Protein AF-0000000070465920 (afdb_homodimer)

Solvent-accessible surface area (backbone atoms only — not comparable to full-atom values): 48368 Å² total; per-residue (Å²): 123,70,72,67,62,61,62,69,61,55,63,65,66,55,58,71,64,56,70,72,64,65,82,73,83,68,74,84,71,83,68,69,75,75,63,54,55,57,53,50,48,50,48,44,53,50,44,48,49,46,46,50,45,48,51,51,52,63,69,51,70,62,89,83,77,76,64,77,73,64,72,62,62,68,59,92,45,66,49,61,52,51,49,51,47,52,38,44,65,49,42,73,95,63,70,63,31,35,47,26,53,76,46,50,41,84,77,50,50,75,38,32,69,42,65,46,66,41,79,79,36,54,31,22,36,35,24,14,28,65,79,48,97,87,43,76,57,43,77,27,31,27,45,20,44,36,60,85,85,54,52,51,36,46,60,76,36,43,46,56,40,62,24,45,25,28,62,83,78,45,44,22,26,38,48,75,17,23,47,77,42,46,81,85,53,91,66,81,74,55,63,53,38,48,44,95,57,24,28,50,46,43,60,64,50,79,55,96,59,25,32,32,34,56,46,38,89,82,67,58,76,82,89,66,78,78,90,81,51,75,75,70,70,50,56,80,88,71,36,57,55,42,81,71,50,76,49,78,47,74,73,42,48,28,39,65,60,54,58,54,47,51,65,31,31,56,53,38,43,58,67,59,47,25,56,37,49,43,53,58,24,7,60,89,30,96,75,47,39,68,43,71,39,84,63,32,32,40,48,77,48,71,50,73,46,69,46,90,84,43,87,54,32,39,38,32,38,36,40,36,30,38,23,49,79,84,41,76,38,73,86,56,38,34,42,34,41,36,38,30,52,41,61,39,17,35,26,38,36,38,39,40,40,92,73,43,48,36,41,36,37,41,29,38,30,43,48,42,68,43,20,20,33,36,37,37,43,34,33,30,33,66,86,42,56,68,67,58,51,50,46,56,55,20,30,50,52,16,49,51,38,54,49,45,63,46,45,54,44,39,35,57,49,92,77,45,56,76,58,90,71,42,49,55,43,67,59,48,52,61,62,54,50,73,30,48,69,70,86,71,68,71,115,124,71,72,67,63,59,63,67,64,56,64,66,69,57,56,70,65,55,70,73,64,65,82,71,84,66,74,84,71,82,65,71,72,75,64,54,54,58,54,47,47,51,48,45,52,50,44,48,51,49,47,51,49,49,51,53,57,60,63,61,63,63,88,73,75,76,65,70,77,69,72,62,53,71,62,91,49,67,67,60,52,51,52,51,49,54,37,44,65,48,40,73,94,63,70,61,30,34,46,26,52,77,46,50,42,83,78,51,49,75,38,30,68,42,63,47,66,42,79,75,38,55,32,19,37,36,25,14,27,66,79,47,98,86,43,76,56,42,76,25,34,28,45,20,46,36,41,44,71,11,39,31,36,44,58,74,35,44,45,56,40,62,24,45,25,28,52,57,67,45,43,23,25,38,48,74,16,23,47,77,44,47,82,81,52,90,62,81,72,55,61,54,36,48,47,92,57,24,29,48,45,44,61,65,48,79,55,96,60,26,34,32,34,56,46,37,90,81,70,58,76,82,90,66,78,77,90,80,51,74,75,70,70,50,55,80,88,72,37,57,55,40,80,72,50,76,49,78,47,74,72,42,46,27,40,65,61,53,60,55,46,52,66,34,31,56,62,54,43,58,85,62,46,24,57,38,49,42,52,58,23,8,60,91,30,97,74,46,39,68,42,72,40,85,63,34,32,40,46,78,48,70,49,73,46,69,46,90,84,42,88,55,33,36,38,33,39,35,40,36,31,38,24,49,79,86,39,73,38,75,83,54,38,33,42,33,41,34,37,30,51,40,62,37,18,36,26,40,36,37,40,39,40,90,73,41,49,36,41,36,38,41,28,40,29,42,28,42,68,43,20,19,34,35,38,37,42,33,32,30,32,66,84,43,56,66,69,58,50,51,44,56,55,19,29,50,52,16,47,51,39,55,49,45,64,52,45,55,71,55,66,55,62,92,77,65,90,77,59,88,77,44,48,55,43,68,60,49,51,62,62,54,51,73,31,48,71,69,87,73,65,70,114

pLDDT: mean 81.42, std 23.12, range [23.77, 98.75]

Organism: Naegleria fowleri (NCBI:txid5763)

Foldseek 3Di:
DVVVVVVVVVPVVPVVPPPVPPDPDPPPPVPDPPVVVLVVVVVVVVVVLVVVVVVVVVVPCPDPDPDPPPPPPPDPPVVVVVVLVVQLVLDQQFDFWDKFFQWFLVVADAWAKAWGFFRNFIKIWHWFHPPDPPAHIDIAIFGQFWLPPGAGQNPPWTHDGQWIFRPPQGFIAHRQQAGDDGPPDPDDDDPCRRPPSGTHTWDWDHDLRTIMTTDDPVPDDDPDDPDDDPLRPDDPVNRQKDWLDKDKDFWQQFALLLVLLVLQQPVVCCVQPFFFWNFQDACRGPNNHTHTDPQKTKDKDKDKDADPPDLQKIKIKIWIWIGGNNRTDCQRIKIWIWMGRHLAQWIWIWIQHPQGIKIKIWGWTHSGRRTTMIMIIMMTGPSHDSVVVSRVVRRVVSSVNSVSVVRNVDHDDPDDDDDPNRGDSVVSVVSNCVRDDPVPSPD/DVVVVVVPVPPVVPVVPPPVPPDPDPPPPVPDPPVVVLVVVVVVVVVVLVVVVVVVVVVVPPDPDDPPPPPDPPPPPVVVVVVLVVQLVLDQQFDFWDKFFQWFLVVADAWAKAWDFFRNFIKIWHWFDPPDPPAHIDIAIFGQFWLPPTAGQNPPWTHDGQWIFRPPQGFIAHRQQAGDDGPPDPDDDDVCRGPDSGTHTWDWDHDLRTIMTTDDPVPDDDPDDPDDDPLRPDDPVNRQKDWLDKDKDFWQQFALLVVLLVLQQPVVCCVQPFFFWFFQDACRGPNNHTHTDPQKTKDKDKDKDDDPPDLQKIKIKIWIWIGGNNRTDCQRIKIWIWMGRHLAQWIWIWIQHPLGIKIKIWGWTHSGRRTTMIMIIIMTGPSHDSVVVSGVVRRVVSSVNSVSVVRNPDHDDPDDDDDPNRGDSVVSVVSNCVRDDDVPSPD

Structure (mmCIF, N/CA/C/O backbone):
data_AF-0000000070465920-model_v1
#
loop_
_entity.id
_entity.type
_entity.pdbx_description
1 polymer 'cholesterol 7-desaturase'
#
loop_
_atom_site.group_PDB
_atom_site.id
_atom_site.type_symbol
_atom_site.label_atom_id
_atom_site.label_alt_id
_atom_site.label_comp_id
_atom_site.label_asym_id
_atom_site.label_entity_id
_atom_site.label_seq_id
_atom_site.pdbx_PDB_ins_code
_atom_site.Cartn_x
_atom_site.Cartn_y
_atom_site.Cartn_z
_atom_site.occupancy
_atom_site.B_iso_or_equiv
_atom_site.auth_seq_id
_atom_site.auth_comp_id
_atom_site.auth_asym_id
_atom_site.auth_atom_id
_atom_site.pdbx_PDB_model_num
ATOM 1 N N . MET A 1 1 ? 2.375 -25.516 38.906 1 25.67 1 MET A N 1
ATOM 2 C CA . MET A 1 1 ? 1.902 -26.562 38 1 25.67 1 MET A CA 1
ATOM 3 C C . MET A 1 1 ? 2.9 -26.812 36.875 1 25.67 1 MET A C 1
ATOM 5 O O . MET A 1 1 ? 2.65 -27.609 35.969 1 25.67 1 MET A O 1
ATOM 9 N N . LEU A 1 2 ? 3.91 -25.859 36.812 1 30.25 2 LEU A N 1
ATOM 10 C CA . LEU A 1 2 ? 5 -25.75 35.844 1 30.25 2 LEU A CA 1
ATOM 11 C C . LEU A 1 2 ? 5.957 -26.922 35.969 1 30.25 2 LEU A C 1
ATOM 13 O O . LEU A 1 2 ? 6.469 -27.422 34.969 1 30.25 2 LEU A O 1
ATOM 17 N N . ASN A 1 3 ? 6.184 -27.328 37.219 1 32.72 3 ASN A N 1
ATOM 18 C CA . ASN A 1 3 ? 7.184 -28.344 37.531 1 32.72 3 ASN A CA 1
ATOM 19 C C . ASN A 1 3 ? 6.789 -29.719 36.969 1 32.72 3 ASN A C 1
ATOM 21 O O . ASN A 1 3 ? 7.652 -30.531 36.625 1 32.72 3 ASN A O 1
ATOM 25 N N . SER A 1 4 ? 5.438 -30 37.094 1 34.16 4 SER A N 1
ATOM 26 C CA . SER A 1 4 ? 5.02 -31.375 36.812 1 34.16 4 SER A CA 1
ATOM 27 C C . SER A 1 4 ? 5.078 -31.672 35.312 1 34.16 4 SER A C 1
ATOM 29 O O . SER A 1 4 ? 5.07 -32.844 34.906 1 34.16 4 SER A O 1
ATOM 31 N N . LEU A 1 5 ? 4.891 -30.531 34.531 1 29.47 5 LEU A N 1
ATOM 32 C CA . LEU A 1 5 ? 4.789 -30.812 33.094 1 29.47 5 LEU A CA 1
ATOM 33 C C . LEU A 1 5 ? 6.156 -31.156 32.5 1 29.47 5 LEU A C 1
ATOM 35 O O . LEU A 1 5 ? 6.246 -31.734 31.438 1 29.47 5 LEU A O 1
ATOM 39 N N . LEU A 1 6 ? 7.262 -30.75 33.188 1 30.34 6 LEU A N 1
ATOM 40 C CA . LEU A 1 6 ? 8.609 -31.031 32.719 1 30.34 6 LEU A CA 1
ATOM 41 C C . LEU A 1 6 ? 8.93 -32.5 32.812 1 30.34 6 LEU A C 1
ATOM 43 O O . LEU A 1 6 ? 9.844 -33 32.156 1 30.34 6 LEU A O 1
ATOM 47 N N . SER A 1 7 ? 8.328 -33.188 33.812 1 34.69 7 SER A N 1
ATOM 48 C CA . SER A 1 7 ? 8.742 -34.531 34.125 1 34.69 7 SER A CA 1
ATOM 49 C C . SER A 1 7 ? 8.352 -35.5 33.031 1 34.69 7 SER A C 1
ATOM 51 O O . SER A 1 7 ? 8.93 -36.594 32.906 1 34.69 7 SER A O 1
ATOM 53 N N . SER A 1 8 ? 7.16 -35.219 32.344 1 33.12 8 SER A N 1
ATOM 54 C CA . SER A 1 8 ? 6.652 -36.281 31.484 1 33.12 8 SER A CA 1
ATOM 55 C C . SER A 1 8 ? 7.375 -36.281 30.141 1 33.12 8 SER A C 1
ATOM 57 O O . SER A 1 8 ? 7.121 -37.156 29.312 1 33.12 8 SER A O 1
ATOM 59 N N . LEU A 1 9 ? 8.023 -35.125 29.766 1 31.69 9 LEU A N 1
ATOM 60 C CA . LEU A 1 9 ? 8.586 -35.062 28.422 1 31.69 9 LEU A CA 1
ATOM 61 C C . LEU A 1 9 ? 9.891 -35.844 28.344 1 31.69 9 LEU A C 1
ATOM 63 O O . LEU A 1 9 ? 10.5 -35.938 27.281 1 31.69 9 LEU A O 1
ATOM 67 N N . THR A 1 10 ? 10.445 -36.312 29.484 1 31.53 10 THR A N 1
ATOM 68 C CA . THR A 1 10 ? 11.75 -36.938 29.547 1 31.53 10 THR A CA 1
ATOM 69 C C . THR A 1 10 ? 11.734 -38.281 28.781 1 31.53 10 THR A C 1
ATOM 71 O O . THR A 1 10 ? 12.688 -38.594 28.078 1 31.53 10 THR A O 1
ATOM 74 N N . PRO A 1 11 ? 10.602 -39.062 29 1 34.66 11 PRO A N 1
ATOM 75 C CA . PRO A 1 11 ? 10.758 -40.438 28.516 1 34.66 11 PRO A CA 1
ATOM 76 C C . PRO A 1 11 ? 10.758 -40.531 27 1 34.66 11 PRO A C 1
ATOM 78 O O . PRO A 1 11 ? 11.273 -41.5 26.438 1 34.66 11 PRO A O 1
ATOM 81 N N . PHE A 1 12 ? 10.086 -39.531 26.375 1 30.48 12 PHE A N 1
ATOM 82 C CA . PHE A 1 12 ? 9.875 -39.75 24.953 1 30.48 12 PHE A CA 1
ATOM 83 C C . PHE A 1 12 ? 11.172 -39.562 24.188 1 30.48 12 PHE A C 1
ATOM 85 O O . PHE A 1 12 ? 11.406 -40.25 23.172 1 30.48 12 PHE A O 1
ATOM 92 N N . LEU A 1 13 ? 12.062 -38.719 24.641 1 30.28 13 LEU A N 1
ATOM 93 C CA . LEU A 1 13 ? 13.305 -38.5 23.906 1 30.28 13 LEU A CA 1
ATOM 94 C C . LEU A 1 13 ? 14.203 -39.719 23.984 1 30.28 13 LEU A C 1
ATOM 96 O O . LEU A 1 13 ? 15.008 -39.969 23.094 1 30.28 13 LEU A O 1
ATOM 100 N N . THR A 1 14 ? 14.086 -40.438 25.047 1 31.86 14 THR A N 1
ATOM 101 C CA . THR A 1 14 ? 15.047 -41.531 25.234 1 31.86 14 THR A CA 1
ATOM 102 C C . THR A 1 14 ? 14.75 -42.688 24.297 1 31.86 14 THR A C 1
ATOM 104 O O . THR A 1 14 ? 15.648 -43.469 23.938 1 31.86 14 THR A O 1
ATOM 107 N N . SER A 1 15 ? 13.453 -42.875 23.938 1 31.95 15 SER A N 1
ATOM 108 C CA . SER A 1 15 ? 13.148 -44.156 23.281 1 31.95 15 SER A CA 1
ATOM 109 C C . SER A 1 15 ? 13.625 -44.156 21.844 1 31.95 15 SER A C 1
ATOM 111 O O . SER A 1 15 ? 13.75 -45.219 21.219 1 31.95 15 SER A O 1
ATOM 113 N N . VAL A 1 16 ? 13.672 -42.938 21.203 1 29.55 16 VAL A N 1
ATOM 114 C CA . VAL A 1 16 ? 13.984 -43 19.781 1 29.55 16 VAL A CA 1
ATOM 115 C C . VAL A 1 16 ? 15.438 -43.469 19.594 1 29.55 16 VAL A C 1
ATOM 117 O O . VAL A 1 16 ? 15.766 -44.094 18.594 1 29.55 16 VAL A O 1
ATOM 120 N N . VAL A 1 17 ? 16.266 -43.219 20.641 1 29.45 17 VAL A N 1
ATOM 121 C CA . VAL A 1 17 ? 17.672 -43.531 20.438 1 29.45 17 VAL A CA 1
ATOM 122 C C . VAL A 1 17 ? 17.875 -45.031 20.578 1 29.45 17 VAL A C 1
ATOM 124 O O . VAL A 1 17 ? 18.844 -45.594 20.031 1 29.45 17 VAL A O 1
ATOM 127 N N . SER A 1 18 ? 16.984 -45.625 21.375 1 29.33 18 SER A N 1
ATOM 128 C CA . SER A 1 18 ? 17.406 -46.969 21.766 1 29.33 18 SER A CA 1
ATOM 129 C C . SER A 1 18 ? 17.312 -47.938 20.594 1 29.33 18 SER A C 1
ATOM 131 O O . SER A 1 18 ? 17.969 -49 20.578 1 29.33 18 SER A O 1
ATOM 133 N N . THR A 1 19 ? 16.281 -47.781 19.812 1 30.09 19 THR A N 1
ATOM 134 C CA . THR A 1 19 ? 15.984 -48.969 19.016 1 30.09 19 THR A CA 1
ATOM 135 C C . THR A 1 19 ? 17.031 -49.156 17.922 1 30.09 19 THR A C 1
ATOM 137 O O . THR A 1 19 ? 16.969 -50.125 17.156 1 30.09 19 THR A O 1
ATOM 140 N N . ALA A 1 20 ? 17.828 -48.125 17.625 1 29.16 20 ALA A N 1
ATOM 141 C CA . ALA A 1 20 ? 18.703 -48.281 16.469 1 29.16 20 ALA A CA 1
ATOM 142 C C . ALA A 1 20 ? 19.828 -49.281 16.766 1 29.16 20 ALA A C 1
ATOM 144 O O . ALA A 1 20 ? 20.625 -49.594 15.883 1 29.16 20 ALA A O 1
ATOM 145 N N . THR A 1 21 ? 19.938 -49.594 18.078 1 27.8 21 THR A N 1
ATOM 146 C CA . THR A 1 21 ? 21.219 -50.25 18.344 1 27.8 21 THR A CA 1
ATOM 147 C C . THR A 1 21 ? 21.172 -51.719 17.891 1 27.8 21 THR A C 1
ATOM 149 O O . THR A 1 21 ? 22.203 -52.406 17.875 1 27.8 21 THR A O 1
ATOM 152 N N . GLU A 1 22 ? 20.047 -52.344 17.766 1 27.7 22 GLU A N 1
ATOM 153 C CA . GLU A 1 22 ? 20.328 -53.781 17.953 1 27.7 22 GLU A CA 1
ATOM 154 C C . GLU A 1 22 ? 20.969 -54.375 16.703 1 27.7 22 GLU A C 1
ATOM 156 O O . GLU A 1 22 ? 21.469 -55.5 16.734 1 27.7 22 GLU A O 1
ATOM 161 N N . ASP A 1 23 ? 20.5 -54 15.477 1 26.88 23 ASP A N 1
ATOM 162 C CA . ASP A 1 23 ? 20.781 -55.062 14.508 1 26.88 23 ASP A CA 1
ATOM 163 C C . ASP A 1 23 ? 22.25 -55.031 14.102 1 26.88 23 ASP A C 1
ATOM 165 O O . ASP A 1 23 ? 22.797 -54 13.758 1 26.88 23 ASP A O 1
ATOM 169 N N . SER A 1 24 ? 23.141 -56 14.484 1 27.7 24 SER A N 1
ATOM 170 C CA . SER A 1 24 ? 24.547 -56.344 14.617 1 27.7 24 SER A CA 1
ATOM 171 C C . SER A 1 24 ? 25.266 -56.281 13.273 1 27.7 24 SER A C 1
ATOM 173 O O . SER A 1 24 ? 26.469 -56 13.219 1 27.7 24 SER A O 1
ATOM 175 N N . SER A 1 25 ? 24.734 -56.906 12.203 1 29.08 25 SER A N 1
ATOM 176 C CA . SER A 1 25 ? 25.656 -57.469 11.219 1 29.08 25 SER A CA 1
ATOM 177 C C . SER A 1 25 ? 26.188 -56.375 10.297 1 29.08 25 SER A C 1
ATOM 179 O O . SER A 1 25 ? 26.188 -56.531 9.078 1 29.08 25 SER A O 1
ATOM 181 N N . PHE A 1 26 ? 26.203 -55.094 10.719 1 26.06 26 PHE A N 1
ATOM 182 C CA . PHE A 1 26 ? 26.516 -54.094 9.688 1 26.06 26 PHE A CA 1
ATOM 183 C C . PHE A 1 26 ? 27.969 -54.25 9.219 1 26.06 26 PHE A C 1
ATOM 185 O O . PHE A 1 26 ? 28.875 -54.375 10.039 1 26.06 26 PHE A O 1
ATOM 192 N N . PRO A 1 27 ? 28.172 -54.688 7.922 1 30.31 27 PRO A N 1
ATOM 193 C CA . PRO A 1 27 ? 29.547 -54.844 7.438 1 30.31 27 PRO A CA 1
ATOM 194 C C . PRO A 1 27 ? 30.406 -53.625 7.688 1 30.31 27 PRO A C 1
ATOM 196 O O . PRO A 1 27 ? 29.891 -52.5 7.875 1 30.31 27 PRO A O 1
ATOM 199 N N . SER A 1 28 ? 31.656 -53.75 8.148 1 27.48 28 SER A N 1
ATOM 200 C CA . SER A 1 28 ? 32.719 -52.812 8.492 1 27.48 28 SER A CA 1
ATOM 201 C C . SER A 1 28 ? 32.938 -51.781 7.371 1 27.48 28 SER A C 1
ATOM 203 O O . SER A 1 28 ? 33.5 -52.125 6.324 1 27.48 28 SER A O 1
ATOM 205 N N . ILE A 1 29 ? 31.922 -51.031 6.926 1 27.66 29 ILE A N 1
ATOM 206 C CA . ILE A 1 29 ? 32.281 -50.031 5.93 1 27.66 29 ILE A CA 1
ATOM 207 C C . ILE A 1 29 ? 33.375 -49.094 6.488 1 27.66 29 ILE A C 1
ATOM 209 O O . ILE A 1 29 ? 33.188 -48.469 7.539 1 27.66 29 ILE A O 1
ATOM 213 N N . THR A 1 30 ? 34.656 -49.375 6.242 1 28.39 30 THR A N 1
ATOM 214 C CA . THR A 1 30 ? 35.812 -48.531 6.461 1 28.39 30 THR A CA 1
ATOM 215 C C . THR A 1 30 ? 35.531 -47.125 5.934 1 28.39 30 THR A C 1
ATOM 217 O O . THR A 1 30 ? 35.594 -46.875 4.727 1 28.39 30 THR A O 1
ATOM 220 N N . THR A 1 31 ? 34.312 -46.531 6.293 1 29.25 31 THR A N 1
ATOM 221 C CA . THR A 1 31 ? 34.031 -45.188 5.84 1 29.25 31 THR A CA 1
ATOM 222 C C . THR A 1 31 ? 35.094 -44.219 6.309 1 29.25 31 THR A C 1
ATOM 224 O O . THR A 1 31 ? 35.469 -44.188 7.492 1 29.25 31 THR A O 1
ATOM 227 N N . SER A 1 32 ? 35.969 -43.75 5.41 1 32.5 32 SER A N 1
ATOM 228 C CA . SER A 1 32 ? 36.938 -42.688 5.617 1 32.5 32 SER A CA 1
ATOM 229 C C . SER A 1 32 ? 36.344 -41.531 6.387 1 32.5 32 SER A C 1
ATOM 231 O O . SER A 1 32 ? 35.125 -41.281 6.312 1 32.5 32 SER A O 1
ATOM 233 N N . SER A 1 33 ? 37.031 -40.938 7.469 1 36.5 33 SER A N 1
ATOM 234 C CA . SER A 1 33 ? 36.844 -40 8.562 1 36.5 33 SER A CA 1
ATOM 235 C C . SER A 1 33 ? 36.156 -38.719 8.078 1 36.5 33 SER A C 1
ATOM 237 O O . SER A 1 33 ? 35.469 -38.031 8.852 1 36.5 33 SER A O 1
ATOM 239 N N . SER A 1 34 ? 36.469 -38.281 6.867 1 38.56 34 SER A N 1
ATOM 240 C CA . SER A 1 34 ? 36.156 -36.906 6.547 1 38.56 34 SER A CA 1
ATOM 241 C C . SER A 1 34 ? 34.656 -36.719 6.344 1 38.56 34 SER A C 1
ATOM 243 O O . SER A 1 34 ? 34.125 -35.594 6.406 1 38.56 34 SER A O 1
ATOM 245 N N . SER A 1 35 ? 33.938 -37.75 5.879 1 41.38 35 SER A N 1
ATOM 246 C CA . SER A 1 35 ? 32.531 -37.594 5.484 1 41.38 35 SER A CA 1
ATOM 247 C C . SER A 1 35 ? 31.625 -37.531 6.703 1 41.38 35 SER A C 1
ATOM 249 O O . SER A 1 35 ? 30.453 -37.125 6.586 1 41.38 35 SER A O 1
ATOM 251 N N . SER A 1 36 ? 32.125 -37.969 7.887 1 45.56 36 SER A N 1
ATOM 252 C CA . SER A 1 36 ? 31.25 -38.094 9.055 1 45.56 36 SER A CA 1
ATOM 253 C C . SER A 1 36 ? 30.953 -36.75 9.672 1 45.56 36 SER A C 1
ATOM 255 O O . SER A 1 36 ? 29.844 -36.5 10.156 1 45.56 36 SER A O 1
ATOM 257 N N . THR A 1 37 ? 31.953 -35.875 9.531 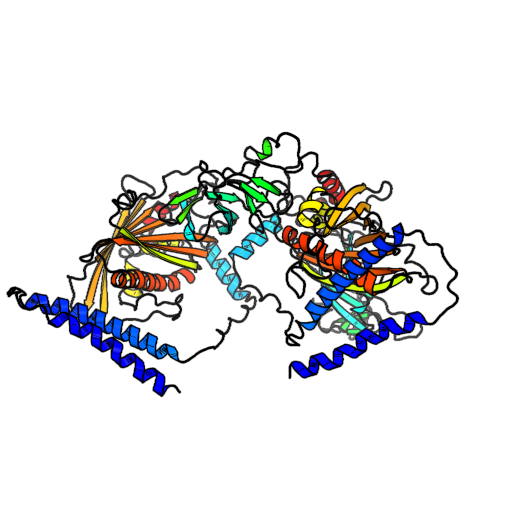1 45.5 37 THR A N 1
ATOM 258 C CA . THR A 1 37 ? 31.781 -34.625 10.211 1 45.5 37 THR A CA 1
ATOM 259 C C . THR A 1 37 ? 30.734 -33.75 9.5 1 45.5 37 THR A C 1
ATOM 261 O O . THR A 1 37 ? 29.969 -33.031 10.148 1 45.5 37 THR A O 1
ATOM 264 N N . SER A 1 38 ? 30.75 -33.875 8.172 1 43.72 38 SER A N 1
ATOM 265 C CA . SER A 1 38 ? 29.797 -33.062 7.434 1 43.72 38 SER A CA 1
ATOM 266 C C . SER A 1 38 ? 28.359 -33.531 7.668 1 43.72 38 SER A C 1
ATOM 268 O O . SER A 1 38 ? 27.438 -32.688 7.762 1 43.72 38 SER A O 1
ATOM 270 N N . SER A 1 39 ? 28.203 -34.844 7.793 1 46.47 39 SER A N 1
ATOM 271 C CA . SER A 1 39 ? 26.875 -35.375 8.094 1 46.47 39 SER A CA 1
ATOM 272 C C . SER A 1 39 ? 26.438 -34.969 9.5 1 46.47 39 SER A C 1
ATOM 274 O O . SER A 1 39 ? 25.266 -34.656 9.719 1 46.47 39 SER A O 1
ATOM 276 N N . LEU A 1 40 ? 27.359 -34.906 10.422 1 45.81 40 LEU A N 1
ATOM 277 C CA . LEU A 1 40 ? 27.062 -34.562 11.805 1 45.81 40 LEU A CA 1
ATOM 278 C C . LEU A 1 40 ? 26.719 -33.062 11.914 1 45.81 40 LEU A C 1
ATOM 280 O O . LEU A 1 40 ? 25.797 -32.688 12.633 1 45.81 40 LEU A O 1
ATOM 284 N N . LEU A 1 41 ? 27.391 -32.312 11.125 1 43.84 41 LEU A N 1
ATOM 285 C CA . LEU A 1 41 ? 27.125 -30.891 11.164 1 43.84 41 LEU A CA 1
ATOM 286 C C . LEU A 1 41 ? 25.766 -30.578 10.531 1 43.84 41 LEU A C 1
ATOM 288 O O . LEU A 1 41 ? 25.031 -29.703 11.016 1 43.84 41 LEU A O 1
ATOM 292 N N . LEU A 1 42 ? 25.453 -31.266 9.523 1 44.94 42 LEU A N 1
ATOM 293 C CA . LEU A 1 42 ? 24.125 -31.156 8.938 1 44.94 42 LEU A CA 1
ATOM 294 C C . LEU A 1 42 ? 23.062 -31.625 9.914 1 44.94 42 LEU A C 1
ATOM 296 O O . LEU A 1 42 ? 22.016 -30.984 10.07 1 44.94 42 LEU A O 1
ATOM 300 N N . LEU A 1 43 ? 23.359 -32.688 10.586 1 46.03 43 LEU A N 1
ATOM 301 C CA . LEU A 1 43 ? 22.438 -33.188 11.609 1 46.03 43 LEU A CA 1
ATOM 302 C C . LEU A 1 43 ? 22.359 -32.219 12.781 1 46.03 43 LEU A C 1
ATOM 304 O O . LEU A 1 43 ? 21.281 -32 13.328 1 46.03 43 LEU A O 1
ATOM 308 N N . LEU A 1 44 ? 23.438 -31.625 13.039 1 44.53 44 LEU A N 1
ATOM 309 C CA . LEU A 1 44 ? 23.453 -30.641 14.117 1 44.53 44 LEU A CA 1
ATOM 310 C C . LEU A 1 44 ? 22.703 -29.375 13.719 1 44.53 44 LEU A C 1
ATOM 312 O O . LEU A 1 44 ? 21.953 -28.812 14.516 1 44.53 44 LEU A O 1
ATOM 316 N N . SER A 1 45 ? 22.891 -28.953 12.523 1 45.84 45 SER A N 1
ATOM 317 C CA . SER A 1 45 ? 22.141 -27.781 12.062 1 45.84 45 SER A CA 1
ATOM 318 C C . SER A 1 45 ? 20.656 -28.094 11.961 1 45.84 45 SER A C 1
ATOM 320 O O . SER A 1 45 ? 19.812 -27.266 12.344 1 45.84 45 SER A O 1
ATOM 322 N N . LEU A 1 46 ? 20.359 -29.281 11.531 1 48.56 46 LEU A N 1
ATOM 323 C CA . LEU A 1 46 ? 18.984 -29.719 11.547 1 48.56 46 LEU A CA 1
ATOM 324 C C . LEU A 1 46 ? 18.469 -29.891 12.977 1 48.56 46 LEU A C 1
ATOM 326 O O . LEU A 1 46 ? 17.344 -29.516 13.281 1 48.56 46 LEU A O 1
ATOM 330 N N . SER A 1 47 ? 19.359 -30.391 13.773 1 46.81 47 SER A N 1
ATOM 331 C CA . SER A 1 47 ? 19 -30.562 15.172 1 46.81 47 SER A CA 1
ATOM 332 C C . SER A 1 47 ? 18.828 -29.219 15.875 1 46.81 47 SER A C 1
ATOM 334 O O . SER A 1 47 ? 17.906 -29.047 16.672 1 46.81 47 SER A O 1
ATOM 336 N N . ILE A 1 48 ? 19.656 -28.328 15.539 1 49.62 48 ILE A N 1
ATOM 337 C CA . ILE A 1 48 ? 19.531 -27.016 16.156 1 49.62 48 ILE A CA 1
ATOM 338 C C . ILE A 1 48 ? 18.266 -26.328 15.641 1 49.62 48 ILE A C 1
ATOM 340 O O . ILE A 1 48 ? 17.531 -25.703 16.406 1 49.62 48 ILE A O 1
ATOM 344 N N . ASN A 1 49 ? 18 -26.469 14.453 1 47.16 49 ASN A N 1
ATOM 345 C CA . ASN A 1 49 ? 16.766 -25.922 13.898 1 47.16 49 ASN A CA 1
ATOM 346 C C . ASN A 1 49 ? 15.539 -26.641 14.477 1 47.16 49 ASN A C 1
ATOM 348 O O . ASN A 1 49 ? 14.531 -26 14.781 1 47.16 49 ASN A O 1
ATOM 352 N N . ILE A 1 50 ? 15.68 -27.938 14.594 1 48.47 50 ILE A N 1
ATOM 353 C CA . ILE A 1 50 ? 14.625 -28.703 15.258 1 48.47 50 ILE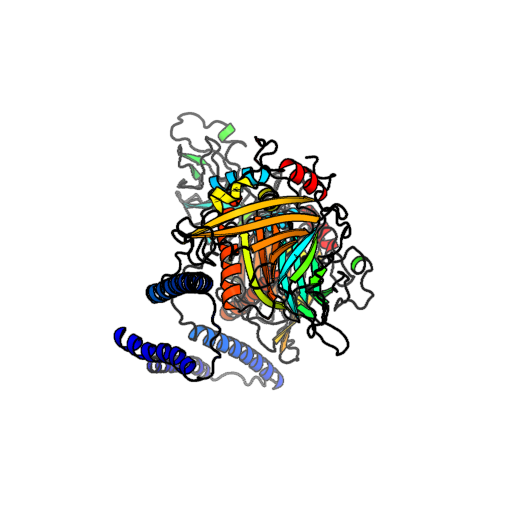 A CA 1
ATOM 354 C C . ILE A 1 50 ? 14.531 -28.281 16.719 1 48.47 50 ILE A C 1
ATOM 356 O O . ILE A 1 50 ? 13.438 -28.078 17.25 1 48.47 50 ILE A O 1
ATOM 360 N N . LEU A 1 51 ? 15.641 -28.094 17.312 1 45.69 51 LEU A N 1
ATOM 361 C CA . LEU A 1 51 ? 15.641 -27.641 18.703 1 45.69 51 LEU A CA 1
ATOM 362 C C . LEU A 1 51 ? 15.086 -26.219 18.797 1 45.69 51 LEU A C 1
ATOM 364 O O . LEU A 1 51 ? 14.281 -25.922 19.688 1 45.69 51 LEU A O 1
ATOM 368 N N . LEU A 1 52 ? 15.43 -25.438 17.922 1 46.97 52 LEU A N 1
ATOM 369 C CA . LEU A 1 52 ? 14.891 -24.094 17.969 1 46.97 52 LEU A CA 1
ATOM 370 C C . LEU A 1 52 ? 13.406 -24.078 17.641 1 46.97 52 LEU A C 1
ATOM 372 O O . LEU A 1 52 ? 12.633 -23.344 18.25 1 46.97 52 LEU A O 1
ATOM 376 N N . LEU A 1 53 ? 13.062 -24.953 16.797 1 45.34 53 LEU A N 1
ATOM 377 C CA . LEU A 1 53 ? 11.648 -25.141 16.484 1 45.34 53 LEU A CA 1
ATOM 378 C C . LEU A 1 53 ? 10.914 -25.75 17.688 1 45.34 53 LEU A C 1
ATOM 380 O O . LEU A 1 53 ? 9.805 -25.344 18.016 1 45.34 53 LEU A O 1
ATOM 384 N N . THR A 1 54 ? 11.484 -26.781 18.297 1 44.81 54 THR A N 1
ATOM 385 C CA . THR A 1 54 ? 10.867 -27.375 19.469 1 44.81 54 THR A CA 1
ATOM 386 C C . THR A 1 54 ? 10.781 -26.359 20.609 1 44.81 54 THR A C 1
ATOM 388 O O . THR A 1 54 ? 9.766 -26.281 21.297 1 44.81 54 THR A O 1
ATOM 391 N N . VAL A 1 55 ? 11.773 -25.641 20.812 1 44.25 55 VAL A N 1
ATOM 392 C CA . VAL A 1 55 ? 11.719 -24.625 21.875 1 44.25 55 VAL A CA 1
ATOM 393 C C . VAL A 1 55 ? 10.68 -23.562 21.516 1 44.25 55 VAL A C 1
ATOM 395 O O . VAL A 1 55 ? 9.938 -23.109 22.391 1 44.25 55 VAL A O 1
ATOM 398 N N . PHE A 1 56 ? 10.656 -23.172 20.297 1 39.88 56 PHE A N 1
ATOM 399 C CA . PHE A 1 56 ? 9.641 -22.219 19.844 1 39.88 56 PHE A CA 1
ATOM 400 C C . PHE A 1 56 ? 8.25 -22.828 19.953 1 39.88 56 PHE A C 1
ATOM 402 O O . PHE A 1 56 ? 7.305 -22.172 20.391 1 39.88 56 PHE A O 1
ATOM 409 N N . LEU A 1 57 ? 8.07 -24.047 19.562 1 40.78 57 LEU A N 1
ATOM 410 C CA . LEU A 1 57 ? 6.777 -24.719 19.703 1 40.78 57 LEU A CA 1
ATOM 411 C C . LEU A 1 57 ? 6.418 -24.891 21.188 1 40.78 57 LEU A C 1
ATOM 413 O O . LEU A 1 57 ? 5.246 -24.812 21.547 1 40.78 57 LEU A O 1
ATOM 417 N N . LEU A 1 58 ? 7.305 -25.312 22.016 1 39.06 58 LEU A N 1
ATOM 418 C CA . LEU A 1 58 ? 7.004 -25.516 23.438 1 39.06 58 LEU A CA 1
ATOM 419 C C . LEU A 1 58 ? 6.703 -24.172 24.109 1 39.06 58 LEU A C 1
ATOM 421 O O . LEU A 1 58 ? 5.969 -24.125 25.094 1 39.06 58 LEU A O 1
ATOM 425 N N . SER A 1 59 ? 7.438 -23.172 23.812 1 32.44 59 SER A N 1
ATOM 426 C CA . SER A 1 59 ? 7.074 -21.922 24.484 1 32.44 59 SER A CA 1
ATOM 427 C C . SER A 1 59 ? 5.707 -21.438 24.016 1 32.44 59 SER A C 1
ATOM 429 O O . SER A 1 59 ? 5.051 -20.656 24.719 1 32.44 59 SER A O 1
ATOM 431 N N . ARG A 1 60 ? 5.371 -21.641 22.781 1 34.31 60 ARG A N 1
ATOM 432 C CA . ARG A 1 60 ? 4.051 -21.156 22.391 1 34.31 60 ARG A CA 1
ATOM 433 C C . ARG A 1 60 ? 2.959 -22.125 22.828 1 34.31 60 ARG A C 1
ATOM 435 O O . ARG A 1 60 ? 2.379 -22.828 22 1 34.31 60 ARG A O 1
ATOM 442 N N . SER A 1 61 ? 3.043 -23 23.75 1 29.95 61 SER A N 1
ATOM 443 C CA . SER A 1 61 ? 1.73 -23.5 24.141 1 29.95 61 SER A CA 1
ATOM 444 C C . SER A 1 61 ? 0.714 -22.375 24.234 1 29.95 61 SER A C 1
ATOM 446 O O . SER A 1 61 ? 0.167 -22.109 25.312 1 29.95 61 SER A O 1
ATOM 448 N N . CYS A 1 62 ? 1.096 -21.094 23.859 1 24.52 62 CYS A N 1
ATOM 449 C CA . CYS A 1 62 ? 0.066 -20.078 24.016 1 24.52 62 CYS A CA 1
ATOM 450 C C . CYS A 1 62 ? -1.289 -20.594 23.547 1 24.52 62 CYS A C 1
ATOM 452 O O . CYS A 1 62 ? -1.359 -21.531 22.75 1 24.52 62 CYS A O 1
ATOM 454 N N . SER A 1 63 ? -2.523 -19.859 23.922 1 25.41 63 SER A N 1
ATOM 455 C CA . SER A 1 63 ? -3.979 -19.797 23.859 1 25.41 63 SER A CA 1
ATOM 456 C C . SER A 1 63 ? -4.48 -20.109 22.438 1 25.41 63 SER A C 1
ATOM 458 O O . SER A 1 63 ? -3.826 -19.766 21.453 1 25.41 63 SER A O 1
ATOM 460 N N . SER A 1 64 ? -5.324 -21.141 22.297 1 24.39 64 SER A N 1
ATOM 461 C CA . SER A 1 64 ? -6.098 -21.828 21.266 1 24.39 64 SER A CA 1
ATOM 462 C C . SER A 1 64 ? -6.441 -20.891 20.109 1 24.39 64 SER A C 1
ATOM 464 O O . SER A 1 64 ? -6.152 -21.203 18.953 1 24.39 64 SER A O 1
ATOM 466 N N . GLN A 1 65 ? -7.84 -20.562 20.016 1 23.86 65 GLN A N 1
ATOM 467 C CA . GLN A 1 65 ? -8.875 -20.359 19.016 1 23.86 65 GLN A CA 1
ATOM 468 C C . GLN A 1 65 ? -8.695 -19.031 18.297 1 23.86 65 GLN A C 1
ATOM 470 O O . GLN A 1 65 ? -9.656 -18.453 17.781 1 23.86 65 GLN A O 1
ATOM 475 N N . GLY A 1 66 ? -7.77 -18.266 18.609 1 23.77 66 GLY A N 1
ATOM 476 C CA . GLY A 1 66 ? -7.98 -16.906 18.125 1 23.77 66 GLY A CA 1
ATOM 477 C C . GLY A 1 66 ? -7.988 -16.812 16.609 1 23.77 66 GLY A C 1
ATOM 478 O O . GLY A 1 66 ? -7.141 -17.406 15.938 1 23.77 66 GLY A O 1
ATOM 479 N N . GLN A 1 67 ? -9.219 -16.688 16.031 1 25.09 67 GLN A N 1
ATOM 480 C CA . GLN A 1 67 ? -9.578 -16.453 14.633 1 25.09 67 GLN A CA 1
ATOM 481 C C . GLN A 1 67 ? -8.539 -15.586 13.938 1 25.09 67 GLN A C 1
ATOM 483 O O . GLN A 1 67 ? -7.984 -14.672 14.539 1 25.09 67 GLN A O 1
ATOM 488 N N . PRO A 1 68 ? -7.867 -16.234 12.969 1 29.3 68 PRO A N 1
ATOM 489 C CA . PRO A 1 68 ? -6.949 -15.406 12.18 1 29.3 68 PRO A CA 1
ATOM 490 C C . PRO A 1 68 ? -7.406 -13.953 12.086 1 29.3 68 PRO A C 1
ATOM 492 O O . PRO A 1 68 ? -8.602 -13.688 11.922 1 29.3 68 PRO A O 1
ATOM 495 N N . HIS A 1 69 ? -6.898 -13.195 12.938 1 25.98 69 HIS A N 1
ATOM 496 C CA . HIS A 1 69 ? -7.234 -11.781 12.859 1 25.98 69 HIS A CA 1
ATOM 497 C C . HIS A 1 69 ? -7.363 -11.312 11.414 1 25.98 69 HIS A C 1
ATOM 499 O O . HIS A 1 69 ? -6.383 -11.305 10.672 1 25.98 69 HIS A O 1
ATOM 505 N N . ARG A 1 70 ? -8.383 -11.703 10.711 1 27.06 70 ARG A N 1
ATOM 506 C CA . ARG A 1 70 ? -8.68 -10.93 9.508 1 27.06 70 ARG A CA 1
ATOM 507 C C . ARG A 1 70 ? -8.242 -9.477 9.672 1 27.06 70 ARG A C 1
ATOM 509 O O . ARG A 1 70 ? -8.555 -8.844 10.688 1 27.06 70 ARG A O 1
ATOM 516 N N . ALA A 1 71 ? -7.16 -9.148 9.023 1 32.22 71 ALA A N 1
ATOM 517 C CA . ALA A 1 71 ? -6.762 -7.746 8.938 1 32.22 71 ALA A CA 1
ATOM 518 C C . ALA A 1 71 ? -7.969 -6.824 9.086 1 32.22 71 ALA A C 1
ATOM 520 O O . ALA A 1 71 ? -9.008 -7.039 8.453 1 32.22 71 ALA A O 1
ATOM 521 N N . SER A 1 72 ? -8.289 -6.41 10.211 1 31.06 72 SER A N 1
ATOM 522 C CA . SER A 1 72 ? -9.352 -5.426 10.398 1 31.06 72 SER A CA 1
ATOM 523 C C . SER A 1 72 ? -9.609 -4.637 9.117 1 31.06 72 SER A C 1
ATOM 525 O O . SER A 1 72 ? -8.664 -4.215 8.445 1 31.06 72 SER A O 1
ATOM 527 N N . PRO A 1 73 ? -10.664 -4.961 8.375 1 33.81 73 PRO A N 1
ATOM 528 C CA . PRO A 1 73 ? -10.922 -4.027 7.273 1 33.81 73 PRO A CA 1
ATOM 529 C C . PRO A 1 73 ? -10.461 -2.605 7.586 1 33.81 73 PRO A C 1
ATOM 531 O O . PRO A 1 73 ? -10.859 -2.033 8.602 1 33.81 73 PRO A O 1
ATOM 534 N N . SER A 1 74 ? -9.227 -2.33 7.434 1 37.88 74 SER A N 1
ATOM 535 C CA . SER A 1 74 ? -8.664 -0.999 7.637 1 37.88 74 SER A CA 1
ATOM 536 C C . SER A 1 74 ? -9.703 0.087 7.379 1 37.88 74 SER A C 1
ATOM 538 O O . SER A 1 74 ? -10.469 0.005 6.414 1 37.88 74 SER A O 1
ATOM 540 N N . SER A 1 75 ? -10.18 0.685 8.352 1 42.72 75 SER A N 1
ATOM 541 C CA . SER A 1 75 ? -10.938 1.928 8.258 1 42.72 75 SER A CA 1
ATOM 542 C C . SER A 1 75 ? -10.609 2.676 6.969 1 42.72 75 SER A C 1
ATOM 544 O O . SER A 1 75 ? -9.484 2.594 6.469 1 42.72 75 SER A O 1
ATOM 546 N N . PHE A 1 76 ? -11.695 2.912 6.199 1 48.38 76 PHE A N 1
ATOM 547 C CA . PHE A 1 76 ? -11.586 3.727 4.992 1 48.38 76 PHE A CA 1
ATOM 548 C C . PHE A 1 76 ? -10.617 4.879 5.199 1 48.38 76 PHE A C 1
ATOM 550 O O . PHE A 1 76 ? -10.867 5.773 6.008 1 48.38 76 PHE A O 1
ATOM 557 N N . ASN A 1 77 ? -9.375 4.574 5.008 1 63.22 77 ASN A N 1
ATOM 558 C CA . ASN A 1 77 ? -8.383 5.641 4.949 1 63.22 77 ASN A CA 1
ATOM 559 C C . ASN A 1 77 ? -8.188 6.148 3.521 1 63.22 77 ASN A C 1
ATOM 561 O O . ASN A 1 77 ? -7.527 5.492 2.711 1 63.22 77 ASN A O 1
ATOM 565 N N . PRO A 1 78 ? -8.922 7.129 3.197 1 61.66 78 PRO A N 1
ATOM 566 C CA . PRO A 1 78 ? -8.906 7.656 1.831 1 61.66 78 PRO A CA 1
ATOM 567 C C . PRO A 1 78 ? -7.496 7.785 1.26 1 61.66 78 PRO A C 1
ATOM 569 O O . PRO A 1 78 ? -7.281 7.527 0.073 1 61.66 78 PRO A O 1
ATOM 572 N N . SER A 1 79 ? -6.59 8.18 2.084 1 69.44 79 SER A N 1
ATOM 573 C CA . SER A 1 79 ? -5.227 8.359 1.6 1 69.44 79 SER A CA 1
ATOM 574 C C . SER A 1 79 ? -4.621 7.035 1.154 1 69.44 79 SER A C 1
ATOM 576 O O . SER A 1 79 ? -3.965 6.961 0.113 1 69.44 79 SER A O 1
ATOM 578 N N . LYS A 1 80 ? -4.902 6.039 1.879 1 74.75 80 LYS A N 1
ATOM 579 C CA . LYS A 1 80 ? -4.387 4.719 1.53 1 74.75 80 LYS A CA 1
ATOM 580 C C . LYS A 1 80 ? -5.02 4.203 0.241 1 74.75 80 LYS A C 1
ATOM 582 O O . LYS A 1 80 ? -4.352 3.561 -0.572 1 74.75 80 LYS A O 1
ATOM 587 N N . GLN A 1 81 ? -6.242 4.582 0.014 1 78.31 81 GLN A N 1
ATOM 588 C CA . GLN A 1 81 ? -6.945 4.16 -1.192 1 78.31 81 GLN A CA 1
ATOM 589 C C . GLN A 1 81 ? -6.375 4.844 -2.43 1 78.31 81 GLN A C 1
ATOM 591 O O . GLN A 1 81 ? -6.25 4.223 -3.488 1 78.31 81 GLN A O 1
ATOM 596 N N . GLN A 1 82 ? -6.043 6.047 -2.242 1 80.62 82 GLN A N 1
ATOM 597 C CA . GLN A 1 82 ? -5.477 6.785 -3.365 1 80.62 82 GLN A CA 1
ATOM 598 C C . GLN A 1 82 ? -4.117 6.223 -3.768 1 80.62 82 GLN A C 1
ATOM 600 O O . GLN A 1 82 ? -3.818 6.102 -4.957 1 80.62 82 GLN A O 1
ATOM 605 N N . VAL A 1 83 ? -3.357 5.852 -2.812 1 82.62 83 VAL A N 1
ATOM 606 C CA . VAL A 1 83 ? -2.035 5.289 -3.066 1 82.62 83 VAL A CA 1
ATOM 607 C C . VAL A 1 83 ? -2.172 3.961 -3.807 1 82.62 83 VAL A C 1
ATOM 609 O O . VAL A 1 83 ? -1.457 3.707 -4.777 1 82.62 83 VAL A O 1
ATOM 612 N N . GLU A 1 84 ? -3.059 3.207 -3.391 1 87.94 84 GLU A N 1
ATOM 613 C CA . GLU A 1 84 ? -3.277 1.912 -4.027 1 87.94 84 GLU A CA 1
ATOM 614 C C . GLU A 1 84 ? -3.775 2.078 -5.461 1 87.94 84 GLU A C 1
ATOM 616 O O . GLU A 1 84 ? -3.4 1.31 -6.348 1 87.94 84 GLU A O 1
ATOM 621 N N . LYS A 1 85 ? -4.59 3.072 -5.59 1 87.31 85 LYS A N 1
ATOM 622 C CA . LYS A 1 85 ? -5.074 3.348 -6.941 1 87.31 85 LYS A CA 1
ATOM 623 C C . LYS A 1 85 ? -3.928 3.764 -7.859 1 87.31 85 LYS A C 1
ATOM 625 O O . LYS A 1 85 ? -3.848 3.311 -9 1 87.31 85 LYS A O 1
ATOM 630 N N . GLU A 1 86 ? -3.09 4.566 -7.383 1 86.25 86 GLU A N 1
ATOM 631 C CA . GLU A 1 86 ? -1.939 5 -8.172 1 86.25 86 GLU A CA 1
ATOM 632 C C . GLU A 1 86 ? -1.031 3.826 -8.516 1 86.25 86 GLU A C 1
ATOM 634 O O . GLU A 1 86 ? -0.534 3.73 -9.641 1 86.25 86 GLU A O 1
ATOM 639 N N . ARG A 1 87 ? -0.864 3.041 -7.562 1 91.38 87 ARG A N 1
ATOM 640 C CA . ARG A 1 87 ? -0.076 1.834 -7.789 1 91.38 87 ARG A CA 1
ATOM 641 C C . ARG A 1 87 ? -0.709 0.961 -8.867 1 91.38 87 ARG A C 1
ATOM 643 O O . ARG A 1 87 ? -0.035 0.544 -9.812 1 91.38 87 ARG A O 1
ATOM 650 N N . ALA A 1 88 ? -1.959 0.736 -8.766 1 93.5 88 ALA A N 1
ATOM 651 C CA . ALA A 1 88 ? -2.676 -0.097 -9.727 1 93.5 88 ALA A CA 1
ATOM 652 C C . ALA A 1 88 ? -2.615 0.505 -11.125 1 93.5 88 ALA A C 1
ATOM 654 O O . ALA A 1 88 ? -2.426 -0.214 -12.109 1 93.5 88 ALA A O 1
ATOM 655 N N . ASP A 1 89 ? -2.691 1.809 -11.172 1 92.81 89 ASP A N 1
ATOM 656 C CA . ASP A 1 89 ? -2.719 2.514 -12.453 1 92.81 89 ASP A CA 1
ATOM 657 C C . ASP A 1 89 ? -1.373 2.408 -13.164 1 92.81 89 ASP A C 1
ATOM 659 O O . ASP A 1 89 ? -1.29 2.615 -14.375 1 92.81 89 ASP A O 1
ATOM 663 N N . SER A 1 90 ? -0.34 2.129 -12.422 1 93.88 90 SER A N 1
ATOM 664 C CA . SER A 1 90 ? 0.986 2.049 -13.023 1 93.88 90 SER A CA 1
ATOM 665 C C . SER A 1 90 ? 1.149 0.764 -13.828 1 93.88 90 SER A C 1
ATOM 667 O O . SER A 1 90 ? 2.047 0.662 -14.672 1 93.88 90 SER A O 1
ATOM 669 N N . TYR A 1 91 ? 0.319 -0.208 -13.648 1 95.5 91 TYR A N 1
ATOM 670 C CA . TYR A 1 91 ? 0.424 -1.5 -14.312 1 95.5 91 TYR A CA 1
ATOM 671 C C . TYR A 1 91 ? -0.503 -1.565 -15.523 1 95.5 91 TYR A C 1
ATOM 673 O O . TYR A 1 91 ? -1.371 -0.707 -15.695 1 95.5 91 TYR A O 1
ATOM 681 N N . ILE A 1 92 ? -0.224 -2.541 -16.375 1 93.69 92 ILE A N 1
ATOM 682 C CA . ILE A 1 92 ? -1.126 -2.818 -17.484 1 93.69 92 ILE A CA 1
ATOM 683 C C . ILE A 1 92 ? -2.496 -3.229 -16.953 1 93.69 92 ILE A C 1
ATOM 685 O O . ILE A 1 92 ? -2.594 -4.09 -16.078 1 93.69 92 ILE A O 1
ATOM 689 N N . GLN A 1 93 ? -3.568 -2.551 -17.406 1 93.81 93 GLN A N 1
ATOM 690 C CA . GLN A 1 93 ? -4.918 -2.779 -16.906 1 93.81 93 GLN A CA 1
ATOM 691 C C . GLN A 1 93 ? -5.566 -3.975 -17.594 1 93.81 93 GLN A C 1
ATOM 693 O O . GLN A 1 93 ? -6.645 -3.852 -18.188 1 93.81 93 GLN A O 1
ATOM 698 N N . GLN A 1 94 ? -4.867 -5.07 -17.672 1 94.94 94 GLN A N 1
ATOM 699 C CA . GLN A 1 94 ? -5.32 -6.34 -18.234 1 94.94 94 GLN A CA 1
ATOM 700 C C . GLN A 1 94 ? -4.777 -7.52 -17.438 1 94.94 94 GLN A C 1
ATOM 702 O O . GLN A 1 94 ? -3.697 -7.438 -16.844 1 94.94 94 GLN A O 1
ATOM 707 N N . TYR A 1 95 ? -5.559 -8.555 -17.406 1 97.25 95 TYR A N 1
ATOM 708 C CA . TYR A 1 95 ? -5.023 -9.82 -16.922 1 97.25 95 TYR A CA 1
ATOM 709 C C . TYR A 1 95 ? -4.359 -10.602 -18.062 1 97.25 95 TYR A C 1
ATOM 711 O O . TYR A 1 95 ? -4.875 -10.648 -19.172 1 97.25 95 TYR A O 1
ATOM 719 N N . PRO A 1 96 ? -3.217 -11.141 -17.797 1 98 96 PRO A N 1
ATOM 720 C CA . PRO A 1 96 ? -2.557 -11.883 -18.875 1 98 96 PRO A CA 1
ATOM 721 C C . PRO A 1 96 ? -3.297 -13.172 -19.234 1 98 96 PRO A C 1
ATOM 723 O O . PRO A 1 96 ? -3.844 -13.844 -18.359 1 98 96 PRO A O 1
ATOM 726 N N . ASN A 1 97 ? -3.264 -13.484 -20.5 1 98.06 97 ASN A N 1
ATOM 727 C CA . ASN A 1 97 ? -3.904 -14.688 -21.016 1 98.06 97 ASN A CA 1
ATOM 728 C C . ASN A 1 97 ? -3.107 -15.938 -20.656 1 98.06 97 ASN A C 1
ATOM 730 O O . ASN A 1 97 ? -1.882 -15.953 -20.781 1 98.06 97 ASN A O 1
ATOM 734 N N . GLY A 1 98 ? -3.822 -16.953 -20.188 1 98.31 98 GLY A N 1
ATOM 735 C CA . GLY A 1 98 ? -3.131 -18.188 -19.859 1 98.31 98 GLY A CA 1
ATOM 736 C C . GLY A 1 98 ? -3.938 -19.094 -18.953 1 98.31 98 GLY A C 1
ATOM 737 O O . GLY A 1 98 ? -5.137 -18.891 -18.766 1 98.31 98 GLY A O 1
ATOM 738 N N . TRP A 1 99 ? -3.305 -20.188 -18.484 1 98.69 99 TRP A N 1
ATOM 739 C CA . TRP A 1 99 ? -3.895 -21.141 -17.547 1 98.69 99 TRP A CA 1
ATOM 740 C C . TRP A 1 99 ? -3.697 -20.672 -16.109 1 98.69 99 TRP A C 1
ATOM 742 O O . TRP A 1 99 ? -2.617 -20.203 -15.742 1 98.69 99 TRP A O 1
ATOM 752 N N . TYR A 1 100 ? -4.742 -20.766 -15.32 1 98.75 100 TYR A N 1
ATOM 753 C CA . TYR A 1 100 ? -4.73 -20.359 -13.922 1 98.75 100 TYR A CA 1
ATOM 754 C C . TYR A 1 100 ? -5.402 -21.406 -13.047 1 98.75 100 TYR A C 1
ATOM 756 O O . TYR A 1 100 ? -6.219 -22.203 -13.523 1 98.75 100 TYR A O 1
ATOM 764 N N . ARG A 1 101 ? -5.059 -21.453 -11.836 1 98.5 101 ARG A N 1
ATOM 765 C CA . ARG A 1 101 ? -5.707 -22.297 -10.844 1 98.5 101 ARG A CA 1
ATOM 766 C C . ARG A 1 101 ? -6.883 -21.594 -10.188 1 98.5 101 ARG A C 1
ATOM 768 O O . ARG A 1 101 ? -6.754 -20.453 -9.742 1 98.5 101 ARG A O 1
ATOM 775 N N . LEU A 1 102 ? -7.992 -22.234 -10.109 1 98.19 102 LEU A N 1
ATOM 776 C CA . LEU A 1 102 ? -9.133 -21.656 -9.414 1 98.19 102 LEU A CA 1
ATOM 777 C C . LEU A 1 102 ? -9.172 -22.094 -7.961 1 98.19 102 LEU A C 1
ATOM 779 O O . LEU A 1 102 ? -9.43 -21.297 -7.062 1 98.19 102 LEU A O 1
ATOM 783 N N . CYS A 1 103 ? -8.938 -23.344 -7.73 1 97.56 103 CYS A N 1
ATOM 784 C CA . CYS A 1 103 ? -8.922 -23.922 -6.391 1 97.56 103 CYS A CA 1
ATOM 785 C C . CYS A 1 103 ? -8.312 -25.312 -6.402 1 97.56 103 CYS A C 1
ATOM 787 O O . CYS A 1 103 ? -7.91 -25.812 -7.457 1 97.56 103 CYS A O 1
ATOM 789 N N . ASN A 1 104 ? -8.078 -25.828 -5.246 1 97.81 104 ASN A N 1
ATOM 790 C CA . ASN A 1 104 ? -7.668 -27.219 -5.16 1 97.81 104 ASN A CA 1
ATOM 791 C C . ASN A 1 104 ? -8.828 -28.156 -5.453 1 97.81 104 ASN A C 1
ATOM 793 O O . ASN A 1 104 ? -9.977 -27.859 -5.133 1 97.81 104 ASN A O 1
ATOM 797 N N . SER A 1 105 ? -8.477 -29.312 -6.051 1 97.06 105 SER A N 1
ATOM 798 C CA . SER A 1 105 ? -9.5 -30.328 -6.305 1 97.06 105 SER A CA 1
ATOM 799 C C . SER A 1 105 ? -10.242 -30.703 -5.023 1 97.06 105 SER A C 1
ATOM 801 O O . SER A 1 105 ? -11.453 -30.922 -5.043 1 97.06 105 SER A O 1
ATOM 803 N N . SER A 1 106 ? -9.547 -30.719 -3.945 1 95.75 106 SER A N 1
ATOM 804 C CA . SER A 1 106 ? -10.102 -31.156 -2.666 1 95.75 106 SER A CA 1
ATOM 805 C C . SER A 1 106 ? -11.062 -30.109 -2.092 1 95.75 106 SER A C 1
ATOM 807 O O . SER A 1 106 ? -11.812 -30.406 -1.163 1 95.75 106 SER A O 1
ATOM 809 N N . ASP A 1 107 ? -11.039 -28.922 -2.598 1 95.56 107 ASP A N 1
ATOM 810 C CA . ASP A 1 107 ? -11.922 -27.875 -2.119 1 95.56 107 ASP A CA 1
ATOM 811 C C . ASP A 1 107 ? -13.352 -28.078 -2.627 1 95.56 107 ASP A C 1
ATOM 813 O O . ASP A 1 107 ? -14.289 -27.438 -2.141 1 95.56 107 ASP A O 1
ATOM 817 N N . LEU A 1 108 ? -13.516 -28.922 -3.586 1 95.12 108 LEU A N 1
ATOM 818 C CA . LEU A 1 108 ? -14.797 -29.125 -4.25 1 95.12 108 LEU A CA 1
ATOM 819 C C . LEU A 1 108 ? -15.195 -30.594 -4.195 1 95.12 108 LEU A C 1
ATOM 821 O O . LEU A 1 108 ? -14.789 -31.391 -5.055 1 95.12 108 LEU A O 1
ATOM 825 N N . SER A 1 109 ? -16 -31.016 -3.264 1 94.5 109 SER A N 1
ATOM 826 C CA . SER A 1 109 ? -16.5 -32.375 -3.168 1 94.5 109 SER A CA 1
ATOM 827 C C . SER A 1 109 ? -17.562 -32.656 -4.227 1 94.5 109 SER A C 1
ATOM 829 O O . SER A 1 109 ? -18.156 -31.734 -4.785 1 94.5 109 SER A O 1
ATOM 831 N N . PRO A 1 110 ? -17.766 -34 -4.527 1 94.19 110 PRO A N 1
ATOM 832 C CA . PRO A 1 110 ? -18.859 -34.312 -5.453 1 94.19 110 PRO A CA 1
ATOM 833 C C . PRO A 1 110 ? -20.203 -33.719 -5.008 1 94.19 110 PRO A C 1
ATOM 835 O O . PRO A 1 110 ? -20.547 -33.781 -3.83 1 94.19 110 PRO A O 1
ATOM 838 N N . GLY A 1 111 ? -20.859 -33.031 -5.961 1 95.31 111 GLY A N 1
ATOM 839 C CA . GLY A 1 111 ? -22.156 -32.438 -5.668 1 95.31 111 GLY A CA 1
ATOM 840 C C . GLY A 1 111 ? -22.062 -31.016 -5.121 1 95.31 111 GLY A C 1
ATOM 841 O O . GLY A 1 111 ? -23.078 -30.406 -4.805 1 95.31 111 GLY A O 1
ATOM 842 N N . GLN A 1 112 ? -20.891 -30.5 -5.059 1 95.81 112 GLN A N 1
ATOM 843 C CA . GLN A 1 112 ? -20.688 -29.172 -4.484 1 95.81 112 GLN A CA 1
ATOM 844 C C . GLN A 1 112 ? -20.406 -28.141 -5.57 1 95.81 112 GLN A C 1
ATOM 846 O O . GLN A 1 112 ? -19.922 -28.484 -6.648 1 95.81 112 GLN A O 1
ATOM 851 N N . SER A 1 113 ? -20.797 -26.953 -5.293 1 96.75 113 SER A N 1
ATOM 852 C CA . SER A 1 113 ? -20.391 -25.797 -6.098 1 96.75 113 SER A CA 1
ATOM 853 C C . SER A 1 113 ? -19.688 -24.75 -5.246 1 96.75 113 SER A C 1
ATOM 855 O O . SER A 1 113 ? -19.797 -24.75 -4.02 1 96.75 113 SER A O 1
ATOM 857 N N . LYS A 1 114 ? -18.891 -23.953 -5.871 1 96.62 114 LYS A N 1
ATOM 858 C CA . LYS A 1 114 ? -18.125 -22.906 -5.199 1 96.62 114 LYS A CA 1
ATOM 859 C C . LYS A 1 114 ? -18.078 -21.641 -6.035 1 96.62 114 LYS A C 1
ATOM 861 O O . LYS A 1 114 ? -17.844 -21.688 -7.246 1 96.62 114 LYS A O 1
ATOM 866 N N . LEU A 1 115 ? -18.453 -20.531 -5.371 1 96.56 115 LEU A N 1
ATOM 867 C CA . LEU A 1 115 ? -18.344 -19.219 -6.004 1 96.56 115 LEU A CA 1
ATOM 868 C C . LEU A 1 115 ? -16.953 -18.641 -5.824 1 96.56 115 LEU A C 1
ATOM 870 O O . LEU A 1 115 ? -16.391 -18.672 -4.723 1 96.56 115 LEU A O 1
ATOM 874 N N . VAL A 1 116 ? -16.297 -18.156 -6.875 1 96.62 116 VAL A N 1
ATOM 875 C CA . VAL A 1 116 ? -14.984 -17.547 -6.801 1 96.62 116 VAL A CA 1
ATOM 876 C C . VAL A 1 116 ? -14.977 -16.234 -7.598 1 96.62 116 VAL A C 1
ATOM 878 O O . VAL A 1 116 ? -15.812 -16.047 -8.484 1 96.62 116 VAL A O 1
ATOM 881 N N . ASN A 1 117 ? -14.148 -15.305 -7.27 1 96.38 117 ASN A N 1
ATOM 882 C CA . ASN A 1 117 ? -13.984 -14.016 -7.941 1 96.38 117 ASN A CA 1
ATOM 883 C C . ASN A 1 117 ? -12.57 -13.859 -8.508 1 96.38 117 ASN A C 1
ATOM 885 O O . ASN A 1 117 ? -11.625 -13.586 -7.766 1 96.38 117 ASN A O 1
ATOM 889 N N . TYR A 1 118 ? -12.398 -14.094 -9.781 1 97.69 118 TYR A N 1
ATOM 890 C CA . TYR A 1 118 ? -11.125 -13.961 -10.484 1 97.69 118 TYR A CA 1
ATOM 891 C C . TYR A 1 118 ? -11.312 -13.219 -11.805 1 97.69 118 TYR A C 1
ATOM 893 O O . TYR A 1 118 ? -12.398 -13.219 -12.383 1 97.69 118 TYR A O 1
ATOM 901 N N . PHE A 1 119 ? -10.32 -12.5 -12.25 1 96.94 119 PHE A N 1
ATOM 902 C CA . PHE A 1 119 ? -10.273 -11.82 -13.531 1 96.94 119 PHE A CA 1
ATOM 903 C C . PHE A 1 119 ? -11.383 -10.781 -13.648 1 96.94 119 PHE A C 1
ATOM 905 O O . PHE A 1 119 ? -11.953 -10.586 -14.719 1 96.94 119 PHE A O 1
ATOM 912 N N . GLY A 1 120 ? -11.812 -10.258 -12.516 1 93.56 120 GLY A N 1
ATOM 913 C CA . GLY A 1 120 ? -12.852 -9.242 -12.508 1 93.56 120 GLY A CA 1
ATOM 914 C C . GLY A 1 120 ? -14.242 -9.805 -12.695 1 93.56 120 GLY A C 1
ATOM 915 O O . GLY A 1 120 ? -15.188 -9.07 -12.984 1 93.56 120 GLY A O 1
ATOM 916 N N . LYS A 1 121 ? -14.367 -11.109 -12.555 1 93.31 121 LYS A N 1
ATOM 917 C CA . LYS A 1 121 ? -15.648 -11.781 -12.758 1 93.31 121 LYS A CA 1
ATOM 918 C C . LYS A 1 121 ? -15.977 -12.711 -11.594 1 93.31 121 LYS A C 1
ATOM 920 O O . LYS A 1 121 ? -15.07 -13.164 -10.883 1 93.31 121 LYS A O 1
ATOM 925 N N . GLU A 1 122 ? -17.25 -12.922 -11.477 1 94.62 122 GLU A N 1
ATOM 926 C CA . GLU A 1 122 ? -17.688 -13.992 -10.594 1 94.62 122 GLU A CA 1
ATOM 927 C C . GLU A 1 122 ? -17.922 -15.289 -11.367 1 94.62 122 GLU A C 1
ATOM 929 O O . GLU A 1 122 ? -18.625 -15.297 -12.367 1 94.62 122 GLU A O 1
ATOM 934 N N . LEU A 1 123 ? -17.234 -16.297 -10.898 1 96.75 123 LEU A N 1
ATOM 935 C CA . LEU A 1 123 ? -17.344 -17.609 -11.523 1 96.75 123 LEU A CA 1
ATOM 936 C C . LEU A 1 123 ? -17.906 -18.625 -10.539 1 96.75 123 LEU A C 1
ATOM 938 O O . LEU A 1 123 ? -17.719 -18.516 -9.328 1 96.75 123 LEU A O 1
ATOM 942 N N . VAL A 1 124 ? -18.594 -19.594 -11.07 1 97.31 124 VAL A N 1
ATOM 943 C CA . VAL A 1 124 ? -19.047 -20.719 -10.25 1 97.31 124 VAL A CA 1
ATOM 944 C C . VAL A 1 124 ? -18.406 -22.016 -10.742 1 97.31 124 VAL A C 1
ATOM 946 O O . VAL A 1 124 ? -18.422 -22.297 -11.945 1 97.31 124 VAL A O 1
ATOM 949 N N . ILE A 1 125 ? -17.781 -22.672 -9.859 1 98.25 125 ILE A N 1
ATOM 950 C CA . ILE A 1 125 ? -17.203 -23.984 -10.094 1 98.25 125 ILE A CA 1
ATOM 951 C C . ILE A 1 125 ? -18.109 -25.062 -9.492 1 98.25 125 ILE A C 1
ATOM 953 O O . ILE A 1 125 ? -18.609 -24.906 -8.383 1 98.25 125 ILE A O 1
ATOM 957 N N . PHE A 1 126 ? -18.344 -26.094 -10.227 1 97.69 126 PHE A N 1
ATOM 958 C CA . PHE A 1 126 ? -19.156 -27.156 -9.648 1 97.69 126 PHE A CA 1
ATOM 959 C C . PHE A 1 126 ? -18.641 -28.531 -10.047 1 97.69 126 PHE A C 1
ATOM 961 O O . PHE A 1 126 ? -18 -28.672 -11.094 1 97.69 126 PHE A O 1
ATOM 968 N N . ARG A 1 127 ? -18.797 -29.484 -9.18 1 97.06 127 ARG A N 1
ATOM 969 C CA . ARG A 1 127 ? -18.469 -30.891 -9.43 1 97.06 127 ARG A CA 1
ATOM 970 C C . ARG A 1 127 ? -19.719 -31.75 -9.414 1 97.06 127 ARG A C 1
ATOM 972 O O . ARG A 1 127 ? -20.453 -31.766 -8.43 1 97.06 127 ARG A O 1
ATOM 979 N N . GLY A 1 128 ? -19.844 -32.438 -10.539 1 95.31 128 GLY A N 1
ATOM 980 C CA . GLY A 1 128 ? -20.969 -33.344 -10.617 1 95.31 128 GLY A CA 1
ATOM 981 C C . GLY A 1 128 ? -20.906 -34.469 -9.578 1 95.31 128 GLY A C 1
ATOM 982 O O . GLY A 1 128 ? -19.891 -34.656 -8.93 1 95.31 128 GLY A O 1
ATOM 983 N N . GLN A 1 129 ? -22.062 -35.031 -9.43 1 91.44 129 GLN A N 1
ATOM 984 C CA . GLN A 1 129 ? -22.172 -36.188 -8.547 1 91.44 129 GLN A CA 1
ATOM 985 C C . GLN A 1 129 ? -22.672 -37.406 -9.305 1 91.44 129 GLN A C 1
ATOM 987 O O . GLN A 1 129 ? -23.516 -37.281 -10.203 1 91.44 129 GLN A O 1
ATOM 992 N N . GLN A 1 130 ? -21.969 -38.531 -9.062 1 79.62 130 GLN A N 1
ATOM 993 C CA . GLN A 1 130 ? -22.328 -39.75 -9.75 1 79.62 130 GLN A CA 1
ATOM 994 C C . GLN A 1 130 ? -23.75 -40.188 -9.398 1 79.62 130 GLN A C 1
ATOM 996 O O . GLN A 1 130 ? -24.062 -40.438 -8.234 1 79.62 130 GLN A O 1
ATOM 1001 N N . LEU A 1 131 ? -24.703 -40 -10.234 1 68.25 131 LEU A N 1
ATOM 1002 C CA . LEU A 1 131 ? -26.062 -40.5 -10.016 1 68.25 131 LEU A CA 1
ATOM 1003 C C . LEU A 1 131 ? -26.234 -41.875 -10.633 1 68.25 131 LEU A C 1
ATOM 1005 O O . LEU A 1 131 ? -27.031 -42.688 -10.133 1 68.25 131 LEU A O 1
ATOM 1009 N N . ARG A 1 132 ? -25.562 -42.188 -11.742 1 71.06 132 ARG A N 1
ATOM 1010 C CA . ARG A 1 132 ? -25.641 -43.469 -12.406 1 71.06 132 ARG A CA 1
ATOM 1011 C C . ARG A 1 132 ? -24.266 -44.094 -12.547 1 71.06 132 ARG A C 1
ATOM 1013 O O . ARG A 1 132 ? -23.25 -43.406 -12.562 1 71.06 132 ARG A O 1
ATOM 1020 N N . GLU A 1 133 ? -24.125 -45.375 -12.539 1 68.5 133 GLU A N 1
ATOM 1021 C CA . GLU A 1 133 ? -22.891 -46.156 -12.578 1 68.5 133 GLU A CA 1
ATOM 1022 C C . GLU A 1 133 ? -22.016 -45.75 -13.75 1 68.5 133 GLU A C 1
ATOM 1024 O O . GLU A 1 133 ? -20.781 -45.719 -13.641 1 68.5 133 GLU A O 1
ATOM 1029 N N . ASN A 1 134 ? -22.719 -45.25 -14.797 1 71.12 134 ASN A N 1
ATOM 1030 C CA . ASN A 1 134 ? -21.953 -45.031 -16.016 1 71.12 134 ASN A CA 1
ATOM 1031 C C . ASN A 1 134 ? -21.609 -43.531 -16.203 1 71.12 134 ASN A C 1
ATOM 1033 O O . ASN A 1 134 ? -21.078 -43.156 -17.25 1 71.12 134 ASN A O 1
ATOM 1037 N N . GLU A 1 135 ? -21.938 -42.719 -15.203 1 76.88 135 GLU A N 1
ATOM 1038 C CA . GLU A 1 135 ? -21.672 -41.281 -15.391 1 76.88 135 GLU A CA 1
ATOM 1039 C C . GLU A 1 135 ? -20.641 -40.781 -14.398 1 76.88 135 GLU A C 1
ATOM 1041 O O . GLU A 1 135 ? -20.859 -40.812 -13.188 1 76.88 135 GLU A O 1
ATOM 1046 N N . LYS A 1 136 ? -19.5 -40.406 -14.883 1 82.94 136 LYS A N 1
ATOM 1047 C CA . LYS A 1 136 ? -18.438 -39.875 -14.031 1 82.94 136 LYS A CA 1
ATOM 1048 C C . LYS A 1 136 ? -18.672 -38.406 -13.719 1 82.94 136 LYS A C 1
ATOM 1050 O O . LYS A 1 136 ? -19.078 -37.625 -14.594 1 82.94 136 LYS A O 1
ATOM 1055 N N . PRO A 1 137 ? -18.516 -38.062 -12.469 1 89.75 137 PRO A N 1
ATOM 1056 C CA . PRO A 1 137 ? -18.641 -36.625 -12.109 1 89.75 137 PRO A CA 1
ATOM 1057 C C . PRO A 1 137 ? -17.688 -35.75 -12.906 1 89.75 137 PRO A C 1
ATOM 1059 O O . PRO A 1 137 ? -16.531 -36.125 -13.156 1 89.75 137 PRO A O 1
ATOM 1062 N N . VAL A 1 138 ? -18.266 -34.719 -13.375 1 91.94 138 VAL A N 1
ATOM 1063 C CA . VAL A 1 138 ? -17.469 -33.781 -14.164 1 91.94 138 VAL A CA 1
ATOM 1064 C C . VAL A 1 138 ? -17.344 -32.469 -13.43 1 91.94 138 VAL A C 1
ATOM 1066 O O . VAL A 1 138 ? -18.234 -32.094 -12.656 1 91.94 138 VAL A O 1
ATOM 1069 N N . VAL A 1 139 ? -16.25 -31.812 -13.664 1 96.88 139 VAL A N 1
ATOM 1070 C CA . VAL A 1 139 ? -16.062 -30.469 -13.133 1 96.88 139 VAL A CA 1
ATOM 1071 C C . VAL A 1 139 ? -16.406 -29.438 -14.203 1 96.88 139 VAL A C 1
ATOM 1073 O O . VAL A 1 139 ? -16.047 -29.594 -15.367 1 96.88 139 VAL A O 1
ATOM 1076 N N . GLY A 1 140 ? -17.219 -28.422 -13.828 1 96.94 140 GLY A N 1
ATOM 1077 C CA . GLY A 1 140 ? -17.562 -27.328 -14.719 1 96.94 140 GLY A CA 1
ATOM 1078 C C . GLY A 1 140 ? -17.312 -25.969 -14.102 1 96.94 140 GLY A C 1
ATOM 1079 O O . GLY A 1 140 ? -17.344 -25.812 -12.883 1 96.94 140 GLY A O 1
ATOM 1080 N N . VAL A 1 141 ? -16.969 -25.016 -14.953 1 97.44 141 VAL A N 1
ATOM 1081 C CA . VAL A 1 141 ? -16.812 -23.609 -14.578 1 97.44 141 VAL A CA 1
ATOM 1082 C C . VAL A 1 141 ? -17.656 -22.734 -15.477 1 97.44 141 VAL A C 1
ATOM 1084 O O . VAL A 1 141 ? -17.562 -22.797 -16.703 1 97.44 141 VAL A O 1
ATOM 1087 N N . LEU A 1 142 ? -18.531 -21.906 -14.914 1 95.69 142 LEU A N 1
ATOM 1088 C CA . LEU A 1 142 ? -19.438 -21.016 -15.648 1 95.69 142 LEU A CA 1
ATOM 1089 C C . LEU A 1 142 ? -19.344 -19.594 -15.109 1 95.69 142 LEU A C 1
ATOM 1091 O O . LEU A 1 142 ? -18.922 -19.375 -13.969 1 95.69 142 LEU A O 1
ATOM 1095 N N . ASP A 1 143 ? -19.672 -18.625 -15.984 1 94.5 143 ASP A N 1
ATOM 1096 C CA . ASP A 1 143 ? -20 -17.328 -15.406 1 94.5 143 ASP A CA 1
ATOM 1097 C C . ASP A 1 143 ? -21.078 -17.469 -14.328 1 94.5 143 ASP A C 1
ATOM 1099 O O . ASP A 1 143 ? -22.031 -18.25 -14.484 1 94.5 143 ASP A O 1
ATOM 1103 N N . ALA A 1 144 ? -21.078 -16.656 -13.336 1 94.81 144 ALA A N 1
ATOM 1104 C CA . ALA A 1 144 ? -21.891 -16.906 -12.148 1 94.81 144 ALA A CA 1
ATOM 1105 C C . ALA A 1 144 ? -23.328 -16.469 -12.375 1 94.81 144 ALA A C 1
ATOM 1107 O O . ALA A 1 144 ? -24.234 -16.922 -11.656 1 94.81 144 ALA A O 1
ATOM 1108 N N . TYR A 1 145 ? -23.641 -15.672 -13.312 1 91.94 145 TYR A N 1
ATOM 1109 C CA . TYR A 1 145 ? -24.984 -15.094 -13.398 1 91.94 145 TYR A CA 1
ATOM 1110 C C . TYR A 1 145 ? -25.812 -15.805 -14.461 1 91.94 145 TYR A C 1
ATOM 1112 O O . TYR A 1 145 ? -25.391 -15.914 -15.617 1 91.94 145 TYR A O 1
ATOM 1120 N N . CYS A 1 146 ? -26.922 -16.219 -14.133 1 91.38 146 CYS A N 1
ATOM 1121 C CA . CYS A 1 146 ? -27.828 -16.984 -14.969 1 91.38 146 CYS A CA 1
ATOM 1122 C C . CYS A 1 146 ? -28.359 -16.141 -16.125 1 91.38 146 CYS A C 1
ATOM 1124 O O . CYS A 1 146 ? -28.859 -15.039 -15.906 1 91.38 146 CYS A O 1
ATOM 1126 N N . PRO A 1 147 ? -28.234 -16.578 -17.297 1 88.88 147 PRO A N 1
ATOM 1127 C CA . PRO A 1 147 ? -28.672 -15.805 -18.453 1 88.88 147 PRO A CA 1
ATOM 1128 C C . PRO A 1 147 ? -30.188 -15.586 -18.484 1 88.88 147 PRO A C 1
ATOM 1130 O O . PRO A 1 147 ? -30.672 -14.734 -19.219 1 88.88 147 PRO A O 1
ATOM 1133 N N . HIS A 1 148 ? -30.922 -16.328 -17.703 1 87.56 148 HIS A N 1
ATOM 1134 C CA . HIS A 1 148 ? -32.375 -16.188 -17.688 1 87.56 148 HIS A CA 1
ATOM 1135 C C . HIS A 1 148 ? -32.781 -14.844 -17.125 1 87.56 148 HIS A C 1
ATOM 1137 O O . HIS A 1 148 ? -33.344 -14.008 -17.844 1 87.56 148 HIS A O 1
ATOM 1143 N N . LEU A 1 149 ? -32.531 -14.508 -15.875 1 89.62 149 LEU A N 1
ATOM 1144 C CA . LEU A 1 149 ? -32.906 -13.242 -15.258 1 89.62 149 LEU A CA 1
ATOM 1145 C C . LEU A 1 149 ? -31.812 -12.727 -14.336 1 89.62 149 LEU A C 1
ATOM 1147 O O . LEU A 1 149 ? -32.062 -11.859 -13.492 1 89.62 149 LEU A O 1
ATOM 1151 N N . GLY A 1 150 ? -30.625 -13.352 -14.391 1 90.25 150 GLY A N 1
ATOM 1152 C CA . GLY A 1 150 ? -29.453 -12.703 -13.828 1 90.25 150 GLY A CA 1
ATOM 1153 C C . GLY A 1 150 ? -29.141 -13.164 -12.414 1 90.25 150 GLY A C 1
ATOM 1154 O O . GLY A 1 150 ? -28.25 -12.609 -11.758 1 90.25 150 GLY A O 1
ATOM 1155 N N . ALA A 1 151 ? -29.844 -14.141 -11.906 1 90.06 151 ALA A N 1
ATOM 1156 C CA . ALA A 1 151 ? -29.516 -14.641 -10.562 1 90.06 151 ALA A CA 1
ATOM 1157 C C . ALA A 1 151 ? -28.156 -15.32 -10.539 1 90.06 151 ALA A C 1
ATOM 1159 O O . ALA A 1 151 ? -27.719 -15.891 -11.539 1 90.06 151 ALA A O 1
ATOM 1160 N N . ASN A 1 152 ? -27.547 -15.242 -9.391 1 93.69 152 ASN A N 1
ATOM 1161 C CA . ASN A 1 152 ? -26.219 -15.836 -9.227 1 93.69 152 ASN A CA 1
ATOM 1162 C C . ASN A 1 152 ? -26.312 -17.344 -8.984 1 93.69 152 ASN A C 1
ATOM 1164 O O . ASN A 1 152 ? -26.828 -17.781 -7.953 1 93.69 152 ASN A O 1
ATOM 1168 N N . LEU A 1 153 ? -25.719 -18.109 -9.883 1 94.88 153 LEU A N 1
ATOM 1169 C CA . LEU A 1 153 ? -25.797 -19.578 -9.859 1 94.88 153 LEU A CA 1
ATOM 1170 C C . LEU A 1 153 ? -25.031 -20.141 -8.672 1 94.88 153 LEU A C 1
ATOM 1172 O O . LEU A 1 153 ? -25.297 -21.266 -8.234 1 94.88 153 LEU A O 1
ATOM 1176 N N . GLY A 1 154 ? -24.047 -19.469 -8.195 1 94.31 154 GLY A N 1
ATOM 1177 C CA . GLY A 1 154 ? -23.188 -19.953 -7.129 1 94.31 154 GLY A CA 1
ATOM 1178 C C . GLY A 1 154 ? -23.75 -19.703 -5.746 1 94.31 154 GLY A C 1
ATOM 1179 O O . GLY A 1 154 ? -23.219 -20.203 -4.754 1 94.31 154 GLY A O 1
ATOM 1180 N N . ILE A 1 155 ? -24.734 -18.922 -5.621 1 93.25 155 ILE A N 1
ATOM 1181 C CA . ILE A 1 155 ? -25.375 -18.641 -4.344 1 93.25 155 ILE A CA 1
ATOM 1182 C C . ILE A 1 155 ? -26.609 -19.516 -4.18 1 93.25 155 ILE A C 1
ATOM 1184 O O . ILE A 1 155 ? -27.641 -19.281 -4.824 1 93.25 155 ILE A O 1
ATOM 1188 N N . GLN A 1 156 ? -26.578 -20.422 -3.402 1 89.69 156 GLN A N 1
ATOM 1189 C CA . GLN A 1 156 ? -27.625 -21.391 -3.076 1 89.69 156 GLN A CA 1
ATOM 1190 C C . GLN A 1 156 ? -27.984 -22.234 -4.289 1 89.69 156 GLN A C 1
ATOM 1192 O O . GLN A 1 156 ? -29.094 -22.781 -4.363 1 89.69 156 GLN A O 1
ATOM 1197 N N . GLY A 1 157 ? -27.125 -22.25 -5.312 1 92.94 157 GLY A N 1
ATOM 1198 C CA . GLY A 1 157 ? -27.297 -23.203 -6.398 1 92.94 157 GLY A CA 1
ATOM 1199 C C . GLY A 1 157 ? -27.109 -24.641 -5.973 1 92.94 157 GLY A C 1
ATOM 1200 O O . GLY A 1 157 ? -26.406 -24.906 -4.992 1 92.94 157 GLY A O 1
ATOM 1201 N N . LYS A 1 158 ? -27.734 -25.547 -6.75 1 95.25 158 LYS A N 1
ATOM 1202 C CA . LYS A 1 158 ? -27.625 -26.953 -6.402 1 95.25 158 LYS A CA 1
ATOM 1203 C C . LYS A 1 158 ? -27.094 -27.781 -7.574 1 95.25 158 LYS A C 1
ATOM 1205 O O . LYS A 1 158 ? -27.5 -27.547 -8.719 1 95.25 158 LYS A O 1
ATOM 1210 N N . VAL A 1 159 ? -26.203 -28.719 -7.258 1 96.75 159 VAL A N 1
ATOM 1211 C CA . VAL A 1 159 ? -25.688 -29.625 -8.281 1 96.75 159 VAL A CA 1
ATOM 1212 C C . VAL A 1 159 ? -26.594 -30.859 -8.359 1 96.75 159 VAL A C 1
ATOM 1214 O O . VAL A 1 159 ? -26.812 -31.547 -7.355 1 96.75 159 VAL A O 1
ATOM 1217 N N . ILE A 1 160 ? -27.172 -31.078 -9.484 1 93.5 160 ILE A N 1
ATOM 1218 C CA . ILE A 1 160 ? -28.016 -32.25 -9.773 1 93.5 160 ILE A CA 1
ATOM 1219 C C . ILE A 1 160 ? -27.359 -33.094 -10.875 1 93.5 160 ILE A C 1
ATOM 1221 O O . ILE A 1 160 ? -27.406 -32.719 -12.047 1 93.5 160 ILE A O 1
ATOM 1225 N N . GLY A 1 161 ? -26.844 -34.312 -10.43 1 93.62 161 GLY A N 1
ATOM 1226 C CA . GLY A 1 161 ? -26.016 -35.031 -11.398 1 93.62 161 GLY A CA 1
ATOM 1227 C C . GLY A 1 161 ? -24.797 -34.25 -11.836 1 93.62 161 GLY A C 1
ATOM 1228 O O . GLY A 1 161 ? -23.984 -33.812 -11 1 93.62 161 GLY A O 1
ATOM 1229 N N . ASN A 1 162 ? -24.766 -34.031 -13.141 1 95 162 ASN A N 1
ATOM 1230 C CA . ASN A 1 162 ? -23.672 -33.25 -13.68 1 95 162 ASN A CA 1
ATOM 1231 C C . ASN A 1 162 ? -24.125 -31.859 -14.125 1 95 162 ASN A C 1
ATOM 1233 O O . ASN A 1 162 ? -23.516 -31.234 -15 1 95 162 ASN A O 1
ATOM 1237 N N . HIS A 1 163 ? -25.266 -31.359 -13.469 1 93.81 163 HIS A N 1
ATOM 1238 C CA . HIS A 1 163 ? -25.812 -30.062 -13.828 1 93.81 163 HIS A CA 1
ATOM 1239 C C . HIS A 1 163 ? -25.859 -29.125 -12.625 1 93.81 163 HIS A C 1
ATOM 1241 O O . HIS A 1 163 ? -25.922 -29.578 -11.484 1 93.81 163 HIS A O 1
ATOM 1247 N N . LEU A 1 164 ? -25.812 -27.859 -12.914 1 95.69 164 LEU A N 1
ATOM 1248 C CA . LEU A 1 164 ? -25.969 -26.828 -11.898 1 95.69 164 LEU A CA 1
ATOM 1249 C C . LEU A 1 164 ? -27.328 -26.156 -12.023 1 95.69 164 LEU A C 1
ATOM 1251 O O . LEU A 1 164 ? -27.672 -25.609 -13.078 1 95.69 164 LEU A O 1
ATOM 1255 N N . ARG A 1 165 ? -28.062 -26.188 -10.984 1 95.81 165 ARG A N 1
ATOM 1256 C CA . ARG A 1 165 ? -29.422 -25.656 -10.969 1 95.81 165 ARG A CA 1
ATOM 1257 C C . ARG A 1 165 ? -29.484 -24.312 -10.25 1 95.81 165 ARG A C 1
ATOM 1259 O O . ARG A 1 165 ? -29.016 -24.188 -9.117 1 95.81 165 ARG A O 1
ATOM 1266 N N . CYS A 1 166 ? -30.078 -23.328 -10.945 1 94.75 166 CYS A N 1
ATOM 1267 C CA . CYS A 1 166 ? -30.234 -22 -10.383 1 94.75 166 CYS A CA 1
ATOM 1268 C C . CYS A 1 166 ? -31.312 -21.984 -9.297 1 94.75 166 CYS A C 1
ATOM 1270 O O . CYS A 1 166 ? -32.344 -22.625 -9.453 1 94.75 166 CYS A O 1
ATOM 1272 N N . VAL A 1 167 ? -31.188 -21.234 -8.25 1 93.12 167 VAL A N 1
ATOM 1273 C CA . VAL A 1 167 ? -32.062 -21.203 -7.094 1 93.12 167 VAL A CA 1
ATOM 1274 C C . VAL A 1 167 ? -33.344 -20.438 -7.445 1 93.12 167 VAL A C 1
ATOM 1276 O O . VAL A 1 167 ? -34.406 -20.656 -6.832 1 93.12 167 VAL A O 1
ATOM 1279 N N . PHE A 1 168 ? -33.281 -19.562 -8.453 1 92.88 168 PHE A N 1
ATOM 1280 C CA . PHE A 1 168 ? -34.344 -18.641 -8.766 1 92.88 168 PHE A CA 1
ATOM 1281 C C . PHE A 1 168 ? -35.531 -19.359 -9.43 1 92.88 168 PHE A C 1
ATOM 1283 O O . PHE A 1 168 ? -36.562 -19.578 -8.812 1 92.88 168 PHE A O 1
ATOM 1290 N N . HIS A 1 169 ? -35.344 -19.891 -10.719 1 91.5 169 HIS A N 1
ATOM 1291 C CA . HIS A 1 169 ? -36.406 -20.562 -11.445 1 91.5 169 HIS A CA 1
ATOM 1292 C C . HIS A 1 169 ? -36.031 -22 -11.805 1 91.5 169 HIS A C 1
ATOM 1294 O O . HIS A 1 169 ? -36.656 -22.625 -12.664 1 91.5 169 HIS A O 1
ATOM 1300 N N . HIS A 1 170 ? -34.875 -22.5 -11.25 1 94.44 170 HIS A N 1
ATOM 1301 C CA . HIS A 1 170 ? -34.406 -23.875 -11.312 1 94.44 170 HIS A CA 1
ATOM 1302 C C . HIS A 1 170 ? -34.031 -24.266 -12.734 1 94.44 170 HIS A C 1
ATOM 1304 O O . HIS A 1 170 ? -34.156 -25.422 -13.125 1 94.44 170 HIS A O 1
ATOM 1310 N N . TRP A 1 171 ? -33.562 -23.25 -13.539 1 91.69 171 TRP A N 1
ATOM 1311 C CA . TRP A 1 171 ? -32.906 -23.609 -14.781 1 91.69 171 TRP A CA 1
ATOM 1312 C C . TRP A 1 171 ? -31.625 -24.391 -14.5 1 91.69 171 TRP A C 1
ATOM 1314 O O . TRP A 1 171 ? -30.859 -24.031 -13.602 1 91.69 171 TRP A O 1
ATOM 1324 N N . GLU A 1 172 ? -31.422 -25.5 -15.273 1 93.25 172 GLU A N 1
ATOM 1325 C CA . GLU A 1 172 ? -30.234 -26.328 -15.086 1 93.25 172 GLU A CA 1
ATOM 1326 C C . GLU A 1 172 ? -29.281 -26.203 -16.266 1 93.25 172 GLU A C 1
ATOM 1328 O O . GLU A 1 172 ? -29.703 -26.219 -17.422 1 93.25 172 GLU A O 1
ATOM 1333 N N . PHE A 1 173 ? -28.031 -26.078 -15.875 1 93.5 173 PHE A N 1
ATOM 1334 C CA . PHE A 1 173 ? -27 -25.906 -16.906 1 93.5 173 PHE A CA 1
ATOM 1335 C C . PHE A 1 173 ? -25.922 -26.984 -16.781 1 93.5 173 PHE A C 1
ATOM 1337 O O . PHE A 1 173 ? -25.531 -27.359 -15.672 1 93.5 173 PHE A O 1
ATOM 1344 N N . ASP A 1 174 ? -25.406 -27.484 -17.891 1 92.94 174 ASP A N 1
ATOM 1345 C CA . ASP A 1 174 ? -24.281 -28.422 -17.859 1 92.94 174 ASP A CA 1
ATOM 1346 C C . ASP A 1 174 ? -22.953 -27.703 -17.906 1 92.94 174 ASP A C 1
ATOM 1348 O O . ASP A 1 174 ? -22.891 -26.469 -17.844 1 92.94 174 ASP A O 1
ATOM 1352 N N . LYS A 1 175 ? -21.859 -28.453 -17.938 1 93.38 175 LYS A N 1
ATOM 1353 C CA . LYS A 1 175 ? -20.516 -27.891 -17.844 1 93.38 175 LYS A CA 1
ATOM 1354 C C . LYS A 1 175 ? -20.203 -27 -19.031 1 93.38 175 LYS A C 1
ATOM 1356 O O . LYS A 1 175 ? -19.281 -26.188 -18.984 1 93.38 175 LYS A O 1
ATOM 1361 N N . ASP A 1 176 ? -20.938 -27.172 -20.141 1 91.81 176 ASP A N 1
ATOM 1362 C CA . ASP A 1 176 ? -20.703 -26.375 -21.344 1 91.81 176 ASP A CA 1
ATOM 1363 C C . ASP A 1 176 ? -21.594 -25.141 -21.375 1 91.81 176 ASP A C 1
ATOM 1365 O O . ASP A 1 176 ? -21.609 -24.406 -22.375 1 91.81 176 ASP A O 1
ATOM 1369 N N . GLY A 1 177 ? -22.375 -24.922 -20.312 1 91.69 177 GLY A N 1
ATOM 1370 C CA . GLY A 1 177 ? -23.203 -23.734 -20.188 1 91.69 177 GLY A CA 1
ATOM 1371 C C . GLY A 1 177 ? -24.547 -23.875 -20.875 1 91.69 177 GLY A C 1
ATOM 1372 O O . GLY A 1 177 ? -25.312 -22.922 -20.953 1 91.69 177 GLY A O 1
ATOM 1373 N N . GLN A 1 178 ? -24.844 -25 -21.312 1 89.69 178 GLN A N 1
ATOM 1374 C CA . GLN A 1 178 ? -26.125 -25.234 -21.984 1 89.69 178 GLN A CA 1
ATOM 1375 C C . GLN A 1 178 ? -27.234 -25.5 -20.969 1 89.69 178 GLN A C 1
ATOM 1377 O O . GLN A 1 178 ? -27.047 -26.234 -20 1 89.69 178 GLN A O 1
ATOM 1382 N N . CYS A 1 179 ? -28.328 -24.812 -21.219 1 90.81 179 CYS A N 1
ATOM 1383 C CA . CYS A 1 179 ? -29.5 -25.109 -20.391 1 90.81 179 CYS A CA 1
ATOM 1384 C C . CYS A 1 179 ? -30.078 -26.469 -20.734 1 90.81 179 CYS A C 1
ATOM 1386 O O . CYS A 1 179 ? -30.469 -26.703 -21.891 1 90.81 179 CYS A O 1
ATOM 1388 N N . VAL A 1 180 ? -30.219 -27.328 -19.875 1 90.06 180 VAL A N 1
ATOM 1389 C CA . VAL A 1 180 ? -30.594 -28.703 -20.188 1 90.06 180 VAL A CA 1
ATOM 1390 C C . VAL A 1 180 ? -31.984 -29.016 -19.609 1 90.06 180 VAL A C 1
ATOM 1392 O O . VAL A 1 180 ? -32.625 -30 -19.984 1 90.06 180 VAL A O 1
ATOM 1395 N N . ASN A 1 181 ? -32.406 -28.156 -18.719 1 90.25 181 ASN A N 1
ATOM 1396 C CA . ASN A 1 181 ? -33.719 -28.406 -18.125 1 90.25 181 ASN A CA 1
ATOM 1397 C C . ASN A 1 181 ? -34.375 -27.109 -17.625 1 90.25 181 ASN A C 1
ATOM 1399 O O . ASN A 1 181 ? -33.688 -26.25 -17.047 1 90.25 181 ASN A O 1
ATOM 1403 N N . ILE A 1 182 ? -35.594 -26.922 -17.938 1 90.5 182 ILE A N 1
ATOM 1404 C CA . ILE A 1 182 ? -36.5 -25.906 -17.391 1 90.5 182 ILE A CA 1
ATOM 1405 C C . ILE A 1 182 ? -37.75 -26.562 -16.812 1 90.5 182 ILE A C 1
ATOM 1407 O O . ILE A 1 182 ? -38.594 -27.047 -17.562 1 90.5 182 ILE A O 1
ATOM 1411 N N . PRO A 1 183 ? -37.906 -26.547 -15.594 1 88.94 183 PRO A N 1
ATOM 1412 C CA . PRO A 1 183 ? -38.906 -27.391 -14.969 1 88.94 183 PRO A CA 1
ATOM 1413 C C . PRO A 1 183 ? -40.312 -27.078 -15.43 1 88.94 183 PRO A C 1
ATOM 1415 O O . PRO A 1 183 ? -41.188 -27.953 -15.484 1 88.94 183 PRO A O 1
ATOM 1418 N N . TYR A 1 184 ? -40.625 -25.938 -15.742 1 86.12 184 TYR A N 1
ATOM 1419 C CA . TYR A 1 184 ? -42 -25.531 -16.031 1 86.12 184 TYR A CA 1
ATOM 1420 C C . TYR A 1 184 ? -42.219 -25.391 -17.531 1 86.12 184 TYR A C 1
ATOM 1422 O O . TYR A 1 184 ? -43.281 -24.922 -17.953 1 86.12 184 TYR A O 1
ATOM 1430 N N . SER A 1 185 ? -41.219 -25.594 -18.203 1 82 185 SER A N 1
ATOM 1431 C CA . SER A 1 185 ? -41.375 -25.5 -19.656 1 82 185 SER A CA 1
ATOM 1432 C C . SER A 1 185 ? -41.531 -26.875 -20.281 1 82 185 SER A C 1
ATOM 1434 O O . SER A 1 185 ? -40.688 -27.766 -20.047 1 82 185 SER A O 1
ATOM 1436 N N . GLU A 1 186 ? -42.719 -27.219 -20.828 1 77.69 186 GLU A N 1
ATOM 1437 C CA . GLU A 1 186 ? -42.969 -28.5 -21.484 1 77.69 186 GLU A CA 1
ATOM 1438 C C . GLU A 1 186 ? -42.312 -28.531 -22.875 1 77.69 186 GLU A C 1
ATOM 1440 O O . GLU A 1 186 ? -42.031 -29.609 -23.391 1 77.69 186 GLU A O 1
ATOM 1445 N N . GLY A 1 187 ? -42.031 -27.328 -23.422 1 69 187 GLY A N 1
ATOM 1446 C CA . GLY A 1 187 ? -41.5 -27.312 -24.781 1 69 187 GLY A CA 1
ATOM 1447 C C . GLY A 1 187 ? -40 -27.391 -24.828 1 69 187 GLY A C 1
ATOM 1448 O O . GLY A 1 187 ? -39.344 -27.719 -23.828 1 69 187 GLY A O 1
ATOM 1449 N N . SER A 1 188 ? -39.438 -27.281 -26.047 1 74 188 SER A N 1
ATOM 1450 C CA . SER A 1 188 ? -38 -27.344 -26.312 1 74 188 SER A CA 1
ATOM 1451 C C . SER A 1 188 ? -37.281 -26.141 -25.719 1 74 188 SER A C 1
ATOM 1453 O O . SER A 1 188 ? -37.812 -25.047 -25.688 1 74 188 SER A O 1
ATOM 1455 N N . ILE A 1 189 ? -36.281 -26.359 -24.859 1 75.44 189 ILE A N 1
ATOM 1456 C CA . ILE A 1 189 ? -35.406 -25.312 -24.375 1 75.44 189 ILE A CA 1
ATOM 1457 C C . ILE A 1 189 ? -34.938 -24.453 -25.547 1 75.44 189 ILE A C 1
ATOM 1459 O O . ILE A 1 189 ? -34.469 -24.984 -26.562 1 75.44 189 ILE A O 1
ATOM 1463 N N . PRO A 1 190 ? -35.281 -23.141 -25.484 1 70.75 190 PRO A N 1
ATOM 1464 C CA . PRO A 1 190 ? -34.844 -22.266 -26.594 1 70.75 190 PRO A CA 1
ATOM 1465 C C . PRO A 1 190 ? -33.406 -22.469 -26.984 1 70.75 190 PRO A C 1
ATOM 1467 O O . PRO A 1 190 ? -32.562 -22.734 -26.125 1 70.75 190 PRO A O 1
ATOM 1470 N N . SER A 1 191 ? -33.125 -22.453 -28.312 1 66.75 191 SER A N 1
ATOM 1471 C CA . SER A 1 191 ? -31.812 -22.672 -28.859 1 66.75 191 SER A CA 1
ATOM 1472 C C . SER A 1 191 ? -30.797 -21.7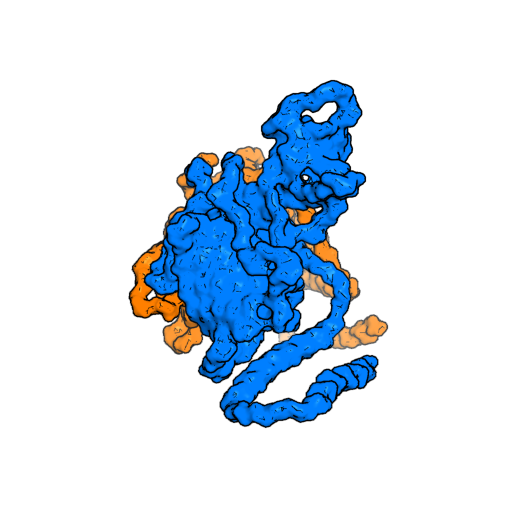03 -28.281 1 66.75 191 SER A C 1
ATOM 1474 O O . SER A 1 191 ? -29.625 -22.047 -28.094 1 66.75 191 SER A O 1
ATOM 1476 N N . CYS A 1 192 ? -31.297 -20.453 -27.984 1 60.28 192 CYS A N 1
ATOM 1477 C CA . CYS A 1 192 ? -30.406 -19.438 -27.453 1 60.28 192 CYS A CA 1
ATOM 1478 C C . CYS A 1 192 ? -29.906 -19.812 -26.062 1 60.28 192 CYS A C 1
ATOM 1480 O O . CYS A 1 192 ? -28.812 -19.406 -25.656 1 60.28 192 CYS A O 1
ATOM 1482 N N . ALA A 1 193 ? -30.703 -20.531 -25.359 1 64.12 193 ALA A N 1
ATOM 1483 C CA . ALA A 1 193 ? -30.312 -20.938 -24.016 1 64.12 193 ALA A CA 1
ATOM 1484 C C . ALA A 1 193 ? -29.359 -22.125 -24.062 1 64.12 193 ALA A C 1
ATOM 1486 O O . ALA A 1 193 ? -28.641 -22.391 -23.109 1 64.12 193 ALA A O 1
ATOM 1487 N N . LYS A 1 194 ? -29.453 -22.844 -25.172 1 56.75 194 LYS A N 1
ATOM 1488 C CA . LYS A 1 194 ? -28.594 -24 -25.344 1 56.75 194 LYS A CA 1
ATOM 1489 C C . LYS A 1 194 ? -27.25 -23.609 -25.938 1 56.75 194 LYS A C 1
ATOM 1491 O O . LYS A 1 194 ? -26.234 -24.25 -25.656 1 56.75 194 LYS A O 1
ATOM 1496 N N . THR A 1 195 ? -27.406 -22.484 -26.891 1 54.59 195 THR A N 1
ATOM 1497 C CA . THR A 1 195 ? -26.203 -22.141 -27.656 1 54.59 195 THR A CA 1
ATOM 1498 C C . THR A 1 195 ? -25.734 -20.734 -27.328 1 54.59 195 THR A C 1
ATOM 1500 O O . THR A 1 195 ? -26.516 -19.797 -27.328 1 54.59 195 THR A O 1
ATOM 1503 N N . GLY A 1 196 ? -24.453 -20.406 -27 1 55.38 196 GLY A N 1
ATOM 1504 C CA . GLY A 1 196 ? -23.672 -19.188 -27.031 1 55.38 196 GLY A CA 1
ATOM 1505 C C . GLY A 1 196 ? -24.125 -18.172 -25.984 1 55.38 196 GLY A C 1
ATOM 1506 O O . GLY A 1 196 ? -23.312 -17.359 -25.516 1 55.38 196 GLY A O 1
ATOM 1507 N N . ASN A 1 197 ? -25.672 -18.109 -25.844 1 57.47 197 ASN A N 1
ATOM 1508 C CA . ASN A 1 197 ? -26.156 -17.062 -24.953 1 57.47 197 ASN A CA 1
ATOM 1509 C C . ASN A 1 197 ? -26.438 -17.609 -23.562 1 57.47 197 ASN A C 1
ATOM 1511 O O . ASN A 1 197 ? -27.141 -16.969 -22.766 1 57.47 197 ASN A O 1
ATOM 1515 N N . GLY A 1 198 ? -26.219 -18.875 -23.359 1 59.78 198 GLY A N 1
ATOM 1516 C CA . GLY A 1 198 ? -26.281 -19.359 -21.984 1 59.78 198 GLY A CA 1
ATOM 1517 C C . GLY A 1 198 ? -25.234 -18.75 -21.078 1 59.78 198 GLY A C 1
ATOM 1518 O O . GLY A 1 198 ? -24.766 -17.625 -21.312 1 59.78 198 GLY A O 1
ATOM 1519 N N . SER A 1 199 ? -25.156 -19.531 -19.891 1 73.44 199 SER A N 1
ATOM 1520 C CA . SER A 1 199 ? -24.031 -19.094 -19.062 1 73.44 199 SER A CA 1
ATOM 1521 C C . SER A 1 199 ? -22.703 -19.391 -19.75 1 73.44 199 SER A C 1
ATOM 1523 O O . SER A 1 199 ? -22.516 -20.453 -20.328 1 73.44 199 SER A O 1
ATOM 1525 N N . THR A 1 200 ? -21.906 -18.5 -19.844 1 84.06 200 THR A N 1
ATOM 1526 C CA . THR A 1 200 ? -20.625 -18.641 -20.531 1 84.06 200 THR A CA 1
ATOM 1527 C C . THR A 1 200 ? -19.734 -19.656 -19.812 1 84.06 200 THR A C 1
ATOM 1529 O O . THR A 1 200 ? -19.375 -19.453 -18.641 1 84.06 200 THR A O 1
ATOM 1532 N N . PRO A 1 201 ? -19.516 -20.828 -20.484 1 92.44 201 PRO A N 1
ATOM 1533 C CA . PRO A 1 201 ? -18.594 -21.797 -19.875 1 92.44 201 PRO A CA 1
ATOM 1534 C C . PRO A 1 201 ? -17.125 -21.391 -20.016 1 92.44 201 PRO A C 1
ATOM 1536 O O . PRO A 1 201 ? -16.781 -20.641 -20.938 1 92.44 201 PRO A O 1
ATOM 1539 N N . TRP A 1 202 ? -16.359 -21.859 -19.125 1 95.44 202 TRP A N 1
ATOM 1540 C CA . TRP A 1 202 ? -14.906 -21.688 -19.188 1 95.44 202 TRP A CA 1
ATOM 1541 C C . TRP A 1 202 ? -14.211 -23.016 -19.422 1 95.44 202 TRP A C 1
ATOM 1543 O O . TRP A 1 202 ? -14.602 -24.047 -18.844 1 95.44 202 TRP A O 1
ATOM 1553 N N . ILE A 1 203 ? -13.227 -23.016 -20.312 1 96.62 203 ILE A N 1
ATOM 1554 C CA . ILE A 1 203 ? -12.43 -24.219 -20.531 1 96.62 203 ILE A CA 1
ATOM 1555 C C . ILE A 1 203 ? -11.648 -24.547 -19.25 1 96.62 203 ILE A C 1
ATOM 1557 O O . ILE A 1 203 ? -10.891 -23.719 -18.75 1 96.62 203 ILE A O 1
ATOM 1561 N N . CYS A 1 204 ? -11.852 -25.766 -18.703 1 97.12 204 CYS A N 1
ATOM 1562 C CA . CYS A 1 204 ? -11.195 -26.125 -17.453 1 97.12 204 CYS A CA 1
ATOM 1563 C C . CYS A 1 204 ? -10.68 -27.562 -17.5 1 97.12 204 CYS A C 1
ATOM 1565 O O . CYS A 1 204 ? -11.148 -28.359 -18.312 1 97.12 204 CYS A O 1
ATOM 1567 N N . VAL A 1 205 ? -9.68 -27.828 -16.781 1 96.81 205 VAL A N 1
ATOM 1568 C CA . VAL A 1 205 ? -9.117 -29.172 -16.625 1 96.81 205 VAL A CA 1
ATOM 1569 C C . VAL A 1 205 ? -8.758 -29.406 -15.156 1 96.81 205 VAL A C 1
ATOM 1571 O O . VAL A 1 205 ? -8.406 -28.484 -14.438 1 96.81 205 VAL A O 1
ATOM 1574 N N . GLU A 1 206 ? -8.953 -30.594 -14.688 1 96.31 206 GLU A N 1
ATOM 1575 C CA . GLU A 1 206 ? -8.516 -31.016 -13.359 1 96.31 206 GLU A CA 1
ATOM 1576 C C . GLU A 1 206 ? -7.223 -31.828 -13.438 1 96.31 206 GLU A C 1
ATOM 1578 O O . GLU A 1 206 ? -7.199 -32.906 -14.023 1 96.31 206 GLU A O 1
ATOM 1583 N N . LYS A 1 207 ? -6.156 -31.219 -12.93 1 95.88 207 LYS A N 1
ATOM 1584 C CA . LYS A 1 207 ? -4.848 -31.859 -12.984 1 95.88 207 LYS A CA 1
ATOM 1585 C C . LYS A 1 207 ? -4.043 -31.578 -11.719 1 95.88 207 LYS A C 1
ATOM 1587 O O . LYS A 1 207 ? -4.086 -30.469 -11.18 1 95.88 207 LYS A O 1
ATOM 1592 N N . TYR A 1 208 ? -3.303 -32.594 -11.219 1 97 208 TYR A N 1
ATOM 1593 C CA . TYR A 1 208 ? -2.357 -32.531 -10.117 1 97 208 TYR A CA 1
ATOM 1594 C C . TYR A 1 208 ? -3.027 -31.953 -8.867 1 97 208 TYR A C 1
ATOM 1596 O O . TYR A 1 208 ? -2.422 -31.188 -8.117 1 97 208 TYR A O 1
ATOM 1604 N N . GLY A 1 209 ? -4.273 -32.25 -8.719 1 96.44 209 GLY A N 1
ATOM 1605 C CA . GLY A 1 209 ? -5 -31.828 -7.527 1 96.44 209 GLY A CA 1
ATOM 1606 C C . GLY A 1 209 ? -5.496 -30.406 -7.602 1 96.44 209 GLY A C 1
ATOM 1607 O O . GLY A 1 209 ? -5.84 -29.812 -6.578 1 96.44 209 GLY A O 1
ATOM 1608 N N . MET A 1 210 ? -5.531 -29.891 -8.797 1 97.88 210 MET A N 1
ATOM 1609 C CA . MET A 1 210 ? -5.969 -28.5 -9 1 97.88 210 MET A CA 1
ATOM 1610 C C . MET A 1 210 ? -7.047 -28.438 -10.078 1 97.88 210 MET A C 1
ATOM 1612 O O . MET A 1 210 ? -7.066 -29.25 -11 1 97.88 210 MET A O 1
ATOM 1616 N N . ILE A 1 211 ? -7.945 -27.5 -9.922 1 98.12 211 ILE A N 1
ATOM 1617 C CA . ILE A 1 211 ? -8.859 -27.125 -11 1 98.12 211 ILE A CA 1
ATOM 1618 C C . ILE A 1 211 ? -8.305 -25.922 -11.75 1 98.12 211 ILE A C 1
ATOM 1620 O O . ILE A 1 211 ? -8.227 -24.812 -11.195 1 98.12 211 ILE A O 1
ATOM 1624 N N . LEU A 1 212 ? -7.945 -26.172 -12.992 1 98.44 212 LEU A N 1
ATOM 1625 C CA . LEU A 1 212 ? -7.32 -25.156 -13.836 1 98.44 212 LEU A CA 1
ATOM 1626 C C . LEU A 1 212 ? -8.312 -24.594 -14.852 1 98.44 212 LEU A C 1
ATOM 1628 O O . LEU A 1 212 ? -9.188 -25.328 -15.336 1 98.44 212 LEU A O 1
ATOM 1632 N N . VAL A 1 213 ? -8.148 -23.328 -15.148 1 98.19 213 VAL A N 1
ATOM 1633 C CA . VAL A 1 213 ? -9.016 -22.688 -16.141 1 98.19 213 VAL A CA 1
ATOM 1634 C C . VAL A 1 213 ? -8.172 -21.891 -17.125 1 98.19 213 VAL A C 1
ATOM 1636 O O . VAL A 1 213 ? -7.094 -21.406 -16.781 1 98.19 213 VAL A O 1
ATOM 1639 N N . TRP A 1 214 ? -8.688 -21.797 -18.344 1 98.25 214 TRP A N 1
ATOM 1640 C CA . TRP A 1 214 ? -8.078 -20.953 -19.359 1 98.25 214 TRP A CA 1
ATOM 1641 C C . TRP A 1 214 ? -8.734 -19.578 -19.391 1 98.25 214 TRP A C 1
ATOM 1643 O O . TRP A 1 214 ? -9.953 -19.469 -19.562 1 98.25 214 TRP A O 1
ATOM 1653 N N . TYR A 1 215 ? -7.957 -18.609 -19.172 1 97.88 215 TYR A N 1
ATOM 1654 C CA . TYR A 1 215 ? -8.438 -17.234 -19.312 1 97.88 215 TYR A CA 1
ATOM 1655 C C . TYR A 1 215 ? -7.891 -16.594 -20.578 1 97.88 215 TYR A C 1
ATOM 1657 O O . TYR A 1 215 ? -6.703 -16.719 -20.891 1 97.88 215 TYR A O 1
ATOM 1665 N N . HIS A 1 216 ? -8.719 -15.875 -21.203 1 96.44 216 HIS A N 1
ATOM 1666 C CA . HIS A 1 216 ? -8.359 -15 -22.312 1 96.44 216 HIS A CA 1
ATOM 1667 C C . HIS A 1 216 ? -9.242 -13.758 -22.344 1 96.44 216 HIS A C 1
ATOM 1669 O O . HIS A 1 216 ? -10.469 -13.859 -22.266 1 96.44 216 HIS A O 1
ATOM 1675 N N . SER A 1 217 ? -8.586 -12.648 -22.516 1 93.88 217 SER A N 1
ATOM 1676 C CA . SER A 1 217 ? -9.312 -11.383 -22.453 1 93.88 217 SER A CA 1
ATOM 1677 C C . SER A 1 217 ? -10.344 -11.273 -23.562 1 93.88 217 SER A C 1
ATOM 1679 O O . SER A 1 217 ? -11.383 -10.633 -23.391 1 93.88 217 SER A O 1
ATOM 1681 N N . GLU A 1 218 ? -10.086 -11.875 -24.656 1 91.62 218 GLU A N 1
ATOM 1682 C CA . GLU A 1 218 ? -10.992 -11.836 -25.797 1 91.62 218 GLU A CA 1
ATOM 1683 C C . GLU A 1 218 ? -11.719 -13.164 -25.984 1 91.62 218 GLU A C 1
ATOM 1685 O O . GLU A 1 218 ? -12.281 -13.438 -27.047 1 91.62 218 GLU A O 1
ATOM 1690 N N . ARG A 1 219 ? -11.57 -14.078 -25.062 1 90.44 219 ARG A N 1
ATOM 1691 C CA . ARG A 1 219 ? -12.258 -15.359 -25.016 1 90.44 219 ARG A CA 1
ATOM 1692 C C . ARG A 1 219 ? -11.789 -16.266 -26.156 1 90.44 219 ARG A C 1
ATOM 1694 O O . ARG A 1 219 ? -12.586 -17.016 -26.719 1 90.44 219 ARG A O 1
ATOM 1701 N N . GLU A 1 220 ? -10.547 -16.109 -26.547 1 94.56 220 GLU A N 1
ATOM 1702 C CA . GLU A 1 220 ? -9.953 -17.031 -27.5 1 94.56 220 GLU A CA 1
ATOM 1703 C C . GLU A 1 220 ? -9.641 -18.375 -26.859 1 94.56 220 GLU A C 1
ATOM 1705 O O . GLU A 1 220 ? -9.391 -18.453 -25.641 1 94.56 220 GLU A O 1
ATOM 1710 N N . PRO A 1 221 ? -9.68 -19.469 -27.656 1 95.62 221 PRO A N 1
ATOM 1711 C CA . PRO A 1 221 ? -9.312 -20.766 -27.109 1 95.62 221 PRO A CA 1
ATOM 1712 C C . PRO A 1 221 ? -7.84 -20.844 -26.703 1 95.62 221 PRO A C 1
ATOM 1714 O O . PRO A 1 221 ? -7.051 -19.969 -27.062 1 95.62 221 PRO A O 1
ATOM 1717 N N . PRO A 1 222 ? -7.5 -21.891 -25.953 1 97.31 222 PRO A N 1
ATOM 1718 C CA . PRO A 1 222 ? -6.113 -22 -25.484 1 97.31 222 PRO A CA 1
ATOM 1719 C C . PRO A 1 222 ? -5.113 -22.094 -26.641 1 97.31 222 PRO A C 1
ATOM 1721 O O . PRO A 1 222 ? -5.32 -22.844 -27.594 1 97.31 222 PRO A O 1
ATOM 1724 N N . SER A 1 223 ? -4.078 -21.328 -26.516 1 95.94 223 SER A N 1
ATOM 1725 C CA . SER A 1 223 ? -3.012 -21.328 -27.516 1 95.94 223 SER A CA 1
ATOM 1726 C C . SER A 1 223 ? -1.926 -22.344 -27.156 1 95.94 223 SER A C 1
ATOM 1728 O O . SER A 1 223 ? -1.036 -22.609 -27.969 1 95.94 223 SER A O 1
ATOM 1730 N N . TYR A 1 224 ? -1.913 -22.875 -26.031 1 96.5 224 TYR A N 1
ATOM 1731 C CA . TYR A 1 224 ? -1.012 -23.922 -25.562 1 96.5 224 TYR A CA 1
ATOM 1732 C C . TYR A 1 224 ? -1.705 -24.828 -24.547 1 96.5 224 TYR A C 1
ATOM 1734 O O . TYR A 1 224 ? -2.707 -24.453 -23.938 1 96.5 224 TYR A O 1
ATOM 1742 N N . ASP A 1 225 ? -1.222 -26.031 -24.328 1 95.44 225 ASP A N 1
ATOM 1743 C CA . ASP A 1 225 ? -1.835 -27.047 -23.484 1 95.44 225 ASP A CA 1
ATOM 1744 C C . ASP A 1 225 ? -1.533 -26.781 -22.016 1 95.44 225 ASP A C 1
ATOM 1746 O O . ASP A 1 225 ? -0.562 -26.094 -21.688 1 95.44 225 ASP A O 1
ATOM 1750 N N . PRO A 1 226 ? -2.451 -27.281 -21.156 1 94.38 226 PRO A N 1
ATOM 1751 C CA . PRO A 1 226 ? -2.121 -27.203 -19.719 1 94.38 226 PRO A CA 1
ATOM 1752 C C . PRO A 1 226 ? -0.819 -27.922 -19.391 1 94.38 226 PRO A C 1
ATOM 1754 O O . PRO A 1 226 ? -0.374 -28.797 -20.141 1 94.38 226 PRO A O 1
ATOM 1757 N N . ILE A 1 227 ? -0.266 -27.609 -18.328 1 93.69 227 ILE A N 1
ATOM 1758 C CA . ILE A 1 227 ? 1.019 -28.125 -17.875 1 93.69 227 ILE A CA 1
ATOM 1759 C C . ILE A 1 227 ? 0.968 -29.656 -17.812 1 93.69 227 ILE A C 1
ATOM 1761 O O . ILE A 1 227 ? -0.05 -30.234 -17.422 1 93.69 227 ILE A O 1
ATOM 1765 N N . SER A 1 228 ? 2.021 -30.266 -18.219 1 94.75 228 SER A N 1
ATOM 1766 C CA . SER A 1 228 ? 2.184 -31.719 -18.156 1 94.75 228 SER A CA 1
ATOM 1767 C C . SER A 1 228 ? 3.549 -32.094 -17.594 1 94.75 228 SER A C 1
ATOM 1769 O O . SER A 1 228 ? 4.578 -31.609 -18.062 1 94.75 228 SER A O 1
ATOM 1771 N N . ILE A 1 229 ? 3.568 -32.875 -16.594 1 96.56 229 ILE A N 1
ATOM 1772 C CA . ILE A 1 229 ? 4.785 -33.344 -15.945 1 96.56 229 ILE A CA 1
ATOM 1773 C C . ILE A 1 229 ? 4.891 -34.875 -16.094 1 96.56 229 ILE A C 1
ATOM 1775 O O . ILE A 1 229 ? 4.199 -35.625 -15.398 1 96.56 229 ILE A O 1
ATOM 1779 N N . PRO A 1 230 ? 5.793 -35.344 -16.906 1 95.19 230 PRO A N 1
ATOM 1780 C CA . PRO A 1 230 ? 5.879 -36.781 -17.188 1 95.19 230 PRO A CA 1
ATOM 1781 C C . PRO A 1 230 ? 5.984 -37.625 -15.922 1 95.19 230 PRO A C 1
ATOM 1783 O O . PRO A 1 230 ? 5.367 -38.688 -15.828 1 95.19 230 PRO A O 1
ATOM 1786 N N . ASP A 1 231 ? 6.703 -37.156 -14.938 1 95.88 231 ASP A N 1
ATOM 1787 C CA . ASP A 1 231 ? 6.898 -37.906 -13.695 1 95.88 231 ASP A CA 1
ATOM 1788 C C . ASP A 1 231 ? 5.574 -38.094 -12.953 1 95.88 231 ASP A C 1
ATOM 1790 O O . ASP A 1 231 ? 5.406 -39.062 -12.219 1 95.88 231 ASP A O 1
ATOM 1794 N N . LEU A 1 232 ? 4.695 -37.156 -13.18 1 96.75 232 LEU A N 1
ATOM 1795 C CA . LEU A 1 232 ? 3.455 -37.156 -12.406 1 96.75 232 LEU A CA 1
ATOM 1796 C C . LEU A 1 232 ? 2.297 -37.688 -13.25 1 96.75 232 LEU A C 1
ATOM 1798 O O . LEU A 1 232 ? 1.257 -38.094 -12.703 1 96.75 232 LEU A O 1
ATOM 1802 N N . ASP A 1 233 ? 2.547 -37.656 -14.562 1 95.81 233 ASP A N 1
ATOM 1803 C CA . ASP A 1 233 ? 1.511 -38.125 -15.477 1 95.81 233 ASP A CA 1
ATOM 1804 C C . ASP A 1 233 ? 1.623 -39.656 -15.703 1 95.81 233 ASP A C 1
ATOM 1806 O O . ASP A 1 233 ? 1.839 -40.094 -16.828 1 95.81 233 ASP A O 1
ATOM 1810 N N . VAL A 1 234 ? 1.621 -40.438 -14.672 1 94 234 VAL A N 1
ATOM 1811 C CA . VAL A 1 234 ? 1.697 -41.875 -14.719 1 94 234 VAL A CA 1
ATOM 1812 C C . VAL A 1 234 ? 0.617 -42.5 -13.82 1 94 234 VAL A C 1
ATOM 1814 O O . VAL A 1 234 ? -0.048 -41.781 -13.07 1 94 234 VAL A O 1
ATOM 1817 N N . SER A 1 235 ? 0.401 -43.781 -13.977 1 91.88 235 SER A N 1
ATOM 1818 C CA . SER A 1 235 ? -0.574 -44.469 -13.141 1 91.88 235 SER A CA 1
ATOM 1819 C C . SER A 1 235 ? -0.158 -44.438 -11.672 1 91.88 235 SER A C 1
ATOM 1821 O O . SER A 1 235 ? 1.029 -44.312 -11.359 1 91.88 235 SER A O 1
ATOM 1823 N N . PRO A 1 236 ? -1.151 -44.406 -10.828 1 88.69 236 PRO A N 1
ATOM 1824 C CA . PRO A 1 236 ? -0.845 -44.375 -9.391 1 88.69 236 PRO A CA 1
ATOM 1825 C C . PRO A 1 236 ? 0.141 -45.469 -8.969 1 88.69 236 PRO A C 1
ATOM 1827 O O . PRO A 1 236 ? 0.957 -45.25 -8.07 1 88.69 236 PRO A O 1
ATOM 1830 N N . GLN A 1 237 ? 0.072 -46.594 -9.57 1 90.38 237 GLN A N 1
ATOM 1831 C CA . GLN A 1 237 ? 0.943 -47.688 -9.211 1 90.38 237 GLN A CA 1
ATOM 1832 C C . GLN A 1 237 ? 2.385 -47.406 -9.625 1 90.38 237 GLN A C 1
ATOM 1834 O O . GLN A 1 237 ? 3.324 -47.875 -8.977 1 90.38 237 GLN A O 1
ATOM 1839 N N . GLU A 1 238 ? 2.535 -46.656 -10.625 1 93.06 238 GLU A N 1
ATOM 1840 C CA . GLU A 1 238 ? 3.854 -46.406 -11.195 1 93.06 238 GLU A CA 1
ATOM 1841 C C . GLU A 1 238 ? 4.438 -45.094 -10.68 1 93.06 238 GLU A C 1
ATOM 1843 O O . GLU A 1 238 ? 5.625 -44.812 -10.867 1 93.06 238 GLU A O 1
ATOM 1848 N N . CYS A 1 239 ? 3.609 -44.344 -10.031 1 93 239 CYS A N 1
ATOM 1849 C CA . CYS A 1 239 ? 4.043 -43 -9.617 1 93 239 CYS A CA 1
ATOM 1850 C C . CYS A 1 239 ? 5.051 -43.094 -8.477 1 93 239 CYS A C 1
ATOM 1852 O O . CYS A 1 239 ? 4.785 -43.75 -7.461 1 93 239 CYS A O 1
ATOM 1854 N N . LYS A 1 240 ? 6.164 -42.469 -8.594 1 96.44 240 LYS A N 1
ATOM 1855 C CA . LYS A 1 240 ? 7.238 -42.469 -7.605 1 96.44 240 LYS A CA 1
ATOM 1856 C C . LYS A 1 240 ? 7.156 -41.25 -6.691 1 96.44 240 LYS A C 1
ATOM 1858 O O . LYS A 1 240 ? 8.078 -40.969 -5.926 1 96.44 240 LYS A O 1
ATOM 1863 N N . TYR A 1 241 ? 6.129 -40.531 -6.848 1 97.81 241 TYR A N 1
ATOM 1864 C CA . TYR A 1 241 ? 5.961 -39.312 -6.07 1 97.81 241 TYR A CA 1
ATOM 1865 C C . TYR A 1 241 ? 4.695 -39.344 -5.227 1 97.81 241 TYR A C 1
ATOM 1867 O O . TYR A 1 241 ? 3.691 -39.938 -5.645 1 97.81 241 TYR A O 1
ATOM 1875 N N . TYR A 1 242 ? 4.75 -38.812 -4.027 1 96.62 242 TYR A N 1
ATOM 1876 C CA . TYR A 1 242 ? 3.547 -38.625 -3.221 1 96.62 242 TYR A CA 1
ATOM 1877 C C . TYR A 1 242 ? 3.182 -37.156 -3.082 1 96.62 242 TYR A C 1
ATOM 1879 O O . TYR A 1 242 ? 4.055 -36.281 -3.141 1 96.62 242 TYR A O 1
ATOM 1887 N N . HIS A 1 243 ? 1.891 -36.906 -3.014 1 96.69 243 HIS A N 1
ATOM 1888 C CA . HIS A 1 243 ? 1.389 -35.562 -2.736 1 96.69 243 HIS A CA 1
ATOM 1889 C C . HIS A 1 243 ? 1.681 -35.156 -1.297 1 96.69 243 HIS A C 1
ATOM 1891 O O . HIS A 1 243 ? 1.235 -35.812 -0.355 1 96.69 243 HIS A O 1
ATOM 1897 N N . TYR A 1 244 ? 2.418 -34.156 -1.13 1 96.75 244 TYR A N 1
ATOM 1898 C CA . TYR A 1 244 ? 2.775 -33.719 0.215 1 96.75 244 TYR A CA 1
ATOM 1899 C C . TYR A 1 244 ? 1.688 -32.812 0.805 1 96.75 244 TYR A C 1
ATOM 1901 O O . TYR A 1 244 ? 1.268 -33 1.948 1 96.75 244 TYR A O 1
ATOM 1909 N N . GLY A 1 245 ? 1.315 -31.75 -0.02 1 95.44 245 GLY A N 1
ATOM 1910 C CA . GLY A 1 245 ? 0.292 -30.859 0.527 1 95.44 245 GLY A CA 1
ATOM 1911 C C . GLY A 1 245 ? 0.01 -29.656 -0.349 1 95.44 245 GLY A C 1
ATOM 1912 O O . GLY A 1 245 ? 0.678 -29.453 -1.364 1 95.44 245 GLY A O 1
ATOM 1913 N N . ASN A 1 246 ? -1.073 -28.969 0.074 1 95.94 246 ASN A N 1
ATOM 1914 C CA . ASN A 1 246 ? -1.503 -27.719 -0.551 1 95.94 246 ASN A CA 1
ATOM 1915 C C . ASN A 1 246 ? -1.435 -26.547 0.427 1 95.94 246 ASN A C 1
ATOM 1917 O O . ASN A 1 246 ? -1.76 -26.703 1.605 1 95.94 246 ASN A O 1
ATOM 1921 N N . PHE A 1 247 ? -0.975 -25.422 -0.085 1 95.06 247 PHE A N 1
ATOM 1922 C CA . PHE A 1 247 ? -0.929 -24.188 0.697 1 95.06 247 PHE A CA 1
ATOM 1923 C C . PHE A 1 247 ? -1.465 -23.016 -0.111 1 95.06 247 PHE A C 1
ATOM 1925 O O . PHE A 1 247 ? -1.179 -22.891 -1.304 1 95.06 247 PHE A O 1
ATOM 1932 N N . VAL A 1 248 ? -2.309 -22.172 0.544 1 95.5 248 VAL A N 1
ATOM 1933 C CA . VAL A 1 248 ? -2.926 -21.078 -0.186 1 95.5 248 VAL A CA 1
ATOM 1934 C C . VAL A 1 248 ? -2.721 -19.766 0.579 1 95.5 248 VAL A C 1
ATOM 1936 O O . VAL A 1 248 ? -2.867 -19.734 1.803 1 95.5 248 VAL A O 1
ATOM 1939 N N . TYR A 1 249 ? -2.34 -18.75 -0.101 1 95.5 249 TYR A N 1
ATOM 1940 C CA . TYR A 1 249 ? -2.252 -17.375 0.391 1 95.5 249 TYR A CA 1
ATOM 1941 C C . TYR A 1 249 ? -3.135 -16.453 -0.431 1 95.5 249 TYR A C 1
ATOM 1943 O O . TYR A 1 249 ? -2.879 -16.234 -1.616 1 95.5 249 TYR A O 1
ATOM 1951 N N . GLU A 1 250 ? -4.125 -15.82 0.238 1 95.31 250 GLU A N 1
ATOM 1952 C CA . GLU A 1 250 ? -5.117 -15.031 -0.485 1 95.31 250 GLU A CA 1
ATOM 1953 C C . GLU A 1 250 ? -4.797 -13.539 -0.413 1 95.31 250 GLU A C 1
ATOM 1955 O O . GLU A 1 250 ? -4.121 -13.086 0.515 1 95.31 250 GLU A O 1
ATOM 1960 N N . ASP A 1 251 ? -5.18 -12.828 -1.385 1 94.06 251 ASP A N 1
ATOM 1961 C CA . ASP A 1 251 ? -5.219 -11.367 -1.427 1 94.06 251 ASP A CA 1
ATOM 1962 C C . ASP A 1 251 ? -3.824 -10.773 -1.246 1 94.06 251 ASP A C 1
ATOM 1964 O O . ASP A 1 251 ? -3.625 -9.883 -0.418 1 94.06 251 ASP A O 1
ATOM 1968 N N . ILE A 1 252 ? -2.887 -11.43 -1.935 1 96.56 252 ILE A N 1
ATOM 1969 C CA . ILE A 1 252 ? -1.568 -10.812 -2.01 1 96.56 252 ILE A CA 1
ATOM 1970 C C . ILE A 1 252 ? -1.626 -9.586 -2.918 1 96.56 252 ILE A C 1
ATOM 1972 O O . ILE A 1 252 ? -2.072 -9.68 -4.062 1 96.56 252 ILE A O 1
ATOM 1976 N N . ARG A 1 253 ? -1.19 -8.375 -2.426 1 96.06 253 ARG A N 1
ATOM 1977 C CA . ARG A 1 253 ? -1.293 -7.113 -3.152 1 96.06 253 ARG A CA 1
ATOM 1978 C C . ARG A 1 253 ? -0.13 -6.945 -4.125 1 96.06 253 ARG A C 1
ATOM 1980 O O . ARG A 1 253 ? 0.786 -6.16 -3.875 1 96.06 253 ARG A O 1
ATOM 1987 N N . MET A 1 254 ? -0.195 -7.609 -5.215 1 96.75 254 MET A N 1
ATOM 1988 C CA . MET A 1 254 ? 0.846 -7.562 -6.234 1 96.75 254 MET A CA 1
ATOM 1989 C C . MET A 1 254 ? 0.255 -7.781 -7.625 1 96.75 254 MET A C 1
ATOM 1991 O O . MET A 1 254 ? -0.873 -8.258 -7.754 1 96.75 254 MET A O 1
ATOM 1995 N N . ASN A 1 255 ? 0.985 -7.309 -8.609 1 97.44 255 ASN A N 1
ATOM 1996 C CA . ASN A 1 255 ? 0.686 -7.676 -9.984 1 97.44 255 ASN A CA 1
ATOM 1997 C C . ASN A 1 255 ? 1.388 -8.969 -10.383 1 97.44 255 ASN A C 1
ATOM 1999 O O . ASN A 1 255 ? 2.553 -9.18 -10.039 1 97.44 255 ASN A O 1
ATOM 2003 N N . ILE A 1 256 ? 0.725 -9.828 -11.109 1 97.81 256 ILE A N 1
ATOM 2004 C CA . ILE A 1 256 ? 1.253 -11.141 -11.469 1 97.81 256 ILE A CA 1
ATOM 2005 C C . ILE A 1 256 ? 2.568 -10.977 -12.227 1 97.81 256 ILE A C 1
ATOM 2007 O O . ILE A 1 256 ? 3.469 -11.812 -12.109 1 97.81 256 ILE A O 1
ATOM 2011 N N . GLN A 1 257 ? 2.736 -9.945 -12.984 1 97.19 257 GLN A N 1
ATOM 2012 C CA . GLN A 1 257 ? 3.947 -9.727 -13.773 1 97.19 257 GLN A CA 1
ATOM 2013 C C . GLN A 1 257 ? 5.156 -9.5 -12.867 1 97.19 257 GLN A C 1
ATOM 2015 O O . GLN A 1 257 ? 6.293 -9.758 -13.266 1 97.19 257 GLN A O 1
ATOM 2020 N N . ASP A 1 258 ? 4.934 -8.984 -11.688 1 96.44 258 ASP A N 1
ATOM 2021 C CA . ASP A 1 258 ? 6.023 -8.781 -10.742 1 96.44 258 ASP A CA 1
ATOM 2022 C C . ASP A 1 258 ? 6.719 -10.094 -10.406 1 96.44 258 ASP A C 1
ATOM 2024 O O . ASP A 1 258 ? 7.938 -10.133 -10.227 1 96.44 258 ASP A O 1
ATOM 2028 N N . PHE A 1 259 ? 5.957 -11.164 -10.305 1 96.5 259 PHE A N 1
ATOM 2029 C CA . PHE A 1 259 ? 6.543 -12.469 -10.039 1 96.5 259 PHE A CA 1
ATOM 2030 C C . PHE A 1 259 ? 7.484 -12.883 -11.164 1 96.5 259 PHE A C 1
ATOM 2032 O O . PHE A 1 259 ? 8.594 -13.352 -10.914 1 96.5 259 PHE A O 1
ATOM 2039 N N . ALA A 1 260 ? 7.035 -12.688 -12.367 1 95.81 260 ALA A N 1
ATOM 2040 C CA . ALA A 1 260 ? 7.859 -13.023 -13.531 1 95.81 260 ALA A CA 1
ATOM 2041 C C . ALA A 1 260 ? 9.117 -12.164 -13.57 1 95.81 260 ALA A C 1
ATOM 2043 O O . ALA A 1 260 ? 10.227 -12.68 -13.766 1 95.81 260 ALA A O 1
ATOM 2044 N N . GLU A 1 261 ? 8.969 -10.891 -13.375 1 94.69 261 GLU A N 1
ATOM 2045 C CA . GLU A 1 261 ? 10.109 -9.984 -13.422 1 94.69 261 GLU A CA 1
ATOM 2046 C C . GLU A 1 261 ? 11.133 -10.328 -12.336 1 94.69 261 GLU A C 1
ATOM 2048 O O . GLU A 1 261 ? 12.336 -10.234 -12.562 1 94.69 261 GLU A O 1
ATOM 2053 N N . ASN A 1 262 ? 10.586 -10.656 -11.242 1 93.69 262 ASN A N 1
ATOM 2054 C CA . ASN A 1 262 ? 11.445 -11.039 -10.117 1 93.69 262 ASN A CA 1
ATOM 2055 C C . ASN A 1 262 ? 12.32 -12.242 -10.469 1 93.69 262 ASN A C 1
ATOM 2057 O O . ASN A 1 262 ? 13.445 -12.344 -9.992 1 93.69 262 ASN A O 1
ATOM 2061 N N . SER A 1 263 ? 11.789 -13.148 -11.234 1 91.25 263 SER A N 1
ATOM 2062 C CA . SER A 1 263 ? 12.539 -14.344 -11.617 1 91.25 263 SER A CA 1
ATOM 2063 C C . SER A 1 263 ? 13.719 -13.992 -12.531 1 91.25 263 SER A C 1
ATOM 2065 O O . SER A 1 263 ? 14.734 -14.688 -12.531 1 91.25 263 SER A O 1
ATOM 2067 N N . ALA A 1 264 ? 13.617 -12.914 -13.258 1 90.62 264 ALA A N 1
ATOM 2068 C CA . ALA A 1 264 ? 14.672 -12.492 -14.172 1 90.62 264 ALA A CA 1
ATOM 2069 C C . ALA A 1 264 ? 15.672 -11.57 -13.477 1 90.62 264 ALA A C 1
ATOM 2071 O O . ALA A 1 264 ? 16.797 -11.383 -13.953 1 90.62 264 ALA A O 1
ATOM 2072 N N . ASP A 1 265 ? 15.219 -10.984 -12.445 1 91.25 265 ASP A N 1
ATOM 2073 C CA . ASP A 1 265 ? 16.047 -10.07 -11.664 1 91.25 265 ASP A CA 1
ATOM 2074 C C . ASP A 1 265 ? 16.984 -10.836 -10.734 1 91.25 265 ASP A C 1
ATOM 2076 O O . ASP A 1 265 ? 16.641 -11.133 -9.594 1 91.25 265 ASP A O 1
ATOM 2080 N N . VAL A 1 266 ? 18.156 -11.031 -11.102 1 86.94 266 VAL A N 1
ATOM 2081 C CA . VAL A 1 266 ? 19.078 -11.922 -10.391 1 86.94 266 VAL A CA 1
ATOM 2082 C C . VAL A 1 266 ? 19.656 -11.195 -9.18 1 86.94 266 VAL A C 1
ATOM 2084 O O . VAL A 1 266 ? 20.047 -11.828 -8.195 1 86.94 266 VAL A O 1
ATOM 2087 N N . GLN A 1 267 ? 19.656 -9.898 -9.195 1 89.56 267 GLN A N 1
ATOM 2088 C CA . GLN A 1 267 ? 20.391 -9.148 -8.18 1 89.56 267 GLN A CA 1
ATOM 2089 C C . GLN A 1 267 ? 19.594 -9.07 -6.875 1 89.56 267 GLN A C 1
ATOM 2091 O O . GLN A 1 267 ? 20.156 -8.711 -5.832 1 89.56 267 GLN A O 1
ATOM 2096 N N . HIS A 1 268 ? 18.328 -9.43 -6.883 1 91.31 268 HIS A N 1
ATOM 2097 C CA . HIS A 1 268 ? 17.578 -9.32 -5.637 1 91.31 268 HIS A CA 1
ATOM 2098 C C . HIS A 1 268 ? 17.906 -10.469 -4.691 1 91.31 268 HIS A C 1
ATOM 2100 O O . HIS A 1 268 ? 17.578 -10.422 -3.506 1 91.31 268 HIS A O 1
ATOM 2106 N N . PHE A 1 269 ? 18.531 -11.531 -5.148 1 89.5 269 PHE A N 1
ATOM 2107 C CA . PHE A 1 269 ? 18.766 -12.734 -4.355 1 89.5 269 PHE A CA 1
ATOM 2108 C C . PHE A 1 269 ? 19.625 -12.414 -3.137 1 89.5 269 PHE A C 1
ATOM 2110 O O . PHE A 1 269 ? 19.328 -12.867 -2.029 1 89.5 269 PHE A O 1
ATOM 2117 N N . GLN A 1 270 ? 20.641 -11.648 -3.354 1 85.69 270 GLN A N 1
ATOM 2118 C CA . GLN A 1 270 ? 21.562 -11.391 -2.246 1 85.69 270 GLN A CA 1
ATOM 2119 C C . GLN A 1 270 ? 20.875 -10.578 -1.146 1 85.69 270 GLN A C 1
ATOM 2121 O O . GLN A 1 270 ? 20.875 -10.977 0.02 1 85.69 270 GLN A O 1
ATOM 2126 N N . PRO A 1 271 ? 20.297 -9.508 -1.464 1 90.12 271 PRO A N 1
ATOM 2127 C CA . PRO A 1 271 ? 19.688 -8.711 -0.393 1 90.12 271 PRO A CA 1
ATOM 2128 C C . PRO A 1 271 ? 18.5 -9.414 0.266 1 90.12 271 PRO A C 1
ATOM 2130 O O . PRO A 1 271 ? 18.312 -9.312 1.482 1 90.12 271 PRO A O 1
ATOM 2133 N N . LEU A 1 272 ? 17.688 -10.141 -0.49 1 91.44 272 LEU A N 1
ATOM 2134 C CA . LEU A 1 272 ? 16.438 -10.633 0.057 1 91.44 272 LEU A CA 1
ATOM 2135 C C . LEU A 1 272 ? 16.547 -12.109 0.421 1 91.44 272 LEU A C 1
ATOM 2137 O O . LEU A 1 272 ? 15.758 -12.617 1.23 1 91.44 272 LEU A O 1
ATOM 2141 N N . HIS A 1 273 ? 17.438 -12.867 -0.239 1 91.5 273 HIS A N 1
ATOM 2142 C CA . HIS A 1 273 ? 17.453 -14.32 -0.085 1 91.5 273 HIS A CA 1
ATOM 2143 C C . HIS A 1 273 ? 18.844 -14.812 0.341 1 91.5 273 HIS A C 1
ATOM 2145 O O . HIS A 1 273 ? 19.125 -16.016 0.283 1 91.5 273 HIS A O 1
ATOM 2151 N N . GLY A 1 274 ? 19.703 -13.953 0.792 1 91.19 274 GLY A N 1
ATOM 2152 C CA . GLY A 1 274 ? 21.047 -14.328 1.163 1 91.19 274 GLY A CA 1
ATOM 2153 C C . GLY A 1 274 ? 21.141 -14.961 2.541 1 91.19 274 GLY A C 1
ATOM 2154 O O . GLY A 1 274 ? 22.141 -15.594 2.875 1 91.19 274 GLY A O 1
ATOM 2155 N N . GLU A 1 275 ? 20.172 -14.742 3.281 1 91.5 275 GLU A N 1
ATOM 2156 C CA . GLU A 1 275 ? 20.141 -15.297 4.633 1 91.5 275 GLU A CA 1
ATOM 2157 C C . GLU A 1 275 ? 19.078 -16.391 4.758 1 91.5 275 GLU A C 1
ATOM 2159 O O . GLU A 1 275 ? 17.984 -16.25 4.219 1 91.5 275 GLU A O 1
ATOM 2164 N N . MET A 1 276 ? 19.5 -17.422 5.449 1 91.69 276 MET A N 1
ATOM 2165 C CA . MET A 1 276 ? 18.531 -18.484 5.715 1 91.69 276 MET A CA 1
ATOM 2166 C C . MET A 1 276 ? 17.469 -18.016 6.707 1 91.69 276 MET A C 1
ATOM 2168 O O . MET A 1 276 ? 17.75 -17.219 7.605 1 91.69 276 MET A O 1
ATOM 2172 N N . ALA A 1 277 ? 16.281 -18.516 6.504 1 91.62 277 ALA A N 1
ATOM 2173 C CA . ALA A 1 277 ? 15.172 -18.219 7.41 1 91.62 277 ALA A CA 1
ATOM 2174 C C . ALA A 1 277 ? 14.562 -19.516 7.961 1 91.62 277 ALA A C 1
ATOM 2176 O O . ALA A 1 277 ? 14.648 -20.562 7.324 1 91.62 277 ALA A O 1
ATOM 2177 N N . LEU A 1 278 ? 13.977 -19.406 9.133 1 91.44 278 LEU A N 1
ATOM 2178 C CA . LEU A 1 278 ? 13.219 -20.531 9.664 1 91.44 278 LEU A CA 1
ATOM 2179 C C . LEU A 1 278 ? 12.047 -20.875 8.75 1 91.44 278 LEU A C 1
ATOM 2181 O O . LEU A 1 278 ? 11.336 -19.984 8.273 1 91.44 278 LEU A O 1
ATOM 2185 N N . PRO A 1 279 ? 11.867 -22.172 8.484 1 92.75 279 PRO A N 1
ATOM 2186 C CA . PRO A 1 279 ? 10.781 -22.578 7.594 1 92.75 279 PRO A CA 1
ATOM 2187 C C . PRO A 1 279 ? 9.414 -22.078 8.047 1 92.75 279 PRO A C 1
ATOM 2189 O O . PRO A 1 279 ? 9.156 -21.984 9.25 1 92.75 279 PRO A O 1
ATOM 2192 N N . TRP A 1 280 ? 8.578 -21.703 7.113 1 93.12 280 TRP A N 1
ATOM 2193 C CA . TRP A 1 280 ? 7.164 -21.375 7.293 1 93.12 280 TRP A CA 1
ATOM 2194 C C . TRP A 1 280 ? 6.996 -20.094 8.109 1 93.12 280 TRP A C 1
ATOM 2196 O O . TRP A 1 280 ? 5.922 -19.844 8.664 1 93.12 280 TRP A O 1
ATOM 2206 N N . THR A 1 281 ? 8.055 -19.328 8.234 1 92.31 281 THR A N 1
ATOM 2207 C CA . THR A 1 281 ? 7.938 -18.016 8.867 1 92.31 281 THR A CA 1
ATOM 2208 C C . THR A 1 281 ? 7.84 -16.922 7.816 1 92.31 281 THR A C 1
ATOM 2210 O O . THR A 1 281 ? 8.125 -17.156 6.641 1 92.31 281 THR A O 1
ATOM 2213 N N . GLY A 1 282 ? 7.312 -15.758 8.164 1 91.5 282 GLY A N 1
ATOM 2214 C CA . GLY A 1 282 ? 7.148 -14.633 7.262 1 91.5 282 GLY A CA 1
ATOM 2215 C C . GLY A 1 282 ? 6 -13.719 7.641 1 91.5 282 GLY A C 1
ATOM 2216 O O . GLY A 1 282 ? 5.281 -13.984 8.602 1 91.5 282 GLY A O 1
ATOM 2217 N N . PRO A 1 283 ? 5.895 -12.68 6.918 1 90 283 PRO A N 1
ATOM 2218 C CA . PRO A 1 283 ? 4.859 -11.695 7.254 1 90 283 PRO A CA 1
ATOM 2219 C C . PRO A 1 283 ? 3.449 -12.273 7.176 1 90 283 PRO A C 1
ATOM 2221 O O . PRO A 1 283 ? 2.545 -11.805 7.867 1 90 283 PRO A O 1
ATOM 2224 N N . ARG A 1 284 ? 3.244 -13.258 6.332 1 90.25 284 ARG A N 1
ATOM 2225 C CA . ARG A 1 284 ? 1.914 -13.836 6.16 1 90.25 284 ARG A CA 1
ATOM 2226 C C . ARG A 1 284 ? 1.773 -15.125 6.957 1 90.25 284 ARG A C 1
ATOM 2228 O O . ARG A 1 284 ? 0.811 -15.875 6.773 1 90.25 284 ARG A O 1
ATOM 2235 N N . SER A 1 285 ? 2.73 -15.359 7.785 1 88.81 285 SER A N 1
ATOM 2236 C CA . SER A 1 285 ? 2.676 -16.531 8.648 1 88.81 285 SER A CA 1
ATOM 2237 C C . SER A 1 285 ? 2.053 -16.188 10 1 88.81 285 SER A C 1
ATOM 2239 O O . SER A 1 285 ? 1.739 -15.023 10.273 1 88.81 285 SER A O 1
ATOM 2241 N N . CYS A 1 286 ? 1.865 -17.266 10.773 1 82.06 286 CYS A N 1
ATOM 2242 C CA . CYS A 1 286 ? 1.329 -17.078 12.117 1 82.06 286 CYS A CA 1
ATOM 2243 C C . CYS A 1 286 ? 2.293 -16.266 12.984 1 82.06 286 CYS A C 1
ATOM 2245 O O . CYS A 1 286 ? 1.874 -15.594 13.922 1 82.06 286 CYS A O 1
ATOM 2247 N N . ILE A 1 287 ? 3.557 -16.312 12.633 1 84.88 287 ILE A N 1
ATOM 2248 C CA . ILE A 1 287 ? 4.578 -15.602 13.391 1 84.88 287 ILE A CA 1
ATOM 2249 C C . ILE A 1 287 ? 4.602 -14.133 12.969 1 84.88 287 ILE A C 1
ATOM 2251 O O . ILE A 1 287 ? 5.008 -13.266 13.742 1 84.88 287 ILE A O 1
ATOM 2255 N N . GLY A 1 288 ? 4.254 -13.859 11.758 1 88 288 GLY A N 1
ATOM 2256 C CA . GLY A 1 288 ? 4.074 -12.492 11.289 1 88 288 GLY A CA 1
ATOM 2257 C C . GLY A 1 288 ? 5.367 -11.852 10.828 1 88 288 GLY A C 1
ATOM 2258 O O . GLY A 1 288 ? 5.391 -10.664 10.484 1 88 288 GLY A O 1
ATOM 2259 N N . ARG A 1 289 ? 6.457 -12.57 10.961 1 89.69 289 ARG A N 1
ATOM 2260 C CA . ARG A 1 289 ? 7.742 -12.055 10.492 1 89.69 289 ARG A CA 1
ATOM 2261 C C . ARG A 1 289 ? 8.688 -13.195 10.133 1 89.69 289 ARG A C 1
ATOM 2263 O O . ARG A 1 289 ? 8.492 -14.336 10.57 1 89.69 289 ARG A O 1
ATOM 2270 N N . SER A 1 290 ? 9.625 -12.859 9.281 1 90 290 SER A N 1
ATOM 2271 C CA . SER A 1 290 ? 10.688 -13.812 8.977 1 90 290 SER A CA 1
ATOM 2272 C C . SER A 1 290 ? 11.688 -13.898 10.125 1 90 290 SER A C 1
ATOM 2274 O O . SER A 1 290 ? 12.039 -12.883 10.727 1 90 290 SER A O 1
ATOM 2276 N N . ILE A 1 291 ? 12.102 -15.07 10.43 1 90.75 291 ILE A N 1
ATOM 2277 C CA . ILE A 1 291 ? 13.109 -15.273 11.453 1 90.75 291 ILE A CA 1
ATOM 2278 C C . ILE A 1 291 ? 14.398 -15.789 10.812 1 90.75 291 ILE A C 1
ATOM 2280 O O . ILE A 1 291 ? 14.453 -16.938 10.352 1 90.75 291 ILE A O 1
ATOM 2284 N N . PRO A 1 292 ? 15.344 -14.953 10.859 1 90.56 292 PRO A N 1
ATOM 2285 C CA . PRO A 1 292 ? 16.609 -15.391 10.258 1 90.56 292 PRO A CA 1
ATOM 2286 C C . PRO A 1 292 ? 17.312 -16.453 11.094 1 90.56 292 PRO A C 1
ATOM 2288 O O . PRO A 1 292 ? 17.156 -16.484 12.32 1 90.56 292 PRO A O 1
ATOM 2291 N N . VAL A 1 293 ? 17.984 -17.328 10.453 1 90.31 293 VAL A N 1
ATOM 2292 C CA . VAL A 1 293 ? 18.875 -18.297 11.102 1 90.31 293 VAL A CA 1
ATOM 2293 C C . VAL A 1 293 ? 20.297 -17.75 11.117 1 90.31 293 VAL A C 1
ATOM 2295 O O . VAL A 1 293 ? 20.953 -17.672 10.07 1 90.31 293 VAL A O 1
ATOM 2298 N N . PRO A 1 294 ? 20.766 -17.469 12.273 1 89.5 294 PRO A N 1
ATOM 2299 C CA . PRO A 1 294 ? 22.062 -16.797 12.344 1 89.5 294 PRO A CA 1
ATOM 2300 C C . PRO A 1 294 ? 23.188 -17.656 11.75 1 89.5 294 PRO A C 1
ATOM 2302 O O . PRO A 1 294 ? 23.141 -18.891 11.844 1 89.5 294 PRO A O 1
ATOM 2305 N N . PHE A 1 295 ? 24.141 -17.047 11.07 1 89.56 295 PHE A N 1
ATOM 2306 C CA . PHE A 1 295 ? 25.406 -17.578 10.594 1 89.56 295 PHE A CA 1
ATOM 2307 C C . PHE A 1 295 ? 25.203 -18.547 9.438 1 89.56 295 PHE A C 1
ATOM 2309 O O . PHE A 1 295 ? 26.109 -19.297 9.07 1 89.56 295 PHE A O 1
ATOM 2316 N N . VAL A 1 296 ? 24.047 -18.688 9.008 1 91 296 VAL A N 1
ATOM 2317 C CA . VAL A 1 296 ? 23.781 -19.531 7.84 1 91 296 VAL A CA 1
ATOM 2318 C C . VAL A 1 296 ? 23.391 -18.641 6.656 1 91 296 VAL A C 1
ATOM 2320 O O . VAL A 1 296 ? 22.375 -17.938 6.707 1 91 296 VAL A O 1
ATOM 2323 N N . LYS A 1 297 ? 24.141 -18.625 5.664 1 92.75 297 LYS A N 1
ATOM 2324 C CA . LYS A 1 297 ? 23.891 -17.875 4.445 1 92.75 297 LYS A CA 1
ATOM 2325 C C . LYS A 1 297 ? 23.609 -18.797 3.266 1 92.75 297 LYS A C 1
ATOM 2327 O O . LYS A 1 297 ? 23.922 -19.984 3.312 1 92.75 297 LYS A O 1
ATOM 2332 N N . ILE A 1 298 ? 22.984 -18.297 2.295 1 92.88 298 ILE A N 1
ATOM 2333 C CA . ILE A 1 298 ? 22.688 -19.047 1.075 1 92.88 298 ILE A CA 1
ATOM 2334 C C . ILE A 1 298 ? 23.344 -18.359 -0.12 1 92.88 298 ILE A C 1
ATOM 2336 O O . ILE A 1 298 ? 23.141 -17.156 -0.339 1 92.88 298 ILE A O 1
ATOM 2340 N N . ILE A 1 299 ? 24.078 -19.062 -0.832 1 91.69 299 ILE A N 1
ATOM 2341 C CA . ILE A 1 299 ? 24.719 -18.547 -2.041 1 91.69 299 ILE A CA 1
ATOM 2342 C C . ILE A 1 299 ? 23.922 -19 -3.27 1 91.69 299 ILE A C 1
ATOM 2344 O O . ILE A 1 299 ? 23.641 -20.188 -3.43 1 91.69 299 ILE A O 1
ATOM 2348 N N . HIS A 1 300 ? 23.625 -18.062 -4.156 1 92.44 300 HIS A N 1
ATOM 2349 C CA . HIS A 1 300 ? 22.781 -18.359 -5.312 1 92.44 300 HIS A CA 1
ATOM 2350 C C . HIS A 1 300 ? 23.531 -18.094 -6.617 1 92.44 300 HIS A C 1
ATOM 2352 O O . HIS A 1 300 ? 24.297 -17.141 -6.711 1 92.44 300 HIS A O 1
ATOM 2358 N N . LYS A 1 301 ? 23.375 -18.938 -7.539 1 90.31 301 LYS A N 1
ATOM 2359 C CA . LYS A 1 301 ? 23.719 -18.719 -8.938 1 90.31 301 LYS A CA 1
ATOM 2360 C C . LYS A 1 301 ? 22.5 -18.938 -9.844 1 90.31 301 LYS A C 1
ATOM 2362 O O . LYS A 1 301 ? 21.969 -20.047 -9.914 1 90.31 301 LYS A O 1
ATOM 2367 N N . ALA A 1 302 ? 22.078 -17.859 -10.492 1 90.44 302 ALA A N 1
ATOM 2368 C CA . ALA A 1 302 ? 20.812 -17.906 -11.211 1 90.44 302 ALA A CA 1
ATOM 2369 C C . ALA A 1 302 ? 21.016 -17.609 -12.695 1 90.44 302 ALA A C 1
ATOM 2371 O O . ALA A 1 302 ? 22 -16.953 -13.07 1 90.44 302 ALA A O 1
ATOM 2372 N N . SER A 1 303 ? 20.156 -18.141 -13.5 1 90.75 303 SER A N 1
ATOM 2373 C CA . SER A 1 303 ? 20.141 -17.875 -14.938 1 90.75 303 SER A CA 1
ATOM 2374 C C . SER A 1 303 ? 18.719 -17.906 -15.492 1 90.75 303 SER A C 1
ATOM 2376 O O . SER A 1 303 ? 17.812 -18.453 -14.859 1 90.75 303 SER A O 1
ATOM 2378 N N . PHE A 1 304 ? 18.531 -17.234 -16.641 1 92.25 304 PHE A N 1
ATOM 2379 C CA . PHE A 1 304 ? 17.266 -17.109 -17.328 1 92.25 304 PHE A CA 1
ATOM 2380 C C . PHE A 1 304 ? 17.406 -17.547 -18.781 1 92.25 304 PHE A C 1
ATOM 2382 O O . PHE A 1 304 ? 18.391 -17.234 -19.453 1 92.25 304 PHE A O 1
ATOM 2389 N N . GLU A 1 305 ? 16.453 -18.344 -19.188 1 94.5 305 GLU A N 1
ATOM 2390 C CA . GLU A 1 305 ? 16.438 -18.797 -20.578 1 94.5 305 GLU A CA 1
ATOM 2391 C C . GLU A 1 305 ? 15.008 -18.953 -21.078 1 94.5 305 GLU A C 1
ATOM 2393 O O . GLU A 1 305 ? 14.133 -19.406 -20.344 1 94.5 305 GLU A O 1
ATOM 2398 N N . LEU A 1 306 ? 14.828 -18.547 -22.297 1 95.44 306 LEU A N 1
ATOM 2399 C CA . LEU A 1 306 ? 13.539 -18.781 -22.953 1 95.44 306 LEU A CA 1
ATOM 2400 C C . LEU A 1 306 ? 13.547 -20.094 -23.719 1 95.44 306 LEU A C 1
ATOM 2402 O O . LEU A 1 306 ? 14.562 -20.469 -24.312 1 95.44 306 LEU A O 1
ATOM 2406 N N . SER A 1 307 ? 12.453 -20.781 -23.656 1 95.88 307 SER A N 1
ATOM 2407 C CA . SER A 1 307 ? 12.359 -22.016 -24.438 1 95.88 307 SER A CA 1
ATOM 2408 C C . SER A 1 307 ? 12.531 -21.734 -25.938 1 95.88 307 SER A C 1
ATOM 2410 O O . SER A 1 307 ? 11.914 -20.812 -26.469 1 95.88 307 SER A O 1
ATOM 2412 N N . PRO A 1 308 ? 13.344 -22.484 -26.531 1 93.38 308 PRO A N 1
ATOM 2413 C CA . PRO A 1 308 ? 13.539 -22.297 -27.969 1 93.38 308 PRO A CA 1
ATOM 2414 C C . PRO A 1 308 ? 12.375 -22.828 -28.812 1 93.38 308 PRO A C 1
ATOM 2416 O O . PRO A 1 308 ? 12.195 -22.406 -29.953 1 93.38 308 PRO A O 1
ATOM 2419 N N . THR A 1 309 ? 11.609 -23.703 -28.297 1 93.44 309 THR A N 1
ATOM 2420 C CA . THR A 1 309 ? 10.602 -24.406 -29.078 1 93.44 309 THR A CA 1
ATOM 2421 C C . THR A 1 309 ? 9.195 -23.938 -28.703 1 93.44 309 THR A C 1
ATOM 2423 O O . THR A 1 309 ? 8.312 -23.844 -29.547 1 93.44 309 THR A O 1
ATOM 2426 N N . GLU A 1 310 ? 9 -23.672 -27.453 1 95.88 310 GLU A N 1
ATOM 2427 C CA . GLU A 1 310 ? 7.684 -23.266 -26.969 1 95.88 310 GLU A CA 1
ATOM 2428 C C . GLU A 1 310 ? 7.684 -21.781 -26.562 1 95.88 310 GLU A C 1
ATOM 2430 O O . GLU A 1 310 ? 8.242 -21.422 -25.531 1 95.88 310 GLU A O 1
ATOM 2435 N N . LYS A 1 311 ? 6.938 -21 -27.188 1 95.94 311 LYS A N 1
ATOM 2436 C CA . LYS A 1 311 ? 6.973 -19.547 -27.031 1 95.94 311 LYS A CA 1
ATOM 2437 C C . LYS A 1 311 ? 6.422 -19.141 -25.672 1 95.94 311 LYS A C 1
ATOM 2439 O O . LYS A 1 311 ? 6.766 -18.078 -25.156 1 95.94 311 LYS A O 1
ATOM 2444 N N . HIS A 1 312 ? 5.551 -19.969 -25.156 1 97.31 312 HIS A N 1
ATOM 2445 C CA . HIS A 1 312 ? 4.887 -19.578 -23.906 1 97.31 312 HIS A CA 1
ATOM 2446 C C . HIS A 1 312 ? 5.684 -20.031 -22.688 1 97.31 312 HIS A C 1
ATOM 2448 O O . HIS A 1 312 ? 5.281 -19.797 -21.547 1 97.31 312 HIS A O 1
ATOM 2454 N N . ILE A 1 313 ? 6.863 -20.688 -22.859 1 97.81 313 ILE A N 1
ATOM 2455 C CA . ILE A 1 313 ? 7.602 -21.281 -21.75 1 97.81 313 ILE A CA 1
ATOM 2456 C C . ILE A 1 313 ? 8.898 -20.516 -21.516 1 97.81 313 ILE A C 1
ATOM 2458 O O . ILE A 1 313 ? 9.586 -20.141 -22.469 1 97.81 313 ILE A O 1
ATOM 2462 N N . ALA A 1 314 ? 9.219 -20.203 -20.328 1 97.19 314 ALA A N 1
ATOM 2463 C CA . ALA A 1 314 ? 10.492 -19.641 -19.875 1 97.19 314 ALA A CA 1
ATOM 2464 C C . ALA A 1 314 ? 11.078 -20.453 -18.734 1 97.19 314 ALA A C 1
ATOM 2466 O O . ALA A 1 314 ? 10.344 -21.062 -17.953 1 97.19 314 ALA A O 1
ATOM 2467 N N . TYR A 1 315 ? 12.391 -20.516 -18.641 1 96.5 315 TYR A N 1
ATOM 2468 C CA . TYR A 1 315 ? 13.109 -21.266 -17.609 1 96.5 315 TYR A CA 1
ATOM 2469 C C . TYR A 1 315 ? 13.969 -20.328 -16.766 1 96.5 315 TYR A C 1
ATOM 2471 O O . TYR A 1 315 ? 14.664 -19.453 -17.297 1 96.5 315 TYR A O 1
ATOM 2479 N N . PHE A 1 316 ? 13.867 -20.531 -15.508 1 94.75 316 PHE A N 1
ATOM 2480 C CA . PHE A 1 316 ? 14.766 -19.906 -14.539 1 94.75 316 PHE A CA 1
ATOM 2481 C C . PHE A 1 316 ? 15.5 -20.969 -13.719 1 94.75 316 PHE A C 1
ATOM 2483 O O . PHE A 1 316 ? 14.867 -21.828 -13.102 1 94.75 316 PHE A O 1
ATOM 2490 N N . LYS A 1 317 ? 16.766 -20.938 -13.797 1 94.81 317 LYS A N 1
ATOM 2491 C CA . LYS A 1 317 ? 17.578 -21.922 -13.078 1 94.81 317 LYS A CA 1
ATOM 2492 C C . LYS A 1 317 ? 18.344 -21.266 -11.938 1 94.81 317 LYS A C 1
ATOM 2494 O O . LYS A 1 317 ? 18.797 -20.109 -12.055 1 94.81 317 LYS A O 1
ATOM 2499 N N . ASN A 1 318 ? 18.391 -21.969 -10.883 1 93.88 318 ASN A N 1
ATOM 2500 C CA . ASN A 1 318 ? 19.109 -21.5 -9.703 1 93.88 318 ASN A CA 1
ATOM 2501 C C . ASN A 1 318 ? 19.844 -22.641 -9.008 1 93.88 318 ASN A C 1
ATOM 2503 O O . ASN A 1 318 ? 19.281 -23.719 -8.805 1 93.88 318 ASN A O 1
ATOM 2507 N N . GLN A 1 319 ? 21.094 -22.422 -8.797 1 94.38 319 GLN A N 1
ATOM 2508 C CA . GLN A 1 319 ? 21.875 -23.312 -7.938 1 94.38 319 GLN A CA 1
ATOM 2509 C C . GLN A 1 319 ? 22.172 -22.656 -6.594 1 94.38 319 GLN A C 1
ATOM 2511 O O . GLN A 1 319 ? 22.719 -21.547 -6.547 1 94.38 319 GLN A O 1
ATOM 2516 N N . ALA A 1 320 ? 21.797 -23.297 -5.559 1 91.81 320 ALA A N 1
ATOM 2517 C CA . ALA A 1 320 ? 21.984 -22.75 -4.223 1 91.81 320 ALA A CA 1
ATOM 2518 C C . ALA A 1 320 ? 22.859 -23.656 -3.369 1 91.81 320 ALA A C 1
ATOM 2520 O O . ALA A 1 320 ? 22.844 -24.891 -3.535 1 91.81 320 ALA A O 1
ATOM 2521 N N . CYS A 1 321 ? 23.625 -23.031 -2.539 1 92.81 321 CYS A N 1
ATOM 2522 C CA . CYS A 1 321 ? 24.484 -23.734 -1.586 1 92.81 321 CYS A CA 1
ATOM 2523 C C . CYS A 1 321 ? 24.531 -22.984 -0.253 1 92.81 321 CYS A C 1
ATOM 2525 O O . CYS A 1 321 ? 24.469 -21.766 -0.216 1 92.81 321 CYS A O 1
ATOM 2527 N N . LEU A 1 322 ? 24.641 -23.734 0.819 1 91.38 322 LEU A N 1
ATOM 2528 C CA . LEU A 1 322 ? 24.688 -23.125 2.141 1 91.38 322 LEU A CA 1
ATOM 2529 C C . LEU A 1 322 ? 26.125 -22.766 2.525 1 91.38 322 LEU A C 1
ATOM 2531 O O . LEU A 1 322 ? 27.062 -23.484 2.178 1 91.38 322 LEU A O 1
ATOM 2535 N N . GLU A 1 323 ? 26.219 -21.672 3.156 1 92.94 323 GLU A N 1
ATOM 2536 C CA . GLU A 1 323 ? 27.438 -21.25 3.824 1 92.94 323 GLU A CA 1
ATOM 2537 C C . GLU A 1 323 ? 27.234 -21.109 5.328 1 92.94 323 GLU A C 1
ATOM 2539 O O . GLU A 1 323 ? 26.391 -20.312 5.766 1 92.94 323 GLU A O 1
ATOM 2544 N N . VAL A 1 324 ? 27.906 -21.875 6.125 1 90.81 324 VAL A N 1
ATOM 2545 C CA . VAL A 1 324 ? 27.781 -21.844 7.578 1 90.81 324 VAL A CA 1
ATOM 2546 C C . VAL A 1 324 ? 29.078 -21.328 8.203 1 90.81 324 VAL A C 1
ATOM 2548 O O . VAL A 1 324 ? 30.141 -21.891 7.98 1 90.81 324 VAL A O 1
ATOM 2551 N N . PHE A 1 325 ? 28.953 -20.266 8.969 1 90.62 325 PHE A N 1
ATOM 2552 C CA . PHE A 1 325 ? 30.094 -19.625 9.617 1 90.62 325 PHE A CA 1
ATOM 2553 C C . PHE A 1 325 ? 31.188 -19.328 8.609 1 90.62 325 PHE A C 1
ATOM 2555 O O . PHE A 1 325 ? 32.375 -19.578 8.867 1 90.62 325 PHE A O 1
ATOM 2562 N N . GLY A 1 326 ? 30.797 -19.016 7.441 1 88.19 326 GLY A N 1
ATOM 2563 C CA . GLY A 1 326 ? 31.734 -18.562 6.43 1 88.19 326 GLY A CA 1
ATOM 2564 C C . GLY A 1 326 ? 32.281 -19.703 5.582 1 88.19 326 GLY A C 1
ATOM 2565 O O . GLY A 1 326 ? 33.094 -19.469 4.691 1 88.19 326 GLY A O 1
ATOM 2566 N N . ARG A 1 327 ? 31.906 -20.922 5.875 1 91.5 327 ARG A N 1
ATOM 2567 C CA . ARG A 1 327 ? 32.375 -22.062 5.113 1 91.5 327 ARG A CA 1
ATOM 2568 C C . ARG A 1 327 ? 31.281 -22.609 4.215 1 91.5 327 ARG A C 1
ATOM 2570 O O . ARG A 1 327 ? 30.188 -22.953 4.691 1 91.5 327 ARG A O 1
ATOM 2577 N N . LYS A 1 328 ? 31.609 -22.75 2.979 1 91.81 328 LYS A N 1
ATOM 2578 C CA . LYS A 1 328 ? 30.656 -23.281 2.008 1 91.81 328 LYS A CA 1
ATOM 2579 C C . LYS A 1 328 ? 30.5 -24.797 2.154 1 91.81 328 LYS A C 1
ATOM 2581 O O . LYS A 1 328 ? 31.484 -25.516 2.236 1 91.81 328 LYS A O 1
ATOM 2586 N N . LEU A 1 329 ? 29.312 -25.234 2.197 1 90.88 329 LEU A N 1
ATOM 2587 C CA . LEU A 1 329 ? 29 -26.656 2.295 1 90.88 329 LEU A CA 1
ATOM 2588 C C . LEU A 1 329 ? 28.484 -27.188 0.963 1 90.88 329 LEU A C 1
ATOM 2590 O O . LEU A 1 329 ? 27.281 -27.156 0.693 1 90.88 329 LEU A O 1
ATOM 2594 N N . THR A 1 330 ? 29.297 -27.766 0.185 1 87.75 330 THR A N 1
ATOM 2595 C CA . THR A 1 330 ? 28.984 -28.188 -1.179 1 87.75 330 THR A CA 1
ATOM 2596 C C . THR A 1 330 ? 28 -29.344 -1.179 1 87.75 330 THR A C 1
ATOM 2598 O O . THR A 1 330 ? 27.281 -29.547 -2.162 1 87.75 330 THR A O 1
ATOM 2601 N N . SER A 1 331 ? 27.922 -30.078 -0.131 1 86.75 331 SER A N 1
ATOM 2602 C CA . SER A 1 331 ? 27 -31.219 -0.028 1 86.75 331 SER A CA 1
ATOM 2603 C C . SER A 1 331 ? 25.562 -30.75 0.053 1 86.75 331 SER A C 1
ATOM 2605 O O . SER A 1 331 ? 24.641 -31.547 -0.131 1 86.75 331 SER A O 1
ATOM 2607 N N . THR A 1 332 ? 25.391 -29.516 0.293 1 87.81 332 THR A N 1
ATOM 2608 C CA . THR A 1 332 ? 24.047 -29 0.446 1 87.81 332 THR A CA 1
ATOM 2609 C C . THR A 1 332 ? 23.547 -28.391 -0.867 1 87.81 332 THR A C 1
ATOM 2611 O O . THR A 1 332 ? 22.516 -27.719 -0.894 1 87.81 332 THR A O 1
ATOM 2614 N N . LYS A 1 333 ? 24.219 -28.672 -1.859 1 92 333 LYS A N 1
ATOM 2615 C CA . LYS A 1 333 ? 23.891 -28.094 -3.158 1 92 333 LYS A CA 1
ATOM 2616 C C . LYS A 1 333 ? 22.5 -28.547 -3.619 1 92 333 LYS A C 1
ATOM 2618 O O . LYS A 1 333 ? 22.188 -29.734 -3.551 1 92 333 LYS A O 1
ATOM 2623 N N . VAL A 1 334 ? 21.688 -27.641 -4.027 1 93.44 334 VAL A N 1
ATOM 2624 C CA . VAL A 1 334 ? 20.359 -27.891 -4.578 1 93.44 334 VAL A CA 1
ATOM 2625 C C . VAL A 1 334 ? 20.203 -27.156 -5.914 1 93.44 334 VAL A C 1
ATOM 2627 O O . VAL A 1 334 ? 20.5 -25.969 -6.016 1 93.44 334 VAL A O 1
ATOM 2630 N N . ASP A 1 335 ? 19.828 -27.875 -6.898 1 95.81 335 ASP A N 1
ATOM 2631 C CA . ASP A 1 335 ? 19.516 -27.297 -8.195 1 95.81 335 ASP A CA 1
ATOM 2632 C C . ASP A 1 335 ? 18 -27.078 -8.352 1 95.81 335 ASP A C 1
ATOM 2634 O O . ASP A 1 335 ? 17.219 -28.016 -8.219 1 95.81 335 ASP A O 1
ATOM 2638 N N . ALA A 1 336 ? 17.672 -25.875 -8.586 1 95.69 336 ALA A N 1
ATOM 2639 C CA . ALA A 1 336 ? 16.266 -25.547 -8.797 1 95.69 336 ALA A CA 1
ATOM 2640 C C . ALA A 1 336 ? 16.016 -25.078 -10.227 1 95.69 336 ALA A C 1
ATOM 2642 O O . ALA A 1 336 ? 16.766 -24.266 -10.766 1 95.69 336 ALA A O 1
ATOM 2643 N N . GLN A 1 337 ? 15.039 -25.656 -10.859 1 96.75 337 GLN A N 1
ATOM 2644 C CA . GLN A 1 337 ? 14.562 -25.203 -12.156 1 96.75 337 GLN A CA 1
ATOM 2645 C C . GLN A 1 337 ? 13.117 -24.734 -12.078 1 96.75 337 GLN A C 1
ATOM 2647 O O . GLN A 1 337 ? 12.219 -25.516 -11.734 1 96.75 337 GLN A O 1
ATOM 2652 N N . ILE A 1 338 ? 12.945 -23.516 -12.336 1 96.62 338 ILE A N 1
ATOM 2653 C CA . ILE A 1 338 ? 11.602 -22.938 -12.367 1 96.62 338 ILE A CA 1
ATOM 2654 C C . ILE A 1 338 ? 11.125 -22.828 -13.812 1 96.62 338 ILE A C 1
ATOM 2656 O O . ILE A 1 338 ? 11.789 -22.219 -14.648 1 96.62 338 ILE A O 1
ATOM 2660 N N . THR A 1 339 ? 10.07 -23.453 -14.102 1 97.62 339 THR A N 1
ATOM 2661 C CA . THR A 1 339 ? 9.477 -23.406 -15.438 1 97.62 339 THR A CA 1
ATOM 2662 C C . THR A 1 339 ? 8.172 -22.609 -15.43 1 97.62 339 THR A C 1
ATOM 2664 O O . THR A 1 339 ? 7.23 -22.984 -14.727 1 97.62 339 THR A O 1
ATOM 2667 N N . PHE A 1 340 ? 8.156 -21.547 -16.141 1 97.69 340 PHE A N 1
ATOM 2668 C CA . PHE A 1 340 ? 6.926 -20.797 -16.375 1 97.69 340 PHE A CA 1
ATOM 2669 C C . PHE A 1 340 ? 6.109 -21.406 -17.5 1 97.69 340 PHE A C 1
ATOM 2671 O O . PHE A 1 340 ? 6.609 -21.594 -18.609 1 97.69 340 PHE A O 1
ATOM 2678 N N . TYR A 1 341 ? 4.938 -21.828 -17.219 1 97.31 341 TYR A N 1
ATOM 2679 C CA . TYR A 1 341 ? 3.98 -22.234 -18.25 1 97.31 341 TYR A CA 1
ATOM 2680 C C . TYR A 1 341 ? 2.977 -21.125 -18.516 1 97.31 341 TYR A C 1
ATOM 2682 O O . TYR A 1 341 ? 1.862 -21.141 -18 1 97.31 341 TYR A O 1
ATOM 2690 N N . GLY A 1 342 ? 3.295 -20.203 -19.391 1 97.38 342 GLY A N 1
ATOM 2691 C CA . GLY A 1 342 ? 2.496 -19.016 -19.609 1 97.38 342 GLY A CA 1
ATOM 2692 C C . GLY A 1 342 ? 2.924 -17.844 -18.734 1 97.38 342 GLY A C 1
ATOM 2693 O O . GLY A 1 342 ? 4.109 -17.672 -18.453 1 97.38 342 GLY A O 1
ATOM 2694 N N . PRO A 1 343 ? 1.989 -16.984 -18.344 1 97.19 343 PRO A N 1
ATOM 2695 C CA . PRO A 1 343 ? 2.348 -15.703 -17.719 1 97.19 343 PRO A CA 1
ATOM 2696 C C . PRO A 1 343 ? 2.652 -15.844 -16.234 1 97.19 343 PRO A C 1
ATOM 2698 O O . PRO A 1 343 ? 2.949 -14.852 -15.562 1 97.19 343 PRO A O 1
ATOM 2701 N N . GLY A 1 344 ? 2.543 -16.922 -15.703 1 94.31 344 GLY A N 1
ATOM 2702 C CA . GLY A 1 344 ? 2.816 -17.109 -14.289 1 94.31 344 GLY A CA 1
ATOM 2703 C C . GLY A 1 344 ? 1.627 -17.641 -13.508 1 94.31 344 GLY A C 1
ATOM 2704 O O . GLY A 1 344 ? 1.7 -17.812 -12.289 1 94.31 344 GLY A O 1
ATOM 2705 N N . GLY A 1 345 ? 0.546 -17.875 -14.172 1 96.62 345 GLY A N 1
ATOM 2706 C CA . GLY A 1 345 ? -0.571 -18.547 -13.523 1 96.62 345 GLY A CA 1
ATOM 2707 C C . GLY A 1 345 ? -0.211 -19.906 -12.969 1 96.62 345 GLY A C 1
ATOM 2708 O O . GLY A 1 345 ? -0.688 -20.297 -11.898 1 96.62 345 GLY A O 1
ATOM 2709 N N . LEU A 1 346 ? 0.607 -20.578 -13.758 1 97.69 346 LEU A N 1
ATOM 2710 C CA . LEU A 1 346 ? 1.164 -21.875 -13.352 1 97.69 346 LEU A CA 1
ATOM 2711 C C . LEU A 1 346 ? 2.678 -21.891 -13.539 1 97.69 346 LEU A C 1
ATOM 2713 O O . LEU A 1 346 ? 3.176 -21.688 -14.648 1 97.69 346 LEU A O 1
ATOM 2717 N N . THR A 1 347 ? 3.346 -22.047 -12.492 1 97.94 347 THR A N 1
ATOM 2718 C CA . THR A 1 347 ? 4.797 -22.203 -12.508 1 97.94 347 THR A CA 1
ATOM 2719 C C . THR A 1 347 ? 5.211 -23.453 -11.734 1 97.94 347 THR A C 1
ATOM 2721 O O . THR A 1 347 ? 4.617 -23.781 -10.703 1 97.94 347 THR A O 1
ATOM 2724 N N . LEU A 1 348 ? 6.195 -24.141 -12.258 1 98.19 348 LEU A N 1
ATOM 2725 C CA . LEU A 1 348 ? 6.668 -25.359 -11.609 1 98.19 348 LEU A CA 1
ATOM 2726 C C . LEU A 1 348 ? 8.102 -25.188 -11.109 1 98.19 348 LEU A C 1
ATOM 2728 O O . LEU A 1 348 ? 9 -24.891 -11.898 1 98.19 348 LEU A O 1
ATOM 2732 N N . PHE A 1 349 ? 8.266 -25.359 -9.906 1 97.88 349 PHE A N 1
ATOM 2733 C CA . PHE A 1 349 ? 9.594 -25.438 -9.297 1 97.88 349 PHE A CA 1
ATOM 2734 C C . PHE A 1 349 ? 10.039 -26.891 -9.156 1 97.88 349 PHE A C 1
ATOM 2736 O O . PHE A 1 349 ? 9.328 -27.703 -8.562 1 97.88 349 PHE A O 1
ATOM 2743 N N . GLN A 1 350 ? 11.109 -27.203 -9.75 1 97.88 350 GLN A N 1
ATOM 2744 C CA . GLN A 1 350 ? 11.75 -28.5 -9.594 1 97.88 350 GLN A CA 1
ATOM 2745 C C . GLN A 1 350 ? 13.023 -28.391 -8.766 1 97.88 350 GLN A C 1
ATOM 2747 O O . GLN A 1 350 ? 13.977 -27.719 -9.164 1 97.88 350 GLN A O 1
ATOM 2752 N N . PHE A 1 351 ? 13.023 -29.016 -7.605 1 97.38 351 PHE A N 1
ATOM 2753 C CA . PHE A 1 351 ? 14.203 -29.031 -6.742 1 97.38 351 PHE A CA 1
ATOM 2754 C C . PHE A 1 351 ? 14.891 -30.391 -6.812 1 97.38 351 PHE A C 1
ATOM 2756 O O . PHE A 1 351 ? 14.281 -31.422 -6.523 1 97.38 351 PHE A O 1
ATOM 2763 N N . ASP A 1 352 ? 16.109 -30.359 -7.18 1 97.06 352 ASP A N 1
ATOM 2764 C CA . ASP A 1 352 ? 16.922 -31.578 -7.234 1 97.06 352 ASP A CA 1
ATOM 2765 C C . ASP A 1 352 ? 18.109 -31.5 -6.281 1 97.06 352 ASP A C 1
ATOM 2767 O O . ASP A 1 352 ? 18.875 -30.531 -6.32 1 97.06 352 ASP A O 1
ATOM 2771 N N . GLY A 1 353 ? 18.219 -32.438 -5.434 1 93.69 353 GLY A N 1
ATOM 2772 C CA . GLY A 1 353 ? 19.359 -32.562 -4.531 1 93.69 353 GLY A CA 1
ATOM 2773 C C . GLY A 1 353 ? 19.672 -34 -4.203 1 93.69 353 GLY A C 1
ATOM 2774 O O . GLY A 1 353 ? 19.094 -34.938 -4.781 1 93.69 353 GLY A O 1
ATOM 2775 N N . ASN A 1 354 ? 20.672 -34.125 -3.291 1 91.44 354 ASN A N 1
ATOM 2776 C CA . ASN A 1 354 ? 21.031 -35.469 -2.852 1 91.44 354 ASN A CA 1
ATOM 2777 C C . ASN A 1 354 ? 19.844 -36.188 -2.229 1 91.44 354 ASN A C 1
ATOM 2779 O O . ASN A 1 354 ? 19.781 -37.438 -2.248 1 91.44 354 ASN A O 1
ATOM 2783 N N . PHE A 1 355 ? 18.875 -35.469 -1.837 1 91.94 355 PHE A N 1
ATOM 2784 C CA . PHE A 1 355 ? 17.703 -36.031 -1.174 1 91.94 355 PHE A CA 1
ATOM 2785 C C . PHE A 1 355 ? 16.703 -36.562 -2.195 1 91.94 355 PHE A C 1
ATOM 2787 O O . PHE A 1 355 ? 15.781 -37.312 -1.844 1 91.94 355 PHE A O 1
ATOM 2794 N N . GLY A 1 356 ? 16.844 -36.219 -3.416 1 96.44 356 GLY A N 1
ATOM 2795 C CA . GLY A 1 356 ? 15.883 -36.562 -4.445 1 96.44 356 GLY A CA 1
ATOM 2796 C C . GLY A 1 356 ? 15.258 -35.344 -5.102 1 96.44 356 GLY A C 1
ATOM 2797 O O . GLY A 1 356 ? 15.898 -34.312 -5.23 1 96.44 356 GLY A O 1
ATOM 2798 N N . ARG A 1 357 ? 14.031 -35.594 -5.617 1 98.06 357 ARG A N 1
ATOM 2799 C CA . ARG A 1 357 ? 13.383 -34.531 -6.371 1 98.06 357 ARG A CA 1
ATOM 2800 C C . ARG A 1 357 ? 12.062 -34.125 -5.719 1 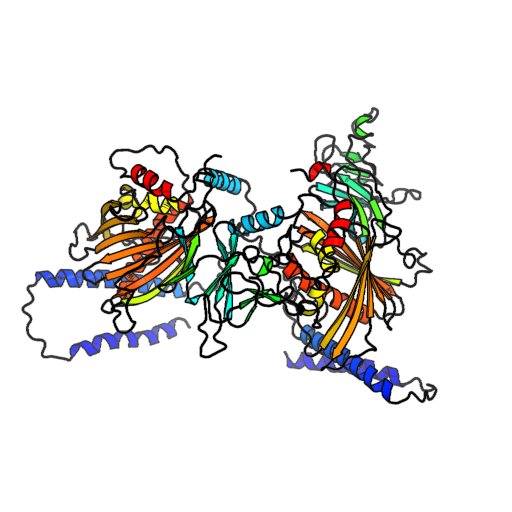98.06 357 ARG A C 1
ATOM 2802 O O . ARG A 1 357 ? 11.297 -34.969 -5.27 1 98.06 357 ARG A O 1
ATOM 2809 N N . ILE A 1 358 ? 11.836 -32.844 -5.617 1 98.12 358 ILE A N 1
ATOM 2810 C CA . ILE A 1 358 ? 10.578 -32.25 -5.156 1 98.12 358 ILE A CA 1
ATOM 2811 C C . ILE A 1 358 ? 10.008 -31.359 -6.238 1 98.12 358 ILE A C 1
ATOM 2813 O O . ILE A 1 358 ? 10.734 -30.562 -6.84 1 98.12 358 ILE A O 1
ATOM 2817 N N . TYR A 1 359 ? 8.75 -31.547 -6.547 1 98.44 359 TYR A N 1
ATOM 2818 C CA . TYR A 1 359 ? 8 -30.625 -7.402 1 98.44 359 TYR A CA 1
ATOM 2819 C C . TYR A 1 359 ? 7.117 -29.703 -6.57 1 98.44 359 TYR A C 1
ATOM 2821 O O . TYR A 1 359 ? 6.402 -30.156 -5.676 1 98.44 359 TYR A O 1
ATOM 2829 N N . LEU A 1 360 ? 7.223 -28.453 -6.797 1 98.25 360 LEU A N 1
ATOM 2830 C CA . LEU A 1 360 ? 6.359 -27.469 -6.152 1 98.25 360 LEU A CA 1
ATOM 2831 C C . LEU A 1 360 ? 5.656 -26.594 -7.191 1 98.25 360 LEU A C 1
ATOM 2833 O O . LEU A 1 360 ? 6.293 -25.766 -7.844 1 98.25 360 LEU A O 1
ATOM 2837 N N . PHE A 1 361 ? 4.355 -26.812 -7.348 1 98.44 361 PHE A N 1
ATOM 2838 C CA . PHE A 1 361 ? 3.559 -25.906 -8.172 1 98.44 361 PHE A CA 1
ATOM 2839 C C . PHE A 1 361 ? 3.338 -24.578 -7.469 1 98.44 361 PHE A C 1
ATOM 2841 O O . PHE A 1 361 ? 2.965 -24.547 -6.297 1 98.44 361 PHE A O 1
ATOM 2848 N N . HIS A 1 362 ? 3.643 -23.531 -8.117 1 98 362 HIS A N 1
ATOM 2849 C CA . HIS A 1 362 ? 3.395 -22.156 -7.684 1 98 362 HIS A CA 1
ATOM 2850 C C . HIS A 1 362 ? 2.383 -21.469 -8.594 1 98 362 HIS A C 1
ATOM 2852 O O . HIS A 1 362 ? 2.664 -21.219 -9.766 1 98 362 HIS A O 1
ATOM 2858 N N . THR A 1 363 ? 1.2 -21.125 -8.062 1 98.5 363 THR A N 1
ATOM 2859 C CA . THR A 1 363 ? 0.125 -20.609 -8.898 1 98.5 363 THR A CA 1
ATOM 2860 C C . THR A 1 363 ? -0.267 -19.203 -8.477 1 98.5 363 THR A C 1
ATOM 2862 O O . THR A 1 363 ? -0.229 -18.875 -7.285 1 98.5 363 THR A O 1
ATOM 2865 N N . HIS A 1 364 ? -0.563 -18.406 -9.391 1 98.5 364 HIS A N 1
ATOM 2866 C CA . HIS A 1 364 ? -1.016 -17.031 -9.195 1 98.5 364 HIS A CA 1
ATOM 2867 C C . HIS A 1 364 ? -2.303 -16.766 -9.961 1 98.5 364 HIS A C 1
ATOM 2869 O O . HIS A 1 364 ? -2.322 -16.828 -11.195 1 98.5 364 HIS A O 1
ATOM 2875 N N . THR A 1 365 ? -3.355 -16.484 -9.328 1 98.75 365 THR A N 1
ATOM 2876 C CA . THR A 1 365 ? -4.617 -16.172 -9.992 1 98.75 365 THR A CA 1
ATOM 2877 C C . THR A 1 365 ? -5.102 -14.773 -9.625 1 98.75 365 THR A C 1
ATOM 2879 O O . THR A 1 365 ? -5.41 -14.5 -8.469 1 98.75 365 THR A O 1
ATOM 2882 N N . PRO A 1 366 ? -5.27 -13.93 -10.586 1 98.31 366 PRO A N 1
ATOM 2883 C CA . PRO A 1 366 ? -5.582 -12.523 -10.312 1 98.31 366 PRO A CA 1
ATOM 2884 C C . PRO A 1 366 ? -7.004 -12.32 -9.797 1 98.31 366 PRO A C 1
ATOM 2886 O O . PRO A 1 366 ? -7.957 -12.844 -10.383 1 98.31 366 PRO A O 1
ATOM 2889 N N . THR A 1 367 ? -7.168 -11.617 -8.719 1 97.88 367 THR A N 1
ATOM 2890 C CA . THR A 1 367 ? -8.445 -11.133 -8.203 1 97.88 367 THR A CA 1
ATOM 2891 C C . THR A 1 367 ? -8.664 -9.672 -8.586 1 97.88 367 THR A C 1
ATOM 2893 O O . THR A 1 367 ? -9.789 -9.172 -8.508 1 97.88 367 THR A O 1
ATOM 2896 N N . GLY A 1 368 ? -7.672 -9.031 -8.961 1 96.38 368 GLY A N 1
ATOM 2897 C CA . GLY A 1 368 ? -7.574 -7.672 -9.469 1 96.38 368 GLY A CA 1
ATOM 2898 C C . GLY A 1 368 ? -6.254 -7.387 -10.156 1 96.38 368 GLY A C 1
ATOM 2899 O O . GLY A 1 368 ? -5.387 -8.258 -10.242 1 96.38 368 GLY A O 1
ATOM 2900 N N . VAL A 1 369 ? -6.051 -6.16 -10.547 1 95.62 369 VAL A N 1
ATOM 2901 C CA . VAL A 1 369 ? -4.832 -5.785 -11.258 1 95.62 369 VAL A CA 1
ATOM 2902 C C . VAL A 1 369 ? -3.631 -5.902 -10.32 1 95.62 369 VAL A C 1
ATOM 2904 O O . VAL A 1 369 ? -2.57 -6.387 -10.719 1 95.62 369 VAL A O 1
ATOM 2907 N N . THR A 1 370 ? -3.84 -5.414 -9.07 1 96.75 370 THR A N 1
ATOM 2908 C CA . THR A 1 370 ? -2.754 -5.48 -8.094 1 96.75 370 THR A CA 1
ATOM 2909 C C . THR A 1 370 ? -3.133 -6.371 -6.918 1 96.75 370 THR A C 1
ATOM 2911 O O . THR A 1 370 ? -2.834 -6.051 -5.766 1 96.75 370 THR A O 1
ATOM 2914 N N . SER A 1 371 ? -3.832 -7.391 -7.168 1 97.12 371 SER A N 1
ATOM 2915 C CA . SER A 1 371 ? -4.176 -8.383 -6.152 1 97.12 371 SER A CA 1
ATOM 2916 C C . SER A 1 371 ? -4.348 -9.766 -6.766 1 97.12 371 SER A C 1
ATOM 2918 O O . SER A 1 371 ? -4.852 -9.898 -7.883 1 97.12 371 SER A O 1
ATOM 2920 N N . LEU A 1 372 ? -3.883 -10.758 -6.039 1 98 372 LEU A N 1
ATOM 2921 C CA . LEU A 1 372 ? -4.035 -12.117 -6.543 1 98 372 LEU A CA 1
ATOM 2922 C C . LEU A 1 372 ? -3.955 -13.133 -5.41 1 98 372 LEU A C 1
ATOM 2924 O O . LEU A 1 372 ? -3.566 -12.789 -4.289 1 98 372 LEU A O 1
ATOM 2928 N N . ASP A 1 373 ? -4.457 -14.32 -5.68 1 98.19 373 ASP A N 1
ATOM 2929 C CA . ASP A 1 373 ? -4.312 -15.469 -4.789 1 98.19 373 ASP A CA 1
ATOM 2930 C C . ASP A 1 373 ? -3.148 -16.359 -5.227 1 98.19 373 ASP A C 1
ATOM 2932 O O . ASP A 1 373 ? -2.959 -16.609 -6.418 1 98.19 373 ASP A O 1
ATOM 2936 N N . VAL A 1 374 ? -2.363 -16.781 -4.242 1 98.06 374 VAL A N 1
ATOM 2937 C CA . VAL A 1 374 ? -1.219 -17.641 -4.504 1 98.06 374 VAL A CA 1
ATOM 2938 C C . VAL A 1 374 ? -1.479 -19.031 -3.922 1 98.06 374 VAL A C 1
ATOM 2940 O O . VAL A 1 374 ? -2.02 -19.156 -2.82 1 98.06 374 VAL A O 1
ATOM 2943 N N . GLY A 1 375 ? -1.204 -20.047 -4.684 1 97.25 375 GLY A N 1
ATOM 2944 C CA . GLY A 1 375 ? -1.296 -21.422 -4.227 1 97.25 375 GLY A CA 1
ATOM 2945 C C . GLY A 1 375 ? -0.024 -22.219 -4.457 1 97.25 375 GLY A C 1
ATOM 2946 O O . GLY A 1 375 ? 0.689 -21.984 -5.438 1 97.25 375 GLY A O 1
ATOM 2947 N N . PHE A 1 376 ? 0.24 -23.156 -3.557 1 97.75 376 PHE A N 1
ATOM 2948 C CA . PHE A 1 376 ? 1.335 -24.109 -3.682 1 97.75 376 PHE A CA 1
ATOM 2949 C C . PHE A 1 376 ? 0.817 -25.531 -3.613 1 97.75 376 PHE A C 1
ATOM 2951 O O . PHE A 1 376 ? -0.066 -25.844 -2.811 1 97.75 376 PHE A O 1
ATOM 2958 N N . VAL A 1 377 ? 1.254 -26.359 -4.488 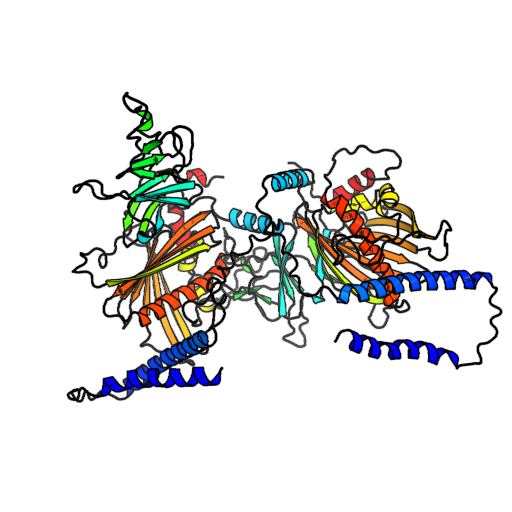1 98.12 377 VAL A N 1
ATOM 2959 C CA . VAL A 1 377 ? 1.02 -27.797 -4.434 1 98.12 377 VAL A CA 1
ATOM 2960 C C . VAL A 1 377 ? 2.348 -28.547 -4.547 1 98.12 377 VAL A C 1
ATOM 2962 O O . VAL A 1 377 ? 3.064 -28.391 -5.539 1 98.12 377 VAL A O 1
ATOM 2965 N N . ALA A 1 378 ? 2.641 -29.391 -3.566 1 98.38 378 ALA A N 1
ATOM 2966 C CA . ALA A 1 378 ? 3.957 -30.031 -3.504 1 98.38 378 ALA A CA 1
ATOM 2967 C C . ALA A 1 378 ? 3.852 -31.531 -3.691 1 98.38 378 ALA A C 1
ATOM 2969 O O . ALA A 1 378 ? 2.943 -32.188 -3.152 1 98.38 378 ALA A O 1
ATOM 2970 N N . PHE A 1 379 ? 4.703 -32.094 -4.516 1 98.5 379 PHE A N 1
ATOM 2971 C CA . PHE A 1 379 ? 4.938 -33.531 -4.676 1 98.5 379 PHE A CA 1
ATOM 2972 C C . PHE A 1 379 ? 6.391 -33.875 -4.379 1 98.5 379 PHE A C 1
ATOM 2974 O O . PHE A 1 379 ? 7.301 -33.156 -4.754 1 98.5 379 PHE A O 1
ATOM 2981 N N . ALA A 1 380 ? 6.602 -34.938 -3.719 1 98.5 380 ALA A N 1
ATOM 2982 C CA . ALA A 1 380 ? 7.961 -35.375 -3.396 1 98.5 380 ALA A CA 1
ATOM 2983 C C . ALA A 1 380 ? 8.164 -36.844 -3.74 1 98.5 380 ALA A C 1
ATOM 2985 O O . ALA A 1 380 ? 7.219 -37.656 -3.689 1 98.5 380 ALA A O 1
ATOM 2986 N N . GLU A 1 381 ? 9.383 -37.188 -4.137 1 98.06 381 GLU A N 1
ATOM 2987 C CA . GLU A 1 381 ? 9.695 -38.594 -4.328 1 98.06 381 GLU A CA 1
ATOM 2988 C C . GLU A 1 381 ? 9.43 -39.375 -3.057 1 98.06 381 GLU A C 1
ATOM 2990 O O . GLU A 1 381 ? 9.711 -38.906 -1.95 1 98.06 381 GLU A O 1
ATOM 2995 N N . ASN A 1 382 ? 9.031 -40.594 -3.225 1 96.62 382 ASN A N 1
ATOM 2996 C CA . ASN A 1 382 ? 8.609 -41.438 -2.117 1 96.62 382 ASN A CA 1
ATOM 2997 C C . ASN A 1 382 ? 9.742 -41.688 -1.12 1 96.62 382 ASN A C 1
ATOM 2999 O O . ASN A 1 382 ? 9.5 -41.844 0.077 1 96.62 382 ASN A O 1
ATOM 3003 N N . LYS A 1 383 ? 10.945 -41.656 -1.563 1 95.94 383 LYS A N 1
ATOM 3004 C CA . LYS A 1 383 ? 12.086 -41.969 -0.712 1 95.94 383 LYS A CA 1
ATOM 3005 C C . LYS A 1 383 ? 12.414 -40.781 0.218 1 95.94 383 LYS A C 1
ATOM 3007 O O . LYS A 1 383 ? 13.18 -40.938 1.169 1 95.94 383 LYS A O 1
ATOM 3012 N N . ILE A 1 384 ? 11.953 -39.594 -0.019 1 96.69 384 ILE A N 1
ATOM 3013 C CA . ILE A 1 384 ? 12.242 -38.406 0.804 1 96.69 384 ILE A CA 1
ATOM 3014 C C . ILE A 1 384 ? 11.352 -38.406 2.039 1 96.69 384 ILE A C 1
ATOM 3016 O O . ILE A 1 384 ? 10.125 -38.406 1.924 1 96.69 384 ILE A O 1
ATOM 3020 N N . PRO A 1 385 ? 11.906 -38.344 3.23 1 95.81 385 PRO A N 1
ATOM 3021 C CA . PRO A 1 385 ? 11.086 -38.281 4.441 1 95.81 385 PRO A CA 1
ATOM 3022 C C . PRO A 1 385 ? 10.234 -37 4.508 1 95.81 385 PRO A C 1
ATOM 3024 O O . PRO A 1 385 ? 10.688 -35.938 4.094 1 95.81 385 PRO A O 1
ATOM 3027 N N . ARG A 1 386 ? 9.039 -37.094 5.012 1 95.31 386 ARG A N 1
ATOM 3028 C CA . ARG A 1 386 ? 8.07 -36 5.055 1 95.31 386 ARG A CA 1
ATOM 3029 C C . ARG A 1 386 ? 8.625 -34.812 5.812 1 95.31 386 ARG A C 1
ATOM 3031 O O . ARG A 1 386 ? 8.359 -33.656 5.453 1 95.31 386 ARG A O 1
ATOM 3038 N N . MET A 1 387 ? 9.383 -35.062 6.863 1 94.31 387 MET A N 1
ATOM 3039 C CA . MET A 1 387 ? 9.938 -33.969 7.66 1 94.31 387 MET A CA 1
ATOM 3040 C C . MET A 1 387 ? 10.914 -33.156 6.84 1 94.31 387 MET A C 1
ATOM 3042 O O . MET A 1 387 ? 11 -31.922 7.016 1 94.31 387 MET A O 1
ATOM 3046 N N . LEU A 1 388 ? 11.672 -33.812 6.051 1 93.56 388 LEU A N 1
ATOM 3047 C CA . LEU A 1 388 ? 12.617 -33.094 5.199 1 93.56 388 LEU A CA 1
ATOM 3048 C C . LEU A 1 388 ? 11.883 -32.25 4.152 1 93.56 388 LEU A C 1
ATOM 3050 O O . LEU A 1 388 ? 12.273 -31.125 3.857 1 93.56 388 LEU A O 1
ATOM 3054 N N . VAL A 1 389 ? 10.812 -32.812 3.572 1 95.75 389 VAL A N 1
ATOM 3055 C CA . VAL A 1 389 ? 9.992 -32.062 2.627 1 95.75 389 VAL A CA 1
ATOM 3056 C C . VAL A 1 389 ? 9.414 -30.828 3.312 1 95.75 389 VAL A C 1
ATOM 3058 O O . VAL A 1 389 ? 9.438 -29.719 2.744 1 95.75 389 VAL A O 1
ATOM 3061 N N . 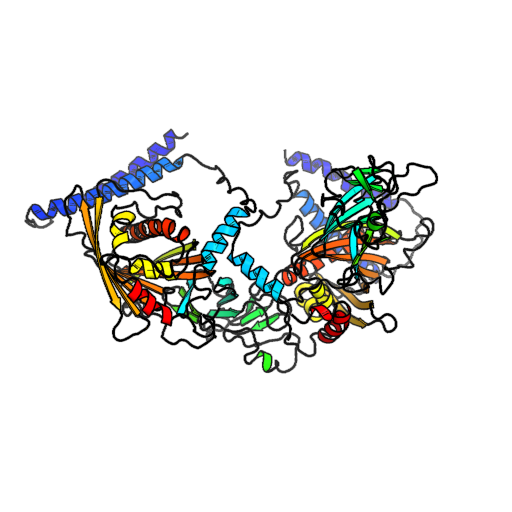TRP A 1 390 ? 8.961 -31 4.559 1 95.56 390 TRP A N 1
ATOM 3062 C CA . TRP A 1 390 ? 8.445 -29.906 5.359 1 95.56 390 TRP A CA 1
ATOM 3063 C C . TRP A 1 390 ? 9.477 -28.781 5.473 1 95.56 390 TRP A C 1
ATOM 3065 O O . TRP A 1 390 ? 9.141 -27.609 5.309 1 95.56 390 TRP A O 1
ATOM 3075 N N . TYR A 1 391 ? 10.625 -29.172 5.695 1 93.19 391 TYR A N 1
ATOM 3076 C CA . TYR A 1 391 ? 11.711 -28.219 5.898 1 93.19 391 TYR A CA 1
ATOM 3077 C C . TYR A 1 391 ? 12.039 -27.484 4.602 1 93.19 391 TYR A C 1
ATOM 3079 O O . TYR A 1 391 ? 12.125 -26.25 4.582 1 93.19 391 TYR A O 1
ATOM 3087 N N . ILE A 1 392 ? 12.227 -28.203 3.518 1 93.31 392 ILE A N 1
ATOM 3088 C CA . ILE A 1 392 ? 12.656 -27.625 2.248 1 93.31 392 ILE A CA 1
ATOM 3089 C C . ILE A 1 392 ? 11.562 -26.719 1.687 1 93.31 392 ILE A C 1
ATOM 3091 O O . ILE A 1 392 ? 11.828 -25.578 1.335 1 93.31 392 ILE A O 1
ATOM 3095 N N . VAL A 1 393 ? 10.32 -27.219 1.652 1 95.44 393 VAL A N 1
ATOM 3096 C CA . VAL A 1 393 ? 9.195 -26.453 1.141 1 95.44 393 VAL A CA 1
ATOM 3097 C C . VAL A 1 393 ? 8.93 -25.25 2.055 1 95.44 393 VAL A C 1
ATOM 3099 O O . VAL A 1 393 ? 8.703 -24.141 1.577 1 95.44 393 VAL A O 1
ATOM 3102 N N . GLY A 1 394 ? 9.016 -25.469 3.316 1 94.62 394 GLY A N 1
ATOM 3103 C CA . GLY A 1 394 ? 8.812 -24.406 4.277 1 94.62 394 GLY A CA 1
ATOM 3104 C C . GLY A 1 394 ? 9.828 -23.281 4.148 1 94.62 394 GLY A C 1
ATOM 3105 O O . GLY A 1 394 ? 9.492 -22.109 4.312 1 94.62 394 GLY A O 1
ATOM 3106 N N . ASN A 1 395 ? 11.047 -23.656 3.912 1 93.25 395 ASN A N 1
ATOM 3107 C CA . ASN A 1 395 ? 12.078 -22.641 3.693 1 93.25 395 ASN A CA 1
ATOM 3108 C C . ASN A 1 395 ? 11.82 -21.828 2.428 1 93.25 395 ASN A C 1
ATOM 3110 O O . ASN A 1 395 ? 11.992 -20.609 2.416 1 93.25 395 ASN A O 1
ATOM 3114 N N . TRP A 1 396 ? 11.422 -22.562 1.417 1 93.81 396 TRP A N 1
ATOM 3115 C CA . TRP A 1 396 ? 11.102 -21.859 0.175 1 93.81 396 TRP A CA 1
ATOM 3116 C C . TRP A 1 396 ? 9.969 -20.859 0.389 1 93.81 396 TRP A C 1
ATOM 3118 O O . TRP A 1 396 ? 10.055 -19.719 -0.062 1 93.81 396 TRP A O 1
ATOM 3128 N N . VAL A 1 397 ? 8.961 -21.297 1.068 1 94.5 397 VAL A N 1
ATOM 3129 C CA . VAL A 1 397 ? 7.805 -20.438 1.304 1 94.5 397 VAL A CA 1
ATOM 3130 C C . VAL A 1 397 ? 8.203 -19.25 2.164 1 94.5 397 VAL A C 1
ATOM 3132 O O . VAL A 1 397 ? 7.75 -18.125 1.933 1 94.5 397 VAL A O 1
ATOM 3135 N N . ALA A 1 398 ? 9.055 -19.469 3.105 1 94.06 398 ALA A N 1
ATOM 3136 C CA . ALA A 1 398 ? 9.555 -18.375 3.941 1 94.06 398 ALA A CA 1
ATOM 3137 C C . ALA A 1 398 ? 10.305 -17.344 3.105 1 94.06 398 ALA A C 1
ATOM 3139 O O . ALA A 1 398 ? 10.094 -16.141 3.254 1 94.06 398 ALA A O 1
ATOM 3140 N N . GLN A 1 399 ? 11.164 -17.859 2.268 1 93.81 399 GLN A N 1
ATOM 3141 C CA . GLN A 1 399 ? 11.945 -16.984 1.406 1 93.81 399 GLN A CA 1
ATOM 3142 C C . GLN A 1 399 ? 11.055 -16.219 0.441 1 93.81 399 GLN A C 1
ATOM 3144 O O . GLN A 1 399 ? 11.266 -15.031 0.197 1 93.81 399 GLN A O 1
ATOM 3149 N N . TRP A 1 400 ? 10.055 -16.891 -0.086 1 95.06 400 TRP A N 1
ATOM 3150 C CA . TRP A 1 400 ? 9.078 -16.266 -0.969 1 95.06 400 TRP A CA 1
ATOM 3151 C C . TRP A 1 400 ? 8.383 -15.102 -0.27 1 95.06 400 TRP A C 1
ATOM 3153 O O . TRP A 1 400 ? 8.133 -14.055 -0.88 1 95.06 400 TRP A O 1
ATOM 3163 N N . GLN A 1 401 ? 8.141 -15.219 0.952 1 94.56 401 GLN A N 1
ATOM 3164 C CA . GLN A 1 401 ? 7.422 -14.18 1.685 1 94.56 401 GLN A CA 1
ATOM 3165 C C . GLN A 1 401 ? 8.281 -12.922 1.842 1 94.56 401 GLN A C 1
ATOM 3167 O O . GLN A 1 401 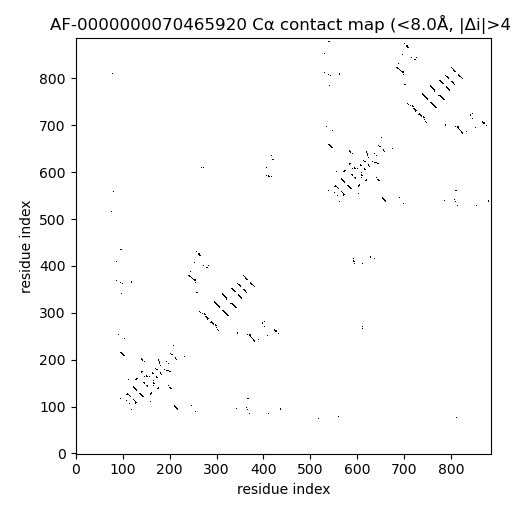? 7.75 -11.828 2.027 1 94.56 401 GLN A O 1
ATOM 3172 N N . ASN A 1 402 ? 9.547 -13.055 1.807 1 92.19 402 ASN A N 1
ATOM 3173 C CA . ASN A 1 402 ? 10.422 -11.891 1.804 1 92.19 402 ASN A CA 1
ATOM 3174 C C . ASN A 1 402 ? 10.195 -11.023 0.566 1 92.19 402 ASN A C 1
ATOM 3176 O O . ASN A 1 402 ? 10.352 -9.805 0.619 1 92.19 402 ASN A O 1
ATOM 3180 N N . ASP A 1 403 ? 9.859 -11.695 -0.529 1 95.06 403 ASP A N 1
ATOM 3181 C CA . ASP A 1 403 ? 9.578 -10.969 -1.765 1 95.06 403 ASP A CA 1
ATOM 3182 C C . ASP A 1 403 ? 8.266 -10.203 -1.662 1 95.06 403 ASP A C 1
ATOM 3184 O O . ASP A 1 403 ? 8.102 -9.156 -2.291 1 95.06 403 ASP A O 1
ATOM 3188 N N . ILE A 1 404 ? 7.34 -10.727 -0.931 1 93.81 404 ILE A N 1
ATOM 3189 C CA . ILE A 1 404 ? 5.992 -10.172 -0.844 1 93.81 404 ILE A CA 1
ATOM 3190 C C . ILE A 1 404 ? 6.059 -8.734 -0.321 1 93.81 404 ILE A C 1
ATOM 3192 O O . ILE A 1 404 ? 5.328 -7.863 -0.792 1 93.81 404 ILE A O 1
ATOM 3196 N N . LEU A 1 405 ? 6.93 -8.523 0.643 1 89.88 405 LEU A N 1
ATOM 3197 C CA . LEU A 1 405 ? 7.07 -7.184 1.211 1 89.88 405 LEU A CA 1
ATOM 3198 C C . LEU A 1 405 ? 7.414 -6.168 0.128 1 89.88 405 LEU A C 1
ATOM 3200 O O . LEU A 1 405 ? 6.887 -5.051 0.128 1 89.88 405 LEU A O 1
ATOM 3204 N N . VAL A 1 406 ? 8.273 -6.578 -0.78 1 94.44 406 VAL A N 1
ATOM 3205 C CA . VAL A 1 406 ? 8.688 -5.699 -1.869 1 94.44 406 VAL A CA 1
ATOM 3206 C C . VAL A 1 406 ? 7.551 -5.562 -2.883 1 94.44 406 VAL A C 1
ATOM 3208 O O . VAL A 1 406 ? 7.188 -4.449 -3.27 1 94.44 406 VAL A O 1
ATOM 3211 N N . TRP A 1 407 ? 6.977 -6.672 -3.232 1 95.75 407 TRP A N 1
ATOM 3212 C CA . TRP A 1 407 ? 5.965 -6.695 -4.285 1 95.75 407 TRP A CA 1
ATOM 3213 C C . TRP A 1 407 ? 4.727 -5.906 -3.869 1 95.75 407 TRP A C 1
ATOM 3215 O O . TRP A 1 407 ? 4.105 -5.238 -4.699 1 95.75 407 TRP A O 1
ATOM 3225 N N . GLU A 1 408 ? 4.375 -5.93 -2.609 1 94.81 408 GLU A N 1
ATOM 3226 C CA . GLU A 1 408 ? 3.176 -5.254 -2.121 1 94.81 408 GLU A CA 1
ATOM 3227 C C . GLU A 1 408 ? 3.383 -3.742 -2.059 1 94.81 408 GLU A C 1
ATOM 3229 O O . GLU A 1 408 ? 2.422 -2.984 -1.905 1 94.81 408 GLU A O 1
ATOM 3234 N N . ASN A 1 409 ? 4.59 -3.35 -2.15 1 94.12 409 ASN A N 1
ATOM 3235 C CA . ASN A 1 409 ? 4.918 -1.934 -2.027 1 94.12 409 ASN A CA 1
ATOM 3236 C C . ASN A 1 409 ? 5.758 -1.449 -3.205 1 94.12 409 ASN A C 1
ATOM 3238 O O . ASN A 1 409 ? 6.672 -0.641 -3.029 1 94.12 409 ASN A O 1
ATOM 3242 N N . LYS A 1 410 ? 5.438 -1.971 -4.34 1 94.88 410 LYS A N 1
ATOM 3243 C CA . LYS A 1 410 ? 6.168 -1.667 -5.566 1 94.88 410 LYS A CA 1
ATOM 3244 C C . LYS A 1 410 ? 5.242 -1.081 -6.629 1 94.88 410 LYS A C 1
ATOM 3246 O O . LYS A 1 410 ? 4.051 -1.387 -6.656 1 94.88 410 LYS A O 1
ATOM 3251 N N . MET A 1 411 ? 5.77 -0.166 -7.371 1 93.75 411 MET A N 1
ATOM 3252 C CA . MET A 1 411 ? 5.082 0.327 -8.562 1 93.75 411 MET A CA 1
ATOM 3253 C C . MET A 1 411 ? 5.777 -0.15 -9.828 1 93.75 411 MET A C 1
ATOM 3255 O O . MET A 1 411 ? 6.973 -0.436 -9.812 1 93.75 411 MET A O 1
ATOM 3259 N N . TYR A 1 412 ? 5.004 -0.271 -10.852 1 95.06 412 TYR A N 1
ATOM 3260 C CA . TYR A 1 412 ? 5.57 -0.66 -12.141 1 95.06 412 TYR A CA 1
ATOM 3261 C C . TYR A 1 412 ? 6.281 0.515 -12.797 1 95.06 412 TYR A C 1
ATOM 3263 O O . TYR A 1 412 ? 5.688 1.576 -13 1 95.06 412 TYR A O 1
ATOM 3271 N N . MET A 1 413 ? 7.555 0.287 -12.984 1 92.81 413 MET A N 1
ATOM 3272 C CA . MET A 1 413 ? 8.336 1.288 -13.711 1 92.81 413 MET A CA 1
ATOM 3273 C C . MET A 1 413 ? 8.367 0.975 -15.203 1 92.81 413 MET A C 1
ATOM 3275 O O . MET A 1 413 ? 9.055 0.048 -15.625 1 92.81 413 MET A O 1
ATOM 3279 N N . LYS A 1 414 ? 7.691 1.802 -15.961 1 89.81 414 LYS A N 1
ATOM 3280 C CA . LYS A 1 414 ? 7.637 1.574 -17.406 1 89.81 414 LYS A CA 1
ATOM 3281 C C . LYS A 1 414 ? 9.031 1.642 -18.016 1 89.81 414 LYS A C 1
ATOM 3283 O O . LYS A 1 414 ? 9.375 0.836 -18.891 1 89.81 414 LYS A O 1
ATOM 3288 N N . LYS A 1 415 ? 9.797 2.645 -17.516 1 88.5 415 LYS A N 1
ATOM 3289 C CA . LYS A 1 415 ? 11.18 2.812 -17.938 1 88.5 415 LYS A CA 1
ATOM 3290 C C . LYS A 1 415 ? 12.133 2.717 -16.75 1 88.5 415 LYS A C 1
ATOM 3292 O O . LYS A 1 415 ? 12.695 3.725 -16.328 1 88.5 415 LYS A O 1
ATOM 3297 N N . PRO A 1 416 ? 12.359 1.435 -16.344 1 90.12 416 PRO A N 1
ATOM 3298 C CA . PRO A 1 416 ? 13.242 1.267 -15.18 1 90.12 416 PRO A CA 1
ATOM 3299 C C . PRO A 1 416 ? 14.688 1.645 -15.484 1 90.12 416 PRO A C 1
ATOM 3301 O O . PRO A 1 416 ? 15.141 1.514 -16.625 1 90.12 416 PRO A O 1
ATOM 3304 N N . LEU A 1 417 ? 15.344 2.191 -14.484 1 88.75 417 LEU A N 1
ATOM 3305 C CA . LEU A 1 417 ? 16.766 2.445 -14.586 1 88.75 417 LEU A CA 1
ATOM 3306 C C . LEU A 1 417 ? 17.578 1.181 -14.297 1 88.75 417 LEU A C 1
ATOM 3308 O O . LEU A 1 417 ? 17.625 0.724 -13.148 1 88.75 417 LEU A O 1
ATOM 3312 N N . LEU A 1 418 ? 18.141 0.618 -15.344 1 88.69 418 LEU A N 1
ATOM 3313 C CA . LEU A 1 418 ? 18.844 -0.653 -15.211 1 88.69 418 LEU A CA 1
ATOM 3314 C C . LEU A 1 418 ? 20.328 -0.486 -15.492 1 88.69 418 LEU A C 1
ATOM 3316 O O . LEU A 1 418 ? 20.734 0.415 -16.234 1 88.69 418 LEU A O 1
ATOM 3320 N N . VAL A 1 419 ? 21.094 -1.274 -14.867 1 88.5 419 VAL A N 1
ATOM 3321 C CA . VAL A 1 419 ? 22.516 -1.365 -15.148 1 88.5 419 VAL A CA 1
ATOM 3322 C C . VAL A 1 419 ? 22.844 -2.754 -15.688 1 88.5 419 VAL A C 1
ATOM 3324 O O . VAL A 1 419 ? 22 -3.654 -15.664 1 88.5 419 VAL A O 1
ATOM 3327 N N . LYS A 1 420 ? 24 -2.967 -16.203 1 82.69 420 LYS A N 1
ATOM 3328 C CA . LYS A 1 420 ? 24.406 -4.16 -16.922 1 82.69 420 LYS A CA 1
ATOM 3329 C C . LYS A 1 420 ? 24.188 -5.422 -16.094 1 82.69 420 LYS A C 1
ATOM 3331 O O . LYS A 1 420 ? 23.703 -6.434 -16.625 1 82.69 420 LYS A O 1
ATOM 3336 N N . ASN A 1 421 ? 24.312 -5.406 -14.852 1 85.62 421 ASN A N 1
ATOM 3337 C CA . ASN A 1 421 ? 24.281 -6.609 -14.023 1 85.62 421 ASN A CA 1
ATOM 3338 C C . ASN A 1 421 ? 22.875 -6.875 -13.477 1 85.62 421 ASN A C 1
ATOM 3340 O O . ASN A 1 421 ? 22.672 -7.836 -12.727 1 85.62 421 ASN A O 1
ATOM 3344 N N . ASP A 1 422 ? 21.875 -6.148 -13.859 1 87.81 422 ASP A N 1
ATOM 3345 C CA . ASP A 1 422 ? 20.531 -6.305 -13.32 1 87.81 422 ASP A CA 1
ATOM 3346 C C . ASP A 1 422 ? 19.844 -7.543 -13.891 1 87.81 422 ASP A C 1
ATOM 3348 O O . ASP A 1 422 ? 18.812 -7.973 -13.398 1 87.81 422 ASP A O 1
ATOM 3352 N N . GLY A 1 423 ? 20.406 -8.242 -14.82 1 84.38 423 GLY A N 1
ATOM 3353 C CA . GLY A 1 423 ? 19.75 -9.367 -15.469 1 84.38 423 GLY A CA 1
ATOM 3354 C C . GLY A 1 423 ? 18.922 -8.961 -16.672 1 84.38 423 GLY A C 1
ATOM 3355 O O . GLY A 1 423 ? 18.891 -7.789 -17.047 1 84.38 423 GLY A O 1
ATOM 3356 N N . PRO A 1 424 ? 18.281 -9.945 -17.266 1 92.19 424 PRO A N 1
ATOM 3357 C CA . PRO A 1 424 ? 17.562 -9.688 -18.5 1 92.19 424 PRO A CA 1
ATOM 3358 C C . PRO A 1 424 ? 16.094 -9.305 -18.266 1 92.19 424 PRO A C 1
ATOM 3360 O O . PRO A 1 424 ? 15.195 -9.922 -18.844 1 92.19 424 PRO A O 1
ATOM 3363 N N . VAL A 1 425 ? 15.906 -8.25 -17.516 1 92.38 425 VAL A N 1
ATOM 3364 C CA . VAL A 1 425 ? 14.578 -7.793 -17.141 1 92.38 425 VAL A CA 1
ATOM 3365 C C . VAL A 1 425 ? 13.805 -7.363 -18.391 1 92.38 425 VAL A C 1
ATOM 3367 O O . VAL A 1 425 ? 12.656 -7.766 -18.578 1 92.38 425 VAL A O 1
ATOM 3370 N N . MET A 1 426 ? 14.445 -6.637 -19.266 1 93.56 426 MET A N 1
ATOM 3371 C CA . MET A 1 426 ? 13.766 -6.129 -20.453 1 93.56 426 MET A CA 1
ATOM 3372 C C . MET A 1 426 ? 13.461 -7.262 -21.422 1 93.56 426 MET A C 1
ATOM 3374 O O . MET A 1 426 ? 12.438 -7.23 -22.125 1 93.56 426 MET A O 1
ATOM 3378 N N . LYS A 1 427 ? 14.352 -8.219 -21.547 1 94.69 427 LYS A N 1
ATOM 3379 C CA . LYS A 1 427 ? 14.086 -9.398 -22.359 1 94.69 427 LYS A CA 1
ATOM 3380 C C . LYS A 1 427 ? 12.844 -10.133 -21.859 1 94.69 427 LYS A C 1
ATOM 3382 O O . LYS A 1 427 ? 12 -10.547 -22.656 1 94.69 427 LYS A O 1
ATOM 3387 N N . LEU A 1 428 ? 12.773 -10.266 -20.609 1 96.12 428 LEU A N 1
ATOM 3388 C CA . LEU A 1 428 ? 11.602 -10.914 -20.031 1 96.12 428 LEU A CA 1
ATOM 3389 C C . LEU A 1 428 ? 10.336 -10.117 -20.312 1 96.12 428 LEU A C 1
ATOM 3391 O O . LEU A 1 428 ? 9.297 -10.688 -20.641 1 96.12 428 LEU A O 1
ATOM 3395 N N . ARG A 1 429 ? 10.383 -8.781 -20.156 1 95.75 429 ARG A N 1
ATOM 3396 C CA . ARG A 1 429 ? 9.219 -7.934 -20.406 1 95.75 429 ARG A CA 1
ATOM 3397 C C . ARG A 1 429 ? 8.734 -8.086 -21.844 1 95.75 429 ARG A C 1
ATOM 3399 O O . ARG A 1 429 ? 7.531 -8.117 -22.109 1 95.75 429 ARG A O 1
ATOM 3406 N N . ARG A 1 430 ? 9.672 -8.148 -22.766 1 96 430 ARG A N 1
ATOM 3407 C CA . ARG A 1 430 ? 9.312 -8.359 -24.156 1 96 430 ARG A CA 1
ATOM 3408 C C . ARG A 1 430 ? 8.625 -9.703 -24.359 1 96 430 ARG A C 1
ATOM 3410 O O . ARG A 1 430 ? 7.617 -9.805 -25.062 1 96 430 ARG A O 1
ATOM 3417 N N . TRP A 1 431 ? 9.203 -10.711 -23.766 1 97.12 431 TRP A N 1
ATOM 3418 C CA . TRP A 1 431 ? 8.609 -12.047 -23.812 1 97.12 431 TRP A CA 1
ATOM 3419 C C . TRP A 1 431 ? 7.215 -12.039 -23.188 1 97.12 431 TRP A C 1
ATOM 3421 O O . TRP A 1 431 ? 6.289 -12.648 -23.734 1 97.12 431 TRP A O 1
ATOM 3431 N N . TYR A 1 432 ? 7.031 -11.352 -22.125 1 97.38 432 TYR A N 1
ATOM 3432 C CA . TYR A 1 432 ? 5.805 -11.367 -21.328 1 97.38 432 TYR A CA 1
ATOM 3433 C C . TYR A 1 432 ? 4.672 -10.656 -22.047 1 97.38 432 TYR A C 1
ATOM 3435 O O . TYR A 1 432 ? 3.498 -10.961 -21.828 1 97.38 432 TYR A O 1
ATOM 3443 N N . LYS A 1 433 ? 4.973 -9.734 -22.938 1 95.81 433 LYS A N 1
ATOM 3444 C CA . LYS A 1 433 ? 3.986 -8.93 -23.656 1 95.81 433 LYS A CA 1
ATOM 3445 C C . LYS A 1 433 ? 3.035 -9.812 -24.453 1 95.81 433 LYS A C 1
ATOM 3447 O O . LYS A 1 433 ? 1.884 -9.438 -24.688 1 95.81 433 LYS A O 1
ATOM 3452 N N . GLN A 1 434 ? 3.439 -10.953 -24.828 1 96.25 434 GLN A N 1
ATOM 3453 C CA . GLN A 1 434 ? 2.646 -11.844 -25.672 1 96.25 434 GLN A CA 1
ATOM 3454 C C . GLN A 1 434 ? 1.378 -12.297 -24.953 1 96.25 434 GLN A C 1
ATOM 3456 O O . GLN A 1 434 ? 0.427 -12.75 -25.594 1 96.25 434 GLN A O 1
ATOM 3461 N N . PHE A 1 435 ? 1.397 -12.164 -23.688 1 97.56 435 PHE A N 1
ATOM 3462 C CA . PHE A 1 435 ? 0.27 -12.688 -22.922 1 97.56 435 PHE A CA 1
ATOM 3463 C C . PHE A 1 435 ? -0.808 -11.625 -22.766 1 97.56 435 PHE A C 1
ATOM 3465 O O . PHE A 1 435 ? -1.861 -11.891 -22.172 1 97.56 435 PHE A O 1
ATOM 3472 N N . TYR A 1 436 ? -0.534 -10.445 -23.203 1 95.94 436 TYR A N 1
ATOM 3473 C CA . TYR A 1 436 ? -1.545 -9.391 -23.219 1 95.94 436 TYR A CA 1
ATOM 3474 C C . TYR A 1 436 ? -2.146 -9.227 -24.609 1 95.94 436 TYR A C 1
ATOM 3476 O O . TYR A 1 436 ? -1.468 -9.453 -25.609 1 95.94 436 TYR A O 1
ATOM 3484 N N . SER A 1 437 ? -3.453 -8.836 -24.578 1 91.81 437 SER A N 1
ATOM 3485 C CA . SER A 1 437 ? -4.121 -8.609 -25.859 1 91.81 437 SER A CA 1
ATOM 3486 C C . SER A 1 437 ? -3.908 -7.176 -26.344 1 91.81 437 SER A C 1
ATOM 3488 O O . SER A 1 437 ? -3.867 -6.242 -25.547 1 91.81 437 SER A O 1
ATOM 3490 N N . THR A 1 438 ? -3.445 -6.863 -27.547 1 75.12 438 THR A N 1
ATOM 3491 C CA . THR A 1 438 ? -3.09 -5.586 -28.156 1 75.12 438 THR A CA 1
ATOM 3492 C C . THR A 1 438 ? -4.305 -4.668 -28.234 1 75.12 438 THR A C 1
ATOM 3494 O O . THR A 1 438 ? -4.168 -3.445 -28.172 1 75.12 438 THR A O 1
ATOM 3497 N N . GLN A 1 439 ? -5.445 -5.078 -28.609 1 56.5 439 GLN A N 1
ATOM 3498 C CA . GLN A 1 439 ? -6.57 -4.172 -28.812 1 56.5 439 GLN A CA 1
ATOM 3499 C C . GLN A 1 439 ? -6.781 -3.273 -27.594 1 56.5 439 GLN A C 1
ATOM 3501 O O . GLN A 1 439 ? -7.152 -2.107 -27.734 1 56.5 439 GLN A O 1
ATOM 3506 N N . GLU A 1 440 ? -6.625 -3.727 -26.453 1 50.5 440 GLU A N 1
ATOM 3507 C CA . GLU A 1 440 ? -6.969 -2.982 -25.234 1 50.5 440 GLU A CA 1
ATOM 3508 C C . GLU A 1 440 ? -5.762 -2.225 -24.688 1 50.5 440 GLU A C 1
ATOM 3510 O O . GLU A 1 440 ? -5.875 -1.502 -23.703 1 50.5 440 GLU A O 1
ATOM 3515 N N . LEU A 1 441 ? -4.566 -2.426 -25.047 1 47.59 441 LEU A N 1
ATOM 3516 C CA . LEU A 1 441 ? -3.402 -1.711 -24.531 1 47.59 441 LEU A CA 1
ATOM 3517 C C . LEU A 1 441 ? -3.432 -0.247 -24.953 1 47.59 441 LEU A C 1
ATOM 3519 O O . LEU A 1 441 ? -2.555 0.532 -24.578 1 47.59 441 LEU A O 1
ATOM 3523 N N . SER A 1 442 ? -4.32 0.171 -25.875 1 35.5 442 SER A N 1
ATOM 3524 C CA . SER A 1 442 ? -4.359 1.534 -26.406 1 35.5 442 SER A CA 1
ATOM 3525 C C . SER A 1 442 ? -5 2.49 -25.391 1 35.5 442 SER A C 1
ATOM 3527 O O . SER A 1 442 ? -5.199 3.67 -25.703 1 35.5 442 SER A O 1
ATOM 3529 N N . TYR A 1 443 ? -5.504 2.131 -24.297 1 30.16 443 TYR A N 1
ATOM 3530 C CA . TYR A 1 443 ? -6 3.365 -23.703 1 30.16 443 TYR A CA 1
ATOM 3531 C C . TYR A 1 443 ? -4.859 4.168 -23.078 1 30.16 443 TYR A C 1
ATOM 3533 O O . TYR A 1 443 ? -3.902 3.592 -22.562 1 30.16 443 TYR A O 1
ATOM 3541 N N . MET B 1 1 ? -10.18 -1.802 49.125 1 26.27 1 MET B N 1
ATOM 3542 C CA . MET B 1 1 ? -8.797 -1.389 49.312 1 26.27 1 MET B CA 1
ATOM 3543 C C . MET B 1 1 ? -8.586 0.056 48.844 1 26.27 1 MET B C 1
ATOM 3545 O O . MET B 1 1 ? -7.453 0.524 48.75 1 26.27 1 MET B O 1
ATOM 3549 N N . LEU B 1 2 ? -9.781 0.65 48.344 1 30.03 2 LEU B N 1
ATOM 3550 C CA . LEU B 1 2 ? -10.055 1.974 47.812 1 30.03 2 LEU B CA 1
ATOM 3551 C C . LEU B 1 2 ? -9.82 3.057 48.844 1 30.03 2 LEU B C 1
ATOM 3553 O O . LEU B 1 2 ? -9.312 4.133 48.531 1 30.03 2 LEU B O 1
ATOM 3557 N N . ASN B 1 3 ? -10.188 2.707 50.125 1 31.27 3 ASN B N 1
ATOM 3558 C CA . ASN B 1 3 ? -10.203 3.67 51.219 1 31.27 3 ASN B CA 1
ATOM 3559 C C . ASN B 1 3 ? -8.789 4.113 51.594 1 31.27 3 ASN B C 1
ATOM 3561 O O . ASN B 1 3 ? -8.594 5.227 52.094 1 31.27 3 ASN B O 1
ATOM 3565 N N . SER B 1 4 ? -7.871 3.098 51.562 1 34.41 4 SER B N 1
ATOM 3566 C CA . SER B 1 4 ? -6.582 3.395 52.188 1 34.41 4 SER B CA 1
ATOM 3567 C C . SER B 1 4 ? -5.766 4.355 51.312 1 34.41 4 SER B C 1
ATOM 3569 O O . SER B 1 4 ? -4.805 4.961 51.812 1 34.41 4 SER B O 1
ATOM 3571 N N . LEU B 1 5 ? -6.062 4.262 49.969 1 28.84 5 LEU B N 1
ATOM 3572 C CA . LEU B 1 5 ? -5.207 5.074 49.094 1 28.84 5 LEU B CA 1
ATOM 3573 C C . LEU B 1 5 ? -5.562 6.551 49.219 1 28.84 5 LEU B C 1
ATOM 3575 O O . LEU B 1 5 ? -4.773 7.418 48.812 1 28.84 5 LEU B O 1
ATOM 3579 N N . LEU B 1 6 ? -6.824 6.867 49.688 1 29.97 6 LEU B N 1
ATOM 3580 C CA . LEU B 1 6 ? -7.258 8.258 49.812 1 29.97 6 LEU B CA 1
ATOM 3581 C C . LEU B 1 6 ? -6.492 8.969 50.906 1 29.97 6 LEU B C 1
ATOM 3583 O O . LEU B 1 6 ? -6.449 10.203 50.938 1 29.97 6 LEU B O 1
ATOM 3587 N N . SER B 1 7 ? -6.082 8.203 51.938 1 33.5 7 SER B N 1
ATOM 3588 C CA . SER B 1 7 ? -5.562 8.844 53.156 1 33.5 7 SER B CA 1
ATOM 3589 C C . SER B 1 7 ? -4.223 9.523 52.875 1 33.5 7 SER B C 1
ATOM 3591 O O . SER B 1 7 ? -3.809 10.414 53.625 1 33.5 7 SER B O 1
ATOM 3593 N N . SER B 1 8 ? -3.422 8.906 51.938 1 32.84 8 SER B N 1
ATOM 3594 C CA . SER B 1 8 ? -2.047 9.398 51.906 1 32.84 8 SER B CA 1
ATOM 3595 C C . SER B 1 8 ? -1.934 10.703 51.125 1 32.84 8 SER B C 1
ATOM 3597 O O . SER B 1 8 ? -0.852 11.281 51.031 1 32.84 8 SER B O 1
ATOM 3599 N N . LEU B 1 9 ? -2.971 10.992 50.25 1 30.73 9 LEU B N 1
ATOM 3600 C CA . LEU B 1 9 ? -2.803 12.164 49.406 1 30.73 9 LEU B CA 1
ATOM 3601 C C . LEU B 1 9 ? -3.041 13.453 50.188 1 30.73 9 LEU B C 1
ATOM 3603 O O . LEU B 1 9 ? -2.943 14.547 49.625 1 30.73 9 LEU B O 1
ATOM 3607 N N . THR B 1 10 ? -3.51 13.352 51.469 1 30.34 10 THR B N 1
ATOM 3608 C CA . THR B 1 10 ? -3.912 14.531 52.219 1 30.34 10 THR B CA 1
ATOM 3609 C C . THR B 1 10 ? -2.711 15.43 52.5 1 30.34 10 THR B C 1
ATOM 3611 O O . THR B 1 10 ? -2.805 16.656 52.406 1 30.34 10 THR B O 1
ATOM 3614 N N . PRO B 1 11 ? -1.542 14.773 52.844 1 33.38 11 PRO B N 1
ATOM 3615 C CA . PRO B 1 11 ? -0.541 15.656 53.438 1 33.38 11 PRO B CA 1
ATOM 3616 C C . PRO B 1 11 ? 0.111 16.578 52.438 1 33.38 11 PRO B C 1
ATOM 3618 O O . PRO B 1 11 ? 0.691 17.609 52.812 1 33.38 11 PRO B O 1
ATOM 3621 N N . PHE B 1 12 ? 0.114 16.125 51.188 1 29.41 12 PHE B N 1
ATOM 3622 C CA . PHE B 1 12 ? 0.965 16.891 50.281 1 29.41 12 PHE B CA 1
ATOM 3623 C C . PHE B 1 12 ? 0.328 18.234 49.938 1 29.41 12 PHE B C 1
ATOM 3625 O O . PHE B 1 12 ? 1.031 19.219 49.688 1 29.41 12 PHE B O 1
ATOM 3632 N N . LEU B 1 13 ? -1.017 18.297 49.938 1 28.95 13 LEU B N 1
ATOM 3633 C CA . LEU B 1 13 ? -1.633 19.562 49.562 1 28.95 13 LEU B CA 1
ATOM 3634 C C . LEU B 1 13 ? -1.383 20.625 50.625 1 28.95 13 LEU B C 1
ATOM 3636 O O . LEU B 1 13 ? -1.445 21.828 50.344 1 28.95 13 LEU B O 1
ATOM 3640 N N . THR B 1 14 ? -1.183 20.188 51.844 1 30.69 14 THR B N 1
ATOM 3641 C CA . THR B 1 14 ? -1.135 21.203 52.906 1 30.69 14 THR B CA 1
ATOM 3642 C C . THR B 1 14 ? 0.188 21.953 52.875 1 30.69 14 THR B C 1
ATOM 3644 O O . THR B 1 14 ? 0.273 23.094 53.344 1 30.69 14 THR B O 1
ATOM 3647 N N . SER B 1 15 ? 1.267 21.297 52.375 1 30.97 15 SER B N 1
ATOM 3648 C CA . SER B 1 15 ? 2.553 21.922 52.656 1 30.97 15 SER B CA 1
ATOM 3649 C C . SER B 1 15 ? 2.785 23.125 51.75 1 30.97 15 SER B C 1
ATOM 3651 O O . SER B 1 15 ? 3.668 23.953 52 1 30.97 15 SER B O 1
ATOM 3653 N N . VAL B 1 16 ? 2.15 23.094 50.562 1 28.28 16 VAL B N 1
ATOM 3654 C CA . VAL B 1 16 ? 2.535 24.172 49.656 1 28.28 16 VAL B CA 1
ATOM 3655 C C . VAL B 1 16 ? 2.029 25.5 50.219 1 28.28 16 VAL B C 1
ATOM 3657 O O . VAL B 1 16 ? 2.643 26.547 49.969 1 28.28 16 VAL B O 1
ATOM 3660 N N . VAL B 1 17 ? 0.953 25.422 51.031 1 29.27 17 VAL B N 1
ATOM 3661 C CA . VAL B 1 17 ? 0.37 26.688 51.469 1 29.27 17 VAL B CA 1
ATOM 3662 C C . VAL B 1 17 ? 1.234 27.312 52.562 1 29.27 17 VAL B C 1
ATOM 3664 O O . VAL B 1 17 ? 1.205 28.531 52.75 1 29.27 17 VAL B O 1
ATOM 3667 N N . SER B 1 18 ? 1.964 26.422 53.25 1 28.84 18 SER B N 1
ATOM 3668 C CA . SER B 1 18 ? 2.473 27.016 54.469 1 28.84 18 SER B CA 1
ATOM 3669 C C . SER B 1 18 ? 3.619 27.984 54.219 1 28.84 18 SER B C 1
ATOM 3671 O O . SER B 1 18 ? 3.918 28.844 55.031 1 28.84 18 SER B O 1
ATOM 3673 N N . THR B 1 19 ? 4.426 27.625 53.25 1 29.39 19 THR B N 1
ATOM 3674 C CA . THR B 1 19 ? 5.711 28.312 53.375 1 29.39 19 THR B CA 1
ATOM 3675 C C . THR B 1 19 ? 5.578 29.781 52.969 1 29.39 19 THR B C 1
ATOM 3677 O O . THR B 1 19 ? 6.555 30.531 53.031 1 29.39 19 THR B O 1
ATOM 3680 N N . ALA B 1 20 ? 4.461 30.141 52.344 1 29.36 20 ALA B N 1
ATOM 3681 C CA . ALA B 1 20 ? 4.457 31.5 51.812 1 29.36 20 ALA B CA 1
ATOM 3682 C C . ALA B 1 20 ? 4.355 32.531 52.969 1 29.36 20 ALA B C 1
ATOM 3684 O O . ALA B 1 20 ? 4.41 33.719 52.719 1 29.36 20 ALA B O 1
ATOM 3685 N N . THR B 1 21 ? 4.055 31.953 54.156 1 27.44 21 THR B N 1
ATOM 3686 C CA . THR B 1 21 ? 3.623 33 55.094 1 27.44 21 THR B CA 1
ATOM 3687 C C . THR B 1 21 ? 4.824 33.781 55.625 1 27.44 21 THR B C 1
ATOM 3689 O O . THR B 1 21 ? 4.664 34.812 56.281 1 27.44 21 THR B O 1
ATOM 3692 N N . GLU B 1 22 ? 6.012 33.219 55.656 1 27.17 22 GLU B N 1
ATOM 3693 C CA . GLU B 1 22 ? 6.75 33.812 56.75 1 27.17 22 GLU B CA 1
ATOM 3694 C C . GLU B 1 22 ? 7.266 35.219 56.344 1 27.17 22 GLU B C 1
ATOM 3696 O O . GLU B 1 22 ? 7.754 35.969 57.219 1 27.17 22 GLU B O 1
ATOM 3701 N N . ASP B 1 23 ? 7.723 35.375 55.094 1 26.36 23 ASP B N 1
ATOM 3702 C CA . ASP B 1 23 ? 8.648 36.5 55.094 1 26.36 23 ASP B CA 1
ATOM 3703 C C . ASP B 1 23 ? 7.902 37.844 55.188 1 26.36 23 ASP B C 1
ATOM 3705 O O . ASP B 1 23 ? 6.969 38.094 54.438 1 26.36 23 ASP B O 1
ATOM 3709 N N . SER B 1 24 ? 7.934 38.594 56.312 1 26.88 24 SER B N 1
ATOM 3710 C CA . SER B 1 24 ? 7.262 39.688 57 1 26.88 24 SER B CA 1
ATOM 3711 C C . SER B 1 24 ? 7.305 40.969 56.156 1 26.88 24 SER B C 1
ATOM 3713 O O . SER B 1 24 ? 6.406 41.812 56.25 1 26.88 24 SER B O 1
ATOM 3715 N N . SER B 1 25 ? 8.492 41.406 55.688 1 28.73 25 SER B N 1
ATOM 3716 C CA . SER B 1 25 ? 8.695 42.844 55.625 1 28.73 25 SER B CA 1
ATOM 3717 C C . SER B 1 25 ? 7.984 43.438 54.406 1 28.73 25 SER B C 1
ATOM 3719 O O . SER B 1 25 ? 8.625 43.969 53.5 1 28.73 25 SER B O 1
ATOM 3721 N N . PHE B 1 26 ? 6.906 42.812 53.875 1 25.66 26 PHE B N 1
ATOM 3722 C CA . PHE B 1 26 ? 6.43 43.344 52.625 1 25.66 26 PHE B CA 1
ATOM 3723 C C . PHE B 1 26 ? 5.922 44.781 52.781 1 25.66 26 PHE B C 1
ATOM 3725 O O . PHE B 1 26 ? 5.199 45.094 53.75 1 25.66 26 PHE B O 1
ATOM 3732 N N . PRO B 1 27 ? 6.668 45.812 52.188 1 29.78 27 PRO B N 1
ATOM 3733 C CA . PRO B 1 27 ? 6.23 47.188 52.344 1 29.78 27 PRO B CA 1
ATOM 3734 C C . PRO B 1 27 ? 4.754 47.375 52 1 29.78 27 PRO B C 1
ATOM 3736 O O . PRO B 1 27 ? 4.172 46.562 51.281 1 29.78 27 PRO B O 1
ATOM 3739 N N . SER B 1 28 ? 3.98 48.125 52.781 1 26.47 28 SER B N 1
ATOM 3740 C CA . SER B 1 28 ? 2.566 48.469 52.75 1 26.47 28 SER B CA 1
ATOM 3741 C C . SER B 1 28 ? 2.17 49.031 51.406 1 26.47 28 SER B C 1
ATOM 3743 O O . SER B 1 28 ? 2.555 50.156 51.031 1 26.47 28 SER B O 1
ATOM 3745 N N . ILE B 1 29 ? 2.363 48.281 50.281 1 26.94 29 ILE B N 1
ATOM 3746 C CA . ILE B 1 29 ? 1.828 48.844 49.062 1 26.94 29 ILE B CA 1
ATOM 3747 C C . ILE B 1 29 ? 0.344 49.156 49.219 1 26.94 29 ILE B C 1
ATOM 3749 O O . ILE B 1 29 ? -0.45 48.281 49.562 1 26.94 29 ILE B O 1
ATOM 3753 N N . THR B 1 30 ? 0.02 50.406 49.688 1 27.38 30 THR B N 1
ATOM 3754 C CA . THR B 1 30 ? -1.325 50.969 49.688 1 27.38 30 THR B CA 1
ATOM 3755 C C . THR B 1 30 ? -2.01 50.719 48.344 1 27.38 30 THR B C 1
ATOM 3757 O O . THR B 1 30 ? -1.753 51.438 47.375 1 27.38 30 THR B O 1
ATOM 3760 N N . THR B 1 31 ? -1.882 49.469 47.781 1 28.2 31 THR B N 1
ATOM 3761 C CA . THR B 1 31 ? -2.578 49.219 46.531 1 28.2 31 THR B CA 1
ATOM 3762 C C . THR B 1 31 ? -4.07 49.5 46.688 1 28.2 31 THR B C 1
ATOM 3764 O O . THR B 1 31 ? -4.691 49.094 47.656 1 28.2 31 THR B O 1
ATOM 3767 N N . SER B 1 32 ? -4.562 50.562 46.062 1 31.58 32 SER B N 1
ATOM 3768 C CA . SER B 1 32 ? -5.977 50.906 45.938 1 31.58 32 SER B CA 1
ATOM 3769 C C . SER B 1 32 ? -6.812 49.656 45.625 1 31.58 32 SER B C 1
ATOM 3771 O O . SER B 1 32 ? -6.309 48.719 45.031 1 31.58 32 SER B O 1
ATOM 3773 N N . SER B 1 33 ? -7.973 49.406 46.344 1 35.16 33 SER B N 1
ATOM 3774 C CA . SER B 1 33 ? -8.945 48.344 46.562 1 35.16 33 SER B CA 1
ATOM 3775 C C . SER B 1 33 ? -9.398 47.719 45.25 1 35.16 33 SER B C 1
ATOM 3777 O O . SER B 1 33 ? -9.836 46.562 45.188 1 35.16 33 SER B O 1
ATOM 3779 N N . SER B 1 34 ? -9.539 48.562 44.188 1 37.19 34 SER B N 1
ATOM 3780 C CA . SER B 1 34 ? -10.344 48.094 43.094 1 37.19 34 SER B CA 1
ATOM 3781 C C . SER B 1 34 ? -9.602 47.031 42.281 1 37.19 34 SER B C 1
ATOM 3783 O O . SER B 1 34 ? -10.211 46.25 41.531 1 37.19 34 SER B O 1
ATOM 3785 N N . SER B 1 35 ? -8.258 47.094 42.25 1 40.41 35 SER B N 1
ATOM 3786 C CA . SER B 1 35 ? -7.492 46.219 41.375 1 40.41 35 SER B CA 1
ATOM 3787 C C . SER B 1 35 ? -7.414 44.812 41.906 1 40.41 35 SER B C 1
ATOM 3789 O O . SER B 1 35 ? -7 43.875 41.219 1 40.41 35 SER B O 1
ATOM 3791 N N . SER B 1 36 ? -7.664 44.656 43.25 1 43.91 36 SER B N 1
ATOM 3792 C CA . SER B 1 36 ? -7.441 43.375 43.906 1 43.91 36 SER B CA 1
ATOM 3793 C C . SER B 1 36 ? -8.539 42.375 43.562 1 43.91 36 SER B C 1
ATOM 3795 O O . SER B 1 36 ? -8.281 41.156 43.438 1 43.91 36 SER B O 1
ATOM 3797 N N . THR B 1 37 ? -9.711 42.969 43.375 1 43.31 37 THR B N 1
ATOM 3798 C CA . THR B 1 37 ? -10.828 42.062 43.156 1 43.31 37 THR B CA 1
ATOM 3799 C C . THR B 1 37 ? -10.711 41.375 41.781 1 43.31 37 THR B C 1
ATOM 3801 O O . THR B 1 37 ? -11.062 40.188 41.656 1 43.31 37 THR B O 1
ATOM 3804 N N . SER B 1 38 ? -10.195 42.188 40.844 1 42.31 38 SER B N 1
ATOM 3805 C CA . SER B 1 38 ? -10.125 41.594 39.5 1 42.31 38 SER B CA 1
ATOM 3806 C C . SER B 1 38 ? -9.078 40.5 39.438 1 42.31 38 SER B C 1
ATOM 3808 O O . SER B 1 38 ? -9.266 39.5 38.719 1 42.31 38 SER B O 1
ATOM 3810 N N . SER B 1 39 ? -7.984 40.688 40.188 1 45.03 39 SER B N 1
ATOM 3811 C CA . SER B 1 39 ? -6.969 39.656 40.219 1 45.03 39 SER B CA 1
ATOM 3812 C C . SER B 1 39 ? -7.473 38.406 40.938 1 45.03 39 SER B C 1
ATOM 3814 O O . SER B 1 39 ? -7.188 37.281 40.531 1 45.03 39 SER B O 1
ATOM 3816 N N . LEU B 1 40 ? -8.281 38.594 42 1 44.44 40 LEU B N 1
ATOM 3817 C CA . LEU B 1 40 ? -8.836 37.5 42.75 1 44.44 40 LEU B CA 1
ATOM 3818 C C . LEU B 1 40 ? -9.867 36.719 41.969 1 44.44 40 LEU B C 1
ATOM 3820 O O . LEU B 1 40 ? -9.898 35.5 42 1 44.44 40 LEU B O 1
ATOM 3824 N N . LEU B 1 41 ? -10.586 37.438 41.188 1 41.47 41 LEU B N 1
ATOM 3825 C CA . LEU B 1 41 ? -11.594 36.781 40.375 1 41.47 41 LEU B CA 1
ATOM 3826 C C . LEU B 1 41 ? -10.953 36 39.25 1 41.47 41 LEU B C 1
ATOM 3828 O O . LEU B 1 41 ? -11.406 34.875 38.906 1 41.47 41 LEU B O 1
ATOM 3832 N N . LEU B 1 42 ? -9.922 36.5 38.688 1 43.84 42 LEU B N 1
ATOM 3833 C CA . LEU B 1 42 ? -9.164 35.719 37.719 1 43.84 42 LEU B CA 1
ATOM 3834 C C . LEU B 1 42 ? -8.516 34.5 38.375 1 43.84 42 LEU B C 1
ATOM 3836 O O . LEU B 1 42 ? -8.539 33.406 37.781 1 43.84 42 LEU B O 1
ATOM 3840 N N . LEU B 1 43 ? -8.055 34.688 39.562 1 45.19 43 LEU B N 1
ATOM 3841 C CA . LEU B 1 43 ? -7.5 33.562 40.312 1 45.19 43 LEU B CA 1
ATOM 3842 C C . LEU B 1 43 ? -8.602 32.562 40.688 1 45.19 43 LEU B C 1
ATOM 3844 O O . LEU B 1 43 ? -8.398 31.359 40.656 1 45.19 43 LEU B O 1
ATOM 3848 N N . LEU B 1 44 ? -9.727 33.094 40.969 1 43.34 44 LEU B N 1
ATOM 3849 C CA . LEU B 1 44 ? -10.844 32.219 41.312 1 43.34 44 LEU B CA 1
ATOM 3850 C C . LEU B 1 44 ? -11.375 31.5 40.094 1 43.34 44 LEU B C 1
ATOM 3852 O O . LEU B 1 44 ? -11.672 30.297 40.156 1 43.34 44 LEU B O 1
ATOM 3856 N N . SER B 1 45 ? -11.453 32.156 38.969 1 43.81 45 SER B N 1
ATOM 3857 C CA . SER B 1 45 ? -11.867 31.484 37.75 1 43.81 45 SER B CA 1
ATOM 3858 C C . SER B 1 45 ? -10.828 30.469 37.312 1 43.81 45 SER B C 1
ATOM 3860 O O . SER B 1 45 ? -11.172 29.359 36.875 1 43.81 45 SER B O 1
ATOM 3862 N N . LEU B 1 46 ? -9.609 30.812 37.469 1 47.47 46 LEU B N 1
ATOM 3863 C CA . LEU B 1 46 ? -8.539 29.844 37.219 1 47.47 46 LEU B CA 1
ATOM 3864 C C . LEU B 1 46 ? -8.586 28.703 38.25 1 47.47 46 LEU B C 1
ATOM 3866 O O . LEU B 1 46 ? -8.383 27.547 37.875 1 47.47 46 LEU B O 1
ATOM 3870 N N . SER B 1 47 ? -8.922 29.094 39.438 1 45.06 47 SER B N 1
ATOM 3871 C CA . SER B 1 47 ? -9.039 28.078 40.5 1 45.06 47 SER B CA 1
ATOM 3872 C C . SER B 1 47 ? -10.258 27.188 40.281 1 45.06 47 SER B C 1
ATOM 3874 O O . SER B 1 47 ? -10.188 25.984 40.5 1 45.06 47 SER B O 1
ATOM 3876 N N . ILE B 1 48 ? -11.305 27.75 39.844 1 47 48 ILE B N 1
ATOM 3877 C CA . ILE B 1 48 ? -12.484 26.938 39.562 1 47 48 ILE B CA 1
ATOM 3878 C C . ILE B 1 48 ? -12.219 26.031 38.375 1 47 48 ILE B C 1
ATOM 3880 O O . ILE B 1 48 ? -12.578 24.844 38.375 1 47 48 ILE B O 1
ATOM 3884 N N . ASN B 1 49 ? -11.578 26.5 37.438 1 45.12 49 ASN B N 1
ATOM 3885 C CA . ASN B 1 49 ? -11.227 25.688 36.25 1 45.12 49 ASN B CA 1
ATOM 3886 C C . ASN B 1 49 ? -10.203 24.625 36.625 1 45.12 49 ASN B C 1
ATOM 3888 O O . ASN B 1 49 ? -10.297 23.484 36.156 1 45.12 49 ASN B O 1
ATOM 3892 N N . ILE B 1 50 ? -9.289 25 37.469 1 47.53 50 ILE B N 1
ATOM 3893 C CA . ILE B 1 50 ? -8.359 24.016 38 1 47.53 50 ILE B CA 1
ATOM 3894 C C . ILE B 1 50 ? -9.117 23.031 38.906 1 47.53 50 ILE B C 1
ATOM 3896 O O . ILE B 1 50 ? -8.875 21.812 38.812 1 47.53 50 ILE B O 1
ATOM 3900 N N . LEU B 1 51 ? -10.039 23.5 39.656 1 44.47 51 LEU B N 1
ATOM 3901 C CA . LEU B 1 51 ? -10.859 22.609 40.469 1 44.47 51 LEU B CA 1
ATOM 3902 C C . LEU B 1 51 ? -11.734 21.719 39.625 1 44.47 51 LEU B C 1
ATOM 3904 O O . LEU B 1 51 ? -11.844 20.516 39.875 1 44.47 51 LEU B O 1
ATOM 3908 N N . LEU B 1 52 ? -12.266 22.203 38.625 1 43.81 52 LEU B N 1
ATOM 3909 C CA . LEU B 1 52 ? -13.078 21.359 37.75 1 43.81 52 LEU B CA 1
ATOM 3910 C C . LEU B 1 52 ? -12.211 20.375 37 1 43.81 52 LEU B C 1
ATOM 3912 O O . LEU B 1 52 ? -12.602 19.219 36.781 1 43.81 52 LEU B O 1
ATOM 3916 N N . LEU B 1 53 ? -11.062 20.797 36.688 1 44.22 53 LEU B N 1
ATOM 3917 C CA . LEU B 1 53 ? -10.109 19.891 36.062 1 44.22 53 LEU B CA 1
ATOM 3918 C C . LEU B 1 53 ? -9.648 18.828 37.031 1 44.22 53 LEU B C 1
ATOM 3920 O O . LEU B 1 53 ? -9.539 17.656 36.688 1 44.22 53 LEU B O 1
ATOM 3924 N N . THR B 1 54 ? -9.414 19.203 38.281 1 43.69 54 THR B N 1
ATOM 3925 C CA . THR B 1 54 ? -9.039 18.234 39.281 1 43.69 54 THR B CA 1
ATOM 3926 C C . THR B 1 54 ? -10.195 17.266 39.562 1 43.69 54 THR B C 1
ATOM 3928 O O . THR B 1 54 ? -9.992 16.062 39.719 1 43.69 54 THR B O 1
ATOM 3931 N N . VAL B 1 55 ? -11.398 17.75 39.656 1 42.69 55 VAL B N 1
ATOM 3932 C CA . VAL B 1 55 ? -12.531 16.859 39.906 1 42.69 55 VAL B CA 1
ATOM 3933 C C . VAL B 1 55 ? -12.734 15.93 38.688 1 42.69 55 VAL B C 1
ATOM 3935 O O . VAL B 1 55 ? -13.023 14.742 38.875 1 42.69 55 VAL B O 1
ATOM 3938 N N . PHE B 1 56 ? -12.617 16.453 37.531 1 38.34 56 PHE B N 1
ATOM 3939 C CA . PHE B 1 56 ? -12.734 15.625 36.344 1 38.34 56 PHE B CA 1
ATOM 3940 C C . PHE B 1 56 ? -11.609 14.594 36.281 1 38.34 56 PHE B C 1
ATOM 3942 O O . PHE B 1 56 ? -11.844 13.438 35.938 1 38.34 56 PHE B O 1
ATOM 3949 N N . LEU B 1 57 ? -10.438 14.961 36.625 1 40.44 57 LEU B N 1
ATOM 3950 C CA . LEU B 1 57 ? -9.344 13.992 36.656 1 40.44 57 LEU B CA 1
ATOM 3951 C C . LEU B 1 57 ? -9.578 12.945 37.75 1 40.44 57 LEU B C 1
ATOM 3953 O O . LEU B 1 57 ? -9.211 11.781 37.594 1 40.44 57 LEU B O 1
ATOM 3957 N N . LEU B 1 58 ? -10.031 13.375 38.875 1 39.16 58 LEU B N 1
ATOM 3958 C CA . LEU B 1 58 ? -10.266 12.422 39.969 1 39.16 58 LEU B CA 1
ATOM 3959 C C . LEU B 1 58 ? -11.43 11.5 39.625 1 39.16 58 LEU B C 1
ATOM 3961 O O . LEU B 1 58 ? -11.477 10.367 40.125 1 39.16 58 LEU B O 1
ATOM 3965 N N . SER B 1 59 ? -12.484 12.055 39.031 1 33.94 59 SER B N 1
ATOM 3966 C CA . SER B 1 59 ? -13.57 11.125 38.719 1 33.94 59 SER B CA 1
ATOM 3967 C C . SER B 1 59 ? -13.141 10.094 37.688 1 33.94 59 SER B C 1
ATOM 3969 O O . SER B 1 59 ? -13.805 9.07 37.5 1 33.94 59 SER B O 1
ATOM 3971 N N . ARG B 1 60 ? -12.289 10.477 36.781 1 35.47 60 ARG B N 1
ATOM 3972 C CA . ARG B 1 60 ? -11.961 9.469 35.75 1 35.47 60 ARG B CA 1
ATOM 3973 C C . ARG B 1 60 ? -11.055 8.391 36.344 1 35.47 60 ARG B C 1
ATOM 3975 O O . ARG B 1 60 ? -10.484 7.59 35.594 1 35.47 60 ARG B O 1
ATOM 3982 N N . SER B 1 61 ? -10.789 8.406 37.625 1 30.78 61 SER B N 1
ATOM 3983 C CA . SER B 1 61 ? -9.969 7.25 37.969 1 30.78 61 SER B CA 1
ATOM 3984 C C . SER B 1 61 ? -10.656 5.945 37.594 1 30.78 61 SER B C 1
ATOM 3986 O O . SER B 1 61 ? -10.102 4.863 37.781 1 30.78 61 SER B O 1
ATOM 3988 N N . CYS B 1 62 ? -12.031 5.844 37.969 1 25.86 62 CYS B N 1
ATOM 3989 C CA . CYS B 1 62 ? -12.5 4.465 38.062 1 25.86 62 CYS B CA 1
ATOM 3990 C C . CYS B 1 62 ? -12.32 3.73 36.719 1 25.86 62 CYS B C 1
ATOM 3992 O O . CYS B 1 62 ? -12.055 2.527 36.719 1 25.86 62 CYS B O 1
ATOM 3994 N N . SER B 1 63 ? -13.281 4.035 35.781 1 26.41 63 SER B N 1
ATOM 3995 C CA . SER B 1 63 ? -13.703 2.979 34.875 1 26.41 63 SER B CA 1
ATOM 3996 C C . SER B 1 63 ? -12.562 2.588 33.938 1 26.41 63 SER B C 1
ATOM 3998 O O . SER B 1 63 ? -12.07 3.42 33.156 1 26.41 63 SER B O 1
ATOM 4000 N N . SER B 1 64 ? -11.703 1.685 34.406 1 24.7 64 SER B N 1
ATOM 4001 C CA . SER B 1 64 ? -10.562 0.971 33.844 1 24.7 64 SER B CA 1
ATOM 4002 C C . SER B 1 64 ? -10.711 0.773 32.344 1 24.7 64 SER B C 1
ATOM 4004 O O . SER B 1 64 ? -9.836 1.179 31.578 1 24.7 64 SER B O 1
ATOM 4006 N N . GLN B 1 65 ? -10.641 -0.612 31.984 1 23.95 65 GLN B N 1
ATOM 4007 C CA . GLN B 1 65 ? -10.094 -1.479 30.938 1 23.95 65 GLN B CA 1
ATOM 4008 C C . GLN B 1 65 ? -10.984 -1.473 29.703 1 23.95 65 GLN B C 1
ATOM 4010 O O . GLN B 1 65 ? -10.938 -2.402 28.891 1 23.95 65 GLN B O 1
ATOM 4015 N N . GLY B 1 66 ? -12.148 -0.873 29.797 1 24.48 66 GLY B N 1
ATOM 4016 C CA . GLY B 1 66 ? -12.992 -1.23 28.672 1 24.48 66 GLY B CA 1
ATOM 4017 C C . GLY B 1 66 ? -12.398 -0.848 27.328 1 24.48 66 GLY B C 1
ATOM 4018 O O . GLY B 1 66 ? -11.93 0.278 27.156 1 24.48 66 GLY B O 1
ATOM 4019 N N . GLN B 1 67 ? -11.781 -1.905 26.703 1 25.02 67 GLN B N 1
ATOM 4020 C CA . GLN B 1 67 ? -11.211 -1.82 25.359 1 25.02 67 GLN B CA 1
ATOM 4021 C C . GLN B 1 67 ? -12.062 -0.942 24.453 1 25.02 67 GLN B C 1
ATOM 4023 O O . GLN B 1 67 ? -13.289 -1.091 24.406 1 25.02 67 GLN B O 1
ATOM 4028 N N . PRO B 1 68 ? -11.664 0.351 24.359 1 28.11 68 PRO B N 1
ATOM 4029 C CA . PRO B 1 68 ? -12.508 1.147 23.469 1 28.11 68 PRO B CA 1
ATOM 4030 C C . PRO B 1 68 ? -13.156 0.312 22.375 1 28.11 68 PRO B C 1
ATOM 4032 O O . PRO B 1 68 ? -12.57 -0.668 21.906 1 28.11 68 PRO B O 1
ATOM 4035 N N . HIS B 1 69 ? -14.453 0.057 22.562 1 26.34 69 HIS B N 1
ATOM 4036 C CA . HIS B 1 69 ? -15.203 -0.572 21.484 1 26.34 69 HIS B CA 1
ATOM 4037 C C . HIS B 1 69 ? -14.664 -0.136 20.125 1 26.34 69 HIS B C 1
ATOM 4039 O O . HIS B 1 69 ? -14.688 1.053 19.797 1 26.34 69 HIS B O 1
ATOM 4045 N N . ARG B 1 70 ? -13.477 -0.623 19.734 1 27.34 70 ARG B N 1
ATOM 4046 C CA . ARG B 1 70 ? -13.047 -0.508 18.344 1 27.34 70 ARG B CA 1
ATOM 4047 C C . ARG B 1 70 ? -14.242 -0.513 17.391 1 27.34 70 ARG B C 1
ATOM 4049 O O . ARG B 1 70 ? -15.039 -1.451 17.406 1 27.34 70 ARG B O 1
ATOM 4056 N N . ALA B 1 71 ? -14.711 0.747 17.047 1 30.75 71 ALA B N 1
ATOM 4057 C CA . ALA B 1 71 ? -15.719 0.88 16 1 30.75 71 ALA B CA 1
ATOM 4058 C C . ALA B 1 71 ? -15.625 -0.266 14.992 1 30.75 71 ALA B C 1
ATOM 4060 O O . ALA B 1 71 ? -14.523 -0.705 14.648 1 30.75 71 ALA B O 1
ATOM 4061 N N . SER B 1 72 ? -16.516 -1.112 14.977 1 32.06 72 SER B N 1
ATOM 4062 C CA . SER B 1 72 ? -16.672 -2.162 13.977 1 32.06 72 SER B CA 1
ATOM 4063 C C . SER B 1 72 ? -16.016 -1.775 12.656 1 32.06 72 SER B C 1
ATOM 4065 O O . SER B 1 72 ? -15.961 -0.594 12.312 1 32.06 72 SER B O 1
ATOM 4067 N N . PRO B 1 73 ? -15.023 -2.4 12.18 1 36.62 73 PRO B N 1
ATOM 4068 C CA . PRO B 1 73 ? -14.555 -2.102 10.82 1 36.62 73 PRO B CA 1
ATOM 4069 C C . PRO B 1 73 ? -15.641 -1.473 9.953 1 36.62 73 PRO B C 1
ATOM 4071 O O . PRO B 1 73 ? -16.75 -2.01 9.852 1 36.62 73 PRO B O 1
ATOM 4074 N N . SER B 1 74 ? -15.859 -0.211 10.039 1 40.12 74 SER B N 1
ATOM 4075 C CA . SER B 1 74 ? -16.922 0.394 9.234 1 40.12 74 SER B CA 1
ATOM 4076 C C . SER B 1 74 ? -17.188 -0.416 7.973 1 40.12 74 SER B C 1
ATOM 4078 O O . SER B 1 74 ? -16.281 -0.672 7.188 1 40.12 74 SER B O 1
ATOM 4080 N N . SER B 1 75 ? -18 -1.327 7.977 1 45.97 75 SER B N 1
ATOM 4081 C CA . SER B 1 75 ? -18.688 -1.964 6.855 1 45.97 75 SER B CA 1
ATOM 4082 C C . SER B 1 75 ? -18.719 -1.052 5.637 1 45.97 75 SER B C 1
ATOM 4084 O O . SER B 1 75 ? -18.891 0.161 5.766 1 45.97 75 SER B O 1
ATOM 4086 N N . PHE B 1 76 ? -18 -1.378 4.637 1 54.66 76 PHE B N 1
ATOM 4087 C CA . PHE B 1 76 ? -18.234 -0.731 3.35 1 54.66 76 PHE B CA 1
ATOM 4088 C C . PHE B 1 76 ? -19.688 -0.281 3.229 1 54.66 76 PHE B C 1
ATOM 4090 O O . PHE B 1 76 ? -20.594 -1.11 3.176 1 54.66 76 PHE B O 1
ATOM 4097 N N . ASN B 1 77 ? -19.953 0.958 3.764 1 67.06 77 ASN B N 1
ATOM 4098 C CA . ASN B 1 77 ? -21.25 1.559 3.52 1 67.06 77 ASN B CA 1
ATOM 4099 C C . ASN B 1 77 ? -21.281 2.352 2.217 1 67.06 77 ASN B C 1
ATOM 4101 O O . ASN B 1 77 ? -20.828 3.5 2.178 1 67.06 77 ASN B O 1
ATOM 4105 N N . PRO B 1 78 ? -21.656 1.714 1.206 1 62.31 78 PRO B N 1
ATOM 4106 C CA . PRO B 1 78 ? -21.641 2.328 -0.124 1 62.31 78 PRO B CA 1
ATOM 4107 C C . PRO B 1 78 ? -22.297 3.707 -0.145 1 62.31 78 PRO B C 1
ATOM 4109 O O . PRO B 1 78 ? -21.844 4.598 -0.865 1 62.31 78 PRO B O 1
ATOM 4112 N N . SER B 1 79 ? -23.328 3.867 0.656 1 65.62 79 SER B N 1
ATOM 4113 C CA . SER B 1 79 ? -24.016 5.156 0.654 1 65.62 79 SER B CA 1
ATOM 4114 C C . SER B 1 79 ? -23.109 6.258 1.209 1 65.62 79 SER B C 1
ATOM 4116 O O . SER B 1 79 ? -23.062 7.359 0.659 1 65.62 79 SER B O 1
ATOM 4118 N N . LYS B 1 80 ? -22.469 5.949 2.188 1 73.75 80 LYS B N 1
ATOM 4119 C CA . LYS B 1 80 ? -21.578 6.934 2.793 1 73.75 80 LYS B CA 1
ATOM 4120 C C . LYS B 1 80 ? -20.438 7.285 1.855 1 73.75 80 LYS B C 1
ATOM 4122 O O . LYS B 1 80 ? -20.016 8.445 1.789 1 73.75 80 LYS B O 1
ATOM 4127 N N . GLN B 1 81 ? -19.984 6.32 1.139 1 79.62 81 GLN B N 1
ATOM 4128 C CA . GLN B 1 81 ? -18.906 6.547 0.191 1 79.62 81 GLN B CA 1
ATOM 4129 C C . GLN B 1 81 ? -19.344 7.457 -0.95 1 79.62 81 GLN B C 1
ATOM 4131 O O . GLN B 1 81 ? -18.594 8.32 -1.399 1 79.62 81 GLN B O 1
ATOM 4136 N N . GLN B 1 82 ? -20.547 7.293 -1.35 1 81.56 82 GLN B N 1
ATOM 4137 C CA . GLN B 1 82 ? -21.047 8.125 -2.432 1 81.56 82 GLN B CA 1
ATOM 4138 C C . GLN B 1 82 ? -21.188 9.578 -1.988 1 81.56 82 GLN B C 1
ATOM 4140 O O . GLN B 1 82 ? -20.891 10.5 -2.754 1 81.56 82 GLN B O 1
ATOM 4145 N N . VAL B 1 83 ? -21.609 9.836 -0.835 1 81.44 83 VAL B N 1
ATOM 4146 C CA . VAL B 1 83 ? -21.766 11.18 -0.301 1 81.44 83 VAL B CA 1
ATOM 4147 C C . VAL B 1 83 ? -20.406 11.859 -0.195 1 81.44 83 VAL B C 1
ATOM 4149 O O . VAL B 1 83 ? -20.25 13.023 -0.562 1 81.44 83 VAL B O 1
ATOM 4152 N N . GLU B 1 84 ? -19.5 11.133 0.265 1 86.94 84 GLU B N 1
ATOM 4153 C CA . GLU B 1 84 ? -18.156 11.695 0.396 1 86.94 84 GLU B CA 1
ATOM 4154 C C . GLU B 1 84 ? -17.562 12.039 -0.968 1 86.94 84 GLU B C 1
ATOM 4156 O O . GLU B 1 84 ? -16.859 13.031 -1.11 1 86.94 84 GLU B O 1
ATOM 4161 N N . LYS B 1 85 ? -17.875 11.164 -1.851 1 87.5 85 LYS B N 1
ATOM 4162 C CA . LYS B 1 85 ? -17.406 11.453 -3.205 1 87.5 85 LYS B CA 1
ATOM 4163 C C . LYS B 1 85 ? -18.031 12.734 -3.744 1 87.5 85 LYS B C 1
ATOM 4165 O O . LYS B 1 85 ? -17.359 13.555 -4.359 1 87.5 85 LYS B O 1
ATOM 4170 N N . GLU B 1 86 ? -19.281 12.898 -3.533 1 86.56 86 GLU B N 1
ATOM 4171 C CA . GLU B 1 86 ? -19.969 14.109 -3.967 1 86.56 86 GLU B CA 1
ATOM 4172 C C . GLU B 1 86 ? -19.391 15.352 -3.291 1 86.56 86 GLU B C 1
ATOM 4174 O O . GLU B 1 86 ? -19.203 16.391 -3.934 1 86.56 86 GLU B O 1
ATOM 4179 N N . ARG B 1 87 ? -19.125 15.172 -2.09 1 90.62 87 ARG B N 1
ATOM 4180 C CA . ARG B 1 87 ? -18.5 16.25 -1.337 1 90.62 87 ARG B CA 1
ATOM 4181 C C . ARG B 1 87 ? -17.141 16.609 -1.913 1 90.62 87 ARG B C 1
ATOM 4183 O O . ARG B 1 87 ? -16.844 17.781 -2.174 1 90.62 87 ARG B O 1
ATOM 4190 N N . ALA B 1 88 ? -16.359 15.664 -2.146 1 91.56 88 ALA B N 1
ATOM 4191 C CA . ALA B 1 88 ? -15.023 15.875 -2.686 1 91.56 88 ALA B CA 1
ATOM 4192 C C . ALA B 1 88 ? -15.078 16.516 -4.07 1 91.56 88 ALA B C 1
ATOM 4194 O O . ALA B 1 88 ? -14.281 17.391 -4.387 1 91.56 88 ALA B O 1
ATOM 4195 N N . ASP B 1 89 ? -16.062 16.125 -4.809 1 91.62 89 ASP B N 1
ATOM 4196 C CA . ASP B 1 89 ? -16.188 16.609 -6.184 1 91.62 89 ASP B CA 1
ATOM 4197 C C . ASP B 1 89 ? -16.562 18.078 -6.223 1 91.62 89 ASP B C 1
ATOM 4199 O O . ASP B 1 89 ? -16.406 18.75 -7.254 1 91.62 89 ASP B O 1
ATOM 4203 N N . SER B 1 90 ? -17.094 18.578 -5.148 1 93 90 SER B N 1
ATOM 4204 C CA . SER B 1 90 ? -17.531 19.969 -5.117 1 93 90 SER B CA 1
ATOM 4205 C C . SER B 1 90 ? -16.328 20.922 -5.004 1 93 90 SER B C 1
ATOM 4207 O O . SER B 1 90 ? -16.453 22.109 -5.289 1 93 90 SER B O 1
ATOM 4209 N N . TYR B 1 91 ? -15.188 20.406 -4.629 1 94.75 91 TYR B N 1
ATOM 4210 C CA . TYR B 1 91 ? -14.008 21.25 -4.422 1 94.75 91 TYR B CA 1
ATOM 4211 C C . TYR B 1 91 ? -13.094 21.203 -5.641 1 94.75 91 TYR B C 1
ATOM 4213 O O . TYR B 1 91 ? -13.273 20.375 -6.539 1 94.75 91 TYR B O 1
ATOM 4221 N N . ILE B 1 92 ? -12.203 22.188 -5.703 1 92.69 92 ILE B N 1
ATOM 4222 C CA . ILE B 1 92 ? -11.172 22.172 -6.73 1 92.69 92 ILE B CA 1
ATOM 4223 C C . ILE B 1 92 ? -10.312 20.906 -6.57 1 92.69 92 ILE B C 1
ATOM 4225 O O . ILE B 1 92 ? -9.852 20.609 -5.469 1 92.69 92 ILE B O 1
ATOM 4229 N N . GLN B 1 93 ? -10.133 20.141 -7.656 1 92.31 93 GLN B N 1
ATOM 4230 C CA . GLN B 1 93 ? -9.414 18.875 -7.613 1 92.31 93 GLN B CA 1
ATOM 4231 C C . GLN B 1 93 ? -7.914 19.078 -7.758 1 92.31 93 GLN B C 1
ATOM 4233 O O . GLN B 1 93 ? -7.281 18.516 -8.648 1 92.31 93 GLN B O 1
ATOM 4238 N N . GLN B 1 94 ? -7.375 19.984 -7 1 93.94 94 GLN B N 1
ATOM 4239 C CA . GLN B 1 94 ? -5.953 20.297 -6.93 1 93.94 94 GLN B CA 1
ATOM 4240 C C . GLN B 1 94 ? -5.535 20.641 -5.504 1 93.94 94 GLN B C 1
ATOM 4242 O O . GLN B 1 94 ? -6.34 21.141 -4.719 1 93.94 94 GLN B O 1
ATOM 4247 N N . TYR B 1 95 ? -4.348 20.297 -5.207 1 96.38 95 TYR B N 1
ATOM 4248 C CA . TYR B 1 95 ? -3.762 20.828 -3.975 1 96.38 95 TYR B CA 1
ATOM 4249 C C . TYR B 1 95 ? -3.109 22.188 -4.211 1 96.38 95 TYR B C 1
ATOM 4251 O O . TYR B 1 95 ? -2.457 22.391 -5.238 1 96.38 95 TYR B O 1
ATOM 4259 N N . PRO B 1 96 ? -3.369 23.094 -3.348 1 97.88 96 PRO B N 1
ATOM 4260 C CA . PRO B 1 96 ? -2.768 24.406 -3.562 1 97.88 96 PRO B CA 1
ATOM 4261 C C . PRO B 1 96 ? -1.247 24.391 -3.422 1 97.88 96 PRO B C 1
ATOM 4263 O O . PRO B 1 96 ? -0.71 23.688 -2.57 1 97.88 96 PRO B O 1
ATOM 4266 N N . ASN B 1 97 ? -0.583 25.203 -4.242 1 97.88 97 ASN B N 1
ATOM 4267 C CA . ASN B 1 97 ? 0.872 25.312 -4.227 1 97.88 97 ASN B CA 1
ATOM 4268 C C . ASN B 1 97 ? 1.361 26.094 -3.016 1 97.88 97 ASN B C 1
ATOM 4270 O O . ASN B 1 97 ? 0.785 27.141 -2.668 1 97.88 97 ASN B O 1
ATOM 4274 N N . GLY B 1 98 ? 2.398 25.594 -2.344 1 98.25 98 GLY B N 1
ATOM 4275 C CA . GLY B 1 98 ? 2.938 26.312 -1.201 1 98.25 98 GLY B CA 1
ATOM 4276 C C . GLY B 1 98 ? 3.793 25.438 -0.299 1 98.25 98 GLY B C 1
ATOM 4277 O O . GLY B 1 98 ? 4.176 24.328 -0.677 1 98.25 98 GLY B O 1
ATOM 4278 N N . TRP B 1 99 ? 4.168 25.984 0.842 1 98.56 99 TRP B N 1
ATOM 4279 C CA . TRP B 1 99 ? 4.934 25.281 1.864 1 98.56 99 TRP B CA 1
ATOM 4280 C C . TRP B 1 99 ? 4.008 24.516 2.807 1 98.56 99 TRP B C 1
ATOM 4282 O O . TRP B 1 99 ? 2.963 25.031 3.213 1 98.56 99 TRP B O 1
ATOM 4292 N N . TYR B 1 100 ? 4.379 23.297 3.109 1 98.69 100 TYR B N 1
ATOM 4293 C CA . TYR B 1 100 ? 3.607 22.422 3.988 1 98.69 100 TYR B CA 1
ATOM 4294 C C . TYR B 1 100 ? 4.516 21.719 4.988 1 98.69 100 TYR B C 1
ATOM 4296 O O . TYR B 1 100 ? 5.715 21.562 4.746 1 98.69 100 TYR B O 1
ATOM 4304 N N . ARG B 1 101 ? 3.984 21.328 6.074 1 98.5 101 ARG B N 1
ATOM 4305 C CA . ARG B 1 101 ? 4.691 20.531 7.066 1 98.5 101 ARG B CA 1
ATOM 4306 C C . ARG B 1 101 ? 4.504 19.047 6.793 1 98.5 101 ARG B C 1
ATOM 4308 O O . ARG B 1 101 ? 3.383 18.578 6.594 1 98.5 101 ARG B O 1
ATOM 4315 N N . LEU B 1 102 ? 5.574 18.344 6.816 1 98.06 102 LEU B N 1
ATOM 4316 C CA . LEU B 1 102 ? 5.469 16.891 6.652 1 98.06 102 LEU B CA 1
ATOM 4317 C C . LEU B 1 102 ? 5.387 16.203 8.008 1 98.06 102 LEU B C 1
ATOM 4319 O O . LEU B 1 102 ? 4.586 15.281 8.195 1 98.06 102 LEU B O 1
ATOM 4323 N N . CYS B 1 103 ? 6.176 16.594 8.914 1 97.62 103 CYS B N 1
ATOM 4324 C CA . CYS B 1 103 ? 6.215 16.031 10.258 1 97.62 103 CYS B CA 1
ATOM 4325 C C . CYS B 1 103 ? 7.031 16.922 11.195 1 97.62 103 CYS B C 1
ATOM 4327 O O . CYS B 1 103 ? 7.559 17.953 10.773 1 97.62 103 CYS B O 1
ATOM 4329 N N . ASN B 1 104 ? 6.93 16.578 12.461 1 97.81 104 ASN B N 1
ATOM 4330 C CA . ASN B 1 104 ? 7.816 17.266 13.406 1 97.81 104 ASN B CA 1
ATOM 4331 C C . ASN B 1 104 ? 9.258 16.766 13.273 1 97.81 104 ASN B C 1
ATOM 4333 O O . ASN B 1 104 ? 9.492 15.602 12.969 1 97.81 104 ASN B O 1
ATOM 4337 N N . SER B 1 105 ? 10.203 17.688 13.547 1 97 105 SER B N 1
ATOM 4338 C CA . SER B 1 105 ? 11.609 17.312 13.523 1 97 105 SER B CA 1
ATOM 4339 C C . SER B 1 105 ? 11.883 16.141 14.461 1 97 105 SER B C 1
ATOM 4341 O O . SER B 1 105 ? 12.68 15.258 14.148 1 97 105 SER B O 1
ATOM 4343 N N . SER B 1 106 ? 11.203 16.094 15.539 1 95.94 106 SER B N 1
ATOM 4344 C CA . SER B 1 106 ? 11.43 15.094 16.578 1 95.94 106 SER B CA 1
ATOM 4345 C C . SER B 1 106 ? 10.898 13.727 16.141 1 95.94 106 SER B C 1
ATOM 4347 O O . SER B 1 106 ? 11.227 12.711 16.766 1 95.94 106 SER B O 1
ATOM 4349 N N . ASP B 1 107 ? 10.086 13.703 15.148 1 95.62 107 ASP B N 1
ATOM 4350 C CA . ASP B 1 107 ? 9.539 12.445 14.656 1 95.62 107 ASP B CA 1
ATOM 4351 C C . ASP B 1 107 ? 10.594 11.648 13.891 1 95.62 107 ASP B C 1
ATOM 4353 O O . ASP B 1 107 ? 10.406 10.461 13.617 1 95.62 107 ASP B O 1
ATOM 4357 N N . LEU B 1 108 ? 11.617 12.258 13.523 1 95.38 108 LEU B N 1
ATOM 4358 C CA . LEU B 1 108 ? 12.648 11.664 12.68 1 95.38 108 LEU B CA 1
ATOM 4359 C C . LEU B 1 108 ? 14.008 11.734 13.367 1 95.38 108 LEU B C 1
ATOM 4361 O O . LEU B 1 108 ? 14.703 12.75 13.266 1 95.38 108 LEU B O 1
ATOM 4365 N N . SER B 1 109 ? 14.445 10.68 14.023 1 94.81 109 SER B N 1
ATOM 4366 C CA . SER B 1 109 ? 15.766 10.617 14.641 1 94.81 109 SER B CA 1
ATOM 4367 C C . SER B 1 109 ? 16.859 10.422 13.602 1 94.81 109 SER B C 1
ATOM 4369 O O . SER B 1 109 ? 16.578 10.016 12.477 1 94.81 109 SER B O 1
ATOM 4371 N N . PRO B 1 110 ? 18.125 10.781 14.008 1 94.31 110 PRO B N 1
ATOM 4372 C CA . PRO B 1 110 ? 19.203 10.492 13.07 1 94.31 110 PRO B CA 1
ATOM 4373 C C . PRO B 1 110 ? 19.25 9.031 12.641 1 94.31 110 PRO B C 1
ATOM 4375 O O . PRO B 1 110 ? 19.109 8.133 13.469 1 94.31 110 PRO B O 1
ATOM 4378 N N . GLY B 1 111 ? 19.344 8.828 11.297 1 95.88 111 GLY B N 1
ATOM 4379 C CA . GLY B 1 111 ? 19.422 7.48 10.758 1 95.88 111 GLY B CA 1
ATOM 4380 C C . GLY B 1 111 ? 18.062 6.863 10.484 1 95.88 111 GLY B C 1
ATOM 4381 O O . GLY B 1 111 ? 17.984 5.703 10.07 1 95.88 111 GLY B O 1
ATOM 4382 N N . GLN B 1 112 ? 17.031 7.633 10.648 1 96.44 112 GLN B N 1
ATOM 4383 C CA . GLN B 1 112 ? 15.688 7.102 10.469 1 96.44 112 GLN B CA 1
ATOM 4384 C C . GLN B 1 112 ? 15.062 7.625 9.18 1 96.44 112 GLN B C 1
ATOM 4386 O O . GLN B 1 112 ? 15.445 8.688 8.68 1 96.44 112 GLN B O 1
ATOM 4391 N N . SER B 1 113 ? 14.234 6.855 8.633 1 97.12 113 SER B N 1
ATOM 4392 C CA . SER B 1 113 ? 13.367 7.281 7.543 1 97.12 113 SER B CA 1
ATOM 4393 C C . SER B 1 113 ? 11.898 7.086 7.898 1 97.12 113 SER B C 1
ATOM 4395 O O . SER B 1 113 ? 11.57 6.336 8.82 1 97.12 113 SER B O 1
ATOM 4397 N N . LYS B 1 114 ? 11.055 7.859 7.266 1 96.75 114 LYS B N 1
ATOM 4398 C CA . LYS B 1 114 ? 9.617 7.82 7.508 1 96.75 114 LYS B CA 1
ATOM 4399 C C . LYS B 1 114 ? 8.836 7.938 6.203 1 96.75 114 LYS B C 1
ATOM 4401 O O . LYS B 1 114 ? 9.148 8.781 5.359 1 96.75 114 LYS B O 1
ATOM 4406 N N . LEU B 1 115 ? 7.934 6.969 6.027 1 95.69 115 LEU B N 1
ATOM 4407 C CA . LEU B 1 115 ? 7.027 7.02 4.883 1 95.69 115 LEU B CA 1
ATOM 4408 C C . LEU B 1 115 ? 5.797 7.863 5.199 1 95.69 115 LEU B C 1
ATOM 4410 O O . LEU B 1 115 ? 5.199 7.719 6.27 1 95.69 115 LEU B O 1
ATOM 4414 N N . VAL B 1 116 ? 5.426 8.805 4.332 1 95.31 116 VAL B N 1
ATOM 4415 C CA . VAL B 1 116 ? 4.242 9.633 4.516 1 95.31 116 VAL B CA 1
ATOM 4416 C C . VAL B 1 116 ? 3.447 9.703 3.213 1 95.31 116 VAL B C 1
ATOM 4418 O O . VAL B 1 116 ? 3.994 9.461 2.135 1 95.31 116 VAL B O 1
ATOM 4421 N N . ASN B 1 117 ? 2.176 9.945 3.311 1 93.62 117 ASN B N 1
ATOM 4422 C CA . ASN B 1 117 ? 1.277 10.094 2.17 1 93.62 117 ASN B CA 1
ATOM 4423 C C . ASN B 1 117 ? 0.631 11.469 2.135 1 93.62 117 ASN B C 1
ATOM 4425 O O . ASN B 1 117 ? -0.284 11.758 2.908 1 93.62 117 ASN B O 1
ATOM 4429 N N . TYR B 1 118 ? 1.133 12.344 1.306 1 95.5 118 TYR B N 1
ATOM 4430 C CA . TYR B 1 118 ? 0.616 13.695 1.137 1 95.5 118 TYR B CA 1
ATOM 4431 C C . TYR B 1 118 ? 0.536 14.07 -0.338 1 95.5 118 TYR B C 1
ATOM 4433 O O . TYR B 1 118 ? 1.277 13.531 -1.163 1 95.5 118 TYR B O 1
ATOM 4441 N N . PHE B 1 119 ? -0.441 14.945 -0.733 1 94.12 119 PHE B N 1
ATOM 4442 C CA . PHE B 1 119 ? -0.602 15.508 -2.07 1 94.12 119 PHE B CA 1
ATOM 4443 C C . PHE B 1 119 ? -0.836 14.398 -3.094 1 94.12 119 PHE B C 1
ATOM 4445 O O . PHE B 1 119 ? -0.358 14.484 -4.227 1 94.12 119 PHE B O 1
ATOM 4452 N N . GLY B 1 120 ? -1.383 13.297 -2.631 1 88.75 120 GLY B N 1
ATOM 4453 C CA . GLY B 1 120 ? -1.687 12.195 -3.523 1 88.75 120 GLY B CA 1
ATOM 4454 C C . GLY B 1 120 ? -0.474 11.344 -3.855 1 88.75 120 GLY B C 1
ATOM 4455 O O . GLY B 1 120 ? -0.506 10.547 -4.793 1 88.75 120 GLY B O 1
ATOM 4456 N N . LYS B 1 121 ? 0.618 11.523 -3.123 1 90.06 121 LYS B N 1
ATOM 4457 C CA . LYS B 1 121 ? 1.864 10.812 -3.377 1 90.06 121 LYS B CA 1
ATOM 4458 C C . LYS B 1 121 ? 2.412 10.195 -2.094 1 90.06 121 LYS B C 1
ATOM 4460 O O . LYS B 1 121 ? 2.137 10.68 -0.996 1 90.06 121 LYS B O 1
ATOM 4465 N N . GLU B 1 122 ? 3.16 9.133 -2.324 1 93 122 GLU B N 1
ATOM 4466 C CA . GLU B 1 122 ? 3.957 8.609 -1.218 1 93 122 GLU B CA 1
ATOM 4467 C C . GLU B 1 122 ? 5.363 9.203 -1.221 1 93 122 GLU B C 1
ATOM 4469 O O . GLU B 1 122 ? 6.043 9.195 -2.248 1 93 122 GLU B O 1
ATOM 4474 N N . LEU B 1 123 ? 5.695 9.773 -0.094 1 95.56 123 LEU B N 1
ATOM 4475 C CA . LEU B 1 123 ? 7.008 10.391 0.078 1 95.56 123 LEU B CA 1
ATOM 4476 C C . LEU B 1 123 ? 7.793 9.695 1.182 1 95.56 123 LEU B C 1
ATOM 4478 O O . LEU B 1 123 ? 7.207 9.156 2.123 1 95.56 123 LEU B O 1
ATOM 4482 N N . VAL B 1 124 ? 9.086 9.68 1 1 97.5 124 VAL B N 1
ATOM 4483 C CA . VAL B 1 124 ? 9.945 9.195 2.068 1 97.5 124 VAL B CA 1
ATOM 4484 C C . VAL B 1 124 ? 10.82 10.336 2.59 1 97.5 124 VAL B C 1
ATOM 4486 O O . VAL B 1 124 ? 11.438 11.055 1.808 1 97.5 124 VAL B O 1
ATOM 4489 N N . ILE B 1 125 ? 10.727 10.539 3.879 1 98.25 125 ILE B N 1
ATOM 4490 C CA . ILE B 1 125 ? 11.562 11.5 4.59 1 98.25 125 ILE B CA 1
ATOM 4491 C C . ILE B 1 125 ? 12.688 10.758 5.316 1 98.25 125 ILE B C 1
ATOM 4493 O O . ILE B 1 125 ? 12.453 9.711 5.926 1 98.25 125 ILE B O 1
ATOM 4497 N N . PHE B 1 126 ? 13.883 11.219 5.164 1 98 126 PHE B N 1
ATOM 4498 C CA . PHE B 1 126 ? 14.953 10.555 5.898 1 98 126 PHE B CA 1
ATOM 4499 C C . PHE B 1 126 ? 15.922 11.578 6.484 1 98 126 PHE B C 1
ATOM 4501 O O . PHE B 1 126 ? 16.062 12.688 5.961 1 98 126 PHE B O 1
ATOM 4508 N N . ARG B 1 127 ? 16.5 11.281 7.641 1 97.19 127 ARG B N 1
ATOM 4509 C CA . ARG B 1 127 ? 17.547 12.078 8.289 1 97.19 127 ARG B CA 1
ATOM 4510 C C . ARG B 1 127 ? 18.875 11.328 8.336 1 97.19 127 ARG B C 1
ATOM 4512 O O . ARG B 1 127 ? 18.938 10.219 8.859 1 97.19 127 ARG B O 1
ATOM 4519 N N . GLY B 1 128 ? 19.844 11.984 7.75 1 95.44 128 GLY B N 1
ATOM 4520 C CA . GLY B 1 128 ? 21.156 11.391 7.785 1 95.44 128 GLY B CA 1
ATOM 4521 C C . GLY B 1 128 ? 21.688 11.195 9.195 1 95.44 128 GLY B C 1
ATOM 4522 O O . GLY B 1 128 ? 21.109 11.695 10.156 1 95.44 128 GLY B O 1
ATOM 4523 N N . GLN B 1 129 ? 22.703 10.352 9.203 1 91.69 129 GLN B N 1
ATOM 4524 C CA . GLN B 1 129 ? 23.406 10.117 10.461 1 91.69 129 GLN B CA 1
ATOM 4525 C C . GLN B 1 129 ? 24.875 10.484 10.352 1 91.69 129 GLN B C 1
ATOM 4527 O O . GLN B 1 129 ? 25.5 10.289 9.305 1 91.69 129 GLN B O 1
ATOM 4532 N N . GLN B 1 130 ? 25.312 11.219 11.359 1 80.06 130 GLN B N 1
ATOM 4533 C CA . GLN B 1 130 ? 26.703 11.664 11.367 1 80.06 130 GLN B CA 1
ATOM 4534 C C . GLN B 1 130 ? 27.672 10.484 11.383 1 80.06 130 GLN B C 1
ATOM 4536 O O . GLN B 1 130 ? 27.672 9.68 12.32 1 80.06 130 GLN B O 1
ATOM 4541 N N . LEU B 1 131 ? 28.281 10.164 10.273 1 68.44 131 LEU B N 1
ATOM 4542 C CA . LEU B 1 131 ? 29.297 9.117 10.242 1 68.44 131 LEU B CA 1
ATOM 4543 C C . LEU B 1 131 ? 30.688 9.703 10.469 1 68.44 131 LEU B C 1
ATOM 4545 O O . LEU B 1 131 ? 31.578 9.031 11.008 1 68.44 131 LEU B O 1
ATOM 4549 N N . ARG B 1 132 ? 30.781 10.953 9.969 1 67.75 132 ARG B N 1
ATOM 4550 C CA . ARG B 1 132 ? 32.062 11.633 10.133 1 67.75 132 ARG B CA 1
ATOM 4551 C C . ARG B 1 132 ? 31.891 12.969 10.836 1 67.75 132 ARG B C 1
ATOM 4553 O O . ARG B 1 132 ? 30.812 13.578 10.781 1 67.75 132 ARG B O 1
ATOM 4560 N N . GLU B 1 133 ? 32.844 13.422 11.594 1 68.69 133 GLU B N 1
ATOM 4561 C CA . GLU B 1 133 ? 32.812 14.641 12.398 1 68.69 133 GLU B CA 1
ATOM 4562 C C . GLU B 1 133 ? 32.406 15.844 11.555 1 68.69 133 GLU B C 1
ATOM 4564 O O . GLU B 1 133 ? 31.703 16.734 12.031 1 68.69 133 GLU B O 1
ATOM 4569 N N . ASN B 1 134 ? 32.75 15.703 10.281 1 71.19 134 ASN B N 1
ATOM 4570 C CA . ASN B 1 134 ? 32.594 16.906 9.477 1 71.19 134 ASN B CA 1
ATOM 4571 C C . ASN B 1 134 ? 31.312 16.828 8.633 1 71.19 134 ASN B C 1
ATOM 4573 O O . ASN B 1 134 ? 31.062 17.703 7.801 1 71.19 134 ASN B O 1
ATOM 4577 N N . GLU B 1 135 ? 30.547 15.836 8.805 1 77.31 135 GLU B N 1
ATOM 4578 C CA . GLU B 1 135 ? 29.344 15.719 7.992 1 77.31 135 GLU B CA 1
ATOM 4579 C C . GLU B 1 135 ? 28.094 15.812 8.844 1 77.31 135 GLU B C 1
ATOM 4581 O O . GLU B 1 135 ? 27.859 14.969 9.711 1 77.31 135 GLU B O 1
ATOM 4586 N N . LYS B 1 136 ? 27.422 16.922 8.695 1 82.56 136 LYS B N 1
ATOM 4587 C CA . LYS B 1 136 ? 26.172 17.109 9.445 1 82.56 136 LYS B CA 1
ATOM 4588 C C . LYS B 1 136 ? 25.031 16.312 8.836 1 82.56 136 LYS B C 1
ATOM 4590 O O . LYS B 1 136 ? 24.906 16.25 7.609 1 82.56 136 LYS B O 1
ATOM 4595 N N . PRO B 1 137 ? 24.25 15.688 9.68 1 90 137 PRO B N 1
ATOM 4596 C CA . PRO B 1 137 ? 23.078 14.992 9.156 1 90 137 PRO B CA 1
ATOM 4597 C C . PRO B 1 137 ? 22.141 15.914 8.391 1 90 137 PRO B C 1
ATOM 4599 O O . PRO B 1 137 ? 21.938 17.062 8.789 1 90 137 PRO B O 1
ATOM 4602 N N . VAL B 1 138 ? 21.797 15.438 7.312 1 92.12 138 VAL B N 1
ATOM 4603 C CA . VAL B 1 138 ? 20.906 16.219 6.469 1 92.12 138 VAL B CA 1
ATOM 4604 C C . VAL B 1 138 ? 19.547 15.531 6.379 1 92.12 138 VAL B C 1
ATOM 4606 O O . VAL B 1 138 ? 19.453 14.305 6.496 1 92.12 138 VAL B O 1
ATOM 4609 N N . VAL B 1 139 ? 18.516 16.375 6.254 1 97 139 VAL B N 1
ATOM 4610 C CA . VAL B 1 139 ? 17.172 15.844 6.02 1 97 139 VAL B CA 1
ATOM 4611 C C . VAL B 1 139 ? 16.859 15.852 4.523 1 97 139 VAL B C 1
ATOM 4613 O O . VAL B 1 139 ? 17.172 16.828 3.828 1 97 139 VAL B O 1
ATOM 4616 N N . GLY B 1 140 ? 16.391 14.719 4.008 1 96.94 140 GLY B N 1
ATOM 4617 C CA . GLY B 1 140 ? 15.953 14.617 2.623 1 96.94 140 GLY B CA 1
ATOM 4618 C C . GLY B 1 140 ? 14.539 14.102 2.473 1 96.94 140 GLY B C 1
ATOM 4619 O O . GLY B 1 140 ? 14.039 13.375 3.336 1 96.94 140 GLY B O 1
ATOM 4620 N N . VAL B 1 141 ? 13.859 14.617 1.456 1 97.44 141 VAL B N 1
ATOM 4621 C CA . VAL B 1 141 ? 12.539 14.141 1.07 1 97.44 141 VAL B CA 1
ATOM 4622 C C . VAL B 1 141 ? 12.547 13.703 -0.392 1 97.44 141 VAL B C 1
ATOM 4624 O O . VAL B 1 141 ? 12.945 14.469 -1.273 1 97.44 141 VAL B O 1
ATOM 4627 N N . LEU B 1 142 ? 12.148 12.469 -0.671 1 95.88 142 LEU B N 1
ATOM 4628 C CA . LEU B 1 142 ? 12.117 11.898 -2.014 1 95.88 142 LEU B CA 1
ATOM 4629 C C . LEU B 1 142 ? 10.758 11.289 -2.314 1 95.88 142 LEU B C 1
ATOM 4631 O O . LEU B 1 142 ? 10.008 10.938 -1.396 1 95.88 142 LEU B O 1
ATOM 4635 N N . ASP B 1 143 ? 10.438 11.242 -3.635 1 93.75 143 ASP B N 1
ATOM 4636 C CA . ASP B 1 143 ? 9.391 10.289 -3.988 1 93.75 143 ASP B CA 1
ATOM 4637 C C . ASP B 1 143 ? 9.711 8.898 -3.445 1 93.75 143 ASP B C 1
ATOM 4639 O O . ASP B 1 143 ? 10.859 8.461 -3.482 1 93.75 143 ASP B O 1
ATOM 4643 N N . ALA B 1 144 ? 8.727 8.18 -3.07 1 94.88 144 ALA B N 1
ATOM 4644 C CA . ALA B 1 144 ? 8.945 6.961 -2.295 1 94.88 144 ALA B CA 1
ATOM 4645 C C . ALA B 1 144 ? 9.391 5.812 -3.195 1 94.88 144 ALA B C 1
ATOM 4647 O O . ALA B 1 144 ? 10 4.844 -2.725 1 94.88 144 ALA B O 1
ATOM 4648 N N . TYR B 1 145 ? 9.125 5.789 -4.426 1 93.44 145 TYR B N 1
ATOM 4649 C CA . TYR B 1 145 ? 9.344 4.602 -5.246 1 93.44 145 TYR B CA 1
ATOM 4650 C C . TYR B 1 145 ? 10.664 4.707 -6.008 1 93.44 145 TYR B C 1
ATOM 4652 O O . TYR B 1 145 ? 10.898 5.684 -6.723 1 93.44 145 TYR B O 1
ATOM 4660 N N . CYS B 1 146 ? 11.477 3.756 -5.895 1 94.38 146 CYS B N 1
ATOM 4661 C CA . CYS B 1 146 ? 12.82 3.699 -6.457 1 94.38 146 CYS B CA 1
ATOM 4662 C C . CYS B 1 146 ? 12.773 3.646 -7.98 1 94.38 146 CYS B C 1
ATOM 4664 O O . CYS B 1 146 ? 12.07 2.814 -8.555 1 94.38 146 CYS B O 1
ATOM 4666 N N . PRO B 1 147 ? 13.492 4.5 -8.617 1 91.69 147 PRO B N 1
ATOM 4667 C CA . PRO B 1 147 ? 13.469 4.547 -10.078 1 91.69 147 PRO B CA 1
ATOM 4668 C C . PRO B 1 147 ? 14.062 3.299 -10.719 1 91.69 147 PRO B C 1
ATOM 4670 O O . PRO B 1 147 ? 13.906 3.082 -11.922 1 91.69 147 PRO B O 1
ATOM 4673 N N . HIS B 1 148 ? 14.773 2.447 -10.008 1 92.19 148 HIS B N 1
ATOM 4674 C CA . HIS B 1 148 ? 15.383 1.233 -10.531 1 92.19 148 HIS B CA 1
ATOM 4675 C C . HIS B 1 148 ? 14.328 0.214 -10.945 1 92.19 148 HIS B C 1
ATOM 4677 O O . HIS B 1 148 ? 14.109 -0.015 -12.133 1 92.19 148 HIS B O 1
ATOM 4683 N N . LEU B 1 149 ? 13.547 -0.279 -10.016 1 93.31 149 LEU B N 1
ATOM 4684 C CA . LEU B 1 149 ? 12.523 -1.267 -10.336 1 93.31 149 LEU B CA 1
ATOM 4685 C C . LEU B 1 149 ? 11.281 -1.059 -9.477 1 93.31 149 LEU B C 1
ATOM 4687 O O . LEU B 1 149 ? 10.492 -1.984 -9.281 1 93.31 149 LEU B O 1
ATOM 4691 N N . GLY B 1 150 ? 11.203 0.136 -8.859 1 93.69 150 GLY B N 1
ATOM 4692 C CA . GLY B 1 150 ? 9.914 0.597 -8.359 1 93.69 150 GLY B CA 1
ATOM 4693 C C . GLY B 1 150 ? 9.68 0.236 -6.906 1 93.69 150 GLY B C 1
ATOM 4694 O O . GLY B 1 150 ? 8.602 0.5 -6.363 1 93.69 150 GLY B O 1
ATOM 4695 N N . ALA B 1 151 ? 10.609 -0.392 -6.242 1 95.38 151 ALA B N 1
ATOM 4696 C CA . ALA B 1 151 ? 10.414 -0.703 -4.828 1 95.38 151 ALA B CA 1
ATOM 4697 C C . ALA B 1 151 ? 10.266 0.571 -4 1 95.38 151 ALA B C 1
ATOM 4699 O O . ALA B 1 151 ? 10.852 1.604 -4.332 1 95.38 151 ALA B O 1
ATOM 4700 N N . ASN B 1 152 ? 9.516 0.503 -2.957 1 95.88 152 ASN B N 1
ATOM 4701 C CA . ASN B 1 152 ? 9.289 1.645 -2.076 1 95.88 152 ASN B CA 1
ATOM 4702 C C . ASN B 1 152 ? 10.469 1.867 -1.136 1 95.88 152 ASN B C 1
ATOM 4704 O O . ASN B 1 152 ? 10.766 1.021 -0.288 1 95.88 152 ASN B O 1
ATOM 4708 N N . LEU B 1 153 ? 11.062 2.965 -1.202 1 96.31 153 LEU B N 1
ATOM 4709 C CA . LEU B 1 153 ? 12.266 3.305 -0.441 1 96.31 153 LEU B CA 1
ATOM 4710 C C . LEU B 1 153 ? 11.945 3.441 1.043 1 96.31 153 LEU B C 1
ATOM 4712 O O . LEU B 1 153 ? 12.836 3.338 1.887 1 96.31 153 LEU B O 1
ATOM 4716 N N . GLY B 1 154 ? 10.766 3.762 1.344 1 95.31 154 GLY B N 1
ATOM 4717 C CA . GLY B 1 154 ? 10.383 4.004 2.725 1 95.31 154 GLY B CA 1
ATOM 4718 C C . GLY B 1 154 ? 10.016 2.736 3.475 1 95.31 154 GLY B C 1
ATOM 4719 O O . GLY B 1 154 ? 9.82 2.764 4.691 1 95.31 154 GLY B O 1
ATOM 4720 N N . ILE B 1 155 ? 9.867 1.693 2.789 1 93.75 155 ILE B N 1
ATOM 4721 C CA . ILE B 1 155 ? 9.555 0.407 3.402 1 93.75 155 ILE B CA 1
ATOM 4722 C C . ILE B 1 155 ? 10.836 -0.401 3.59 1 93.75 155 ILE B C 1
ATOM 4724 O O . ILE B 1 155 ? 11.375 -0.946 2.627 1 93.75 155 ILE B O 1
ATOM 4728 N N . GLN B 1 156 ? 11.281 -0.487 4.801 1 91.31 156 GLN B N 1
ATOM 4729 C CA . GLN B 1 156 ? 12.469 -1.218 5.219 1 91.31 156 GLN B CA 1
ATOM 4730 C C . GLN B 1 156 ? 13.727 -0.621 4.598 1 91.31 156 GLN B C 1
ATOM 4732 O O . GLN B 1 156 ? 14.742 -1.308 4.453 1 91.31 156 GLN B O 1
ATOM 4737 N N . GLY B 1 157 ? 13.609 0.568 4.07 1 93.62 157 GLY B N 1
ATOM 4738 C CA . GLY B 1 157 ? 14.805 1.286 3.666 1 93.62 157 GLY B CA 1
ATOM 4739 C C . GLY B 1 157 ? 15.727 1.609 4.828 1 93.62 157 GLY B C 1
ATOM 4740 O O . GLY B 1 157 ? 15.281 1.731 5.969 1 93.62 157 GLY B O 1
ATOM 4741 N N . LYS B 1 158 ? 17.016 1.707 4.484 1 96.06 158 LYS B N 1
ATOM 4742 C CA . LYS B 1 158 ? 18 1.993 5.527 1 96.06 158 LYS B CA 1
ATOM 4743 C C . LYS B 1 158 ? 18.766 3.273 5.223 1 96.06 158 LYS B C 1
ATOM 4745 O O . LYS B 1 158 ? 19.156 3.512 4.078 1 96.06 158 LYS B O 1
ATOM 4750 N N . VAL B 1 159 ? 18.922 4.078 6.262 1 97.06 159 VAL B N 1
ATOM 4751 C CA . VAL B 1 159 ? 19.734 5.281 6.121 1 97.06 159 VAL B CA 1
ATOM 4752 C C . VAL B 1 159 ? 21.203 4.953 6.398 1 97.06 159 VAL B C 1
ATOM 4754 O O . VAL B 1 159 ? 21.531 4.434 7.465 1 97.06 159 VAL B O 1
ATOM 4757 N N . ILE B 1 160 ? 22.047 5.125 5.43 1 94.5 160 ILE B N 1
ATOM 4758 C CA . ILE B 1 160 ? 23.5 4.941 5.527 1 94.5 160 ILE B CA 1
ATOM 4759 C C . ILE B 1 160 ? 24.203 6.285 5.328 1 94.5 160 ILE B C 1
ATOM 4761 O O . ILE B 1 160 ? 24.297 6.781 4.203 1 94.5 160 ILE B O 1
ATOM 4765 N N . GLY B 1 161 ? 24.797 6.816 6.484 1 94.12 161 GLY B N 1
ATOM 4766 C CA . GLY B 1 161 ? 25.266 8.188 6.383 1 94.12 161 GLY B CA 1
ATOM 4767 C C . GLY B 1 161 ? 24.156 9.164 6.027 1 94.12 161 GLY B C 1
ATOM 4768 O O . GLY B 1 161 ? 23.141 9.242 6.723 1 94.12 161 GLY B O 1
ATOM 4769 N N . ASN B 1 162 ? 24.375 9.891 4.918 1 94.88 162 ASN B N 1
ATOM 4770 C CA . ASN B 1 162 ? 23.375 10.836 4.453 1 94.88 162 ASN B CA 1
ATOM 4771 C C . ASN B 1 162 ? 22.641 10.312 3.217 1 94.88 162 ASN B C 1
ATOM 4773 O O . ASN B 1 162 ? 22.141 11.102 2.412 1 94.88 162 ASN B O 1
ATOM 4777 N N . HIS B 1 163 ? 22.625 8.938 3.084 1 94.56 163 HIS B N 1
ATOM 4778 C CA . HIS B 1 163 ? 21.984 8.32 1.934 1 94.56 163 HIS B CA 1
ATOM 4779 C C . HIS B 1 163 ? 20.859 7.375 2.373 1 94.56 163 HIS B C 1
ATOM 4781 O O . HIS B 1 163 ? 20.906 6.844 3.484 1 94.56 163 HIS B O 1
ATOM 4787 N N . LEU B 1 164 ? 19.906 7.277 1.505 1 96.31 164 LEU B N 1
ATOM 4788 C CA . LEU B 1 164 ? 18.828 6.309 1.697 1 96.31 164 LEU B CA 1
ATOM 4789 C C . LEU B 1 164 ? 19.016 5.098 0.789 1 96.31 164 LEU B C 1
ATOM 4791 O O . LEU B 1 164 ? 19.094 5.242 -0.433 1 96.31 164 LEU B O 1
ATOM 4795 N N . ARG B 1 165 ? 19.094 3.936 1.377 1 96.5 165 ARG B N 1
ATOM 4796 C CA . ARG B 1 165 ? 19.328 2.695 0.646 1 96.5 165 ARG B CA 1
ATOM 4797 C C . ARG B 1 165 ? 18.047 1.895 0.485 1 96.5 165 ARG B C 1
ATOM 4799 O O . ARG B 1 165 ? 17.344 1.629 1.465 1 96.5 165 ARG B O 1
ATOM 4806 N N . CYS B 1 166 ? 17.766 1.502 -0.735 1 96.06 166 CYS B N 1
ATOM 4807 C CA . CYS B 1 166 ? 16.594 0.696 -1.056 1 96.06 166 CYS B CA 1
ATOM 4808 C C . CYS B 1 166 ? 16.781 -0.738 -0.572 1 96.06 166 CYS B C 1
ATOM 4810 O O . CYS B 1 166 ? 17.844 -1.319 -0.714 1 96.06 166 CYS B O 1
ATOM 4812 N N . VAL B 1 167 ? 15.766 -1.402 -0.033 1 94.25 167 VAL B N 1
ATOM 4813 C CA . VAL B 1 167 ? 15.812 -2.736 0.558 1 94.25 167 VAL B CA 1
ATOM 4814 C C . VAL B 1 167 ? 15.969 -3.783 -0.542 1 94.25 167 VAL B C 1
ATOM 4816 O O . VAL B 1 167 ? 16.453 -4.891 -0.289 1 94.25 167 VAL B O 1
ATOM 4819 N N . PHE B 1 168 ? 15.555 -3.5 -1.778 1 94.69 168 PHE B N 1
ATOM 4820 C CA . PHE B 1 168 ? 15.438 -4.461 -2.869 1 94.69 168 PHE B CA 1
ATOM 4821 C C . PHE B 1 168 ? 16.812 -4.812 -3.436 1 94.69 168 PHE B C 1
ATOM 4823 O O . PHE B 1 168 ? 17.344 -5.887 -3.158 1 94.69 168 PHE B O 1
ATOM 4830 N N . HIS B 1 169 ? 17.531 -3.809 -4.086 1 94.94 169 HIS B N 1
ATOM 4831 C CA . HIS B 1 169 ? 18.844 -4.055 -4.68 1 94.94 169 HIS B CA 1
ATOM 4832 C C . HIS B 1 169 ? 19.906 -3.172 -4.047 1 94.94 169 HIS B C 1
ATOM 4834 O O . HIS B 1 169 ? 21 -3.021 -4.598 1 94.94 169 HIS B O 1
ATOM 4840 N N . HIS B 1 170 ? 19.562 -2.395 -3.047 1 95.19 170 HIS B N 1
ATOM 4841 C CA . HIS B 1 170 ? 20.453 -1.604 -2.215 1 95.19 170 HIS B CA 1
ATOM 4842 C C . HIS B 1 170 ? 21.016 -0.415 -2.984 1 95.19 170 HIS B C 1
ATOM 4844 O O . HIS B 1 170 ? 22.156 -0.001 -2.752 1 95.19 170 HIS B O 1
ATOM 4850 N N . TRP B 1 171 ? 20.266 0.018 -3.982 1 93.25 171 TRP B N 1
ATOM 4851 C CA . TRP B 1 171 ? 20.625 1.319 -4.535 1 93.25 171 TRP B CA 1
ATOM 4852 C C . TRP B 1 171 ? 20.516 2.41 -3.477 1 93.25 171 TRP B C 1
ATOM 4854 O O . TRP B 1 171 ? 19.562 2.436 -2.693 1 93.25 171 TRP B O 1
ATOM 4864 N N . GLU B 1 172 ? 21.516 3.338 -3.463 1 94.19 172 GLU B N 1
ATOM 4865 C CA . GLU B 1 172 ? 21.531 4.41 -2.475 1 94.19 172 GLU B CA 1
ATOM 4866 C C . GLU B 1 172 ? 21.312 5.773 -3.133 1 94.19 172 GLU B C 1
ATOM 4868 O O . GLU B 1 172 ? 21.891 6.051 -4.188 1 94.19 172 GLU B O 1
ATOM 4873 N N . PHE B 1 173 ? 20.531 6.566 -2.506 1 94.62 173 PHE B N 1
ATOM 4874 C CA . PHE B 1 173 ? 20.203 7.883 -3.035 1 94.62 173 PHE B CA 1
ATOM 4875 C C . PHE B 1 173 ? 20.5 8.969 -2.008 1 94.62 173 PHE B C 1
ATOM 4877 O O . PHE B 1 173 ? 20.266 8.781 -0.811 1 94.62 173 PHE B O 1
ATOM 4884 N N . ASP B 1 174 ? 20.969 10.133 -2.465 1 93.75 174 ASP B N 1
ATOM 4885 C CA . ASP B 1 174 ? 21.188 11.266 -1.569 1 93.75 174 ASP B CA 1
ATOM 4886 C C . ASP B 1 174 ? 19.938 12.164 -1.52 1 93.75 174 ASP B C 1
ATOM 4888 O O . ASP B 1 174 ? 18.906 11.828 -2.1 1 93.75 174 ASP B O 1
ATOM 4892 N N . LYS B 1 175 ? 20.047 13.234 -0.758 1 93.44 175 LYS B N 1
ATOM 4893 C CA . LYS B 1 175 ? 18.891 14.094 -0.509 1 93.44 175 LYS B CA 1
ATOM 4894 C C . LYS B 1 175 ? 18.406 14.734 -1.802 1 93.44 175 LYS B C 1
ATOM 4896 O O . LYS B 1 175 ? 17.266 15.227 -1.864 1 93.44 175 LYS B O 1
ATOM 4901 N N . ASP B 1 176 ? 19.25 14.812 -2.812 1 92.38 176 ASP B N 1
ATOM 4902 C CA . ASP B 1 176 ? 18.891 15.438 -4.082 1 92.38 176 ASP B CA 1
ATOM 4903 C C . ASP B 1 176 ? 18.344 14.398 -5.062 1 92.38 176 ASP B C 1
ATOM 4905 O O . ASP B 1 176 ? 18.062 14.711 -6.223 1 92.38 176 ASP B O 1
ATOM 4909 N N . GLY B 1 177 ? 18.219 13.133 -4.602 1 92.19 177 GLY B N 1
ATOM 4910 C CA . GLY B 1 177 ? 17.625 12.086 -5.422 1 92.19 177 GLY B CA 1
ATOM 4911 C C . GLY B 1 177 ? 18.625 11.422 -6.348 1 92.19 177 GLY B C 1
ATOM 4912 O O . GLY B 1 177 ? 18.266 10.602 -7.188 1 92.19 177 GLY B O 1
ATOM 4913 N N . GLN B 1 178 ? 19.828 11.758 -6.23 1 90.94 178 GLN B N 1
ATOM 4914 C CA . GLN B 1 178 ? 20.875 11.164 -7.066 1 90.94 178 GLN B CA 1
ATOM 4915 C C . GLN B 1 178 ? 21.297 9.805 -6.523 1 90.94 178 GLN B C 1
ATOM 4917 O O . GLN B 1 178 ? 21.5 9.648 -5.316 1 90.94 178 GLN B O 1
ATOM 4922 N N . CYS B 1 179 ? 21.344 8.828 -7.469 1 92 179 CYS B N 1
ATOM 4923 C CA . CYS B 1 179 ? 21.906 7.543 -7.062 1 92 179 CYS B CA 1
ATOM 4924 C C . CYS B 1 179 ? 23.406 7.645 -6.828 1 92 179 CYS B C 1
ATOM 4926 O O . CYS B 1 179 ? 24.156 8.008 -7.73 1 92 179 CYS B O 1
ATOM 4928 N N . VAL B 1 180 ? 23.906 7.297 -5.719 1 91.25 180 VAL B N 1
ATOM 4929 C CA . VAL B 1 180 ? 25.297 7.551 -5.359 1 91.25 180 VAL B CA 1
ATOM 4930 C C . VAL B 1 180 ? 26.047 6.23 -5.227 1 91.25 180 VAL B C 1
ATOM 4932 O O . VAL B 1 180 ? 27.281 6.207 -5.203 1 91.25 180 VAL B O 1
ATOM 4935 N N . ASN B 1 181 ? 25.25 5.148 -5.137 1 91.69 181 ASN B N 1
ATOM 4936 C CA . ASN B 1 181 ? 25.906 3.855 -4.98 1 91.69 181 ASN B CA 1
ATOM 4937 C C . ASN B 1 181 ? 25.031 2.717 -5.492 1 91.69 181 ASN B C 1
ATOM 4939 O O . ASN B 1 181 ? 23.828 2.699 -5.254 1 91.69 181 ASN B O 1
ATOM 4943 N N . ILE B 1 182 ? 25.594 1.822 -6.215 1 91.75 182 ILE B N 1
ATOM 4944 C CA . ILE B 1 182 ? 25.047 0.535 -6.629 1 91.75 182 ILE B CA 1
ATOM 4945 C C . ILE B 1 182 ? 26.016 -0.581 -6.262 1 91.75 182 ILE B C 1
ATOM 4947 O O . ILE B 1 182 ? 27.078 -0.714 -6.871 1 91.75 182 ILE B O 1
ATOM 4951 N N . PRO B 1 183 ? 25.688 -1.411 -5.359 1 90.56 183 PRO B N 1
ATOM 4952 C CA . PRO B 1 183 ? 26.672 -2.33 -4.777 1 90.56 183 PRO B CA 1
ATOM 4953 C C . PRO B 1 183 ? 27.266 -3.285 -5.812 1 90.56 183 PRO B C 1
ATOM 4955 O O . PRO B 1 183 ? 28.406 -3.73 -5.66 1 90.56 183 PRO B O 1
ATOM 4958 N N . TYR B 1 184 ? 26.625 -3.689 -6.805 1 87 184 TYR B N 1
ATOM 4959 C CA . TYR B 1 184 ? 27.094 -4.723 -7.73 1 87 184 TYR B CA 1
ATOM 4960 C C . TYR B 1 184 ? 27.516 -4.113 -9.055 1 87 184 TYR B C 1
ATOM 4962 O O . TYR B 1 184 ? 27.703 -4.824 -10.047 1 87 184 TYR B O 1
ATOM 4970 N N . SER B 1 185 ? 27.516 -2.873 -9.086 1 84.94 185 SER B N 1
ATOM 4971 C CA . SER B 1 185 ? 27.953 -2.217 -10.312 1 84.94 185 SER B CA 1
ATOM 4972 C C . SER B 1 185 ? 29.344 -1.609 -10.156 1 84.94 185 SER B C 1
ATOM 4974 O O . SER B 1 185 ? 29.594 -0.877 -9.195 1 84.94 185 SER B O 1
ATOM 4976 N N . GLU B 1 186 ? 30.312 -2.207 -10.898 1 75.62 186 GLU B N 1
ATOM 4977 C CA . GLU B 1 186 ? 31.688 -1.684 -10.859 1 75.62 186 GLU B CA 1
ATOM 4978 C C . GLU B 1 186 ? 31.812 -0.426 -11.711 1 75.62 186 GLU B C 1
ATOM 4980 O O . GLU B 1 186 ? 32.688 0.405 -11.477 1 75.62 186 GLU B O 1
ATOM 4985 N N . GLY B 1 187 ? 30.922 -0.148 -12.516 1 66.75 187 GLY B N 1
ATOM 4986 C CA . GLY B 1 187 ? 31.047 0.995 -13.406 1 66.75 187 GLY B CA 1
ATOM 4987 C C . GLY B 1 187 ? 30.344 2.238 -12.883 1 66.75 187 GLY B C 1
ATOM 4988 O O . GLY B 1 187 ? 29.969 2.297 -11.711 1 66.75 187 GLY B O 1
ATOM 4989 N N . SER B 1 188 ? 30.453 3.275 -13.695 1 70.75 188 SER B N 1
ATOM 4990 C CA . SER B 1 188 ? 29.844 4.562 -13.375 1 70.75 188 SER B CA 1
ATOM 4991 C C . SER B 1 188 ? 28.312 4.445 -13.305 1 70.75 188 SER B C 1
ATOM 4993 O O . SER B 1 188 ? 27.719 3.65 -14.023 1 70.75 188 SER B O 1
ATOM 4995 N N . ILE B 1 189 ? 27.781 4.914 -12.227 1 77.19 189 ILE B N 1
ATOM 4996 C CA . ILE B 1 189 ? 26.328 5.051 -12.109 1 77.19 189 ILE B CA 1
ATOM 4997 C C . ILE B 1 189 ? 25.781 5.793 -13.336 1 77.19 189 ILE B C 1
ATOM 4999 O O . ILE B 1 189 ? 26.312 6.84 -13.711 1 77.19 189 ILE B O 1
ATOM 5003 N N . PRO B 1 190 ? 24.812 5.125 -13.961 1 73.81 190 PRO B N 1
ATOM 5004 C CA . PRO B 1 190 ? 24.25 5.789 -15.133 1 73.81 190 PRO B CA 1
ATOM 5005 C C . PRO B 1 190 ? 23.828 7.23 -14.859 1 73.81 190 PRO B C 1
ATOM 5007 O O . PRO B 1 190 ? 23.328 7.531 -13.766 1 73.81 190 PRO B O 1
ATOM 5010 N N . SER B 1 191 ? 24.125 8.094 -15.828 1 68.81 191 SER B N 1
ATOM 5011 C CA . SER B 1 191 ? 23.844 9.523 -15.695 1 68.81 191 SER B CA 1
ATOM 5012 C C . SER B 1 191 ? 22.375 9.773 -15.406 1 68.81 191 SER B C 1
ATOM 5014 O O . SER B 1 191 ? 22.031 10.688 -14.648 1 68.81 191 SER B O 1
ATOM 5016 N N . CYS B 1 192 ? 21.531 8.945 -16.016 1 63.44 192 CYS B N 1
ATOM 5017 C CA . CYS B 1 192 ? 20.094 9.117 -15.828 1 63.44 192 CYS B CA 1
ATOM 5018 C C . CYS B 1 192 ? 19.703 8.867 -14.375 1 63.44 192 CYS B C 1
ATOM 5020 O O . CYS B 1 192 ? 18.703 9.391 -13.898 1 63.44 192 CYS B O 1
ATOM 5022 N N . ALA B 1 193 ? 20.531 8.102 -13.727 1 67.44 193 ALA B N 1
ATOM 5023 C CA . ALA B 1 193 ? 20.25 7.812 -12.328 1 67.44 193 ALA B CA 1
ATOM 5024 C C . ALA B 1 193 ? 20.766 8.93 -11.422 1 67.44 193 ALA B C 1
ATOM 5026 O O . ALA B 1 193 ? 20.344 9.055 -10.273 1 67.44 193 ALA B O 1
ATOM 5027 N N . LYS B 1 194 ? 21.703 9.664 -11.984 1 58.03 194 LYS B N 1
ATOM 5028 C CA . LYS B 1 194 ? 22.281 10.766 -11.227 1 58.03 194 LYS B CA 1
ATOM 5029 C C . LYS B 1 194 ? 21.484 12.047 -11.414 1 58.03 194 LYS B C 1
ATOM 5031 O O . LYS B 1 194 ? 21.422 12.891 -10.516 1 58.03 194 LYS B O 1
ATOM 5036 N N . THR B 1 195 ? 20.984 12.141 -12.75 1 54.5 195 THR B N 1
ATOM 5037 C CA . THR B 1 195 ? 20.391 13.422 -13.109 1 54.5 195 THR B CA 1
ATOM 5038 C C . THR B 1 195 ? 18.891 13.258 -13.391 1 54.5 195 THR B C 1
ATOM 5040 O O . THR B 1 195 ? 18.516 12.453 -14.25 1 54.5 195 THR B O 1
ATOM 5043 N N . GLY B 1 196 ? 17.984 13.914 -12.742 1 54.22 196 GLY B N 1
ATOM 5044 C CA . GLY B 1 196 ? 16.594 14.227 -13.078 1 54.22 196 GLY B CA 1
ATOM 5045 C C . GLY B 1 196 ? 15.688 13.016 -13.031 1 54.22 196 GLY B C 1
ATOM 5046 O O . GLY B 1 196 ? 14.484 13.148 -12.797 1 54.22 196 GLY B O 1
ATOM 5047 N N . ASN B 1 197 ? 16.312 11.734 -13.523 1 56.88 197 ASN B N 1
ATOM 5048 C CA . ASN B 1 197 ? 15.398 10.594 -13.609 1 56.88 197 ASN B CA 1
ATOM 5049 C C . ASN B 1 197 ? 15.492 9.711 -12.367 1 56.88 197 ASN B C 1
ATOM 5051 O O . ASN B 1 197 ? 14.977 8.594 -12.359 1 56.88 197 ASN B O 1
ATOM 5055 N N . GLY B 1 198 ? 16.344 10.141 -11.438 1 59.97 198 GLY B N 1
ATOM 5056 C CA . GLY B 1 198 ? 16.312 9.438 -10.164 1 59.97 198 GLY B CA 1
ATOM 5057 C C . GLY B 1 198 ? 14.992 9.609 -9.422 1 59.97 198 GLY B C 1
ATOM 5058 O O . GLY B 1 198 ? 13.945 9.805 -10.031 1 59.97 198 GLY B O 1
ATOM 5059 N N . SER B 1 199 ? 15.203 9.195 -8.086 1 73.81 199 SER B N 1
ATOM 5060 C CA . SER B 1 199 ? 14.031 9.531 -7.285 1 73.81 199 SER B CA 1
ATOM 5061 C C . SER B 1 199 ? 13.828 11.039 -7.211 1 73.81 199 SER B C 1
ATOM 5063 O O . SER B 1 199 ? 14.781 11.797 -7.023 1 73.81 199 SER B O 1
ATOM 5065 N N . THR B 1 200 ? 12.734 11.5 -7.457 1 83.62 200 THR B N 1
ATOM 5066 C CA . THR B 1 200 ? 12.438 12.93 -7.477 1 83.62 200 THR B CA 1
ATOM 5067 C C . THR B 1 200 ? 12.578 13.531 -6.082 1 83.62 200 THR B C 1
ATOM 5069 O O . THR B 1 200 ? 11.867 13.133 -5.156 1 83.62 200 THR B O 1
ATOM 5072 N N . PRO B 1 201 ? 13.539 14.43 -5.953 1 92.44 201 PRO B N 1
ATOM 5073 C CA . PRO B 1 201 ? 13.672 15.109 -4.66 1 92.44 201 PRO B CA 1
ATOM 5074 C C . PRO B 1 201 ? 12.641 16.219 -4.473 1 92.44 201 PRO B C 1
ATOM 5076 O O . PRO B 1 201 ? 12.148 16.781 -5.453 1 92.44 201 PRO B O 1
ATOM 5079 N N . TRP B 1 202 ? 12.352 16.484 -3.287 1 95.44 202 TRP B N 1
ATOM 5080 C CA . TRP B 1 202 ? 11.5 17.625 -2.922 1 95.44 202 TRP B CA 1
ATOM 5081 C C . TRP B 1 202 ? 12.289 18.672 -2.158 1 95.44 202 TRP B C 1
ATOM 5083 O O . TRP B 1 202 ? 13.125 18.344 -1.315 1 95.44 202 TRP B O 1
ATOM 5093 N N . ILE B 1 203 ? 12.047 19.922 -2.514 1 96.56 203 ILE B N 1
ATOM 5094 C CA . ILE B 1 203 ? 12.672 21.016 -1.771 1 96.56 203 ILE B CA 1
ATOM 5095 C C . ILE B 1 203 ? 12.141 21.031 -0.339 1 96.56 203 ILE B C 1
ATOM 5097 O O . ILE B 1 203 ? 10.93 21.125 -0.119 1 96.56 203 ILE B O 1
ATOM 5101 N N . CYS B 1 204 ? 13.062 20.891 0.628 1 97.12 204 CYS B N 1
ATOM 5102 C CA . CYS B 1 204 ? 12.625 20.844 2.02 1 97.12 204 CYS B CA 1
ATOM 5103 C C . CYS B 1 204 ? 13.531 21.688 2.906 1 97.12 204 CYS B C 1
ATOM 5105 O O . CYS B 1 204 ? 14.672 21.984 2.537 1 97.12 204 CYS B O 1
ATOM 5107 N N . VAL B 1 205 ? 12.992 22.172 4.004 1 96.94 205 VAL B N 1
ATOM 5108 C CA . VAL B 1 205 ? 13.734 22.906 5.016 1 96.94 205 VAL B CA 1
ATOM 5109 C C . VAL B 1 205 ? 13.289 22.469 6.41 1 96.94 205 VAL B C 1
ATOM 5111 O O . VAL B 1 205 ? 12.133 22.094 6.605 1 96.94 205 VAL B O 1
ATOM 5114 N N . GLU B 1 206 ? 14.219 22.406 7.305 1 96.12 206 GLU B N 1
ATOM 5115 C CA . GLU B 1 206 ? 13.906 22.141 8.703 1 96.12 206 GLU B CA 1
ATOM 5116 C C . GLU B 1 206 ? 13.93 23.438 9.523 1 96.12 206 GLU B C 1
ATOM 5118 O O . GLU B 1 206 ? 14.969 24.078 9.641 1 96.12 206 GLU B O 1
ATOM 5123 N N . LYS B 1 207 ? 12.719 23.828 9.984 1 96 207 LYS B N 1
ATOM 5124 C CA . LYS B 1 207 ? 12.586 25.062 10.734 1 96 207 LYS B CA 1
ATOM 5125 C C . LYS B 1 207 ? 11.555 24.938 11.859 1 96 207 LYS B C 1
ATOM 5127 O O . LYS B 1 207 ? 10.523 24.281 11.68 1 96 207 LYS B O 1
ATOM 5132 N N . TYR B 1 208 ? 11.875 25.547 13.031 1 97.12 208 TYR B N 1
ATOM 5133 C CA . TYR B 1 208 ? 10.977 25.656 14.172 1 97.12 208 TYR B CA 1
ATOM 5134 C C . TYR B 1 208 ? 10.477 24.297 14.617 1 97.12 208 TYR B C 1
ATOM 5136 O O . TYR B 1 208 ? 9.32 24.141 15 1 97.12 208 TYR B O 1
ATOM 5144 N N . GLY B 1 209 ? 11.281 23.297 14.445 1 96.44 209 GLY B N 1
ATOM 5145 C CA . GLY B 1 209 ? 10.945 21.953 14.898 1 96.44 209 GLY B CA 1
ATOM 5146 C C . GLY B 1 209 ? 10.07 21.203 13.922 1 96.44 209 GLY B C 1
ATOM 5147 O O . GLY B 1 209 ? 9.453 20.203 14.281 1 96.44 209 GLY B O 1
ATOM 5148 N N . MET B 1 210 ? 10.039 21.688 12.727 1 97.88 210 MET B N 1
ATOM 5149 C CA . MET B 1 210 ? 9.219 21.062 11.695 1 97.88 210 MET B CA 1
ATOM 5150 C C . MET B 1 210 ? 10.039 20.766 10.445 1 97.88 210 MET B C 1
ATOM 5152 O O . MET B 1 210 ? 10.992 21.5 10.141 1 97.88 210 MET B O 1
ATOM 5156 N N . ILE B 1 211 ? 9.703 19.719 9.758 1 98.12 211 ILE B N 1
ATOM 5157 C CA . ILE B 1 211 ? 10.203 19.484 8.406 1 98.12 211 ILE B CA 1
ATOM 5158 C C . ILE B 1 211 ? 9.188 19.984 7.383 1 98.12 211 ILE B C 1
ATOM 5160 O O . ILE B 1 211 ? 8.086 19.438 7.273 1 98.12 211 ILE B O 1
ATOM 5164 N N . LEU B 1 212 ? 9.594 21.016 6.668 1 98.44 212 LEU B N 1
ATOM 5165 C CA . LEU B 1 212 ? 8.727 21.672 5.703 1 98.44 212 LEU B CA 1
ATOM 5166 C C . LEU B 1 212 ? 9.109 21.281 4.277 1 98.44 212 LEU B C 1
ATOM 5168 O O . LEU B 1 212 ? 10.289 21.078 3.98 1 98.44 212 LEU B O 1
ATOM 5172 N N . VAL B 1 213 ? 8.086 21.234 3.42 1 98.25 213 VAL B N 1
ATOM 5173 C CA . VAL B 1 213 ? 8.328 20.906 2.018 1 98.25 213 VAL B CA 1
ATOM 5174 C C . VAL B 1 213 ? 7.578 21.891 1.121 1 98.25 213 VAL B C 1
ATOM 5176 O O . VAL B 1 213 ? 6.535 22.422 1.511 1 98.25 213 VAL B O 1
ATOM 5179 N N . TRP B 1 214 ? 8.125 22.125 -0.038 1 98.25 214 TRP B N 1
ATOM 5180 C CA . TRP B 1 214 ? 7.461 22.922 -1.065 1 98.25 214 TRP B CA 1
ATOM 5181 C C . TRP B 1 214 ? 6.703 22.031 -2.041 1 98.25 214 TRP B C 1
ATOM 5183 O O . TRP B 1 214 ? 7.289 21.125 -2.654 1 98.25 214 TRP B O 1
ATOM 5193 N N . TYR B 1 215 ? 5.449 22.234 -2.129 1 97.69 215 TYR B N 1
ATOM 5194 C CA . TYR B 1 215 ? 4.641 21.547 -3.127 1 97.69 215 TYR B CA 1
ATOM 5195 C C . TYR B 1 215 ? 4.254 22.484 -4.262 1 97.69 215 TYR B C 1
ATOM 5197 O O . TYR B 1 215 ? 3.852 23.625 -4.023 1 97.69 215 TYR B O 1
ATOM 5205 N N . HIS B 1 216 ? 4.332 21.984 -5.402 1 96.25 216 HIS B N 1
ATOM 5206 C CA . HIS B 1 216 ? 3.803 22.625 -6.598 1 96.25 216 HIS B CA 1
ATOM 5207 C C . HIS B 1 216 ? 3.277 21.594 -7.59 1 96.25 216 HIS B C 1
ATOM 5209 O O . HIS B 1 216 ? 3.965 20.625 -7.902 1 96.25 216 HIS B O 1
ATOM 5215 N N . SER B 1 217 ? 2.092 21.828 -8.086 1 93.25 217 SER B N 1
ATOM 5216 C CA . SER B 1 217 ? 1.428 20.859 -8.953 1 93.25 217 SER B CA 1
ATOM 5217 C C . SER B 1 217 ? 2.215 20.641 -10.234 1 93.25 217 SER B C 1
ATOM 5219 O O . SER B 1 217 ? 2.172 19.547 -10.812 1 93.25 217 SER B O 1
ATOM 5221 N N . GLU B 1 218 ? 2.963 21.594 -10.68 1 91.31 218 GLU B N 1
ATOM 5222 C CA . GLU B 1 218 ? 3.748 21.484 -11.906 1 91.31 218 GLU B CA 1
ATOM 5223 C C . GLU B 1 218 ? 5.238 21.391 -11.602 1 91.31 218 GLU B C 1
ATOM 5225 O O . GLU B 1 218 ? 6.074 21.609 -12.484 1 91.31 218 GLU B O 1
ATOM 5230 N N . ARG B 1 219 ? 5.598 21.25 -10.359 1 89.75 219 ARG B N 1
ATOM 5231 C CA . ARG B 1 219 ? 6.965 21.047 -9.891 1 89.75 219 ARG B CA 1
ATOM 5232 C C . ARG B 1 219 ? 7.812 22.297 -10.125 1 89.75 219 ARG B C 1
ATOM 5234 O O . ARG B 1 219 ? 8.992 22.203 -10.461 1 89.75 219 ARG B O 1
ATOM 5241 N N . GLU B 1 220 ? 7.18 23.438 -10.086 1 94.38 220 GLU B N 1
ATOM 5242 C CA . GLU B 1 220 ? 7.922 24.688 -10.141 1 94.38 220 GLU B CA 1
ATOM 5243 C C . GLU B 1 220 ? 8.633 24.969 -8.812 1 94.38 220 GLU B C 1
ATOM 5245 O O . GLU B 1 220 ? 8.172 24.531 -7.758 1 94.38 220 GLU B O 1
ATOM 5250 N N . PRO B 1 221 ? 9.742 25.688 -8.891 1 95.31 221 PRO B N 1
ATOM 5251 C CA . PRO B 1 221 ? 10.43 26.047 -7.648 1 95.31 221 PRO B CA 1
ATOM 5252 C C . PRO B 1 221 ? 9.609 27.016 -6.785 1 95.31 221 PRO B C 1
ATOM 5254 O O . PRO B 1 221 ? 8.617 27.578 -7.25 1 95.31 221 PRO B O 1
ATOM 5257 N N . PRO B 1 222 ? 10.047 27.188 -5.535 1 97.19 222 PRO B N 1
ATOM 5258 C CA . PRO B 1 222 ? 9.289 28.062 -4.633 1 97.19 222 PRO B CA 1
ATOM 5259 C C . PRO B 1 222 ? 9.211 29.5 -5.137 1 97.19 222 PRO B C 1
ATOM 5261 O O . PRO B 1 222 ? 10.219 30.062 -5.566 1 97.19 222 PRO B O 1
ATOM 5264 N N . SER B 1 223 ? 8.039 30.031 -5.09 1 95.94 223 SER B N 1
ATOM 5265 C CA . SER B 1 223 ? 7.816 31.422 -5.488 1 95.94 223 SER B CA 1
ATOM 5266 C C . SER B 1 223 ? 7.965 32.375 -4.305 1 95.94 223 SER B C 1
ATOM 5268 O O . SER B 1 223 ? 7.992 33.594 -4.477 1 95.94 223 SER B O 1
ATOM 5270 N N . TYR B 1 224 ? 8.008 31.906 -3.156 1 96.44 224 TYR B N 1
ATOM 5271 C CA . TYR B 1 224 ? 8.25 32.656 -1.935 1 96.44 224 TYR B CA 1
ATOM 5272 C C . TYR B 1 224 ? 9.016 31.828 -0.915 1 96.44 224 TYR B C 1
ATOM 5274 O O . TYR B 1 224 ? 9.023 30.594 -0.996 1 96.44 224 TYR B O 1
ATOM 5282 N N . ASP B 1 225 ? 9.641 32.438 0.043 1 95.06 225 ASP B N 1
ATOM 5283 C CA . ASP B 1 225 ? 10.492 31.766 1.025 1 95.06 225 ASP B CA 1
ATOM 5284 C C . ASP B 1 225 ? 9.664 31.141 2.141 1 95.06 225 ASP B C 1
ATOM 5286 O O . ASP B 1 225 ? 8.516 31.547 2.371 1 95.06 225 ASP B O 1
ATOM 5290 N N . PRO B 1 226 ? 10.281 30.109 2.758 1 94.19 226 PRO B N 1
ATOM 5291 C CA . PRO B 1 226 ? 9.609 29.578 3.943 1 94.19 226 PRO B CA 1
ATOM 5292 C C . PRO B 1 226 ? 9.414 30.625 5.039 1 94.19 226 PRO B C 1
ATOM 5294 O O . PRO B 1 226 ? 10.133 31.625 5.062 1 94.19 226 PRO B O 1
ATOM 5297 N N . ILE B 1 227 ? 8.539 30.391 5.898 1 93.5 227 ILE B N 1
ATOM 5298 C CA . ILE B 1 227 ? 8.164 31.312 6.973 1 93.5 227 ILE B CA 1
ATOM 5299 C C . ILE B 1 227 ? 9.398 31.672 7.793 1 93.5 227 ILE B C 1
ATOM 5301 O O . ILE B 1 227 ? 10.258 30.828 8.039 1 93.5 227 ILE B O 1
ATOM 5305 N N . SER B 1 228 ? 9.469 32.906 8.164 1 94.44 228 SER B N 1
ATOM 5306 C CA . SER B 1 228 ? 10.523 33.438 9.031 1 94.44 228 SER B CA 1
ATOM 5307 C C . SER B 1 228 ? 9.961 34.312 10.141 1 94.44 228 SER B C 1
ATOM 5309 O O . SER B 1 228 ? 9.18 35.219 9.883 1 94.44 228 SER B O 1
ATOM 5311 N N . ILE B 1 229 ? 10.25 34 11.312 1 96.5 229 ILE B N 1
ATOM 5312 C CA . ILE B 1 229 ? 9.812 34.75 12.492 1 96.5 229 ILE B CA 1
ATOM 5313 C C . ILE B 1 229 ? 11.023 35.344 13.203 1 96.5 229 ILE B C 1
ATOM 5315 O O . ILE B 1 229 ? 11.742 34.656 13.922 1 96.5 229 ILE B O 1
ATOM 5319 N N . PRO B 1 230 ? 11.18 36.625 13.133 1 95 230 PRO B N 1
ATOM 5320 C CA . PRO B 1 230 ? 12.375 37.281 13.688 1 95 230 PRO B CA 1
ATOM 5321 C C . PRO B 1 230 ? 12.617 36.906 15.148 1 95 230 PRO B C 1
ATOM 5323 O O . PRO B 1 230 ? 13.758 36.688 15.555 1 95 230 PRO B O 1
ATOM 5326 N N . ASP B 1 231 ? 11.578 36.812 15.938 1 95.88 231 ASP B N 1
ATOM 5327 C CA . ASP B 1 231 ? 11.688 36.5 17.359 1 95.88 231 ASP B CA 1
ATOM 5328 C C . ASP B 1 231 ? 12.289 35.094 17.578 1 95.88 231 ASP B C 1
ATOM 5330 O O . ASP B 1 231 ? 12.93 34.844 18.594 1 95.88 231 ASP B O 1
ATOM 5334 N N . LEU B 1 232 ? 12.047 34.281 16.609 1 96.62 232 LEU B N 1
ATOM 5335 C CA . LEU B 1 232 ? 12.445 32.875 16.781 1 96.62 232 LEU B CA 1
ATOM 5336 C C . LEU B 1 232 ? 13.727 32.562 16.016 1 96.62 232 LEU B C 1
ATOM 5338 O O . LEU B 1 232 ? 14.391 31.562 16.266 1 96.62 232 LEU B O 1
ATOM 5342 N N . ASP B 1 233 ? 13.992 33.438 15.047 1 95.81 233 ASP B N 1
ATOM 5343 C CA . ASP B 1 233 ? 15.18 33.25 14.227 1 95.81 233 ASP B CA 1
ATOM 5344 C C . ASP B 1 233 ? 16.406 33.906 14.867 1 95.81 233 ASP B C 1
ATOM 5346 O O . ASP B 1 233 ? 17 34.812 14.297 1 95.81 233 ASP B O 1
ATOM 5350 N N . VAL B 1 234 ? 16.688 33.594 16.062 1 93.94 234 VAL B N 1
ATOM 5351 C CA . VAL B 1 234 ? 17.828 34.094 16.812 1 93.94 234 VAL B CA 1
ATOM 5352 C C . VAL B 1 234 ? 18.578 32.938 17.469 1 93.94 234 VAL B C 1
ATOM 5354 O O . VAL B 1 234 ? 18.109 31.797 17.438 1 93.94 234 VAL B O 1
ATOM 5357 N N . SER B 1 235 ? 19.797 33.219 17.953 1 92.06 235 SER B N 1
ATOM 5358 C CA . SER B 1 235 ? 20.578 32.188 18.625 1 92.06 235 SER B CA 1
ATOM 5359 C C . SER B 1 235 ? 19.875 31.703 19.906 1 92.06 235 SER B C 1
ATOM 5361 O O . SER B 1 235 ? 19.094 32.438 20.5 1 92.06 235 SER B O 1
ATOM 5363 N N . PRO B 1 236 ? 20.125 30.484 20.219 1 88.56 236 PRO B N 1
ATOM 5364 C CA . PRO B 1 236 ? 19.484 29.922 21.422 1 88.56 236 PRO B CA 1
ATOM 5365 C C . PRO B 1 236 ? 19.719 30.781 22.656 1 88.56 236 PRO B C 1
ATOM 5367 O O . PRO B 1 236 ? 18.859 30.875 23.531 1 88.56 236 PRO B O 1
ATOM 5370 N N . GLN B 1 237 ? 20.844 31.375 22.75 1 90.62 237 GLN B N 1
ATOM 5371 C CA . GLN B 1 237 ? 21.188 32.188 23.922 1 90.62 237 GLN B CA 1
ATOM 5372 C C . GLN B 1 237 ? 20.359 33.469 23.953 1 90.62 237 GLN B C 1
ATOM 5374 O O . GLN B 1 237 ? 20.047 34 25.031 1 90.62 237 GLN B O 1
ATOM 5379 N N . GLU B 1 238 ? 19.984 33.906 22.797 1 93 238 GLU B N 1
ATOM 5380 C CA . GLU B 1 238 ? 19.281 35.188 22.688 1 93 238 GLU B CA 1
ATOM 5381 C C . GLU B 1 238 ? 17.781 34.969 22.609 1 93 238 GLU B C 1
ATOM 5383 O O . GLU B 1 238 ? 17 35.938 22.719 1 93 238 GLU B O 1
ATOM 5388 N N . CYS B 1 239 ? 17.391 33.781 22.438 1 92.81 239 CYS B N 1
ATOM 5389 C CA . CYS B 1 239 ? 15.969 33.531 22.219 1 92.81 239 CYS B CA 1
ATOM 5390 C C . CYS B 1 239 ? 15.172 33.719 23.5 1 92.81 239 CYS B C 1
ATOM 5392 O O . CYS B 1 239 ? 15.5 33.125 24.531 1 92.81 239 CYS B O 1
ATOM 5394 N N . LYS B 1 240 ? 14.133 34.469 23.469 1 96.31 240 LYS B N 1
ATOM 5395 C CA . LYS B 1 240 ? 13.281 34.781 24.609 1 96.31 240 LYS B CA 1
ATOM 5396 C C . LYS B 1 240 ? 12.07 33.844 24.656 1 96.31 240 LYS B C 1
ATOM 5398 O O . LYS B 1 240 ? 11.141 34.094 25.438 1 96.31 240 LYS B O 1
ATOM 5403 N N . TYR B 1 241 ? 12.055 32.906 23.797 1 97.69 241 TYR B N 1
ATOM 5404 C CA . TYR B 1 241 ? 10.922 32 23.703 1 97.69 241 TYR B CA 1
ATOM 5405 C C . TYR B 1 241 ? 11.352 30.562 23.938 1 97.69 241 TYR B C 1
ATOM 5407 O O . TYR B 1 241 ? 12.461 30.172 23.578 1 97.69 241 TYR B O 1
ATOM 5415 N N . TYR B 1 242 ? 10.492 29.797 24.594 1 96.44 242 TYR B N 1
ATOM 5416 C CA . TYR B 1 242 ? 10.727 28.359 24.703 1 96.44 242 TYR B CA 1
ATOM 5417 C C . TYR B 1 242 ? 9.688 27.578 23.922 1 96.44 242 TYR B C 1
ATOM 5419 O O . TYR B 1 242 ? 8.555 28.031 23.734 1 96.44 242 TYR B O 1
ATOM 5427 N N . HIS B 1 243 ? 10.148 26.453 23.391 1 96.44 243 HIS B N 1
ATOM 5428 C CA . HIS B 1 243 ? 9.242 25.531 22.734 1 96.44 243 HIS B CA 1
ATOM 5429 C C . HIS B 1 243 ? 8.32 24.859 23.75 1 96.44 243 HIS B C 1
ATOM 5431 O O . HIS B 1 243 ? 8.789 24.172 24.672 1 96.44 243 HIS B O 1
ATOM 5437 N N . TYR B 1 244 ? 7.07 25.062 23.594 1 96.44 244 TYR B N 1
ATOM 5438 C CA . TYR B 1 244 ? 6.125 24.484 24.547 1 96.44 244 TYR B CA 1
ATOM 5439 C C . TYR B 1 244 ? 5.785 23.047 24.172 1 96.44 244 TYR B C 1
ATOM 5441 O O . TYR B 1 244 ? 5.809 22.156 25.016 1 96.44 244 TYR B O 1
ATOM 5449 N N . GLY B 1 245 ? 5.352 22.875 22.812 1 95.19 245 GLY B N 1
ATOM 5450 C CA . GLY B 1 245 ? 5.008 21.516 22.438 1 95.19 245 GLY B CA 1
ATOM 5451 C C . GLY B 1 245 ? 4.461 21.422 21.016 1 95.19 245 GLY B C 1
ATOM 5452 O O . GLY B 1 245 ? 4.273 22.438 20.344 1 95.19 245 GLY B O 1
ATOM 5453 N N . ASN B 1 246 ? 4.328 20.156 20.625 1 95.75 246 ASN B N 1
ATOM 5454 C CA . ASN B 1 246 ? 3.742 19.797 19.344 1 95.75 246 ASN B CA 1
ATOM 5455 C C . ASN B 1 246 ? 2.465 18.969 19.516 1 95.75 246 ASN B C 1
ATOM 5457 O O . ASN B 1 246 ? 2.381 18.125 20.406 1 95.75 246 ASN B O 1
ATOM 5461 N N . PHE B 1 247 ? 1.445 19.266 18.688 1 95 247 PHE B N 1
ATOM 5462 C CA . PHE B 1 247 ? 0.192 18.516 18.672 1 95 247 PHE B CA 1
ATOM 5463 C C . PHE B 1 247 ? -0.23 18.203 17.234 1 95 247 PHE B C 1
ATOM 5465 O O . PHE B 1 247 ? -0.101 19.031 16.344 1 95 247 PHE B O 1
ATOM 5472 N N . VAL B 1 248 ? -0.68 16.938 17.031 1 95.25 248 VAL B N 1
ATOM 5473 C CA . VAL B 1 248 ? -1.026 16.531 15.68 1 95.25 248 VAL B CA 1
ATOM 5474 C C . VAL B 1 248 ? -2.416 15.898 15.672 1 95.25 248 VAL B C 1
ATOM 5476 O O . VAL B 1 248 ? -2.754 15.109 16.562 1 95.25 248 VAL B O 1
ATOM 5479 N N . TYR B 1 249 ? -3.207 16.281 14.734 1 94.69 249 TYR B N 1
ATOM 5480 C CA . TYR B 1 249 ? -4.504 15.688 14.43 1 94.69 249 TYR B CA 1
ATOM 5481 C C . TYR B 1 249 ? -4.551 15.172 13 1 94.69 249 TYR B C 1
ATOM 5483 O O . TYR B 1 249 ? -4.484 15.961 12.047 1 94.69 249 TYR B O 1
ATOM 5491 N N . GLU B 1 250 ? -4.773 13.852 12.836 1 93.44 250 GLU B N 1
ATOM 5492 C CA . GLU B 1 250 ? -4.676 13.234 11.516 1 93.44 250 GLU B CA 1
ATOM 5493 C C . GLU B 1 250 ? -6.059 13.023 10.906 1 93.44 250 GLU B C 1
ATOM 5495 O O . GLU B 1 250 ? -7.055 12.922 11.625 1 93.44 250 GLU B O 1
ATOM 5500 N N . ASP B 1 251 ? -6.102 13.039 9.609 1 90.19 251 ASP B N 1
ATOM 5501 C CA . ASP B 1 251 ? -7.238 12.617 8.805 1 90.19 251 ASP B CA 1
ATOM 5502 C C . ASP B 1 251 ? -8.484 13.445 9.117 1 90.19 251 ASP B C 1
ATOM 5504 O O . ASP B 1 251 ? -9.555 12.891 9.367 1 90.19 251 ASP B O 1
ATOM 5508 N N . ILE B 1 252 ? -8.211 14.734 9.234 1 94.19 252 ILE B N 1
ATOM 5509 C CA . ILE B 1 252 ? -9.367 15.625 9.32 1 94.19 252 ILE B CA 1
ATOM 5510 C C . ILE B 1 252 ? -10.039 15.734 7.957 1 94.19 252 ILE B C 1
ATOM 5512 O O . ILE B 1 252 ? -9.383 16.031 6.953 1 94.19 252 ILE B O 1
ATOM 5516 N N . ARG B 1 253 ? -11.367 15.477 7.84 1 93.38 253 ARG B N 1
ATOM 5517 C CA . ARG B 1 253 ? -12.109 15.445 6.582 1 93.38 253 ARG B CA 1
ATOM 5518 C C . ARG B 1 253 ? -12.516 16.844 6.152 1 93.38 253 ARG B C 1
ATOM 5520 O O . ARG B 1 253 ? -13.68 17.234 6.285 1 93.38 253 ARG B O 1
ATOM 5527 N N . MET B 1 254 ? -11.617 17.547 5.621 1 94.94 254 MET B N 1
ATOM 5528 C CA . MET B 1 254 ? -11.867 18.906 5.172 1 94.94 254 MET B CA 1
ATOM 5529 C C . MET B 1 254 ? -10.953 19.281 4.008 1 94.94 254 MET B C 1
ATOM 5531 O O . MET B 1 254 ? -9.945 18.609 3.768 1 94.94 254 MET B O 1
ATOM 5535 N N . ASN B 1 255 ? -11.414 20.281 3.256 1 96.19 255 ASN B N 1
ATOM 5536 C CA . ASN B 1 255 ? -10.531 20.906 2.271 1 96.19 255 ASN B CA 1
ATOM 5537 C C . ASN B 1 255 ? -9.727 22.047 2.883 1 96.19 255 ASN B C 1
ATOM 5539 O O . ASN B 1 255 ? -10.266 22.828 3.666 1 96.19 255 ASN B O 1
ATOM 5543 N N . ILE B 1 256 ? -8.523 22.156 2.535 1 97.44 256 ILE B N 1
ATOM 5544 C CA . ILE B 1 256 ? -7.621 23.141 3.131 1 97.44 256 ILE B CA 1
ATOM 5545 C C . ILE B 1 256 ? -8.18 24.547 2.918 1 97.44 256 ILE B C 1
ATOM 5547 O O . ILE B 1 256 ? -7.996 25.438 3.762 1 97.44 256 ILE B O 1
ATOM 5551 N N . GLN B 1 257 ? -8.844 24.797 1.848 1 96.69 257 GLN B N 1
ATOM 5552 C CA . GLN B 1 257 ? -9.398 26.125 1.549 1 96.69 257 GLN B CA 1
ATOM 5553 C C . GLN B 1 257 ? -10.469 26.516 2.564 1 96.69 257 GLN B C 1
ATOM 5555 O O . GLN B 1 257 ? -10.703 27.703 2.795 1 96.69 257 GLN B O 1
ATOM 5560 N N . ASP B 1 258 ? -11.117 25.516 3.139 1 95.31 258 ASP B N 1
ATOM 5561 C CA . ASP B 1 258 ? -12.133 25.797 4.148 1 95.31 258 ASP B CA 1
ATOM 5562 C C . ASP B 1 258 ? -11.539 26.531 5.344 1 95.31 258 ASP B C 1
ATOM 5564 O O . ASP B 1 258 ? -12.188 27.391 5.941 1 95.31 258 ASP B O 1
ATOM 5568 N N . PHE B 1 259 ? -10.367 26.203 5.703 1 95.81 259 PHE B N 1
ATOM 5569 C CA . PHE B 1 259 ? -9.695 26.891 6.801 1 95.81 259 PHE B CA 1
ATOM 5570 C C . PHE B 1 259 ? -9.5 28.375 6.473 1 95.81 259 PHE B C 1
ATOM 5572 O O . PHE B 1 259 ? -9.758 29.234 7.309 1 95.81 259 PHE B O 1
ATOM 5579 N N . ALA B 1 260 ? -9.047 28.625 5.25 1 94.75 260 ALA B N 1
ATOM 5580 C CA . ALA B 1 260 ? -8.844 30 4.809 1 94.75 260 ALA B CA 1
ATOM 5581 C C . ALA B 1 260 ? -10.164 30.766 4.766 1 94.75 260 ALA B C 1
ATOM 5583 O O . ALA B 1 260 ? -10.25 31.891 5.266 1 94.75 260 ALA B O 1
ATOM 5584 N N . GLU B 1 261 ? -11.156 30.156 4.211 1 92.94 261 GLU B N 1
ATOM 5585 C CA . GLU B 1 261 ? -12.453 30.828 4.105 1 92.94 261 GLU B CA 1
ATOM 5586 C C . GLU B 1 261 ? -13.047 31.109 5.484 1 92.94 261 GLU B C 1
ATOM 5588 O O . GLU B 1 261 ? -13.664 32.156 5.695 1 92.94 261 GLU B O 1
ATOM 5593 N N . ASN B 1 262 ? -12.828 30.156 6.316 1 91.69 262 ASN B N 1
ATOM 5594 C CA . ASN B 1 262 ? -13.305 30.312 7.684 1 91.69 262 ASN B CA 1
ATOM 5595 C C . ASN B 1 262 ? -12.688 31.547 8.352 1 91.69 262 ASN B C 1
ATOM 5597 O O . ASN B 1 262 ? -13.328 32.188 9.172 1 91.69 262 ASN B O 1
ATOM 5601 N N . SER B 1 263 ? -11.453 31.812 8.07 1 89.44 263 SER B N 1
ATOM 5602 C CA . SER B 1 263 ? -10.758 32.938 8.664 1 89.44 263 SER B CA 1
ATOM 5603 C C . SER B 1 263 ? -11.352 34.281 8.188 1 89.44 263 SER B C 1
ATOM 5605 O O . SER B 1 263 ? -11.289 35.281 8.898 1 89.44 263 SER B O 1
ATOM 5607 N N . ALA B 1 264 ? -11.898 34.281 7.031 1 87.88 264 ALA B N 1
ATOM 5608 C CA . ALA B 1 264 ? -12.492 35.469 6.477 1 87.88 264 ALA B CA 1
ATOM 5609 C C . ALA B 1 264 ? -13.945 35.625 6.898 1 87.88 264 ALA B C 1
ATOM 5611 O O . ALA B 1 264 ? -14.516 36.719 6.84 1 87.88 264 ALA B O 1
ATOM 5612 N N . ASP B 1 265 ? -14.555 34.531 7.246 1 88.25 265 ASP B N 1
ATOM 5613 C CA . ASP B 1 265 ? -15.945 34.5 7.688 1 88.25 265 ASP B CA 1
ATOM 5614 C C . ASP B 1 265 ? -16.062 34.969 9.141 1 88.25 265 ASP B C 1
ATOM 5616 O O . ASP B 1 265 ? -16.047 34.125 10.055 1 88.25 265 ASP B O 1
ATOM 5620 N N . VAL B 1 266 ? -16.359 36.156 9.359 1 82.69 266 VAL B N 1
ATOM 5621 C CA . VAL B 1 266 ? -16.312 36.75 10.695 1 82.69 266 VAL B CA 1
ATOM 5622 C C . VAL B 1 266 ? -17.562 36.312 11.477 1 82.69 266 VAL B C 1
ATOM 5624 O O . VAL B 1 266 ? -17.531 36.281 12.711 1 82.69 266 VAL B O 1
ATOM 5627 N N . GLN B 1 267 ? -18.609 35.969 10.781 1 84.06 267 GLN B N 1
ATOM 5628 C CA . GLN B 1 267 ? -19.891 35.75 11.445 1 84.06 267 GLN B CA 1
ATOM 5629 C C . GLN B 1 267 ? -19.938 34.406 12.164 1 84.06 267 GLN B C 1
ATOM 5631 O O . GLN B 1 267 ? -20.781 34.188 13.023 1 84.06 267 GLN B O 1
ATOM 5636 N N . HIS B 1 268 ? -18.984 33.531 11.867 1 88 268 HIS B N 1
ATOM 5637 C CA . HIS B 1 268 ? -19.062 32.219 12.508 1 88 268 HIS B CA 1
ATOM 5638 C C . HIS B 1 268 ? -18.578 32.281 13.953 1 88 268 HIS B C 1
ATOM 5640 O O . HIS B 1 268 ? -18.812 31.375 14.734 1 88 268 HIS B O 1
ATOM 5646 N N . PHE B 1 269 ? -17.922 33.344 14.414 1 85.12 269 PHE B N 1
ATOM 5647 C CA . PHE B 1 269 ? -17.297 33.438 15.727 1 85.12 269 PHE B CA 1
ATOM 5648 C C . PHE B 1 269 ? -18.344 33.375 16.828 1 85.12 269 PHE B C 1
ATOM 5650 O O . PHE B 1 269 ? -18.156 32.688 17.828 1 85.12 269 PHE B O 1
ATOM 5657 N N . GLN B 1 270 ? -19.328 34.062 16.578 1 80.94 270 GLN B N 1
ATOM 5658 C CA . GLN B 1 270 ? -20.328 34.156 17.641 1 80.94 270 GLN B CA 1
ATOM 5659 C C . GLN B 1 270 ? -21 32.781 17.859 1 80.94 270 GLN B C 1
ATOM 5661 O O . GLN B 1 270 ? -21.031 32.281 18.984 1 80.94 270 GLN B O 1
ATOM 5666 N N . PRO B 1 271 ? -21.531 32.188 16.875 1 84.25 271 PRO B N 1
ATOM 5667 C CA . PRO B 1 271 ? -22.219 30.938 17.109 1 84.25 271 PRO B CA 1
ATOM 5668 C C . PRO B 1 271 ? -21.266 29.812 17.531 1 84.25 271 PRO B C 1
ATOM 5670 O O . PRO B 1 271 ? -21.641 28.953 18.344 1 84.25 271 PRO B O 1
ATOM 5673 N N . LEU B 1 272 ? -20.031 29.781 17.047 1 86.69 272 LEU B N 1
ATOM 5674 C CA . LEU B 1 272 ? -19.172 28.625 17.281 1 86.69 272 LEU B CA 1
ATOM 5675 C C . LEU B 1 272 ? -18.125 28.922 18.359 1 86.69 272 LEU B C 1
ATOM 5677 O O . LEU B 1 272 ? -17.578 28 18.969 1 86.69 272 LEU B O 1
ATOM 5681 N N . HIS B 1 273 ? -17.812 30.219 18.578 1 88.06 273 HIS B N 1
ATOM 5682 C CA . HIS B 1 273 ? -16.688 30.547 19.453 1 88.06 273 HIS B CA 1
ATOM 5683 C C . HIS B 1 273 ? -17.109 31.562 20.516 1 88.06 273 HIS B C 1
ATOM 5685 O O . HIS B 1 273 ? -16.25 32.125 21.203 1 88.06 273 HIS B O 1
ATOM 5691 N N . GLY B 1 274 ? -18.359 31.766 20.734 1 87.94 274 GLY B N 1
ATOM 5692 C CA . GLY B 1 274 ? -18.844 32.75 21.688 1 87.94 274 GLY B CA 1
ATOM 5693 C C . GLY B 1 274 ? -18.797 32.25 23.125 1 87.94 274 GLY B C 1
ATOM 5694 O O . GLY B 1 274 ? -18.859 33.031 24.062 1 87.94 274 GLY B O 1
ATOM 5695 N N . GLU B 1 275 ? -18.719 31.016 23.266 1 88.38 275 GLU B N 1
ATOM 5696 C CA . GLU B 1 275 ? -18.656 30.422 24.594 1 88.38 275 GLU B CA 1
ATOM 5697 C C . GLU B 1 275 ? -17.281 29.828 24.875 1 88.38 275 GLU B C 1
ATOM 5699 O O . GLU B 1 275 ? -16.656 29.219 23.984 1 88.38 275 GLU B O 1
ATOM 5704 N N . MET B 1 276 ? -16.906 30.062 26.094 1 89.25 276 MET B N 1
ATOM 5705 C CA . MET B 1 276 ? -15.641 29.469 26.5 1 89.25 276 MET B CA 1
ATOM 5706 C C . MET B 1 276 ? -15.766 27.969 26.672 1 89.25 276 MET B C 1
ATOM 5708 O O . MET B 1 276 ? -16.812 27.469 27.094 1 89.25 276 MET B O 1
ATOM 5712 N N . ALA B 1 277 ? -14.695 27.281 26.312 1 89.06 277 ALA B N 1
ATOM 5713 C CA . ALA B 1 277 ? -14.633 25.828 26.484 1 89.06 277 ALA B CA 1
ATOM 5714 C C . ALA B 1 277 ? -13.453 25.422 27.359 1 89.06 277 ALA B C 1
ATOM 5716 O O . ALA B 1 277 ? -12.445 26.125 27.422 1 89.06 277 ALA B O 1
ATOM 5717 N N . LEU B 1 278 ? -13.664 24.297 28.016 1 89 278 LEU B N 1
ATOM 5718 C CA . LEU B 1 278 ? -12.531 23.734 28.75 1 89 278 LEU B CA 1
ATOM 5719 C C . LEU B 1 278 ? -11.383 23.406 27.797 1 89 278 LEU B C 1
ATOM 5721 O O . LEU B 1 278 ? -11.602 22.844 26.719 1 89 278 LEU B O 1
ATOM 5725 N N . PRO B 1 279 ? -10.18 23.766 28.203 1 91.12 279 PRO B N 1
ATOM 5726 C CA . PRO B 1 279 ? -9.023 23.516 27.328 1 91.12 279 PRO B CA 1
ATOM 5727 C C . PRO B 1 279 ? -8.891 22.047 26.953 1 91.12 279 PRO B C 1
ATOM 5729 O O . PRO B 1 279 ? -9.188 21.156 27.75 1 91.12 279 PRO B O 1
ATOM 5732 N N . TRP B 1 280 ? -8.5 21.781 25.719 1 92.06 280 TRP B N 1
ATOM 5733 C CA . TRP B 1 280 ? -8.094 20.484 25.188 1 92.06 280 TRP B CA 1
ATOM 5734 C C . TRP B 1 280 ? -9.289 19.531 25.109 1 92.06 280 TRP B C 1
ATOM 5736 O O . TRP B 1 280 ? -9.109 18.312 25.062 1 92.06 280 TRP B O 1
ATOM 5746 N N . THR B 1 281 ? -10.453 20.062 25.188 1 90.38 281 THR B N 1
ATOM 5747 C CA . THR B 1 281 ? -11.648 19.25 24.969 1 90.38 281 THR B CA 1
ATOM 5748 C C . THR B 1 281 ? -12.164 19.422 23.547 1 90.38 281 THR B C 1
ATOM 5750 O O . THR B 1 281 ? -11.773 20.359 22.844 1 90.38 281 THR B O 1
ATOM 5753 N N . GLY B 1 282 ? -12.945 18.469 23.031 1 89.88 282 GLY B N 1
ATOM 5754 C CA . GLY B 1 282 ? -13.5 18.5 21.688 1 89.88 282 GLY B CA 1
ATOM 5755 C C . GLY B 1 282 ? -13.758 17.125 21.109 1 89.88 282 GLY B C 1
ATOM 5756 O O . GLY B 1 282 ? -13.469 16.109 21.75 1 89.88 282 GLY B O 1
ATOM 5757 N N . PRO B 1 283 ? -14.336 17.156 19.953 1 88.38 283 PRO B N 1
ATOM 5758 C CA . PRO B 1 283 ? -14.711 15.883 19.344 1 88.38 283 PRO B CA 1
ATOM 5759 C C . PRO B 1 283 ? -13.508 14.984 19.078 1 88.38 283 PRO B C 1
ATOM 5761 O O . PRO B 1 283 ? -13.641 13.758 19.047 1 88.38 283 PRO B O 1
ATOM 5764 N N . ARG B 1 284 ? -12.359 15.578 18.859 1 88.38 284 ARG B N 1
ATOM 5765 C CA . ARG B 1 284 ? -11.172 14.781 18.547 1 88.38 284 ARG B CA 1
ATOM 5766 C C . ARG B 1 284 ? -10.289 14.609 19.781 1 88.38 284 ARG B C 1
ATOM 5768 O O . ARG B 1 284 ? -9.141 14.18 19.672 1 88.38 284 ARG B O 1
ATOM 5775 N N . SER B 1 285 ? -10.844 14.977 20.875 1 86.94 285 SER B N 1
ATOM 5776 C CA . SER B 1 285 ? -10.133 14.797 22.141 1 86.94 285 SER B CA 1
ATOM 5777 C C . SER B 1 285 ? -10.492 13.469 22.797 1 86.94 285 SER B C 1
ATOM 5779 O O . SER B 1 285 ? -11.352 12.734 22.297 1 86.94 285 SER B O 1
ATOM 5781 N N . CYS B 1 286 ? -9.727 13.219 23.891 1 80.56 286 CYS B N 1
ATOM 5782 C CA . CYS B 1 286 ? -10.008 12.008 24.656 1 80.56 286 CYS B CA 1
ATOM 5783 C C . CYS B 1 286 ? -11.406 12.055 25.266 1 80.56 286 CYS B C 1
ATOM 5785 O O . CYS B 1 286 ? -12.016 11.016 25.516 1 80.56 286 CYS B O 1
ATOM 5787 N N . ILE B 1 287 ? -11.891 13.305 25.438 1 82.88 287 ILE B N 1
ATOM 5788 C CA . ILE B 1 287 ? -13.211 13.492 26.031 1 82.88 287 ILE B CA 1
ATOM 5789 C C . ILE B 1 287 ? -14.289 13.297 24.969 1 82.88 287 ILE B C 1
ATOM 5791 O O . ILE B 1 287 ? -15.422 12.938 25.281 1 82.88 287 ILE B O 1
ATOM 5795 N N . GLY B 1 288 ? -13.945 13.617 23.766 1 86.31 288 GLY B N 1
ATOM 5796 C CA . GLY B 1 288 ? -14.828 13.328 22.641 1 86.31 288 GLY B CA 1
ATOM 5797 C C . GLY B 1 288 ? -15.867 14.406 22.406 1 86.31 288 GLY B C 1
ATOM 5798 O O . GLY B 1 288 ? -16.719 14.266 21.516 1 86.31 288 GLY B O 1
ATOM 5799 N N . ARG B 1 289 ? -15.891 15.375 23.281 1 87.5 289 ARG B N 1
ATOM 5800 C CA . ARG B 1 289 ? -16.812 16.484 23.109 1 87.5 289 ARG B CA 1
ATOM 5801 C C . ARG B 1 289 ? -16.25 17.766 23.75 1 87.5 289 ARG B C 1
ATOM 5803 O O . ARG B 1 289 ? -15.383 17.703 24.625 1 87.5 289 ARG B O 1
ATOM 5810 N N . SER B 1 290 ? -16.734 18.859 23.25 1 87.94 290 SER B N 1
ATOM 5811 C CA . SER B 1 290 ? -16.406 20.141 23.875 1 87.94 290 SER B CA 1
ATOM 5812 C C . SER B 1 290 ? -17.188 20.344 25.172 1 87.94 290 SER B C 1
ATOM 5814 O O . SER B 1 290 ? -18.375 20 25.25 1 87.94 290 SER B O 1
ATOM 5816 N N . ILE B 1 291 ? -16.484 20.844 26.172 1 88.94 291 ILE B N 1
ATOM 5817 C CA . ILE B 1 291 ? -17.141 21.141 27.438 1 88.94 291 ILE B CA 1
ATOM 5818 C C . ILE B 1 291 ? -17.188 22.656 27.656 1 88.94 291 ILE B C 1
ATOM 5820 O O . ILE B 1 291 ? -16.172 23.297 27.891 1 88.94 291 ILE B O 1
ATOM 5824 N N . PRO B 1 292 ? -18.391 23.156 27.609 1 88.75 292 PRO B N 1
ATOM 5825 C CA . PRO B 1 292 ? -18.5 24.594 27.812 1 88.75 292 PRO B CA 1
ATOM 5826 C C . PRO B 1 292 ? -18.25 25 29.266 1 88.75 292 PRO B C 1
ATOM 5828 O O . PRO B 1 292 ? -18.531 24.234 30.188 1 88.75 292 PRO B O 1
ATOM 5831 N N . VAL B 1 293 ? -17.656 26.156 29.453 1 88.06 293 VAL B N 1
ATOM 5832 C CA . VAL B 1 293 ? -17.531 26.781 30.766 1 88.06 293 VAL B CA 1
ATOM 5833 C C . VAL B 1 293 ? -18.703 27.719 31 1 88.06 293 VAL B C 1
ATOM 5835 O O . VAL B 1 293 ? -18.781 28.781 30.375 1 88.06 293 VAL B O 1
ATOM 5838 N N . PRO B 1 294 ? -19.484 27.375 31.953 1 85.81 294 PRO B N 1
ATOM 5839 C CA . PRO B 1 294 ? -20.703 28.172 32.125 1 85.81 294 PRO B CA 1
ATOM 5840 C C . PRO B 1 294 ? -20.406 29.625 32.5 1 85.81 294 PRO B C 1
ATOM 5842 O O . PRO B 1 294 ? -19.422 29.906 33.188 1 85.81 294 PRO B O 1
ATOM 5845 N N . PHE B 1 295 ? -21.172 30.578 31.969 1 86.5 295 PHE B N 1
ATOM 5846 C CA . PHE B 1 295 ? -21.25 32 32.312 1 86.5 295 PHE B CA 1
ATOM 5847 C C . PHE B 1 295 ? -20 32.75 31.812 1 86.5 295 PHE B C 1
ATOM 5849 O O . PHE B 1 295 ? -19.75 33.875 32.219 1 86.5 295 PHE B O 1
ATOM 5856 N N . VAL B 1 296 ? -19.203 32.125 31.156 1 87.38 296 VAL B N 1
ATOM 5857 C CA . VAL B 1 296 ? -18.047 32.781 30.578 1 87.38 296 VAL B CA 1
ATOM 5858 C C . VAL B 1 296 ? -18.203 32.844 29.047 1 87.38 296 VAL B C 1
ATOM 5860 O O . VAL B 1 296 ? -18.297 31.828 28.375 1 87.38 296 VAL B O 1
ATOM 5863 N N . LYS B 1 297 ? -18.266 34 28.547 1 89.31 297 LYS B N 1
ATOM 5864 C CA . LYS B 1 297 ? -18.391 34.25 27.109 1 89.31 297 LYS B CA 1
ATOM 5865 C C . LYS B 1 297 ? -17.141 34.938 26.562 1 89.31 297 LYS B C 1
ATOM 5867 O O . LYS B 1 297 ? -16.375 35.531 27.328 1 89.31 297 LYS B O 1
ATOM 5872 N N . ILE B 1 298 ? -16.953 34.812 25.312 1 90.31 298 ILE B N 1
ATOM 5873 C CA . ILE B 1 298 ? -15.836 35.469 24.641 1 90.31 298 ILE B CA 1
ATOM 5874 C C . ILE B 1 298 ? -16.359 36.406 23.578 1 90.31 298 ILE B C 1
ATOM 5876 O O . ILE B 1 298 ? -17.156 36.031 22.719 1 90.31 298 ILE B O 1
ATOM 5880 N N . ILE B 1 299 ? -15.961 37.594 23.625 1 88.69 299 ILE B N 1
ATOM 5881 C CA . ILE B 1 299 ? -16.328 38.594 22.641 1 88.69 299 ILE B CA 1
ATOM 5882 C C . ILE B 1 299 ? -15.195 38.781 21.625 1 88.69 299 ILE B C 1
ATOM 5884 O O . ILE B 1 299 ? -14.039 39 22.016 1 88.69 299 ILE B O 1
ATOM 5888 N N . HIS B 1 300 ? -15.555 38.75 20.328 1 89.75 300 HIS B N 1
ATOM 5889 C CA . HIS B 1 300 ? -14.547 38.812 19.281 1 89.75 300 HIS B CA 1
ATOM 5890 C C . HIS B 1 300 ? -14.742 40.031 18.391 1 89.75 300 HIS B C 1
ATOM 5892 O O . HIS B 1 300 ? -15.875 40.406 18.094 1 89.75 300 HIS B O 1
ATOM 5898 N N . LYS B 1 301 ? -13.711 40.656 18.047 1 87.5 301 LYS B N 1
ATOM 5899 C CA . LYS B 1 301 ? -13.633 41.625 16.953 1 87.5 301 LYS B CA 1
ATOM 5900 C C . LYS B 1 301 ? -12.57 41.219 15.938 1 87.5 301 LYS B C 1
ATOM 5902 O O . LYS B 1 301 ? -11.383 41.156 16.25 1 87.5 301 LYS B O 1
ATOM 5907 N N . ALA B 1 302 ? -13.047 40.906 14.727 1 87.81 302 ALA B N 1
ATOM 5908 C CA . ALA B 1 302 ? -12.141 40.312 13.742 1 87.81 302 ALA B CA 1
ATOM 5909 C C . ALA B 1 302 ? -12.039 41.188 12.492 1 87.81 302 ALA B C 1
ATOM 5911 O O . ALA B 1 302 ? -12.953 41.969 12.195 1 87.81 302 ALA B O 1
ATOM 5912 N N . SER B 1 303 ? -10.914 41.125 11.859 1 88.75 303 SER B N 1
ATOM 5913 C CA . SER B 1 303 ? -10.688 41.844 10.594 1 88.75 303 SER B CA 1
ATOM 5914 C C . SER B 1 303 ? -9.781 41.031 9.672 1 88.75 303 SER B C 1
ATOM 5916 O O . SER B 1 303 ? -9.07 40.125 10.133 1 88.75 303 SER B O 1
ATOM 5918 N N . PHE B 1 304 ? -9.914 41.281 8.383 1 90.56 304 PHE B N 1
ATOM 5919 C CA . PHE B 1 304 ? -9.156 40.625 7.32 1 90.56 304 PHE B CA 1
ATOM 5920 C C . PHE B 1 304 ? -8.422 41.656 6.465 1 90.56 304 PHE B C 1
ATOM 5922 O O . PHE B 1 304 ? -8.977 42.688 6.125 1 90.56 304 PHE B O 1
ATOM 5929 N N . GLU B 1 305 ? -7.164 41.406 6.23 1 93.31 305 GLU B N 1
ATOM 5930 C CA . GLU B 1 305 ? -6.363 42.25 5.375 1 93.31 305 GLU B CA 1
ATOM 5931 C C . GLU B 1 305 ? -5.348 41.469 4.562 1 93.31 305 GLU B C 1
ATOM 5933 O O . GLU B 1 305 ? -4.77 40.5 5.062 1 93.31 305 GLU B O 1
ATOM 5938 N N . LEU B 1 306 ? -5.199 41.844 3.346 1 94.38 306 LEU B N 1
ATOM 5939 C CA . LEU B 1 306 ? -4.156 41.25 2.51 1 94.38 306 LEU B CA 1
ATOM 5940 C C . LEU B 1 306 ? -2.865 42.062 2.605 1 94.38 306 LEU B C 1
ATOM 5942 O O . LEU B 1 306 ? -2.9 43.281 2.697 1 94.38 306 LEU B O 1
ATOM 5946 N N . SER B 1 307 ? -1.784 41.375 2.621 1 95.06 307 SER B N 1
ATOM 5947 C CA . SER B 1 307 ? -0.507 42.062 2.625 1 95.06 307 SER B CA 1
ATOM 5948 C C . SER B 1 307 ? -0.351 42.938 1.38 1 95.06 307 SER B C 1
ATOM 5950 O O . SER B 1 307 ? -0.597 42.469 0.263 1 95.06 307 SER B O 1
ATOM 5952 N N . PRO B 1 308 ? 0.028 44.125 1.591 1 92.62 308 PRO B N 1
ATOM 5953 C CA . PRO B 1 308 ? 0.217 45 0.44 1 92.62 308 PRO B CA 1
ATOM 5954 C C . PRO B 1 308 ? 1.5 44.688 -0.332 1 92.62 308 PRO B C 1
ATOM 5956 O O . PRO B 1 308 ? 1.622 45.062 -1.502 1 92.62 308 PRO B O 1
ATOM 5959 N N . THR B 1 309 ? 2.428 44.062 0.243 1 92.81 309 THR B N 1
ATOM 5960 C CA . THR B 1 309 ? 3.752 43.875 -0.348 1 92.81 309 THR B CA 1
ATOM 5961 C C . THR B 1 309 ? 3.973 42.438 -0.782 1 92.81 309 THR B C 1
ATOM 5963 O O . THR B 1 309 ? 4.625 42.188 -1.796 1 92.81 309 THR B O 1
ATOM 5966 N N . GLU B 1 310 ? 3.479 41.531 -0.031 1 95.31 310 GLU B N 1
ATOM 5967 C CA . GLU B 1 310 ? 3.676 40.125 -0.336 1 95.31 310 GLU B CA 1
ATOM 5968 C C . GLU B 1 310 ? 2.375 39.469 -0.791 1 95.31 310 GLU B C 1
ATOM 5970 O O . GLU B 1 310 ? 1.48 39.219 0.022 1 95.31 310 GLU B O 1
ATOM 5975 N N . LYS B 1 311 ? 2.326 39 -1.951 1 95.44 311 LYS B N 1
ATOM 5976 C CA . LYS B 1 311 ? 1.1 38.531 -2.578 1 95.44 311 LYS B CA 1
ATOM 5977 C C . LYS B 1 311 ? 0.629 37.219 -1.934 1 95.44 311 LYS B C 1
ATOM 5979 O O . LYS B 1 311 ? -0.559 36.906 -1.979 1 95.44 311 LYS B O 1
ATOM 5984 N N . HIS B 1 312 ? 1.574 36.531 -1.375 1 96.81 312 HIS B N 1
ATOM 5985 C CA . HIS B 1 312 ? 1.222 35.219 -0.844 1 96.81 312 HIS B CA 1
ATOM 5986 C C . HIS B 1 312 ? 0.793 35.312 0.617 1 96.81 312 HIS B C 1
ATOM 5988 O O . HIS B 1 312 ? 0.464 34.281 1.238 1 96.81 312 HIS B O 1
ATOM 5994 N N . ILE B 1 313 ? 0.732 36.5 1.251 1 97.5 313 ILE B N 1
ATOM 5995 C CA . ILE B 1 313 ? 0.495 36.656 2.682 1 97.5 313 ILE B CA 1
ATOM 5996 C C . ILE B 1 313 ? -0.86 37.312 2.914 1 97.5 313 ILE B C 1
ATOM 5998 O O . ILE B 1 313 ? -1.218 38.25 2.219 1 97.5 313 ILE B O 1
ATOM 6002 N N . ALA B 1 314 ? -1.613 36.844 3.787 1 96.81 314 ALA B N 1
ATOM 6003 C CA . ALA B 1 314 ? -2.852 37.438 4.285 1 96.81 314 ALA B CA 1
ATOM 6004 C C . ALA B 1 314 ? -2.852 37.5 5.809 1 96.81 314 ALA B C 1
ATOM 6006 O O . ALA B 1 314 ? -2.236 36.656 6.477 1 96.81 314 ALA B O 1
ATOM 6007 N N . TYR B 1 315 ? -3.51 38.531 6.359 1 95.88 315 TYR B N 1
ATOM 6008 C CA . TYR B 1 315 ? -3.592 38.75 7.801 1 95.88 315 TYR B CA 1
ATOM 6009 C C . TYR B 1 315 ? -5.035 38.688 8.281 1 95.88 315 TYR B C 1
ATOM 6011 O O . TYR B 1 315 ? -5.93 39.25 7.645 1 95.88 315 TYR B O 1
ATOM 6019 N N . PHE B 1 316 ? -5.191 37.969 9.344 1 93.69 316 PHE B N 1
ATOM 6020 C CA . PHE B 1 316 ? -6.449 37.969 10.086 1 93.69 316 PHE B CA 1
ATOM 6021 C C . PHE B 1 316 ? -6.223 38.406 11.531 1 93.69 316 PHE B C 1
ATOM 6023 O O . PHE B 1 316 ? -5.414 37.812 12.242 1 93.69 316 PHE B O 1
ATOM 6030 N N . LYS B 1 317 ? -6.867 39.438 11.891 1 93.38 317 LYS B N 1
ATOM 6031 C CA . LYS B 1 317 ? -6.719 39.969 13.25 1 93.38 317 LYS B CA 1
ATOM 6032 C C . LYS B 1 317 ? -7.988 39.75 14.062 1 93.38 317 LYS B C 1
ATOM 6034 O O . LYS B 1 317 ? -9.094 39.812 13.531 1 93.38 317 LYS B O 1
ATOM 6039 N N . ASN B 1 318 ? -7.758 39.406 15.273 1 91.94 318 ASN B N 1
ATOM 6040 C CA . ASN B 1 318 ? -8.859 39.188 16.203 1 91.94 318 ASN B CA 1
ATOM 6041 C C . ASN B 1 318 ? -8.523 39.719 17.594 1 91.94 318 ASN B C 1
ATOM 6043 O O . ASN B 1 318 ? -7.434 39.469 18.125 1 91.94 318 ASN B O 1
ATOM 6047 N N . GLN B 1 319 ? -9.375 40.531 18.078 1 92.69 319 GLN B N 1
ATOM 6048 C CA . GLN B 1 319 ? -9.312 40.938 19.469 1 92.69 319 GLN B CA 1
ATOM 6049 C C . GLN B 1 319 ? -10.398 40.25 20.297 1 92.69 319 GLN B C 1
ATOM 6051 O O . GLN B 1 319 ? -11.578 40.312 19.969 1 92.69 319 GLN B O 1
ATOM 6056 N N . ALA B 1 320 ? -9.977 39.594 21.328 1 90.06 320 ALA B N 1
ATOM 6057 C CA . ALA B 1 320 ? -10.93 38.844 22.156 1 90.06 320 ALA B CA 1
ATOM 6058 C C . ALA B 1 320 ? -10.883 39.344 23.594 1 90.06 320 ALA B C 1
ATOM 6060 O O . ALA B 1 320 ? -9.836 39.75 24.094 1 90.06 320 ALA B O 1
ATOM 6061 N N . CYS B 1 321 ? -12.023 39.312 24.172 1 90.75 321 CYS B N 1
ATOM 6062 C CA . CYS B 1 321 ? -12.172 39.656 25.578 1 90.75 321 CYS B CA 1
ATOM 6063 C C . CYS B 1 321 ? -13.195 38.75 26.266 1 90.75 321 CYS B C 1
ATOM 6065 O O . CYS B 1 321 ? -14.18 38.344 25.641 1 90.75 321 CYS B O 1
ATOM 6067 N N . LEU B 1 322 ? -12.961 38.5 27.531 1 88.75 322 LEU B N 1
ATOM 6068 C CA . LEU B 1 322 ? -13.883 37.656 28.266 1 88.75 322 LEU B CA 1
ATOM 6069 C C . LEU B 1 322 ? -15 38.469 28.891 1 88.75 322 LEU B C 1
ATOM 6071 O O . LEU B 1 322 ? -14.773 39.625 29.328 1 88.75 322 LEU B O 1
ATOM 6075 N N . GLU B 1 323 ? -16.094 37.906 28.875 1 89.75 323 GLU B N 1
ATOM 6076 C CA . GLU B 1 323 ? -17.266 38.375 29.625 1 89.75 323 GLU B CA 1
ATOM 6077 C C . GLU B 1 323 ? -17.734 37.375 30.656 1 89.75 323 GLU B C 1
ATOM 6079 O O . GLU B 1 323 ? -18.078 36.219 30.297 1 89.75 323 GLU B O 1
ATOM 6084 N N . VAL B 1 324 ? -17.641 37.719 31.875 1 87.31 324 VAL B N 1
ATOM 6085 C CA . VAL B 1 324 ? -18.047 36.812 32.938 1 87.31 324 VAL B CA 1
ATOM 6086 C C . VAL B 1 324 ? -19.312 37.375 33.625 1 87.31 324 VAL B C 1
ATOM 6088 O O . VAL B 1 324 ? -19.312 38.5 34.125 1 87.31 324 VAL B O 1
ATOM 6091 N N . PHE B 1 325 ? -20.344 36.562 33.688 1 88.31 325 PHE B N 1
ATOM 6092 C CA . PHE B 1 325 ? -21.625 36.938 34.281 1 88.31 325 PHE B CA 1
ATOM 6093 C C . PHE B 1 325 ? -22.109 38.25 33.719 1 88.31 325 PHE B C 1
ATOM 6095 O O . PHE B 1 325 ? -22.547 39.125 34.469 1 88.31 325 PHE B O 1
ATOM 6102 N N . GLY B 1 326 ? -21.828 38.469 32.469 1 84.81 326 GLY B N 1
ATOM 6103 C CA . GLY B 1 326 ? -22.359 39.625 31.781 1 84.81 326 GLY B CA 1
ATOM 6104 C C . GLY B 1 326 ? -21.469 40.844 31.891 1 84.81 326 GLY B C 1
ATOM 6105 O O . GLY B 1 326 ? -21.797 41.906 31.359 1 84.81 326 GLY B O 1
ATOM 6106 N N . ARG B 1 327 ? -20.391 40.719 32.594 1 89.06 327 ARG B N 1
ATOM 6107 C CA . ARG B 1 327 ? -19.453 41.844 32.75 1 89.06 327 ARG B CA 1
ATOM 6108 C C . ARG B 1 327 ? -18.188 41.594 31.938 1 89.06 327 ARG B C 1
ATOM 6110 O O . ARG B 1 327 ? -17.531 40.562 32.094 1 89.06 327 ARG B O 1
ATOM 6117 N N . LYS B 1 328 ? -17.906 42.562 31.156 1 89.31 328 LYS B N 1
ATOM 6118 C CA . LYS B 1 328 ? -16.703 42.5 30.328 1 89.31 328 LYS B CA 1
ATOM 6119 C C . LYS B 1 328 ? -15.445 42.719 31.156 1 89.31 328 LYS B C 1
ATOM 6121 O O . LYS B 1 328 ? -15.375 43.688 31.938 1 89.31 328 LYS B O 1
ATOM 6126 N N . LEU B 1 329 ? -14.547 41.844 31.031 1 88.62 329 LEU B N 1
ATOM 6127 C CA . LEU B 1 329 ? -13.273 41.969 31.734 1 88.62 329 LEU B CA 1
ATOM 6128 C C . LEU B 1 329 ? -12.18 42.438 30.781 1 88.62 329 LEU B C 1
ATOM 6130 O O . LEU B 1 329 ? -11.523 41.625 30.141 1 88.62 329 LEU B O 1
ATOM 6134 N N . THR B 1 330 ? -11.906 43.688 30.734 1 85.5 330 THR B N 1
ATOM 6135 C CA . THR B 1 330 ? -11 44.312 29.781 1 85.5 330 THR B CA 1
ATOM 6136 C C . THR B 1 330 ? -9.562 43.844 30.031 1 85.5 330 THR B C 1
ATOM 6138 O O . THR B 1 330 ? -8.727 43.906 29.125 1 85.5 330 THR B O 1
ATOM 6141 N N . SER B 1 331 ? -9.266 43.406 31.219 1 84 331 SER B N 1
ATOM 6142 C CA . SER B 1 331 ? -7.918 42.969 31.562 1 84 331 SER B CA 1
ATOM 6143 C C . SER B 1 331 ? -7.578 41.656 30.875 1 84 331 SER B C 1
ATOM 6145 O O . SER B 1 331 ? -6.41 41.25 30.812 1 84 331 SER B O 1
ATOM 6147 N N . THR B 1 332 ? -8.57 41.031 30.359 1 86 332 THR B N 1
ATOM 6148 C CA . THR B 1 332 ? -8.359 39.719 29.719 1 86 332 THR B CA 1
ATOM 6149 C C . THR B 1 332 ? -8.203 39.875 28.219 1 86 332 THR B C 1
ATOM 6151 O O . THR B 1 332 ? -8.242 38.906 27.469 1 86 332 THR B O 1
ATOM 6154 N N . LYS B 1 333 ? -8.039 41.062 27.828 1 90.25 333 LYS B N 1
ATOM 6155 C CA . LYS B 1 333 ? -7.941 41.344 26.391 1 90.25 333 LYS B CA 1
ATOM 6156 C C . LYS B 1 333 ? -6.734 40.625 25.781 1 90.25 333 LYS B C 1
ATOM 6158 O O . LYS B 1 333 ? -5.633 40.688 26.328 1 90.25 333 LYS B O 1
ATOM 6163 N N . VAL B 1 334 ? -6.965 39.938 24.703 1 92.12 334 VAL B N 1
ATOM 6164 C CA . VAL B 1 334 ? -5.922 39.25 23.938 1 92.12 334 VAL B CA 1
ATOM 6165 C C . VAL B 1 334 ? -6.023 39.656 22.469 1 92.12 334 VAL B C 1
ATOM 6167 O O . VAL B 1 334 ? -7.105 39.594 21.875 1 92.12 334 VAL B O 1
ATOM 6170 N N . ASP B 1 335 ? -4.957 40.125 21.922 1 94.81 335 ASP B N 1
ATOM 6171 C CA . ASP B 1 335 ? -4.871 40.406 20.5 1 94.81 335 ASP B CA 1
ATOM 6172 C C . ASP B 1 335 ? -4.246 39.219 19.734 1 94.81 335 ASP B C 1
ATOM 6174 O O . ASP B 1 335 ? -3.127 38.812 20.047 1 94.81 335 ASP B O 1
ATOM 6178 N N . ALA B 1 336 ? -4.992 38.75 18.828 1 94.75 336 ALA B N 1
ATOM 6179 C CA . ALA B 1 336 ? -4.496 37.656 18.016 1 94.75 336 ALA B CA 1
ATOM 6180 C C . ALA B 1 336 ? -4.297 38.094 16.562 1 94.75 336 ALA B C 1
ATOM 6182 O O . ALA B 1 336 ? -5.172 38.75 15.984 1 94.75 336 ALA B O 1
ATOM 6183 N N . GLN B 1 337 ? -3.152 37.844 16.031 1 96 337 GLN B N 1
ATOM 6184 C CA . GLN B 1 337 ? -2.873 38.031 14.617 1 96 337 GLN B CA 1
ATOM 6185 C C . GLN B 1 337 ? -2.547 36.719 13.93 1 96 337 GLN B C 1
ATOM 6187 O O . GLN B 1 337 ? -1.583 36.031 14.297 1 96 337 GLN B O 1
ATOM 6192 N N . ILE B 1 338 ? -3.357 36.375 13.016 1 95.94 338 ILE B N 1
ATOM 6193 C CA . ILE B 1 338 ? -3.137 35.156 12.227 1 95.94 338 ILE B CA 1
ATOM 6194 C C . ILE B 1 338 ? -2.529 35.531 10.875 1 95.94 338 ILE B C 1
ATOM 6196 O O . ILE B 1 338 ? -3.102 36.344 10.133 1 95.94 338 ILE B O 1
ATOM 6200 N N . THR B 1 339 ? -1.41 35.062 10.609 1 97.31 339 THR B N 1
ATOM 6201 C CA . THR B 1 339 ? -0.732 35.312 9.336 1 97.31 339 THR B CA 1
ATOM 6202 C C . THR B 1 339 ? -0.703 34.031 8.484 1 97.31 339 THR B C 1
ATOM 6204 O O . THR B 1 339 ? -0.149 33.031 8.898 1 97.31 339 THR B O 1
ATOM 6207 N N . PHE B 1 340 ? -1.314 34.094 7.34 1 97.5 340 PHE B N 1
ATOM 6208 C CA . PHE B 1 340 ? -1.222 33.031 6.348 1 97.5 340 PHE B CA 1
ATOM 6209 C C . PHE B 1 340 ? 0.044 33.188 5.512 1 97.5 340 PHE B C 1
ATOM 6211 O O . PHE B 1 340 ? 0.278 34.25 4.91 1 97.5 340 PHE B O 1
ATOM 6218 N N . TYR B 1 341 ? 0.885 32.25 5.562 1 97.06 341 TYR B N 1
ATOM 6219 C CA . TYR B 1 341 ? 2.01 32.156 4.637 1 97.06 341 TYR B CA 1
ATOM 6220 C C . TYR B 1 341 ? 1.71 31.203 3.5 1 97.06 341 TYR B C 1
ATOM 6222 O O . TYR B 1 341 ? 2.102 30.031 3.551 1 97.06 341 TYR B O 1
ATOM 6230 N N . GLY B 1 342 ? 1.109 31.641 2.455 1 97.12 342 GLY B N 1
ATOM 6231 C CA . GLY B 1 342 ? 0.632 30.781 1.386 1 97.12 342 GLY B CA 1
ATOM 6232 C C . GLY B 1 342 ? -0.794 30.312 1.593 1 97.12 342 GLY B C 1
ATOM 6233 O O . GLY B 1 342 ? -1.626 31.047 2.131 1 97.12 342 GLY B O 1
ATOM 6234 N N . PRO B 1 343 ? -1.109 29.109 1.107 1 97.06 343 PRO B N 1
ATOM 6235 C CA . PRO B 1 343 ? -2.51 28.688 1.045 1 97.06 343 PRO B CA 1
ATOM 6236 C C . PRO B 1 343 ? -3.021 28.156 2.379 1 97.06 343 PRO B C 1
ATOM 6238 O O . PRO B 1 343 ? -4.172 27.719 2.471 1 97.06 343 PRO B O 1
ATOM 6241 N N . GLY B 1 344 ? -2.256 28.109 3.338 1 93.75 344 GLY B N 1
ATOM 6242 C CA . GLY B 1 344 ? -2.705 27.594 4.621 1 93.75 344 GLY B CA 1
ATOM 6243 C C . GLY B 1 344 ? -1.915 26.391 5.09 1 93.75 344 GLY B C 1
ATOM 6244 O O . GLY B 1 344 ? -2.205 25.828 6.148 1 93.75 344 GLY B O 1
ATOM 6245 N N . GLY B 1 345 ? -0.977 26 4.32 1 96.19 345 GLY B N 1
ATOM 6246 C CA . GLY B 1 345 ? -0.072 24.953 4.781 1 96.19 345 GLY B CA 1
ATOM 6247 C C . GLY B 1 345 ? 0.673 25.328 6.051 1 96.19 345 GLY B C 1
ATOM 6248 O O . GLY B 1 345 ? 0.891 24.484 6.922 1 96.19 345 GLY B O 1
ATOM 6249 N N . LEU B 1 346 ? 1.016 26.609 6.086 1 97.56 346 LEU B N 1
ATOM 6250 C CA . LEU B 1 346 ? 1.65 27.203 7.258 1 97.56 346 LEU B CA 1
ATOM 6251 C C . LEU B 1 346 ? 0.952 28.5 7.66 1 97.56 346 LEU B C 1
ATOM 6253 O O . LEU B 1 346 ? 0.895 29.438 6.875 1 97.56 346 LEU B O 1
ATOM 6257 N N . THR B 1 347 ? 0.408 28.5 8.789 1 97.88 347 THR B N 1
ATOM 6258 C CA . THR B 1 347 ? -0.2 29.688 9.375 1 97.88 347 THR B CA 1
ATOM 6259 C C . THR B 1 347 ? 0.356 29.953 10.773 1 97.88 347 THR B C 1
ATOM 6261 O O . THR B 1 347 ? 0.603 29.016 11.531 1 97.88 347 THR B O 1
ATOM 6264 N N . LEU B 1 348 ? 0.572 31.203 11.047 1 98.06 348 LEU B N 1
ATOM 6265 C CA . LEU B 1 348 ? 1.112 31.562 12.352 1 98.06 348 LEU B CA 1
ATOM 6266 C C . LEU B 1 348 ? 0.097 32.375 13.148 1 98.06 348 LEU B C 1
ATOM 6268 O O . LEU B 1 348 ? -0.37 33.406 12.695 1 98.06 348 LEU B O 1
ATOM 6272 N N . PHE B 1 349 ? -0.232 31.906 14.273 1 97.62 349 PHE B N 1
ATOM 6273 C CA . PHE B 1 349 ? -1.024 32.625 15.25 1 97.62 349 PHE B CA 1
ATOM 6274 C C . PHE B 1 349 ? -0.125 33.344 16.266 1 97.62 349 PHE B C 1
ATOM 6276 O O . PHE B 1 349 ? 0.707 32.688 16.906 1 97.62 349 PHE B O 1
ATOM 6283 N N . GLN B 1 350 ? -0.247 34.562 16.328 1 97.5 350 GLN B N 1
ATOM 6284 C CA . GLN B 1 350 ? 0.428 35.344 17.344 1 97.5 350 GLN B CA 1
ATOM 6285 C C . GLN B 1 350 ? -0.562 35.875 18.391 1 97.5 350 GLN B C 1
ATOM 6287 O O . GLN B 1 350 ? -1.476 36.625 18.062 1 97.5 350 GLN B O 1
ATOM 6292 N N . PHE B 1 351 ? -0.426 35.469 19.625 1 96.94 351 PHE B N 1
ATOM 6293 C CA . PHE B 1 351 ? -1.263 35.938 20.719 1 96.94 351 PHE B CA 1
ATOM 6294 C C . PHE B 1 351 ? -0.5 36.906 21.609 1 96.94 351 PHE B C 1
ATOM 6296 O O . PHE B 1 351 ? 0.542 36.562 22.172 1 96.94 351 PHE B O 1
ATOM 6303 N N . ASP B 1 352 ? -1.016 38.062 21.719 1 96.44 352 ASP B N 1
ATOM 6304 C CA . ASP B 1 352 ? -0.429 39.062 22.594 1 96.44 352 ASP B CA 1
ATOM 6305 C C . ASP B 1 352 ? -1.396 39.469 23.703 1 96.44 352 ASP B C 1
ATOM 6307 O O . ASP B 1 352 ? -2.547 39.812 23.438 1 96.44 352 ASP B O 1
ATOM 6311 N N . GLY B 1 353 ? -0.977 39.344 24.906 1 93.38 353 GLY B N 1
ATOM 6312 C CA . GLY B 1 353 ? -1.717 39.781 26.078 1 93.38 353 GLY B CA 1
ATOM 6313 C C . GLY B 1 353 ? -0.821 40.25 27.203 1 93.38 353 GLY B C 1
ATOM 6314 O O . GLY B 1 353 ? 0.393 40.375 27.031 1 93.38 353 GLY B O 1
ATOM 6315 N N . ASN B 1 354 ? -1.494 40.594 28.297 1 91.19 354 ASN B N 1
ATOM 6316 C CA . ASN B 1 354 ? -0.738 41 29.469 1 91.19 354 ASN B CA 1
ATOM 6317 C C . ASN B 1 354 ? 0.261 39.938 29.922 1 91.19 354 ASN B C 1
ATOM 6319 O O . ASN B 1 354 ? 1.283 40.281 30.531 1 91.19 354 ASN B O 1
ATOM 6323 N N . PHE B 1 355 ? 0.019 38.781 29.531 1 91.31 355 PHE B N 1
ATOM 6324 C CA . PHE B 1 355 ? 0.866 37.656 29.938 1 91.31 355 PHE B CA 1
ATOM 6325 C C . PHE B 1 355 ? 2.109 37.562 29.062 1 91.31 355 PHE B C 1
ATOM 6327 O O . PHE B 1 355 ? 3.066 36.875 29.391 1 91.31 355 PHE B O 1
ATOM 6334 N N . GLY B 1 356 ? 2.102 38.281 27.953 1 95.88 356 GLY B N 1
ATOM 6335 C CA . GLY B 1 356 ? 3.189 38.156 27 1 95.88 356 GLY B CA 1
ATOM 6336 C C . GLY B 1 356 ? 2.738 37.688 25.625 1 95.88 356 GLY B C 1
ATOM 6337 O O . GLY B 1 356 ? 1.611 37.969 25.203 1 95.88 356 GLY B O 1
ATOM 6338 N N . ARG B 1 357 ? 3.736 37.031 24.922 1 97.75 357 ARG B N 1
ATOM 6339 C CA . ARG B 1 357 ? 3.439 36.625 23.547 1 97.75 357 ARG B CA 1
ATOM 6340 C C . ARG B 1 357 ? 3.578 35.125 23.391 1 97.75 357 ARG B C 1
ATOM 6342 O O . ARG B 1 357 ? 4.52 34.531 23.906 1 97.75 357 ARG B O 1
ATOM 6349 N N . ILE B 1 358 ? 2.621 34.531 22.734 1 97.94 358 ILE B N 1
ATOM 6350 C CA . ILE B 1 358 ? 2.652 33.125 22.359 1 97.94 358 ILE B CA 1
ATOM 6351 C C . ILE B 1 358 ? 2.547 32.969 20.844 1 97.94 358 ILE B C 1
ATOM 6353 O O . ILE B 1 358 ? 1.724 33.656 20.203 1 97.94 358 ILE B O 1
ATOM 6357 N N . TYR B 1 359 ? 3.441 32.219 20.25 1 98.31 359 TYR B N 1
ATOM 6358 C CA . TYR B 1 359 ? 3.35 31.844 18.844 1 98.31 359 TYR B CA 1
ATOM 6359 C C . TYR B 1 359 ? 2.805 30.422 18.703 1 98.31 359 TYR B C 1
ATOM 6361 O O . TYR B 1 359 ? 3.26 29.5 19.391 1 98.31 359 TYR B O 1
ATOM 6369 N N . LEU B 1 360 ? 1.814 30.25 17.906 1 98.19 360 LEU B N 1
ATOM 6370 C CA . LEU B 1 360 ? 1.263 28.938 17.594 1 98.19 360 LEU B CA 1
ATOM 6371 C C . LEU B 1 360 ? 1.242 28.703 16.094 1 98.19 360 LEU B C 1
ATOM 6373 O O . LEU B 1 360 ? 0.445 29.312 15.367 1 98.19 360 LEU B O 1
ATOM 6377 N N . PHE B 1 361 ? 2.127 27.844 15.633 1 98.38 361 PHE B N 1
ATOM 6378 C CA . PHE B 1 361 ? 2.061 27.406 14.242 1 98.38 361 PHE B CA 1
ATOM 6379 C C . PHE B 1 361 ? 0.881 26.469 14.031 1 98.38 361 PHE B C 1
ATOM 6381 O O . PHE B 1 361 ? 0.675 25.531 14.805 1 98.38 361 PHE B O 1
ATOM 6388 N N . HIS B 1 362 ? 0.089 26.75 13.086 1 98 362 HIS B N 1
ATOM 6389 C CA . HIS B 1 362 ? -1.022 25.938 12.633 1 98 362 HIS B CA 1
ATOM 6390 C C . HIS B 1 362 ? -0.787 25.422 11.211 1 98 362 HIS B C 1
ATOM 6392 O O . HIS B 1 362 ? -0.785 26.219 10.258 1 98 362 HIS B O 1
ATOM 6398 N N . THR B 1 363 ? -0.596 24.125 11.039 1 98.38 363 THR B N 1
ATOM 6399 C CA . THR B 1 363 ? -0.209 23.578 9.742 1 98.38 363 THR B CA 1
ATOM 6400 C C . THR B 1 363 ? -1.282 22.641 9.203 1 98.38 363 THR B C 1
ATOM 6402 O O . THR B 1 363 ? -1.929 21.922 9.977 1 98.38 363 THR B O 1
ATOM 6405 N N . HIS B 1 364 ? -1.516 22.688 7.949 1 98.38 364 HIS B N 1
ATOM 6406 C CA . HIS B 1 364 ? -2.447 21.828 7.227 1 98.38 364 HIS B CA 1
ATOM 6407 C C . HIS B 1 364 ? -1.768 21.156 6.039 1 98.38 364 HIS B C 1
ATOM 6409 O O . HIS B 1 364 ? -1.322 21.828 5.109 1 98.38 364 HIS B O 1
ATOM 6415 N N . THR B 1 365 ? -1.65 19.922 6.051 1 98.25 365 THR B N 1
ATOM 6416 C CA . THR B 1 365 ? -1.04 19.188 4.941 1 98.25 365 THR B CA 1
ATOM 6417 C C . THR B 1 365 ? -2.035 18.219 4.32 1 98.25 365 THR B C 1
ATOM 6419 O O . THR B 1 365 ? -2.471 17.266 4.973 1 98.25 365 THR B O 1
ATOM 6422 N N . PRO B 1 366 ? -2.357 18.359 3.062 1 96.81 366 PRO B N 1
ATOM 6423 C CA . PRO B 1 366 ? -3.41 17.562 2.43 1 96.81 366 PRO B CA 1
ATOM 6424 C C . PRO B 1 366 ? -3.006 16.094 2.232 1 96.81 366 PRO B C 1
ATOM 6426 O O . PRO B 1 366 ? -1.92 15.82 1.717 1 96.81 366 PRO B O 1
ATOM 6429 N N . THR B 1 367 ? -3.857 15.227 2.633 1 95.12 367 THR B N 1
ATOM 6430 C CA . THR B 1 367 ? -3.758 13.797 2.334 1 95.12 367 THR B CA 1
ATOM 6431 C C . THR B 1 367 ? -4.699 13.414 1.197 1 95.12 367 THR B C 1
ATOM 6433 O O . THR B 1 367 ? -4.57 12.336 0.612 1 95.12 367 THR B O 1
ATOM 6436 N N . GLY B 1 368 ? -5.551 14.211 0.894 1 92.5 368 GLY B N 1
ATOM 6437 C CA . GLY B 1 368 ? -6.535 14.172 -0.176 1 92.5 368 GLY B CA 1
ATOM 6438 C C . GLY B 1 368 ? -7.223 15.508 -0.402 1 92.5 368 GLY B C 1
ATOM 6439 O O . GLY B 1 368 ? -6.93 16.484 0.287 1 92.5 368 GLY B O 1
ATOM 6440 N N . VAL B 1 369 ? -8.164 15.492 -1.279 1 92.75 369 VAL B N 1
ATOM 6441 C CA . VAL B 1 369 ? -8.867 16.734 -1.6 1 92.75 369 VAL B CA 1
ATOM 6442 C C . VAL B 1 369 ? -9.688 17.188 -0.394 1 92.75 369 VAL B C 1
ATOM 6444 O O . VAL B 1 369 ? -9.734 18.375 -0.079 1 92.75 369 VAL B O 1
ATOM 6447 N N . THR B 1 370 ? -10.312 16.188 0.259 1 94.19 370 THR B N 1
ATOM 6448 C CA . THR B 1 370 ? -11.133 16.531 1.417 1 94.19 370 THR B CA 1
ATOM 6449 C C . THR B 1 370 ? -10.594 15.852 2.676 1 94.19 370 THR B C 1
ATOM 6451 O O . THR B 1 370 ? -11.367 15.398 3.523 1 94.19 370 THR B O 1
ATOM 6454 N N . SER B 1 371 ? -9.383 15.727 2.729 1 94.25 371 SER B N 1
ATOM 6455 C CA . SER B 1 371 ? -8.734 15.188 3.918 1 94.25 371 SER B CA 1
ATOM 6456 C C . SER B 1 371 ? -7.344 15.789 4.113 1 94.25 371 SER B C 1
ATOM 6458 O O . SER B 1 371 ? -6.629 16.047 3.141 1 94.25 371 SER B O 1
ATOM 6460 N N . LEU B 1 372 ? -6.992 16.047 5.359 1 96.25 372 LEU B N 1
ATOM 6461 C CA . LEU B 1 372 ? -5.668 16.594 5.629 1 96.25 372 LEU B CA 1
ATOM 6462 C C . LEU B 1 372 ? -5.246 16.328 7.066 1 96.25 372 LEU B C 1
ATOM 6464 O O . LEU B 1 372 ? -6.066 15.914 7.891 1 96.25 372 LEU B O 1
ATOM 6468 N N . ASP B 1 373 ? -3.965 16.422 7.309 1 97.25 373 ASP B N 1
ATOM 6469 C CA . ASP B 1 373 ? -3.393 16.375 8.648 1 97.25 373 ASP B CA 1
ATOM 6470 C C . ASP B 1 373 ? -3.146 17.797 9.188 1 97.25 373 ASP B C 1
ATOM 6472 O O . ASP B 1 373 ? -2.689 18.672 8.445 1 97.25 373 ASP B O 1
ATOM 6476 N N . VAL B 1 374 ? -3.49 17.969 10.445 1 97.69 374 VAL B N 1
ATOM 6477 C CA . VAL B 1 374 ? -3.297 19.266 11.094 1 97.69 374 VAL B CA 1
ATOM 6478 C C . VAL B 1 374 ? -2.229 19.141 12.18 1 97.69 374 VAL B C 1
ATOM 6480 O O . VAL B 1 374 ? -2.188 18.141 12.906 1 97.69 374 VAL B O 1
ATOM 6483 N N . GLY B 1 375 ? -1.318 20.078 12.203 1 97 375 GLY B N 1
ATOM 6484 C CA . GLY B 1 375 ? -0.303 20.141 13.242 1 97 375 GLY B CA 1
ATOM 6485 C C . GLY B 1 375 ? -0.245 21.5 13.922 1 97 375 GLY B C 1
ATOM 6486 O O . GLY B 1 375 ? -0.507 22.531 13.297 1 97 375 GLY B O 1
ATOM 6487 N N . PHE B 1 376 ? 0.084 21.5 15.211 1 97.69 376 PHE B N 1
ATOM 6488 C CA . PHE B 1 376 ? 0.333 22.703 16 1 97.69 376 PHE B CA 1
ATOM 6489 C C . PHE B 1 376 ? 1.728 22.656 16.609 1 97.69 376 PHE B C 1
ATOM 6491 O O . PHE B 1 376 ? 2.178 21.625 17.094 1 97.69 376 PHE B O 1
ATOM 6498 N N . VAL B 1 377 ? 2.43 23.719 16.516 1 97.94 377 VAL B N 1
ATOM 6499 C CA . VAL B 1 377 ? 3.689 23.906 17.219 1 97.94 377 VAL B CA 1
ATOM 6500 C C . VAL B 1 377 ? 3.652 25.234 17.984 1 97.94 377 VAL B C 1
ATOM 6502 O O . VAL B 1 377 ? 3.48 26.297 17.391 1 97.94 377 VAL B O 1
ATOM 6505 N N . ALA B 1 378 ? 3.885 25.188 19.328 1 98.38 378 ALA B N 1
ATOM 6506 C CA . ALA B 1 378 ? 3.703 26.359 20.156 1 98.38 378 ALA B CA 1
ATOM 6507 C C . ALA B 1 378 ? 5.027 26.812 20.766 1 98.38 378 ALA B C 1
ATOM 6509 O O . ALA B 1 378 ? 5.836 25.984 21.188 1 98.38 378 ALA B O 1
ATOM 6510 N N . PHE B 1 379 ? 5.281 28.094 20.703 1 98.31 379 PHE B N 1
ATOM 6511 C CA . PHE B 1 379 ? 6.363 28.781 21.406 1 98.31 379 PHE B CA 1
ATOM 6512 C C . PHE B 1 379 ? 5.812 29.859 22.328 1 98.31 379 PHE B C 1
ATOM 6514 O O . PHE B 1 379 ? 4.867 30.562 21.969 1 98.31 379 PHE B O 1
ATOM 6521 N N . ALA B 1 380 ? 6.375 29.984 23.484 1 98.44 380 ALA B N 1
ATOM 6522 C CA . ALA B 1 380 ? 5.938 31 24.438 1 98.44 380 ALA B CA 1
ATOM 6523 C C . ALA B 1 380 ? 7.129 31.766 25 1 98.44 380 ALA B C 1
ATOM 6525 O O . ALA B 1 380 ? 8.227 31.219 25.125 1 98.44 380 ALA B O 1
ATOM 6526 N N . GLU B 1 381 ? 6.855 33.031 25.281 1 97.94 381 GLU B N 1
ATOM 6527 C CA . GLU B 1 381 ? 7.895 33.781 25.984 1 97.94 381 GLU B CA 1
ATOM 6528 C C . GLU B 1 381 ? 8.281 33.125 27.297 1 97.94 381 GLU B C 1
ATOM 6530 O O . GLU B 1 381 ? 7.43 32.594 28.016 1 97.94 381 GLU B O 1
ATOM 6535 N N . ASN B 1 382 ? 9.516 33.25 27.656 1 96.44 382 ASN B N 1
ATOM 6536 C CA . ASN B 1 382 ? 10.07 32.562 28.812 1 96.44 382 ASN B CA 1
ATOM 6537 C C . ASN B 1 382 ? 9.367 32.969 30.109 1 96.44 382 ASN B C 1
ATOM 6539 O O . ASN B 1 382 ? 9.25 32.188 31.031 1 96.44 382 ASN B O 1
ATOM 6543 N N . LYS B 1 383 ? 8.891 34.156 30.156 1 95.56 383 LYS B N 1
ATOM 6544 C CA . LYS B 1 383 ? 8.297 34.688 31.375 1 95.56 383 LYS B CA 1
ATOM 6545 C C . LYS B 1 383 ? 6.91 34.094 31.609 1 95.56 383 LYS B C 1
ATOM 6547 O O . LYS B 1 383 ? 6.352 34.219 32.719 1 95.56 383 LYS B O 1
ATOM 6552 N N . ILE B 1 384 ? 6.277 33.5 30.625 1 96.38 384 ILE B N 1
ATOM 6553 C CA . ILE B 1 384 ? 4.934 32.969 30.766 1 96.38 384 ILE B CA 1
ATOM 6554 C C . ILE B 1 384 ? 5.012 31.578 31.422 1 96.38 384 ILE B C 1
ATOM 6556 O O . ILE B 1 384 ? 5.66 30.672 30.891 1 96.38 384 ILE B O 1
ATOM 6560 N N . PRO B 1 385 ? 4.293 31.344 32.5 1 95.19 385 PRO B N 1
ATOM 6561 C CA . PRO B 1 385 ? 4.289 30.016 33.094 1 95.19 385 PRO B CA 1
ATOM 6562 C C . PRO B 1 385 ? 3.68 28.938 32.188 1 95.19 385 PRO B C 1
ATOM 6564 O O . PRO B 1 385 ? 2.705 29.219 31.484 1 95.19 385 PRO B O 1
ATOM 6567 N N . ARG B 1 386 ? 4.203 27.75 32.219 1 94.69 386 ARG B N 1
ATOM 6568 C CA . ARG B 1 386 ? 3.801 26.656 31.344 1 94.69 386 ARG B CA 1
ATOM 6569 C C . ARG B 1 386 ? 2.32 26.328 31.516 1 94.69 386 ARG B C 1
ATOM 6571 O O . ARG B 1 386 ? 1.637 25.984 30.547 1 94.69 386 ARG B O 1
ATOM 6578 N N . MET B 1 387 ? 1.864 26.438 32.75 1 93.81 387 MET B N 1
ATOM 6579 C CA . MET B 1 387 ? 0.461 26.109 33 1 93.81 387 MET B CA 1
ATOM 6580 C C . MET B 1 387 ? -0.456 27.094 32.25 1 93.81 387 MET B C 1
ATOM 6582 O O . MET B 1 387 ? -1.531 26.703 31.797 1 93.81 387 MET B O 1
ATOM 6586 N N . LEU B 1 388 ? -0.081 28.312 32.25 1 92.62 388 LEU B N 1
ATOM 6587 C CA . LEU B 1 388 ? -0.877 29.297 31.562 1 92.62 388 LEU B CA 1
ATOM 6588 C C . LEU B 1 388 ? -0.846 29.062 30.047 1 92.62 388 LEU B C 1
ATOM 6590 O O . LEU B 1 388 ? -1.867 29.188 29.375 1 92.62 388 LEU B O 1
ATOM 6594 N N . VAL B 1 389 ? 0.303 28.703 29.5 1 94.94 389 VAL B N 1
ATOM 6595 C CA . VAL B 1 389 ? 0.409 28.359 28.094 1 94.94 389 VAL B CA 1
ATOM 6596 C C . VAL B 1 389 ? -0.505 27.172 27.781 1 94.94 389 VAL B C 1
ATOM 6598 O O . VAL B 1 389 ? -1.222 27.172 26.781 1 94.94 389 VAL B O 1
ATOM 6601 N N . TRP B 1 390 ? -0.458 26.172 28.672 1 94.94 390 TRP B N 1
ATOM 6602 C CA . TRP B 1 390 ? -1.331 25.016 28.547 1 94.94 390 TRP B CA 1
ATOM 6603 C C . TRP B 1 390 ? -2.789 25.438 28.406 1 94.94 390 TRP B C 1
ATOM 6605 O O . TRP B 1 390 ? -3.516 24.938 27.547 1 94.94 390 TRP B O 1
ATOM 6615 N N . TYR B 1 391 ? -3.107 26.359 29.188 1 92.12 391 TYR B N 1
ATOM 6616 C CA . TYR B 1 391 ? -4.488 26.812 29.234 1 92.12 391 TYR B CA 1
ATOM 6617 C C . TYR B 1 391 ? -4.855 27.562 27.953 1 92.12 391 TYR B C 1
ATOM 6619 O O . TYR B 1 391 ? -5.883 27.281 27.344 1 92.12 391 TYR B O 1
ATOM 6627 N N . ILE B 1 392 ? -4.086 28.5 27.547 1 92.38 392 ILE B N 1
ATOM 6628 C CA . ILE B 1 392 ? -4.379 29.375 26.406 1 92.38 392 ILE B CA 1
ATOM 6629 C C . ILE B 1 392 ? -4.383 28.562 25.125 1 92.38 392 ILE B C 1
ATOM 6631 O O . ILE B 1 392 ? -5.336 28.609 24.344 1 92.38 392 ILE B O 1
ATOM 6635 N N . VAL B 1 393 ? -3.326 27.734 24.922 1 94.69 393 VAL B N 1
ATOM 6636 C CA . VAL B 1 393 ? -3.219 26.906 23.734 1 94.69 393 VAL B CA 1
ATOM 6637 C C . VAL B 1 393 ? -4.324 25.859 23.734 1 94.69 393 VAL B C 1
ATOM 6639 O O . VAL B 1 393 ? -4.957 25.609 22.703 1 94.69 393 VAL B O 1
ATOM 6642 N N . GLY B 1 394 ? -4.551 25.297 24.859 1 94 394 GLY B N 1
ATOM 6643 C CA . GLY B 1 394 ? -5.602 24.297 24.969 1 94 394 GLY B CA 1
ATOM 6644 C C . GLY B 1 394 ? -6.98 24.844 24.656 1 94 394 GLY B C 1
ATOM 6645 O O . GLY B 1 394 ? -7.801 24.141 24.047 1 94 394 GLY B O 1
ATOM 6646 N N . ASN B 1 395 ? -7.211 26.031 25.109 1 91.81 395 ASN B N 1
ATOM 6647 C CA . ASN B 1 395 ? -8.477 26.672 24.781 1 91.81 395 ASN B CA 1
ATOM 6648 C C . ASN B 1 395 ? -8.617 26.922 23.281 1 91.81 395 ASN B C 1
ATOM 6650 O O . ASN B 1 395 ? -9.68 26.719 22.703 1 91.81 395 ASN B O 1
ATOM 6654 N N . TRP B 1 396 ? -7.574 27.406 22.719 1 92.75 396 TRP B N 1
ATOM 6655 C CA . TRP B 1 396 ? -7.59 27.625 21.266 1 92.75 396 TRP B CA 1
ATOM 6656 C C . TRP B 1 396 ? -7.891 26.328 20.516 1 92.75 396 TRP B C 1
ATOM 6658 O O . TRP B 1 396 ? -8.719 26.312 19.609 1 92.75 396 TRP B O 1
ATOM 6668 N N . VAL B 1 397 ? -7.227 25.281 20.906 1 93.62 397 VAL B N 1
ATOM 6669 C CA . VAL B 1 397 ? -7.395 24 20.25 1 93.62 397 VAL B CA 1
ATOM 6670 C C . VAL B 1 397 ? -8.82 23.484 20.453 1 93.62 397 VAL B C 1
ATOM 6672 O O . VAL B 1 397 ? -9.422 22.922 19.531 1 93.62 397 VAL B O 1
ATOM 6675 N N . ALA B 1 398 ? -9.312 23.703 21.609 1 92.25 398 ALA B N 1
ATOM 6676 C CA . ALA B 1 398 ? -10.695 23.312 21.875 1 92.25 398 ALA B CA 1
ATOM 6677 C C . ALA B 1 398 ? -11.656 24.062 20.953 1 92.25 398 ALA B C 1
ATOM 6679 O O . ALA B 1 398 ? -12.562 23.453 20.375 1 92.25 398 ALA B O 1
ATOM 6680 N N . GLN B 1 399 ? -11.453 25.344 20.875 1 91.75 399 GLN B N 1
ATOM 6681 C CA . GLN B 1 399 ? -12.305 26.172 20.031 1 91.75 399 GLN B CA 1
ATOM 6682 C C . GLN B 1 399 ? -12.172 25.781 18.562 1 91.75 399 GLN B C 1
ATOM 6684 O O . GLN B 1 399 ? -13.164 25.734 17.828 1 91.75 399 GLN B O 1
ATOM 6689 N N . TRP B 1 400 ? -10.977 25.469 18.125 1 93.88 400 TRP B N 1
ATOM 6690 C CA . TRP B 1 400 ? -10.711 25.016 16.766 1 93.88 400 TRP B CA 1
ATOM 6691 C C . TRP B 1 400 ? -11.5 23.75 16.453 1 93.88 400 TRP B C 1
ATOM 6693 O O . TRP B 1 400 ? -12.023 23.578 15.352 1 93.88 400 TRP B O 1
ATOM 6703 N N . GLN B 1 401 ? -11.625 22.891 17.391 1 93.12 401 GLN B N 1
ATOM 6704 C CA . GLN B 1 401 ? -12.312 21.625 17.172 1 93.12 401 GLN B CA 1
ATOM 6705 C C . GLN B 1 401 ? -13.805 21.828 16.922 1 93.12 401 GLN B C 1
ATOM 6707 O O . GLN B 1 401 ? -14.461 21 16.297 1 93.12 401 GLN B O 1
ATOM 6712 N N . ASN B 1 402 ? -14.328 22.906 17.406 1 89.06 402 ASN B N 1
ATOM 6713 C CA . ASN B 1 402 ? -15.711 23.25 17.109 1 89.06 402 ASN B CA 1
ATOM 6714 C C . ASN B 1 402 ? -15.906 23.5 15.609 1 89.06 402 ASN B C 1
ATOM 6716 O O . ASN B 1 402 ? -16.984 23.234 15.07 1 89.06 402 ASN B O 1
ATOM 6720 N N . ASP B 1 403 ? -14.914 24.016 14.992 1 92.69 403 ASP B N 1
ATOM 6721 C CA . ASP B 1 403 ? -14.977 24.266 13.555 1 92.69 403 ASP B CA 1
ATOM 6722 C C . ASP B 1 403 ? -14.945 22.969 12.766 1 92.69 403 ASP B C 1
ATOM 6724 O O . ASP B 1 403 ? -15.508 22.875 11.672 1 92.69 403 ASP B O 1
ATOM 6728 N N . ILE B 1 404 ? -14.281 21.984 13.289 1 91.31 404 ILE B N 1
ATOM 6729 C CA . ILE B 1 404 ? -14.07 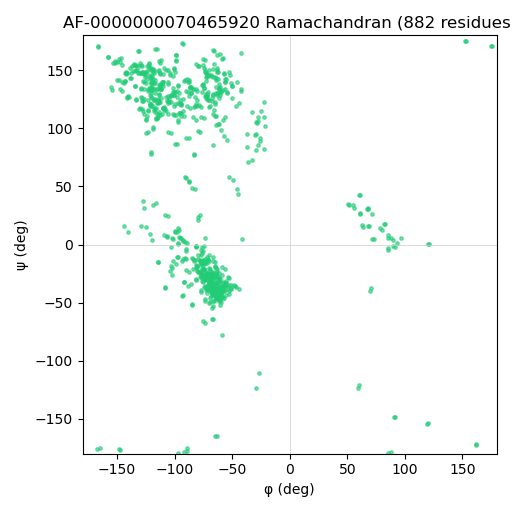20.719 12.586 1 91.31 404 ILE B CA 1
ATOM 6730 C C . ILE B 1 404 ? -15.414 20.078 12.266 1 91.31 404 ILE B C 1
ATOM 6732 O O . ILE B 1 404 ? -15.602 19.531 11.18 1 91.31 404 ILE B O 1
ATOM 6736 N N . LEU B 1 405 ? -16.297 20.141 13.188 1 84.56 405 LEU B N 1
ATOM 6737 C CA . LEU B 1 405 ? -17.609 19.547 12.984 1 84.56 405 LEU B CA 1
ATOM 6738 C C . LEU B 1 405 ? -18.281 20.125 11.734 1 84.56 405 LEU B C 1
ATOM 6740 O O . LEU B 1 405 ? -18.922 19.391 10.984 1 84.56 405 LEU B O 1
ATOM 6744 N N . VAL B 1 406 ? -18.094 21.391 11.578 1 90.38 406 VAL B N 1
ATOM 6745 C CA . VAL B 1 406 ? -18.688 22.062 10.43 1 90.38 406 VAL B CA 1
ATOM 6746 C C . VAL B 1 406 ? -17.922 21.688 9.156 1 90.38 406 VAL B C 1
ATOM 6748 O O . VAL B 1 406 ? -18.516 21.312 8.156 1 90.38 406 VAL B O 1
ATOM 6751 N N . TRP B 1 407 ? -16.641 21.781 9.234 1 93.25 407 TRP B N 1
ATOM 6752 C CA . TRP B 1 407 ? -15.789 21.594 8.062 1 93.25 407 TRP B CA 1
ATOM 6753 C C . TRP B 1 407 ? -15.906 20.172 7.527 1 93.25 407 TRP B C 1
ATOM 6755 O O . TRP B 1 407 ? -15.867 19.953 6.316 1 93.25 407 TRP B O 1
ATOM 6765 N N . GLU B 1 408 ? -16.125 19.203 8.375 1 91.38 408 GLU B N 1
ATOM 6766 C CA . GLU B 1 408 ? -16.203 17.797 7.973 1 91.38 408 GLU B CA 1
ATOM 6767 C C . GLU B 1 408 ? -17.531 17.5 7.293 1 91.38 408 GLU B C 1
ATOM 6769 O O . GLU B 1 408 ? -17.688 16.438 6.672 1 91.38 408 GLU B O 1
ATOM 6774 N N . ASN B 1 409 ? -18.406 18.391 7.43 1 89.88 409 ASN B N 1
ATOM 6775 C CA . ASN B 1 409 ? -19.75 18.156 6.898 1 89.88 409 ASN B CA 1
ATOM 6776 C C . ASN B 1 409 ? -20.188 19.297 5.973 1 89.88 409 ASN B C 1
ATOM 6778 O O . ASN B 1 409 ? -21.391 19.594 5.887 1 89.88 409 ASN B O 1
ATOM 6782 N N . LYS B 1 410 ? -19.266 19.844 5.34 1 92.5 410 LYS B N 1
ATOM 6783 C CA . LYS B 1 410 ? -19.516 20.984 4.457 1 92.5 410 LYS B CA 1
ATOM 6784 C C . LYS B 1 410 ? -19.141 20.656 3.016 1 92.5 410 LYS B C 1
ATOM 6786 O O . LYS B 1 410 ? -18.266 19.812 2.77 1 92.5 410 LYS B O 1
ATOM 6791 N N . MET B 1 411 ? -19.859 21.25 2.09 1 91.5 411 MET B N 1
ATOM 6792 C CA . MET B 1 411 ? -19.531 21.219 0.667 1 91.5 411 MET B CA 1
ATOM 6793 C C . MET B 1 411 ? -19.125 22.594 0.169 1 91.5 411 MET B C 1
ATOM 6795 O O . MET B 1 411 ? -19.484 23.609 0.77 1 91.5 411 MET B O 1
ATOM 6799 N N . TYR B 1 412 ? -18.422 22.562 -0.82 1 93.5 412 TYR B N 1
ATOM 6800 C CA . TYR B 1 412 ? -18.016 23.828 -1.416 1 93.5 412 TYR B CA 1
ATOM 6801 C C . TYR B 1 412 ? -19.109 24.406 -2.307 1 93.5 412 TYR B C 1
ATOM 6803 O O . TYR B 1 412 ? -19.578 23.734 -3.225 1 93.5 412 TYR B O 1
ATOM 6811 N N . MET B 1 413 ? -19.516 25.578 -1.932 1 91.25 413 MET B N 1
ATOM 6812 C CA . MET B 1 413 ? -20.484 26.297 -2.775 1 91.25 413 MET B CA 1
ATOM 6813 C C . MET B 1 413 ? -19.766 27.25 -3.729 1 91.25 413 MET B C 1
ATOM 6815 O O . MET B 1 413 ? -19.266 28.297 -3.311 1 91.25 413 MET B O 1
ATOM 6819 N N . LYS B 1 414 ? -19.797 26.922 -4.984 1 89.31 414 LYS B N 1
ATOM 6820 C CA . LYS B 1 414 ? -19.125 27.75 -5.988 1 89.31 414 LYS B CA 1
ATOM 6821 C C . LYS B 1 414 ? -19.703 29.156 -6.016 1 89.31 414 LYS B C 1
ATOM 6823 O O . LYS B 1 414 ? -18.953 30.141 -6.113 1 89.31 414 LYS B O 1
ATOM 6828 N N . LYS B 1 415 ? -21.016 29.203 -5.914 1 90.31 415 LYS B N 1
ATOM 6829 C CA . LYS B 1 415 ? -21.719 30.469 -5.848 1 90.31 415 LYS B CA 1
ATOM 6830 C C . LYS B 1 415 ? -22.531 30.594 -4.555 1 90.31 415 LYS B C 1
ATOM 6832 O O . LYS B 1 415 ? -23.75 30.438 -4.559 1 90.31 415 LYS B O 1
ATOM 6837 N N . PRO B 1 416 ? -21.797 30.922 -3.539 1 89.94 416 PRO B N 1
ATOM 6838 C CA . PRO B 1 416 ? -22.516 31.016 -2.262 1 89.94 416 PRO B CA 1
ATOM 6839 C C . PRO B 1 416 ? -23.453 32.219 -2.205 1 89.94 416 PRO B C 1
ATOM 6841 O O . PRO B 1 416 ? -23.234 33.219 -2.873 1 89.94 416 PRO B O 1
ATOM 6844 N N . LEU B 1 417 ? -24.5 32.062 -1.469 1 88.75 417 LEU B N 1
ATOM 6845 C CA . LEU B 1 417 ? -25.406 33.156 -1.166 1 88.75 417 LEU B CA 1
ATOM 6846 C C . LEU B 1 417 ? -24.891 33.969 0.015 1 88.75 417 LEU B C 1
ATOM 6848 O O . LEU B 1 417 ? -24.859 33.5 1.146 1 88.75 417 LEU B O 1
ATOM 6852 N N . LEU B 1 418 ? -24.453 35.219 -0.327 1 89 418 LEU B N 1
ATOM 6853 C CA . LEU B 1 418 ? -23.828 36.031 0.708 1 89 418 LEU B CA 1
ATOM 6854 C C . LEU B 1 418 ? -24.625 37.312 0.935 1 89 418 LEU B C 1
ATOM 6856 O O . LEU B 1 418 ? -25.281 37.812 0.02 1 89 418 LEU B O 1
ATOM 6860 N N . VAL B 1 419 ? -24.531 37.781 2.15 1 88.5 419 VAL B N 1
ATOM 6861 C CA . VAL B 1 419 ? -25.078 39.094 2.506 1 88.5 419 VAL B CA 1
ATOM 6862 C C . VAL B 1 419 ? -23.938 40 2.955 1 88.5 419 VAL B C 1
ATOM 6864 O O . VAL B 1 419 ? -22.812 39.562 3.156 1 88.5 419 VAL B O 1
ATOM 6867 N N . LYS B 1 420 ? -24.141 41.25 3.094 1 82.06 420 LYS B N 1
ATOM 6868 C CA . LYS B 1 420 ? -23.156 42.312 3.324 1 82.06 420 LYS B CA 1
ATOM 6869 C C . LYS B 1 420 ? -22.312 42 4.566 1 82.06 420 LYS B C 1
ATOM 6871 O O . LYS B 1 420 ? -21.109 42.219 4.574 1 82.06 420 LYS B O 1
ATOM 6876 N N . ASN B 1 421 ? -22.828 41.344 5.551 1 82.88 421 ASN B N 1
ATOM 6877 C CA . ASN B 1 421 ? -22.125 41.188 6.82 1 82.88 421 ASN B CA 1
ATOM 6878 C C . ASN B 1 421 ? -21.406 39.844 6.895 1 82.88 421 ASN B C 1
ATOM 6880 O O . ASN B 1 421 ? -20.812 39.5 7.914 1 82.88 421 ASN B O 1
ATOM 6884 N N . ASP B 1 422 ? -21.359 39.188 5.758 1 83.94 422 ASP B N 1
ATOM 6885 C CA . ASP B 1 422 ? -20.75 37.844 5.785 1 83.94 422 ASP B CA 1
ATOM 6886 C C . ASP B 1 422 ? -19.219 37.938 5.727 1 83.94 422 ASP B C 1
ATOM 6888 O O . ASP B 1 422 ? -18.531 36.969 5.934 1 83.94 422 ASP B O 1
ATOM 6892 N N . GLY B 1 423 ? -18.672 39.125 5.637 1 80.81 423 GLY B N 1
ATOM 6893 C CA . GLY B 1 423 ? -17.234 39.281 5.512 1 80.81 423 GLY B CA 1
ATOM 6894 C C . GLY B 1 423 ? -16.734 39.188 4.078 1 80.81 423 GLY B C 1
ATOM 6895 O O . GLY B 1 423 ? -17.531 39 3.156 1 80.81 423 GLY B O 1
ATOM 6896 N N . PRO B 1 424 ? -15.461 39.312 3.922 1 89.88 424 PRO B N 1
ATOM 6897 C CA . PRO B 1 424 ? -14.891 39.344 2.574 1 89.88 424 PRO B CA 1
ATOM 6898 C C . PRO B 1 424 ? -14.516 37.969 2.033 1 89.88 424 PRO B C 1
ATOM 6900 O O . PRO B 1 424 ? -13.383 37.781 1.593 1 89.88 424 PRO B O 1
ATOM 6903 N N . VAL B 1 425 ? -15.508 37.125 2.002 1 89.69 425 VAL B N 1
ATOM 6904 C CA . VAL B 1 425 ? -15.305 35.719 1.587 1 89.69 425 VAL B CA 1
ATOM 6905 C C . VAL B 1 425 ? -14.875 35.688 0.123 1 89.69 425 VAL B C 1
ATOM 6907 O O . VAL B 1 425 ? -13.914 35 -0.226 1 89.69 425 VAL B O 1
ATOM 6910 N N . MET B 1 426 ? -15.492 36.469 -0.696 1 91.38 426 MET B N 1
ATOM 6911 C CA . MET B 1 426 ? -15.18 36.438 -2.121 1 91.38 426 MET B CA 1
ATOM 6912 C C . MET B 1 426 ? -13.812 37.062 -2.389 1 91.38 426 MET B C 1
ATOM 6914 O O . MET B 1 426 ? -13.102 36.656 -3.301 1 91.38 426 MET B O 1
ATOM 6918 N N . LYS B 1 427 ? -13.5 38.094 -1.639 1 93.25 427 LYS B N 1
ATOM 6919 C CA . LYS B 1 427 ? -12.164 38.688 -1.739 1 93.25 427 LYS B CA 1
ATOM 6920 C C . LYS B 1 427 ? -11.094 37.656 -1.396 1 93.25 427 LYS B C 1
ATOM 6922 O O . LYS B 1 427 ? -10.086 37.531 -2.092 1 93.25 427 LYS B O 1
ATOM 6927 N N . LEU B 1 428 ? -11.336 36.969 -0.401 1 94.75 428 LEU B N 1
ATOM 6928 C CA . LEU B 1 428 ? -10.406 35.906 -0.011 1 94.75 428 LEU B CA 1
ATOM 6929 C C . LEU B 1 428 ? -10.297 34.844 -1.102 1 94.75 428 LEU B C 1
ATOM 6931 O O . LEU B 1 428 ? -9.203 34.375 -1.413 1 94.75 428 LEU B O 1
ATOM 6935 N N . ARG B 1 429 ? -11.414 34.438 -1.705 1 94.38 429 ARG B N 1
ATOM 6936 C CA . ARG B 1 429 ? -11.422 33.406 -2.752 1 94.38 429 ARG B CA 1
ATOM 6937 C C . ARG B 1 429 ? -10.602 33.875 -3.957 1 94.38 429 ARG B C 1
ATOM 6939 O O . ARG B 1 429 ? -9.875 33.062 -4.551 1 94.38 429 ARG B O 1
ATOM 6946 N N . ARG B 1 430 ? -10.75 35.094 -4.277 1 95.06 430 ARG B N 1
ATOM 6947 C CA . ARG B 1 430 ? -9.961 35.625 -5.379 1 95.06 430 ARG B CA 1
ATOM 6948 C C . ARG B 1 430 ? -8.469 35.594 -5.059 1 95.06 430 ARG B C 1
ATOM 6950 O O . ARG B 1 430 ? -7.656 35.219 -5.906 1 95.06 430 ARG B O 1
ATOM 6957 N N . TRP B 1 431 ? -8.133 35.969 -3.85 1 96.69 431 TRP B N 1
ATOM 6958 C CA . TRP B 1 431 ? -6.75 35.906 -3.395 1 96.69 431 TRP B CA 1
ATOM 6959 C C . TRP B 1 431 ? -6.23 34.5 -3.396 1 96.69 431 TRP B C 1
ATOM 6961 O O . TRP B 1 431 ? -5.102 34.219 -3.82 1 96.69 431 TRP B O 1
ATOM 6971 N N . TYR B 1 432 ? -7.051 33.562 -3.014 1 96.88 432 TYR B N 1
ATOM 6972 C CA . TYR B 1 432 ? -6.66 32.156 -2.812 1 96.88 432 TYR B CA 1
ATOM 6973 C C . TYR B 1 432 ? -6.43 31.469 -4.145 1 96.88 432 TYR B C 1
ATOM 6975 O O . TYR B 1 432 ? -5.652 30.516 -4.227 1 96.88 432 TYR B O 1
ATOM 6983 N N . LYS B 1 433 ? -7.023 31.938 -5.215 1 95.25 433 LYS B N 1
ATOM 6984 C CA . LYS B 1 433 ? -6.941 31.312 -6.539 1 95.25 433 LYS B CA 1
ATOM 6985 C C . LYS B 1 433 ? -5.5 31.266 -7.035 1 95.25 433 LYS B C 1
ATOM 6987 O O . LYS B 1 433 ? -5.141 30.391 -7.824 1 95.25 433 LYS B O 1
ATOM 6992 N N . GLN B 1 434 ? -4.68 32.125 -6.566 1 96 434 GLN B N 1
ATOM 6993 C CA . GLN B 1 434 ? -3.301 32.219 -7.035 1 96 434 GLN B CA 1
ATOM 6994 C C . GLN B 1 434 ? -2.51 30.953 -6.691 1 96 434 GLN B C 1
ATOM 6996 O O . GLN B 1 434 ? -1.457 30.703 -7.281 1 96 434 GLN B O 1
ATOM 7001 N N . PHE B 1 435 ? -3.004 30.219 -5.766 1 97.5 435 PHE B N 1
ATOM 7002 C CA . PHE B 1 435 ? -2.248 29.062 -5.293 1 97.5 435 PHE B CA 1
ATOM 7003 C C . PHE B 1 435 ? -2.602 27.812 -6.094 1 97.5 435 PHE B C 1
ATOM 7005 O O . PHE B 1 435 ? -2.031 26.75 -5.871 1 97.5 435 PHE B O 1
ATOM 7012 N N . TYR B 1 436 ? -3.539 27.953 -6.98 1 95.75 436 TYR B N 1
ATOM 7013 C CA . TYR B 1 436 ? -3.863 26.859 -7.895 1 95.75 436 TYR B CA 1
ATOM 7014 C C . TYR B 1 436 ? -3.25 27.094 -9.266 1 95.75 436 TYR B C 1
ATOM 7016 O O . TYR B 1 436 ? -3.117 28.234 -9.703 1 95.75 436 TYR B O 1
ATOM 7024 N N . SER B 1 437 ? -2.828 25.953 -9.906 1 91.56 437 SER B N 1
ATOM 7025 C CA . SER B 1 437 ? -2.273 26.047 -11.25 1 91.56 437 SER B CA 1
ATOM 7026 C C . SER B 1 437 ? -3.377 26.062 -12.305 1 91.56 437 SER B C 1
ATOM 7028 O O . SER B 1 437 ? -4.402 25.406 -12.148 1 91.56 437 SER B O 1
ATOM 7030 N N . THR B 1 438 ? -3.379 26.922 -13.289 1 75.12 438 THR B N 1
ATOM 7031 C CA . THR B 1 438 ? -4.395 27.156 -14.312 1 75.12 438 THR B CA 1
ATOM 7032 C C . THR B 1 438 ? -4.492 25.969 -15.266 1 75.12 438 THR B C 1
ATOM 7034 O O . THR B 1 438 ? -5.559 25.703 -15.812 1 75.12 438 THR B O 1
ATOM 7037 N N . GLN B 1 439 ? -3.49 25.375 -15.758 1 57.72 439 GLN B N 1
ATOM 7038 C CA . GLN B 1 439 ? -3.574 24.312 -16.766 1 57.72 439 GLN B CA 1
ATOM 7039 C C . GLN B 1 439 ? -4.539 23.219 -16.344 1 57.72 439 GLN B C 1
ATOM 7041 O O . GLN B 1 439 ? -5.23 22.625 -17.172 1 57.72 439 GLN B O 1
ATOM 7046 N N . GLU B 1 440 ? -4.645 22.828 -15.148 1 51.09 440 GLU B N 1
ATOM 7047 C CA . GLU B 1 440 ? -5.441 21.688 -14.711 1 51.09 440 GLU B CA 1
ATOM 7048 C C . GLU B 1 440 ? -6.848 22.125 -14.312 1 51.09 440 GLU B C 1
ATOM 7050 O O . GLU B 1 440 ? -7.68 21.281 -13.953 1 51.09 440 GLU B O 1
ATOM 7055 N N . LEU B 1 441 ? -7.23 23.375 -14.133 1 45.78 441 LEU B N 1
ATOM 7056 C CA . LEU B 1 441 ? -8.562 23.828 -13.742 1 45.78 441 LEU B CA 1
ATOM 7057 C C . LEU B 1 441 ? -9.562 23.609 -14.867 1 45.78 441 LEU B C 1
ATOM 7059 O O . LEU B 1 441 ? -10.75 23.922 -14.719 1 45.78 441 LEU B O 1
ATOM 7063 N N . SER B 1 442 ? -9.094 23.234 -16.062 1 35.66 442 SER B N 1
ATOM 7064 C CA . SER B 1 442 ? -10.047 23.141 -17.172 1 35.66 442 SER B CA 1
ATOM 7065 C C . SER B 1 442 ? -10.898 21.891 -17.062 1 35.66 442 SER B C 1
ATOM 7067 O O . SER B 1 442 ? -11.695 21.594 -17.953 1 35.66 442 SER B O 1
ATOM 7069 N N . TYR B 1 443 ? -10.805 21 -16.172 1 29.89 443 TYR B N 1
ATOM 7070 C CA . TYR B 1 443 ? -11.906 20.078 -16.453 1 29.89 443 TYR B CA 1
ATOM 7071 C C . TYR B 1 443 ? -13.234 20.672 -15.992 1 29.89 443 TYR B C 1
ATOM 7073 O O . TYR B 1 443 ? -13.289 21.391 -14.992 1 29.89 443 TYR B O 1
#

Nearest PDB structures (foldseek):
  3en1-assembly1_A  TM=5.395E-01  e=1.642E-11  Pseudomonas putida
  1ulj-assembly1_C  TM=5.398E-01  e=4.663E-11  Rhodococcus jostii RHA1
  1ulj-assembly1_A  TM=5.026E-01  e=2.844E-11  Rhodococcus jostii RHA1
  1uli-assembly1_A  TM=5.133E-01  e=1.478E-10  Rhodococcus jostii RHA1
  3eqq-assembly1_A  TM=5.101E-01  e=1.123E-10  Pseudomonas putida

Radius of gyration: 35.18 Å; Cα contacts (8 Å, |Δi|>4): 1636; chains: 2; bounding box: 80×108×86 Å

Sequence (886 aa):
MLNSLLSSLTPFLTSVVSTATEDSSFPSITTSSSSSTSSLLLLLSLSINILLLTVFLLSRSCSSQGQPHRASPSSFNPSKQQVEKERADSYIQQYPNGWYRLCNSSDLSPGQSKLVNYFGKELVIFRGQQLRENEKPVVGVLDAYCPHLGANLGIQGKVIGNHLRCVFHHWEFDKDGQCVNIPYSEGSIPSCAKTGNGSTPWICVEKYGMILVWYHSEREPPSYDPISIPDLDVSPQECKYYHYGNFVYEDIRMNIQDFAENSADVQHFQPLHGEMALPWTGPRSCIGRSIPVPFVKIIHKASFELSPTEKHIAYFKNQACLEVFGRKLTSTKVDAQITFYGPGGLTLFQFDGNFGRIYLFHTHTPTGVTSLDVGFVAFAENKIPRMLVWYIVGNWVAQWQNDILVWENKMYMKKPLLVKNDGPVMKLRRWYKQFYSTQELSYMLNSLLSSLTPFLTSVVSTATEDSSFPSITTSSSSSTSSLLLLLSLSINILLLTVFLLSRSCSSQGQPHRASPSSFNPSKQQVEKERADSYIQQYPNGWYRLCNSSDLSPGQSKLVNYFGKELVIFRGQQLRENEKPVVGVLDAYCPHLGANLGIQGKVIGNHLRCVFHHWEFDKDGQCVNIPYSEGSIPSCAKTGNGSTPWICVEKYGMILVWYHSEREPPSYDPISIPDLDVSPQECKYYHYGNFVYEDIRMNIQDFAENSADVQHFQPLHGEMALPWTGPRSCIGRSIPVPFVKIIHKASFELSPTEKHIAYFKNQACLEVFGRKLTSTKVDAQITFYGPGGLTLFQFDGNFGRIYLFHTHTPTGVTSLDVGFVAFAENKIPRMLVWYIVGNWVAQWQNDILVWENKMYMKKPLLVKNDGPVMKLRRWYKQFYSTQELSY

InterPro domains:
  IPR017941 Rieske [2Fe-2S] iron-sulphur domain [PF00355] (99-186)
  IPR017941 Rieske [2Fe-2S] iron-sulphur domain [PS51296] (100-213)
  IPR036922 Rieske [2Fe-2S] iron-sulphur domain superfamily [G3DSA:2.102.10.10] (94-239)
  IPR036922 Rieske [2Fe-2S] iron-sulphur domain superfamily [SSF50022] (94-217)
  IPR045605 3-ketosteroid-9-alpha-monooxygenase, oxygenase component-like, C-terminal domain [PF19298] (213-436)
  IPR050584 Cholesterol 7-desaturase [PTHR21266] (32-434)

Secondary structure (DSSP, 8-state):
--TTTSSTTHHHHHHHHHGGG-----------THHHHHHHHHHHHHHHHHHHHHHHHHHT---S-------------HHHHHHHHHHHHTS-SSPPPEEEEEEEGGGS-TT-EEEEEETTEEEEEEE----STT----EEEEESB-TTT--BTTSS-EEETTEEE-TTT--EE-TTS-EEE-TT--S---HHHHTTSSS-B--EEEETTEEEEEE-TT-PPPSSPPP--TTTSS-TTT--EEEEEEEEEEEE-S-HHHHHHHHH-GGGHHHHHSEEE-TT-STTSSS-S--EEEEEEEEEEEEEEE-SS-TTEEEEEEEEEEEETTEEEEEEEEEEEEEEESSSSEEEEEEEETTEEEEEEEEEEEEETTEEEEEEEEEEETTS-HHHHHHHHHHHHHHHHHHHHHHTTB---SS----GGG-SHHHHHHHHGGGS-SGGGG-/--TTTSGGGHHHHHHHHHGGG-----------THHHHHHHHHHHHHHHHHHHHHHHHHHTTS---------------HHHHHHHHHHHHTS-SSPPPEEEEEEEGGGS-TT-EEEEEETTEEEEEEE----STT----EEEEESB-TTT-BBTTSS-EEETTEEEPTTT--EE-TTS-EEE-TT--SPPPHHHHTTSSS-B--EEEETTEEEEEE-TT-PPPSSPPP--TTTSS-TTT--EEEEEEEEEEEE-S-HHHHHHHHH-GGGHHHHHSEEE-TT-STTSSS-S--EEEEEEEEEEEEEEE-SS-TTEEEEEEEEEEEETTEEEEEEEEEEEEEEETTTTEEEEEEEETTEEEEEEEEEEEEETTEEEEEEEEEEETTS-HHHHHHHHHHHHHHHHHHHHHHTT----SS----GGG-SHHHHHHHHGGGS-SGGGG-